Protein AF-A0A1V8S7Q9-F1 (afdb_monomer_lite)

Sequence (825 aa):
MSARWTTIQRQDARDVQLDDLATLDFEGDTLVALPELDEYIHATAYRQHESRHPCFLPSSQIMTCAPDGLPNLPGSNSEDPSYAAVNLMQFEQWVAKRVECWVATYTQADACKQLHELMLRYHALASAYYSGNSEAISVMVLVIFELWVACDKVAVRISPLIGKFDPGIPTAVLQNLLLPYLEQMERLSRVENYLETRRSDSTESTDRMFDTRSGMSYASLYFDKSLPHQQLLSTIEHNANTSREAKREELRDVKANYRLIDTLFNQTDHEYIIKVIDDWCNPPETETVHSRWCPKCDYQAQRESLSIAVHEWPLPCDTFEAKAVVFELRVPLWFGHWRDFRFDLLETVLKGERKQVRANSQYKPSTNDPHLRRYFNISSSQRIGLMSVVKPVSSTHYKSKNITTLTDTQICVRNGLRYQYYDVISDAYMGPITFKDVIPLACTYELPCQALQRFIFRPISAPDGPEPNVVIATQDSCPEDMTLEEYKELATVPLGHHIQWANILLQLAMPGVDFKKPETTLVFLQCIYQAGPPNSSVSRESHDMLLYDENAFSLIRNLTGALQRVKQNWESSQAVRIFTSVAARLLSLSPSADVQKACLTFLKSARDVAMSWILDLREKSYAAVDDCDKTIFTAKSAEVALLCTLTFDVDDHHLADVFAQPNNVSILVQSSIVVQEGEQAHPNHRERHSILLDLRFRRLLYRLYKILAQYPRGLDHAIRQSWSAFEPGCDGWSPDAVDYWMTTETAPVQGASMRVHYNLLSGELLADGLPLNKPPKNYRSHALYGRLFGSSVVEVMPSASPGFQFSTKRAFGGHTVELGMAIPL

Foldseek 3Di:
DVVVVVVVVVVPPDPPPCVVVVPDDVVVVVDDDDPVVVVVVVVLVVFFPPPDDPFDADDDPAWDDDLQDQTDFDQEADPPLLNLLLNLLVNLVCLLPPLVVNLVPDQDLCQLVVLLVSLVRSCVSQCVSCPQPLQSLLSNLLSLLSSLLSLVSNVCVVPVLCLQEQLPDDLQLNLLHQALFLSSLVSNVVSVVSNVVSRVSHNHYPVQCFDQQDCSHSLNVVLVVDPVLVVLLVVLVVVLVVVLVVQVVVLVVLVVVLVVLVVVLVVFDFDWDWDFPAVPDVVTDTDTHTDPVTVNVVSVVVNQPRKGFARERLAAPRPSNRSNQSCQLPPRSSVLSSVQSSVCSQCVSQVWDADAPPAPAKDFLCPHSPRRVVSRPDPDDGQKGKIFSWDWCCPDPLRMDRSPDDDSDSRYDYTRTDIGIAGPVNNHGDDDIDGDCPSSVSNANDAPQPLLSQLLSQGSVRLQTDDLVVLVVCLVSDDPPADSQQSSLLSCLSGGLQCNLVSVLCCLQPNSHDLLDPRSLSSLSSLLRSQTAADPDSNGNSRVLLQDPVSLVSLLVSLLVSCVVCLVPLSSLSNLLSSLSNLQSSLNPYPDPVSVVSSLVSLVVSLVSLLVLLVVLVVQLVVDPDQVSVLVSLLSSLSSLLSNLSSCLHDLVCNCVQVVDLQSLLSNLLSLLSNLLSCVLCVPDDDSVNVNSVSSNLSSLSSCQVVSQVRQVSVQNNVCVVQVPFAFDPVTWDAGPDSQKIWTWGDDDVRDIWIWIAGSNRSFIDTSNHGQFADDPVLVPDPVNCVQQNSDGFGWDQDPRRQFGIWTSDADVNHIDTHHDDDDD

Secondary structure (DSSP, 8-state):
-HHHHHHHHHHS------GGGGG--TTGGG----HHHHHHHHHHTT---------------SPP--TTS-----SS--SSHHHHHHHHHHHHHHHHHHHHHHHHH---TTHHHHHHHHHHHHHHHHHHHSTT-HHHHHHHHHHHHHHHHHHHHHHHHH-TTGGGB------GGGGG-B--SHHHHHHHHHHHHHHHHHHHT--B-HHHHT-SS-TTSHHHHHHHH-HHHHHHHHHHHHHHHHHHHHHHHHHHHHHHHHHHHHHHHHHPPPPEEEEEEESSSSSPEEEEEE-TT-HHHHHHHHHHH-EEE-EE-SS-SSHHHHHHHHHHHT--HHHHHHHHHHHIIIIIIS-EE--B---S--B-TTTT-TTTGGG----S--SEEEEB-SPPGGGSGGGEEEGGG--HHHHEEPP----EEEETTTTEESS--EEPTHHHHHTS---SSHHHHHHH---TT-TT-S-HHHHHHTGGG--TTS-HHHHHHHHHTTSSTTTHHHHHHHHHHS--S-TTSHHHHHHHHHHHHB--S--SSTT-GGGGGGGSHHHHHHHHHHHHHHHHHHTT-GGGHHHHHHHHHHHHHHHHH---HHHHHHHHHHHHHHHHHHHHHHHHHHHHHHH--SHHHHHHHHHHHHHHHHHHHHTT-S-GGGHHHHHTSHHHHHHHHHHHHHHHHHHHH-TT---HHHHHHHHHHHHHHHHHHHHHTT-HHHHHHHHHHH-TT--B-TT--EE-SSTTEEEEEBPPBTTB--EEEEETTT--EEETTEESSS--HHHHTSHHHHHHHTTPPPPEEE--STT-SEEESS-BTTB--EE-PPPP-

Structure (mmCIF, N/CA/C/O backbone):
data_AF-A0A1V8S7Q9-F1
#
_entry.id   AF-A0A1V8S7Q9-F1
#
loop_
_atom_site.group_PDB
_atom_site.id
_atom_site.type_symbol
_atom_site.label_atom_id
_atom_site.label_alt_id
_atom_site.label_comp_id
_atom_site.label_asym_id
_atom_site.label_entity_id
_atom_site.label_seq_id
_atom_site.pdbx_PDB_ins_code
_atom_site.Cartn_x
_atom_site.Cartn_y
_atom_site.Cartn_z
_atom_site.occupancy
_atom_site.B_iso_or_equiv
_atom_site.auth_seq_id
_atom_site.auth_comp_id
_atom_site.auth_asym_id
_atom_site.auth_atom_id
_atom_site.pdbx_PDB_model_num
ATOM 1 N N . MET A 1 1 ? -99.550 -18.197 35.689 1.00 52.84 1 MET A N 1
ATOM 2 C CA . MET A 1 1 ? -98.067 -18.205 35.682 1.00 52.84 1 MET A CA 1
ATOM 3 C C . MET A 1 1 ? -97.462 -19.554 36.073 1.00 52.84 1 MET A C 1
ATOM 5 O O . MET A 1 1 ? -96.532 -19.966 35.397 1.00 52.84 1 MET A O 1
ATOM 9 N N . SER A 1 2 ? -98.004 -20.279 37.062 1.00 64.56 2 SER A N 1
ATOM 10 C CA . SER A 1 2 ? -97.453 -21.571 37.525 1.00 64.56 2 SER A CA 1
ATOM 11 C C . SER A 1 2 ? -97.285 -22.642 36.422 1.00 64.56 2 SER A C 1
ATOM 13 O O . SER A 1 2 ? -96.183 -23.143 36.242 1.00 64.56 2 SER A O 1
ATOM 15 N N . ALA A 1 3 ? -98.304 -22.903 35.591 1.00 65.62 3 ALA A N 1
ATOM 16 C CA . ALA A 1 3 ? -98.237 -23.973 34.578 1.00 65.62 3 ALA A CA 1
ATOM 17 C C . ALA A 1 3 ? -97.185 -23.752 33.467 1.00 65.62 3 ALA A C 1
ATOM 19 O O . ALA A 1 3 ? -96.600 -24.701 32.940 1.00 65.62 3 ALA A O 1
ATOM 20 N N . ARG A 1 4 ? -96.914 -22.486 33.118 1.00 70.38 4 ARG A N 1
ATOM 21 C CA . ARG A 1 4 ? -95.919 -22.133 32.095 1.00 70.38 4 ARG A CA 1
ATOM 22 C C . ARG A 1 4 ? -94.494 -22.341 32.617 1.00 70.38 4 ARG A C 1
ATOM 24 O O . ARG A 1 4 ? -93.638 -22.786 31.864 1.00 70.38 4 ARG A O 1
ATOM 31 N N . TRP A 1 5 ? -94.269 -22.100 33.910 1.00 72.38 5 TRP A N 1
ATOM 32 C CA . TRP A 1 5 ? -92.979 -22.332 34.562 1.00 72.38 5 TRP A CA 1
ATOM 33 C C . TRP A 1 5 ? -92.636 -23.822 34.657 1.00 72.38 5 TRP A C 1
ATOM 35 O O . TRP A 1 5 ? -91.523 -24.220 34.332 1.00 72.38 5 TRP A O 1
ATOM 45 N N . THR A 1 6 ? -93.616 -24.670 34.980 1.00 75.31 6 THR A N 1
ATOM 46 C CA . THR A 1 6 ? -93.415 -26.129 35.049 1.00 75.31 6 THR A CA 1
ATOM 47 C C . THR A 1 6 ? -93.059 -26.736 33.689 1.00 75.31 6 THR A C 1
ATOM 49 O O . THR A 1 6 ? -92.314 -27.710 33.612 1.00 75.31 6 THR A O 1
ATOM 52 N N . THR A 1 7 ? -93.578 -26.155 32.604 1.00 75.19 7 THR A N 1
ATOM 53 C CA . THR A 1 7 ? -93.277 -26.605 31.237 1.00 75.19 7 THR A CA 1
ATOM 54 C C . THR A 1 7 ? -91.843 -26.248 30.842 1.00 75.19 7 THR A C 1
ATOM 56 O O . THR A 1 7 ? -91.144 -27.093 30.292 1.00 75.19 7 THR A O 1
ATOM 59 N N . ILE A 1 8 ? -91.382 -25.042 31.195 1.00 72.62 8 ILE A N 1
ATOM 60 C CA . ILE A 1 8 ? -89.992 -24.610 30.979 1.00 72.62 8 ILE A CA 1
ATOM 61 C C . ILE A 1 8 ? -89.028 -25.490 31.786 1.00 72.62 8 ILE A C 1
ATOM 63 O O . ILE A 1 8 ? -88.056 -25.982 31.229 1.00 72.62 8 ILE A O 1
ATOM 67 N N . GLN A 1 9 ? -89.339 -25.787 33.054 1.00 69.81 9 GLN A N 1
ATOM 68 C CA . GLN A 1 9 ? -88.510 -26.668 33.888 1.00 69.81 9 GLN A CA 1
ATOM 69 C C . GLN A 1 9 ? -88.384 -28.095 33.335 1.00 69.81 9 GLN A C 1
ATOM 71 O O . GLN A 1 9 ? -87.333 -28.704 33.480 1.00 69.81 9 GLN A O 1
ATOM 76 N N . ARG A 1 10 ? -89.426 -28.638 32.688 1.00 69.75 10 ARG A N 1
ATOM 77 C CA . ARG A 1 10 ? -89.335 -29.955 32.030 1.00 69.75 10 ARG A CA 1
ATOM 78 C C . ARG A 1 10 ? -88.583 -29.913 30.705 1.00 69.75 10 ARG A C 1
ATOM 80 O O . ARG A 1 10 ? -87.958 -30.903 30.357 1.00 69.75 10 ARG A O 1
ATOM 87 N N . GLN A 1 11 ? -88.664 -28.808 29.965 1.00 64.19 11 GLN A N 1
ATOM 88 C CA . GLN A 1 11 ? -87.916 -28.639 28.714 1.00 64.19 11 GLN A CA 1
ATOM 89 C C . GLN A 1 11 ? -86.421 -28.393 28.955 1.00 64.19 11 GLN A C 1
ATOM 91 O O . GLN A 1 11 ? -85.618 -28.760 28.104 1.00 64.19 11 GLN A O 1
ATOM 96 N N . ASP A 1 12 ? -86.056 -27.819 30.104 1.00 61.69 12 ASP A N 1
ATOM 97 C CA . ASP A 1 12 ? -84.665 -27.550 30.496 1.00 61.69 12 ASP A CA 1
ATOM 98 C C . ASP A 1 12 ? -84.064 -28.636 31.411 1.00 61.69 12 ASP A C 1
ATOM 100 O O . ASP A 1 12 ? -82.907 -28.550 31.818 1.00 61.69 12 ASP A O 1
ATOM 104 N N . ALA A 1 13 ? -84.831 -29.690 31.719 1.00 62.09 13 ALA A N 1
ATOM 105 C CA . ALA A 1 13 ? -84.346 -30.872 32.423 1.00 62.09 13 ALA A CA 1
ATOM 106 C C . ALA A 1 13 ? -83.439 -31.687 31.490 1.00 62.09 13 ALA A C 1
ATOM 108 O O . ALA A 1 13 ? -83.863 -32.655 30.859 1.00 62.09 13 ALA A O 1
ATOM 109 N N . ARG A 1 14 ? -82.184 -31.255 31.361 1.00 62.53 14 ARG A N 1
ATOM 110 C CA . ARG A 1 14 ? -81.135 -32.055 30.731 1.00 62.53 14 ARG A CA 1
ATOM 111 C C . ARG A 1 14 ? -80.802 -33.203 31.671 1.00 62.53 14 ARG A C 1
ATOM 113 O O . ARG A 1 14 ? -80.461 -32.968 32.828 1.00 62.53 14 ARG A O 1
ATOM 120 N N . ASP A 1 15 ? -80.912 -34.423 31.164 1.00 63.12 15 ASP A N 1
ATOM 121 C CA . ASP A 1 15 ? -80.364 -35.603 31.819 1.00 63.12 15 ASP A CA 1
ATOM 122 C C . ASP A 1 15 ? -78.839 -35.513 31.710 1.00 63.12 15 ASP A C 1
ATOM 124 O O . ASP A 1 15 ? -78.236 -35.860 30.693 1.00 63.12 15 ASP A O 1
ATOM 128 N N . VAL A 1 16 ? -78.228 -34.865 32.699 1.00 61.28 16 VAL A N 1
ATOM 129 C CA . VAL A 1 16 ? -76.777 -34.799 32.806 1.00 61.28 16 VAL A CA 1
ATOM 130 C C . VAL A 1 16 ? -76.374 -36.131 33.422 1.00 61.28 16 VAL A C 1
ATOM 132 O O . VAL A 1 16 ? -76.608 -36.344 34.609 1.00 61.28 16 VAL A O 1
ATOM 135 N N . GLN A 1 17 ? -75.828 -37.042 32.613 1.00 63.00 17 GLN A N 1
ATOM 136 C CA . GLN A 1 17 ? -75.238 -38.290 33.101 1.00 63.00 17 GLN A CA 1
ATOM 137 C C . GLN A 1 17 ? -74.017 -37.943 33.962 1.00 63.00 17 GLN A C 1
ATOM 139 O O . GLN A 1 17 ? -72.901 -37.813 33.472 1.00 63.00 17 GLN A O 1
ATOM 144 N N . LEU A 1 18 ? -74.261 -37.688 35.248 1.00 64.06 18 LEU A N 1
ATOM 145 C CA . LEU A 1 18 ? -73.243 -37.362 36.250 1.00 64.06 18 LEU A CA 1
ATOM 146 C C . LEU A 1 18 ? -72.688 -38.629 36.920 1.00 64.06 18 LEU A C 1
ATOM 148 O O . LEU A 1 18 ? -71.765 -38.525 37.721 1.00 64.06 18 LEU A O 1
ATOM 152 N N . ASP A 1 19 ? -73.232 -39.808 36.602 1.00 66.44 19 ASP A N 1
ATOM 153 C CA . ASP A 1 19 ? -72.811 -41.085 37.191 1.00 66.44 19 ASP A CA 1
ATOM 154 C C . ASP A 1 19 ? -71.332 -41.392 36.887 1.00 66.44 19 ASP A C 1
ATOM 156 O O . ASP A 1 19 ? -70.620 -41.884 37.760 1.00 66.44 19 ASP A O 1
ATOM 160 N N . ASP A 1 20 ? -70.830 -40.987 35.714 1.00 60.91 20 ASP A N 1
ATOM 161 C CA . ASP A 1 20 ? -69.414 -41.127 35.331 1.00 60.91 20 ASP A CA 1
ATOM 162 C C . ASP A 1 20 ? -68.476 -40.191 36.126 1.00 60.91 20 ASP A C 1
ATOM 164 O O . ASP A 1 20 ? -67.273 -40.435 36.218 1.00 60.91 20 ASP A O 1
ATOM 168 N N . LEU A 1 21 ? -69.006 -39.124 36.742 1.00 63.22 21 LEU A N 1
ATOM 169 C CA . LEU A 1 21 ? -68.227 -38.230 37.612 1.00 63.22 21 LEU A CA 1
ATOM 170 C C . LEU A 1 21 ? -68.049 -38.803 39.023 1.00 63.22 21 LEU A C 1
ATOM 172 O O . LEU A 1 21 ? -67.190 -38.325 39.761 1.00 63.22 21 LEU A O 1
ATOM 176 N N . ALA A 1 22 ? -68.840 -39.810 39.414 1.00 66.81 22 ALA A N 1
ATOM 177 C CA . ALA A 1 22 ? -68.716 -40.459 40.718 1.00 66.81 22 ALA A CA 1
ATOM 178 C C . ALA A 1 22 ? -67.473 -41.364 40.815 1.00 66.81 22 ALA A C 1
ATOM 180 O O . ALA A 1 22 ? -67.061 -41.714 41.920 1.00 66.81 22 ALA A O 1
ATOM 181 N N . THR A 1 23 ? -66.881 -41.736 39.674 1.00 68.31 23 THR A N 1
ATOM 182 C CA . THR A 1 23 ? -65.683 -42.586 39.573 1.00 68.31 23 THR A CA 1
ATOM 183 C C . THR A 1 23 ? -64.387 -41.818 39.304 1.00 68.31 23 THR A C 1
ATOM 185 O O . THR A 1 23 ? -63.346 -42.455 39.177 1.00 68.31 23 THR A O 1
ATOM 188 N N . LEU A 1 24 ? -64.430 -40.484 39.198 1.00 68.50 24 LEU A N 1
ATOM 189 C CA . LEU A 1 24 ? -63.228 -39.665 39.019 1.00 68.50 24 LEU A CA 1
ATOM 190 C C . LEU A 1 24 ? -62.450 -39.576 40.334 1.00 68.50 24 LEU A C 1
ATOM 192 O O . LEU A 1 24 ? -62.959 -39.070 41.338 1.00 68.50 24 LEU A O 1
ATOM 196 N N . ASP A 1 25 ? -61.210 -40.050 40.311 1.00 75.19 25 ASP A N 1
ATOM 197 C CA . ASP A 1 25 ? -60.273 -39.938 41.419 1.00 75.19 25 ASP A CA 1
ATOM 198 C C . ASP A 1 25 ? -59.341 -38.773 41.113 1.00 75.19 25 ASP A C 1
ATOM 200 O O . ASP A 1 25 ? -58.282 -38.942 40.527 1.00 75.19 25 ASP A O 1
ATOM 204 N N . PHE A 1 26 ? -59.737 -37.560 41.492 1.00 71.19 26 PHE A N 1
ATOM 205 C CA . PHE A 1 26 ? -58.948 -36.363 41.193 1.00 71.19 26 PHE A CA 1
ATOM 206 C C . PHE A 1 26 ? -57.518 -36.409 41.759 1.00 71.19 26 PHE A C 1
ATOM 208 O O . PHE A 1 26 ? -56.653 -35.717 41.229 1.00 71.19 26 PHE A O 1
ATOM 215 N N . GLU A 1 27 ? -57.252 -37.190 42.813 1.00 71.56 27 GLU A N 1
ATOM 216 C CA . GLU A 1 27 ? -55.889 -37.402 43.315 1.00 71.56 27 GLU A CA 1
ATOM 217 C C . GLU A 1 27 ? -55.142 -38.415 42.434 1.00 71.56 27 GLU A C 1
ATOM 219 O O . GLU A 1 27 ? -54.048 -38.116 41.951 1.00 71.56 27 GLU A O 1
ATOM 224 N N . GLY A 1 28 ? -55.748 -39.570 42.146 1.00 70.06 28 GLY A N 1
ATOM 225 C CA . GLY A 1 28 ? -55.172 -40.617 41.294 1.00 70.06 28 GLY A CA 1
ATOM 226 C C . GLY A 1 28 ? -54.987 -40.215 39.825 1.00 70.06 28 GLY A C 1
ATOM 227 O O . GLY A 1 28 ? -53.968 -40.538 39.219 1.00 70.06 28 GLY A O 1
ATOM 228 N N . ASP A 1 29 ? -55.908 -39.429 39.272 1.00 69.06 29 ASP A N 1
ATOM 229 C CA . ASP A 1 29 ? -55.917 -38.959 37.881 1.00 69.06 29 ASP A CA 1
ATOM 230 C C . ASP A 1 29 ? -54.876 -37.850 37.624 1.00 69.06 29 ASP A C 1
ATOM 232 O O . ASP A 1 29 ? -54.598 -37.503 36.473 1.00 69.06 29 ASP A O 1
ATOM 236 N N . THR A 1 30 ? -54.257 -37.303 38.682 1.00 70.31 30 THR A N 1
ATOM 237 C CA . THR A 1 30 ? -53.083 -36.412 38.571 1.00 70.31 30 THR A CA 1
ATOM 238 C C . THR A 1 30 ? -51.748 -37.162 38.578 1.00 70.31 30 THR A C 1
ATOM 240 O O . THR A 1 30 ? -50.714 -36.577 38.244 1.00 70.31 30 THR A O 1
ATOM 243 N N . LEU A 1 31 ? -51.750 -38.457 38.915 1.00 68.12 31 LEU A N 1
ATOM 244 C CA . LEU A 1 31 ? -50.558 -39.299 39.000 1.00 68.12 31 LEU A CA 1
ATOM 245 C C . LEU A 1 31 ? -50.375 -40.096 37.704 1.00 68.12 31 LEU A C 1
ATOM 247 O O . LEU A 1 31 ? -50.861 -41.213 37.546 1.00 68.12 31 LEU A O 1
ATOM 251 N N . VAL A 1 32 ? -49.624 -39.526 36.763 1.00 75.00 32 VAL A N 1
ATOM 252 C CA . VAL A 1 32 ? -49.237 -40.224 35.530 1.00 75.00 32 VAL A CA 1
ATOM 253 C C . VAL A 1 32 ? -47.943 -41.000 35.771 1.00 75.00 32 VAL A C 1
ATOM 255 O O . VAL A 1 32 ? -46.884 -40.404 35.959 1.00 75.00 32 VAL A O 1
ATOM 258 N N . ALA A 1 33 ? -48.015 -42.332 35.739 1.00 76.81 33 ALA A N 1
ATOM 259 C CA . ALA A 1 33 ? -46.828 -43.183 35.753 1.00 76.81 33 ALA A CA 1
ATOM 260 C C . ALA A 1 33 ? -46.145 -43.155 34.377 1.00 76.81 33 ALA A C 1
ATOM 262 O O . ALA A 1 33 ? -46.752 -43.520 33.367 1.00 76.81 33 ALA A O 1
ATOM 263 N N . LEU A 1 34 ? -44.875 -42.746 34.340 1.00 83.25 34 LEU A N 1
ATOM 264 C CA . LEU A 1 34 ? -44.050 -42.702 33.131 1.00 83.25 34 LEU A CA 1
ATOM 265 C C . LEU A 1 34 ? -42.848 -43.643 33.307 1.00 83.25 34 LEU A C 1
ATOM 267 O O . LEU A 1 34 ? -41.721 -43.172 33.428 1.00 83.25 34 LEU A O 1
ATOM 271 N N . PRO A 1 35 ? -43.058 -44.973 33.311 1.00 82.69 35 PRO A N 1
ATOM 272 C CA . PRO A 1 35 ? -42.019 -45.940 33.669 1.00 82.69 35 PRO A CA 1
ATOM 273 C C . PRO A 1 35 ? -40.772 -45.851 32.781 1.00 82.69 35 PRO A C 1
ATOM 275 O O . PRO A 1 35 ? -39.666 -46.024 33.276 1.00 82.69 35 PRO A O 1
ATOM 278 N N . GLU A 1 36 ? -40.920 -45.510 31.496 1.00 79.38 36 GLU A N 1
ATOM 279 C CA . GLU A 1 36 ? -39.776 -45.273 30.601 1.00 79.38 36 GLU A CA 1
ATOM 280 C C . GLU A 1 36 ? -38.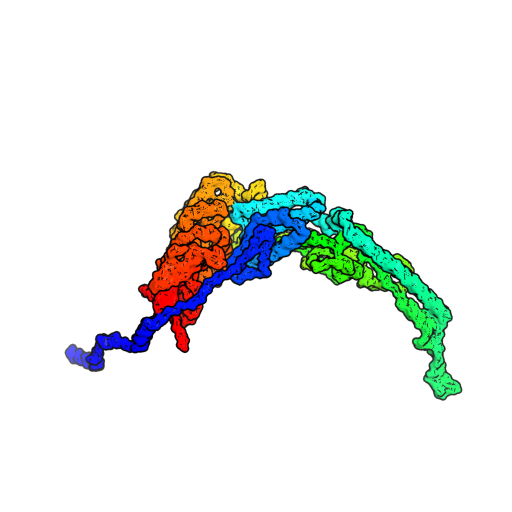969 -44.022 30.994 1.00 79.38 36 GLU A C 1
ATOM 282 O O . GLU A 1 36 ? -37.743 -44.007 30.882 1.00 79.38 36 GLU A O 1
ATOM 287 N N . LEU A 1 37 ? -39.639 -42.968 31.476 1.00 78.38 37 LEU A N 1
ATOM 288 C CA . LEU A 1 37 ? -38.977 -41.767 31.987 1.00 78.38 37 LEU A CA 1
ATOM 289 C C . LEU A 1 37 ? -38.287 -42.061 33.321 1.00 78.38 37 LEU A C 1
ATOM 291 O O . LEU A 1 37 ? -37.155 -41.628 33.520 1.00 78.38 37 LEU A O 1
ATOM 295 N N . ASP A 1 38 ? -38.935 -42.821 34.202 1.00 81.25 38 ASP A N 1
ATOM 296 C CA . ASP A 1 38 ? -38.368 -43.233 35.486 1.00 81.25 38 ASP A CA 1
ATOM 297 C C . ASP A 1 38 ? -37.130 -44.118 35.283 1.00 81.25 38 ASP A C 1
ATOM 299 O O . ASP A 1 38 ? -36.097 -43.903 35.919 1.00 81.25 38 ASP A O 1
ATOM 303 N N . GLU A 1 39 ? -37.186 -45.065 34.343 1.00 81.88 39 GLU A N 1
ATOM 304 C CA . GLU A 1 39 ? -36.050 -45.907 33.962 1.00 81.88 39 GLU A CA 1
ATOM 305 C C . GLU A 1 39 ? -34.917 -45.073 33.345 1.00 81.88 39 GLU A C 1
ATOM 307 O O . GLU A 1 39 ? -33.750 -45.245 33.705 1.00 81.88 39 GLU A O 1
ATOM 312 N N . TYR A 1 40 ? -35.245 -44.100 32.487 1.00 78.00 40 TYR A N 1
ATOM 313 C CA . TYR A 1 40 ? -34.272 -43.155 31.939 1.00 78.00 40 TYR A CA 1
ATOM 314 C C . TYR A 1 40 ? -33.597 -42.313 33.034 1.00 78.00 40 TYR A C 1
ATOM 316 O O . TYR A 1 40 ? -32.370 -42.184 33.036 1.00 78.00 40 TYR A O 1
ATOM 324 N N . ILE A 1 41 ? -34.367 -41.766 33.983 1.00 75.88 41 ILE A N 1
ATOM 325 C CA . ILE A 1 41 ? -33.846 -41.002 35.126 1.00 75.88 41 ILE A CA 1
ATOM 326 C C . ILE A 1 41 ? -32.959 -41.905 35.988 1.00 75.88 41 ILE A C 1
ATOM 328 O O . ILE A 1 41 ? -31.837 -41.518 36.311 1.00 75.88 41 ILE A O 1
ATOM 332 N N . HIS A 1 42 ? -33.374 -43.135 36.292 1.00 76.44 42 HIS A N 1
ATOM 333 C CA . HIS A 1 42 ? -32.531 -44.089 37.016 1.00 76.44 42 HIS A CA 1
ATOM 334 C C . HIS A 1 42 ? -31.229 -44.409 36.268 1.00 76.44 42 HIS A C 1
ATOM 336 O O . HIS A 1 42 ? -30.166 -44.474 36.890 1.00 76.44 42 HIS A O 1
ATOM 342 N N . ALA A 1 43 ? -31.273 -44.538 34.940 1.00 73.81 43 ALA A N 1
ATOM 343 C CA . ALA A 1 43 ? -30.095 -44.786 34.115 1.00 73.81 43 ALA A CA 1
ATOM 344 C C . ALA A 1 43 ? -29.106 -43.604 34.091 1.00 73.81 43 ALA A C 1
ATOM 346 O O . ALA A 1 43 ? -27.909 -43.824 33.894 1.00 73.81 43 ALA A O 1
ATOM 347 N N . THR A 1 44 ? -29.554 -42.359 34.320 1.00 69.56 44 THR A N 1
ATOM 348 C CA . THR A 1 44 ? -28.641 -41.195 34.381 1.00 69.56 44 THR A CA 1
ATOM 349 C C . THR A 1 44 ? -27.614 -41.307 35.510 1.00 69.56 44 THR A C 1
ATOM 351 O O . THR A 1 44 ? -26.464 -40.925 35.308 1.00 69.56 44 THR A O 1
ATOM 354 N N . ALA A 1 45 ? -27.971 -41.922 36.644 1.00 65.56 45 ALA A N 1
ATOM 355 C CA . ALA A 1 45 ? -27.074 -42.093 37.790 1.00 65.56 45 ALA A CA 1
ATOM 356 C C . ALA A 1 45 ? -25.885 -43.038 37.521 1.00 65.56 45 ALA A C 1
ATOM 358 O O . ALA A 1 45 ? -24.892 -42.997 38.245 1.00 65.56 45 ALA A O 1
ATOM 359 N N . TYR A 1 46 ? -25.974 -43.882 36.486 1.00 67.00 46 TYR A N 1
ATOM 360 C CA . TYR A 1 46 ? -24.945 -44.866 36.126 1.00 67.00 46 TYR A CA 1
ATOM 361 C C . TYR A 1 46 ? -24.103 -44.462 34.911 1.00 67.00 46 TYR A C 1
ATOM 363 O O . TYR A 1 46 ? -23.236 -45.228 34.482 1.00 67.00 46 TYR A O 1
ATOM 371 N N . ARG A 1 47 ? -24.343 -43.281 34.327 1.00 71.00 47 ARG A N 1
ATOM 372 C CA . ARG A 1 47 ? -23.546 -42.798 33.193 1.00 71.00 47 ARG A CA 1
ATOM 373 C C . ARG A 1 47 ? -22.108 -42.550 33.644 1.00 71.00 47 ARG A C 1
ATOM 375 O O . ARG A 1 47 ? -21.870 -42.013 34.720 1.00 71.00 47 ARG A O 1
ATOM 382 N N . GLN A 1 48 ? -21.140 -42.959 32.829 1.00 62.25 48 GLN A N 1
ATOM 383 C CA . GLN A 1 48 ? -19.730 -42.701 33.113 1.00 62.25 48 GLN A CA 1
ATOM 384 C C . GLN A 1 48 ? -19.339 -41.288 32.674 1.00 62.25 48 GLN A C 1
ATOM 386 O O . GLN A 1 48 ? -19.928 -40.718 31.754 1.00 62.25 48 GLN A O 1
ATOM 391 N N . HIS A 1 49 ? -18.318 -40.737 33.330 1.00 57.44 49 HIS A N 1
ATOM 392 C CA . HIS A 1 49 ? -17.630 -39.537 32.862 1.00 57.44 49 HIS A CA 1
ATOM 393 C C . HIS A 1 49 ? -16.871 -39.883 31.578 1.00 57.44 49 HIS A C 1
ATOM 395 O O . HIS A 1 49 ? -15.914 -40.662 31.619 1.00 57.44 49 HIS A O 1
ATOM 401 N N . GLU A 1 50 ? -17.280 -39.324 30.437 1.00 53.66 50 GLU A N 1
ATOM 402 C CA . GLU A 1 50 ? -16.477 -39.380 29.212 1.00 53.66 50 GLU A CA 1
ATOM 403 C C . GLU A 1 50 ? -15.244 -38.480 29.372 1.00 53.66 50 GLU A C 1
ATOM 405 O O . GLU A 1 50 ? -15.161 -37.366 28.866 1.00 53.66 50 GLU A O 1
ATOM 410 N N . SER A 1 51 ? -14.244 -38.978 30.090 1.00 49.47 51 SER A N 1
ATOM 411 C CA . SER A 1 51 ? -12.932 -38.345 30.182 1.00 49.47 51 SER A CA 1
ATOM 412 C C . SER A 1 51 ? -12.094 -38.737 28.969 1.00 49.47 51 SER A C 1
ATOM 414 O O . SER A 1 51 ? -11.286 -39.657 29.050 1.00 49.47 51 SER A O 1
ATOM 416 N N . ARG A 1 52 ? -12.312 -38.097 27.813 1.00 50.06 52 ARG A N 1
ATOM 417 C CA . ARG A 1 52 ? -11.349 -38.060 26.687 1.00 50.06 52 ARG A CA 1
ATOM 418 C C . ARG A 1 52 ? -11.862 -37.156 25.568 1.00 50.06 52 ARG A C 1
ATOM 420 O O . ARG A 1 52 ? -12.236 -37.616 24.491 1.00 50.06 52 ARG A O 1
ATOM 427 N N . HIS A 1 53 ? -11.807 -35.847 25.782 1.00 53.72 53 HIS A N 1
ATOM 428 C CA . HIS A 1 53 ? -11.626 -34.964 24.635 1.00 53.72 53 HIS A CA 1
ATOM 429 C C . HIS A 1 53 ? -10.168 -35.085 24.157 1.00 53.72 53 HIS A C 1
ATOM 431 O O . HIS A 1 53 ? -9.266 -35.246 24.987 1.00 53.72 53 HIS A O 1
ATOM 437 N N . PRO A 1 54 ? -9.907 -35.109 22.837 1.00 53.47 54 PRO A N 1
ATOM 438 C CA . PRO A 1 54 ? -8.540 -35.095 22.330 1.00 53.47 54 PRO A CA 1
ATOM 439 C C . PRO A 1 54 ? -7.818 -33.867 22.892 1.00 53.47 54 PRO A C 1
ATOM 441 O O . PRO A 1 54 ? -8.368 -32.769 22.874 1.00 53.47 54 PRO A O 1
ATOM 444 N N . CYS A 1 55 ? -6.599 -34.059 23.405 1.00 63.59 55 CYS A N 1
ATOM 445 C CA . CYS A 1 55 ? -5.784 -32.963 23.920 1.00 63.59 55 CYS A CA 1
ATOM 446 C C . CYS A 1 55 ? -5.570 -31.952 22.790 1.00 63.59 55 CYS A C 1
ATOM 448 O O . CYS A 1 55 ? -4.870 -32.249 21.820 1.00 63.59 55 CYS A O 1
ATOM 450 N N . PHE A 1 56 ? -6.201 -30.782 22.898 1.00 78.62 56 PHE A N 1
ATOM 451 C CA . PHE A 1 56 ? -5.896 -29.663 22.022 1.00 78.62 56 PHE A CA 1
ATOM 452 C C . PHE A 1 56 ? -4.409 -29.343 22.174 1.00 78.62 56 PHE A C 1
ATOM 454 O O . PHE A 1 56 ? -3.913 -29.192 23.288 1.00 78.62 56 PHE A O 1
ATOM 461 N N . LEU A 1 57 ? -3.700 -29.317 21.049 1.00 80.56 57 LEU A N 1
ATOM 462 C CA . LEU A 1 57 ? -2.299 -28.936 20.974 1.00 80.56 57 LEU A CA 1
ATOM 463 C C . LEU A 1 57 ? -2.206 -27.793 19.966 1.00 80.56 57 LEU A C 1
ATOM 465 O O . LEU A 1 57 ? -2.436 -28.027 18.774 1.00 80.56 57 LEU A O 1
ATOM 469 N N . PRO A 1 58 ? -1.916 -26.562 20.411 1.00 80.00 58 PRO A N 1
ATOM 470 C CA . PRO A 1 58 ? -1.856 -25.428 19.508 1.00 80.00 58 PRO A CA 1
ATOM 471 C C . PRO A 1 58 ? -0.668 -25.566 18.546 1.00 80.00 58 PRO A C 1
ATOM 473 O O . PRO A 1 58 ? 0.460 -25.846 18.949 1.00 80.00 58 PRO A O 1
ATOM 476 N N . SER A 1 59 ? -0.917 -25.347 17.254 1.00 81.12 59 SER A N 1
ATOM 477 C CA . SER A 1 59 ? 0.110 -25.342 16.206 1.00 81.12 59 SER A CA 1
ATOM 478 C C . SER A 1 59 ? 0.304 -23.937 15.649 1.00 81.12 59 SER A C 1
ATOM 480 O O . SER A 1 59 ? -0.682 -23.263 15.348 1.00 81.12 59 SER A O 1
ATOM 482 N N . SER A 1 60 ? 1.555 -23.511 15.445 1.00 82.00 60 SER A N 1
ATOM 483 C CA . SER A 1 60 ? 1.821 -22.187 14.880 1.00 82.00 60 SER A CA 1
ATOM 484 C C . SER A 1 60 ? 1.814 -22.151 13.362 1.00 82.00 60 SER A C 1
ATOM 486 O O . SER A 1 60 ? 2.490 -22.945 12.716 1.00 82.00 60 SER A O 1
ATOM 488 N N . GLN A 1 61 ? 1.116 -21.153 12.815 1.00 82.12 61 GLN A N 1
ATOM 489 C CA . GLN A 1 61 ? 1.205 -20.745 11.409 1.00 82.12 61 GLN A CA 1
ATOM 490 C C . GLN A 1 61 ? 1.894 -19.376 11.242 1.00 82.12 61 GLN A C 1
ATOM 492 O O . GLN A 1 61 ? 1.879 -18.793 10.155 1.00 82.12 61 GLN A O 1
ATOM 497 N N . ILE A 1 62 ? 2.488 -18.845 12.319 1.00 85.00 62 ILE A N 1
ATOM 498 C CA . ILE A 1 62 ? 3.260 -17.598 12.283 1.00 85.00 62 ILE A CA 1
ATOM 499 C C . ILE A 1 62 ? 4.612 -17.861 11.620 1.00 85.00 62 ILE A C 1
ATOM 501 O O . ILE A 1 62 ? 5.289 -18.840 11.944 1.00 85.00 62 ILE A O 1
ATOM 505 N N . MET A 1 63 ? 5.017 -16.978 10.710 1.00 84.25 63 MET A N 1
ATOM 506 C CA . MET A 1 63 ? 6.304 -17.075 10.035 1.00 84.25 63 MET A CA 1
ATOM 507 C C . MET A 1 63 ? 7.474 -16.910 11.012 1.00 84.25 63 MET A C 1
ATOM 509 O O . MET A 1 63 ? 7.438 -16.151 11.982 1.00 84.25 63 MET A O 1
ATOM 513 N N . THR A 1 64 ? 8.567 -17.610 10.732 1.00 76.62 64 THR A N 1
ATOM 514 C CA . THR A 1 64 ? 9.810 -17.452 11.481 1.00 76.62 64 THR A CA 1
ATOM 515 C C . THR A 1 64 ? 10.687 -16.399 10.808 1.00 76.62 64 THR A C 1
ATOM 517 O O . THR A 1 64 ? 11.130 -16.554 9.670 1.00 76.62 64 THR A O 1
ATOM 520 N N . CYS A 1 65 ? 10.960 -15.312 11.529 1.00 73.00 65 CYS A N 1
ATOM 521 C CA . CYS A 1 65 ? 11.911 -14.290 11.103 1.00 73.00 65 CYS A CA 1
ATOM 522 C C . CYS A 1 65 ? 13.253 -14.531 11.797 1.00 73.00 65 CYS A C 1
ATOM 524 O O . CYS A 1 65 ? 13.359 -14.385 13.016 1.00 73.00 65 CYS A O 1
ATOM 526 N N . ALA A 1 66 ? 14.284 -14.892 11.030 1.00 72.94 66 ALA A N 1
ATOM 527 C CA . ALA A 1 66 ? 15.642 -14.950 11.559 1.00 72.94 66 ALA A CA 1
ATOM 528 C C . ALA A 1 66 ? 16.117 -13.528 11.930 1.00 72.94 66 ALA A C 1
ATOM 530 O O . ALA A 1 66 ? 15.851 -12.597 11.166 1.00 72.94 66 ALA A O 1
ATOM 531 N N . PRO A 1 67 ? 16.841 -13.333 13.050 1.00 66.50 67 PRO A N 1
ATOM 532 C CA . PRO A 1 67 ? 17.298 -12.005 13.475 1.00 66.50 67 PRO A CA 1
ATOM 533 C C . PRO A 1 67 ? 18.160 -11.284 12.428 1.00 66.50 67 PRO A C 1
ATOM 535 O O . PRO A 1 67 ? 18.035 -10.071 12.268 1.00 66.50 67 PRO A O 1
ATOM 538 N N . ASP A 1 68 ? 18.973 -12.050 11.691 1.00 73.44 68 ASP A N 1
ATOM 539 C CA . ASP A 1 68 ? 19.972 -11.549 10.734 1.00 73.44 68 ASP A CA 1
ATOM 540 C C . ASP A 1 68 ? 19.649 -11.906 9.268 1.00 73.44 68 ASP A C 1
ATOM 542 O O . ASP A 1 68 ? 20.440 -11.639 8.363 1.00 73.44 68 ASP A O 1
ATOM 546 N N . GLY A 1 69 ? 18.497 -12.537 9.017 1.00 82.38 69 GLY A N 1
ATOM 547 C CA . GLY A 1 69 ? 18.086 -13.018 7.696 1.00 82.38 69 GLY A CA 1
ATOM 548 C C . GLY A 1 69 ? 16.862 -12.292 7.145 1.00 82.38 69 GLY A C 1
ATOM 549 O O . GLY A 1 69 ? 16.126 -11.635 7.883 1.00 82.38 69 GLY A O 1
ATOM 550 N N . LEU A 1 70 ? 16.623 -12.439 5.839 1.00 88.00 70 LEU A N 1
ATOM 551 C CA . LEU A 1 70 ? 15.361 -12.008 5.241 1.00 88.00 70 LEU A CA 1
ATOM 552 C C . LEU A 1 70 ? 14.209 -12.913 5.711 1.00 88.00 70 LEU A C 1
ATOM 554 O O . LEU A 1 70 ? 14.396 -14.132 5.797 1.00 88.00 70 LEU A O 1
ATOM 558 N N . PRO A 1 71 ? 13.012 -12.357 5.965 1.00 90.69 71 PRO A N 1
ATOM 559 C CA . PRO A 1 71 ? 11.828 -13.149 6.268 1.00 90.69 71 PRO A CA 1
ATOM 560 C C . PRO A 1 71 ? 11.454 -14.080 5.110 1.00 90.69 71 PRO A C 1
ATOM 562 O O . PRO A 1 71 ? 11.484 -13.683 3.943 1.00 90.69 71 PRO A O 1
ATOM 565 N N . ASN A 1 72 ? 11.046 -15.309 5.430 1.00 88.31 72 ASN A N 1
ATOM 566 C CA . ASN A 1 72 ? 10.552 -16.254 4.433 1.00 88.31 72 ASN A CA 1
ATOM 567 C C . ASN A 1 72 ? 9.022 -16.180 4.336 1.00 88.31 72 ASN A C 1
ATOM 569 O O . ASN A 1 72 ? 8.310 -16.856 5.076 1.00 88.31 72 ASN A O 1
ATOM 573 N N . LEU A 1 73 ? 8.527 -15.341 3.424 1.00 90.38 73 LEU A N 1
ATOM 574 C CA . LEU A 1 73 ? 7.092 -15.201 3.170 1.00 90.38 73 LEU A CA 1
ATOM 575 C C . LEU A 1 73 ? 6.509 -16.461 2.496 1.00 90.38 73 LEU A C 1
ATOM 577 O O . LEU A 1 73 ? 7.133 -16.982 1.562 1.00 90.38 73 LEU A O 1
ATOM 581 N N . PRO A 1 74 ? 5.317 -16.932 2.921 1.00 89.50 74 PRO A N 1
ATOM 582 C CA . PRO A 1 74 ? 4.649 -18.085 2.319 1.00 89.50 74 PRO A CA 1
ATOM 583 C C . PRO A 1 74 ? 4.168 -17.791 0.889 1.00 89.50 74 PRO A C 1
ATOM 585 O O . PRO A 1 74 ? 4.092 -16.643 0.459 1.00 89.50 74 PRO A O 1
ATOM 588 N N . GLY A 1 75 ? 3.826 -18.842 0.137 1.00 86.31 75 GLY A N 1
ATOM 589 C CA . GLY A 1 75 ? 3.303 -18.701 -1.231 1.00 86.31 75 GLY A CA 1
ATOM 590 C C . GLY A 1 75 ? 1.863 -18.176 -1.306 1.00 86.31 75 GLY A C 1
ATOM 591 O O . GLY A 1 75 ? 1.465 -17.636 -2.334 1.00 86.31 75 GLY A O 1
ATOM 592 N N . SER A 1 76 ? 1.089 -18.320 -0.231 1.00 90.94 76 SER A N 1
ATOM 593 C CA . SER A 1 76 ? -0.297 -17.860 -0.113 1.00 90.94 76 SER A CA 1
ATOM 594 C C . SER A 1 76 ? -0.602 -17.443 1.325 1.00 90.94 76 SER A C 1
ATOM 596 O O . SER A 1 76 ? 0.094 -17.852 2.257 1.00 90.94 76 SER A O 1
ATOM 598 N N . ASN A 1 77 ? -1.650 -16.637 1.508 1.00 90.19 77 ASN A N 1
ATOM 599 C CA . ASN A 1 77 ? -2.146 -16.295 2.839 1.00 90.19 77 ASN A CA 1
ATOM 600 C C . ASN A 1 77 ? -2.709 -17.538 3.548 1.00 90.19 77 ASN A C 1
ATOM 602 O O . ASN A 1 77 ? -3.185 -18.468 2.895 1.00 90.19 77 ASN A O 1
ATOM 606 N N . SER A 1 78 ? -2.645 -17.532 4.882 1.00 86.81 78 SER A N 1
ATOM 607 C CA . SER A 1 78 ? -3.306 -18.527 5.735 1.00 86.81 78 SER A CA 1
ATOM 608 C C . SER A 1 78 ? -4.824 -18.492 5.531 1.00 86.81 78 SER A C 1
ATOM 610 O O . SER A 1 78 ? -5.389 -17.419 5.314 1.00 86.81 78 SER A O 1
ATOM 612 N N . GLU A 1 79 ? -5.480 -19.650 5.640 1.00 84.31 79 GLU A N 1
ATOM 613 C CA . GLU A 1 79 ? -6.948 -19.742 5.633 1.00 84.31 79 GLU A CA 1
ATOM 614 C C . GLU A 1 79 ? -7.569 -19.071 6.865 1.00 84.31 79 GLU A C 1
ATOM 616 O O . GLU A 1 79 ? -8.650 -18.495 6.775 1.00 84.31 79 GLU A O 1
ATOM 621 N N . ASP A 1 80 ? -6.871 -19.104 8.003 1.00 82.00 80 ASP A N 1
ATOM 622 C CA . ASP A 1 80 ? -7.239 -18.334 9.189 1.00 82.00 80 ASP A CA 1
ATOM 623 C C . ASP A 1 80 ? -6.784 -16.870 9.012 1.00 82.00 80 ASP A C 1
ATOM 625 O O . ASP A 1 80 ? -5.568 -16.615 8.925 1.00 82.00 80 ASP A O 1
ATOM 629 N N . PRO A 1 81 ? -7.724 -15.901 8.991 1.00 78.88 81 PRO A N 1
ATOM 630 C CA . PRO A 1 81 ? -7.408 -14.486 8.808 1.00 78.88 81 PRO A CA 1
ATOM 631 C C . PRO A 1 81 ? -6.508 -13.917 9.917 1.00 78.88 81 PRO A C 1
ATOM 633 O O . PRO A 1 81 ? -5.786 -12.945 9.702 1.00 78.88 81 PRO A O 1
ATOM 636 N N . SER A 1 82 ? -6.500 -14.517 11.111 1.00 79.31 82 SER A N 1
ATOM 637 C CA . SER A 1 82 ? -5.699 -14.057 12.256 1.00 79.31 82 SER A CA 1
ATOM 638 C C . SER A 1 82 ? -4.221 -14.259 11.964 1.00 79.31 82 SER A C 1
ATOM 640 O O . SER A 1 82 ? -3.431 -13.323 12.070 1.00 79.31 82 SER A O 1
ATOM 642 N N . TYR A 1 83 ? -3.862 -15.448 11.478 1.00 86.56 83 TYR A N 1
ATOM 643 C CA . TYR A 1 83 ? -2.497 -15.745 11.060 1.00 86.56 83 TYR A CA 1
ATOM 644 C C . TYR A 1 83 ? -2.096 -14.987 9.794 1.00 86.56 83 TYR A C 1
ATOM 646 O O . TYR A 1 83 ? -0.956 -14.538 9.707 1.00 86.56 83 TYR A O 1
ATOM 654 N N . ALA A 1 84 ? -3.009 -14.788 8.834 1.00 88.50 84 ALA A N 1
ATOM 655 C CA . ALA A 1 84 ? -2.724 -13.989 7.638 1.00 88.50 84 ALA A CA 1
ATOM 656 C C . ALA A 1 84 ? -2.354 -12.536 7.996 1.00 88.50 84 ALA A C 1
ATOM 658 O O . ALA A 1 84 ? -1.309 -12.044 7.564 1.00 88.50 84 ALA A O 1
ATOM 659 N N . ALA A 1 85 ? -3.153 -11.884 8.850 1.00 89.81 85 ALA A N 1
ATOM 660 C CA . ALA A 1 85 ? -2.873 -10.536 9.340 1.00 89.81 85 ALA A CA 1
ATOM 661 C C . ALA A 1 85 ? -1.546 -10.468 10.111 1.00 89.81 85 ALA A C 1
ATOM 663 O O . ALA A 1 85 ? -0.694 -9.637 9.798 1.00 89.81 85 ALA A O 1
ATOM 664 N N . VAL A 1 86 ? -1.345 -11.368 11.079 1.00 90.25 86 VAL A N 1
ATOM 665 C CA . VAL A 1 86 ? -0.136 -11.419 11.920 1.00 90.25 86 VAL A CA 1
ATOM 666 C C . VAL A 1 86 ? 1.131 -11.603 11.083 1.00 90.25 86 VAL A C 1
ATOM 668 O O . VAL A 1 86 ? 2.130 -10.927 11.317 1.00 90.25 86 VAL A O 1
ATOM 671 N N . ASN A 1 87 ? 1.085 -12.471 10.074 1.00 92.50 87 ASN A N 1
ATOM 672 C CA . ASN A 1 87 ? 2.209 -12.726 9.181 1.00 92.50 87 ASN A CA 1
ATOM 673 C C . ASN A 1 87 ? 2.611 -11.479 8.382 1.00 92.50 87 ASN A C 1
ATOM 675 O O . ASN A 1 87 ? 3.790 -11.119 8.343 1.00 92.50 87 ASN A O 1
ATOM 679 N N . LEU A 1 88 ? 1.642 -10.782 7.783 1.00 94.69 88 LEU A N 1
ATOM 680 C CA . LEU A 1 88 ? 1.909 -9.534 7.064 1.00 94.69 88 LEU A CA 1
ATOM 681 C C . LEU A 1 88 ? 2.482 -8.470 8.002 1.00 94.69 88 LEU A C 1
ATOM 683 O O . LEU A 1 88 ? 3.505 -7.865 7.704 1.00 94.69 88 LEU A O 1
ATOM 687 N N . MET A 1 89 ? 1.894 -8.307 9.181 1.00 92.00 89 MET A N 1
ATOM 688 C CA . MET A 1 89 ? 2.379 -7.361 10.178 1.00 92.00 89 MET A CA 1
ATOM 689 C C . MET A 1 89 ? 3.793 -7.644 10.675 1.00 92.00 89 MET A C 1
ATOM 691 O O . MET A 1 89 ? 4.581 -6.721 10.870 1.00 92.00 89 MET A O 1
ATOM 695 N N . GLN A 1 90 ? 4.118 -8.911 10.927 1.00 91.88 90 GLN A N 1
ATOM 696 C CA . GLN A 1 90 ? 5.448 -9.306 11.369 1.00 91.88 90 GLN A CA 1
ATOM 697 C C . GLN A 1 90 ? 6.495 -8.943 10.313 1.00 91.88 90 GLN A C 1
ATOM 699 O O . GLN A 1 90 ? 7.570 -8.444 10.655 1.00 91.88 90 GLN A O 1
ATOM 704 N N . PHE A 1 91 ? 6.160 -9.131 9.036 1.00 95.00 91 PHE A N 1
ATOM 705 C CA . PHE A 1 91 ? 6.986 -8.685 7.925 1.00 95.00 91 PHE A CA 1
ATOM 706 C C . PHE A 1 91 ? 7.119 -7.155 7.878 1.00 95.00 91 PHE A C 1
ATOM 708 O O . PHE A 1 91 ? 8.234 -6.641 7.818 1.00 95.00 91 PHE A O 1
ATOM 715 N N . GLU A 1 92 ? 6.011 -6.418 7.969 1.00 95.69 92 GLU A N 1
ATOM 716 C CA . GLU A 1 92 ? 6.000 -4.948 7.972 1.00 95.69 92 GLU A CA 1
ATOM 717 C C . GLU A 1 92 ? 6.841 -4.364 9.120 1.00 95.69 92 GLU A C 1
ATOM 719 O O . GLU A 1 92 ? 7.595 -3.410 8.919 1.00 95.69 92 GLU A O 1
ATOM 724 N N . GLN A 1 93 ? 6.763 -4.960 10.315 1.00 92.38 93 GLN A N 1
ATOM 725 C CA . GLN A 1 93 ? 7.589 -4.589 11.467 1.00 92.38 93 GLN A CA 1
ATOM 726 C C . GLN A 1 93 ? 9.066 -4.934 11.262 1.00 92.38 93 GLN A C 1
ATOM 728 O O . GLN A 1 93 ? 9.938 -4.170 11.682 1.00 92.38 93 GLN A O 1
ATOM 733 N N . TRP A 1 94 ? 9.368 -6.070 10.627 1.00 94.12 94 TRP A N 1
ATOM 734 C CA . TRP A 1 94 ? 10.742 -6.407 10.264 1.00 94.12 94 TRP A CA 1
ATOM 735 C C . TRP A 1 94 ? 11.307 -5.370 9.290 1.00 94.12 94 TRP A C 1
ATOM 737 O O . TRP A 1 94 ? 12.417 -4.889 9.511 1.00 94.12 94 TRP A O 1
ATOM 747 N N . VAL A 1 95 ? 10.539 -4.948 8.277 1.00 95.81 95 VAL A N 1
ATOM 748 C CA . VAL A 1 95 ? 10.976 -3.891 7.353 1.00 95.81 95 VAL A CA 1
ATOM 749 C C . VAL A 1 95 ? 11.244 -2.598 8.120 1.00 95.81 95 VAL A C 1
ATOM 751 O O . VAL A 1 95 ? 12.353 -2.076 8.039 1.00 95.81 95 VAL A O 1
ATOM 754 N N . ALA A 1 96 ? 10.295 -2.155 8.949 1.00 94.06 96 ALA A N 1
ATOM 755 C CA . ALA A 1 96 ? 10.418 -0.930 9.740 1.00 94.06 96 ALA A CA 1
ATOM 756 C C . ALA A 1 96 ? 11.675 -0.893 10.632 1.00 94.06 96 ALA A C 1
ATOM 758 O O . ALA A 1 96 ? 12.316 0.150 10.753 1.00 94.06 96 ALA A O 1
ATOM 759 N N . LYS A 1 97 ? 12.031 -2.025 11.260 1.00 92.06 97 LYS A N 1
ATOM 760 C CA . LYS A 1 97 ? 13.066 -2.084 12.312 1.00 92.06 97 LYS A CA 1
ATOM 761 C C . LYS A 1 97 ? 14.409 -2.662 11.859 1.00 92.06 97 LYS A C 1
ATOM 763 O O . LYS A 1 97 ? 15.409 -2.454 12.543 1.00 92.06 97 LYS A O 1
ATOM 768 N N . ARG A 1 98 ? 14.455 -3.451 10.778 1.00 93.00 98 ARG A N 1
ATOM 769 C CA . ARG A 1 98 ? 15.622 -4.293 10.438 1.00 93.00 98 ARG A CA 1
ATOM 770 C C . ARG A 1 98 ? 16.126 -4.151 9.008 1.00 93.00 98 ARG A C 1
ATOM 772 O O . ARG A 1 98 ? 17.290 -4.485 8.787 1.00 93.00 98 ARG A O 1
ATOM 779 N N . VAL A 1 99 ? 15.331 -3.646 8.056 1.00 94.25 99 VAL A N 1
ATOM 780 C CA . VAL A 1 99 ? 15.756 -3.605 6.642 1.00 94.25 99 VAL A CA 1
ATOM 781 C C . VAL A 1 99 ? 17.041 -2.797 6.448 1.00 94.25 99 VAL A C 1
ATOM 783 O O . VAL A 1 99 ? 17.930 -3.220 5.715 1.00 94.25 99 VAL A O 1
ATOM 786 N N . GLU A 1 100 ? 17.192 -1.674 7.155 1.00 92.38 100 GLU A N 1
ATOM 787 C CA . GLU A 1 100 ? 18.389 -0.835 7.048 1.00 92.38 100 GLU A CA 1
ATOM 788 C C . GLU A 1 100 ? 19.632 -1.531 7.610 1.00 92.38 100 GLU A C 1
ATOM 790 O O . GLU A 1 100 ? 20.692 -1.501 6.982 1.00 92.38 100 GLU A O 1
ATOM 795 N N . CYS A 1 101 ? 19.497 -2.218 8.750 1.00 91.38 101 CYS A N 1
ATOM 796 C CA . CYS A 1 101 ? 20.572 -3.029 9.316 1.00 91.38 101 CYS A CA 1
ATOM 797 C C . CYS A 1 101 ? 20.969 -4.160 8.361 1.00 91.38 101 CYS A C 1
ATOM 799 O O . CYS A 1 101 ? 22.158 -4.362 8.127 1.00 91.38 101 CYS A O 1
ATOM 801 N N . TRP A 1 102 ? 19.991 -4.854 7.771 1.00 92.94 102 TRP A N 1
ATOM 802 C CA . TRP A 1 102 ? 20.243 -5.920 6.803 1.00 92.94 102 TRP A CA 1
ATOM 803 C C . TRP A 1 102 ? 20.966 -5.397 5.557 1.00 92.94 102 TRP A C 1
ATOM 805 O O . TRP A 1 102 ? 21.951 -5.986 5.119 1.00 92.94 102 TRP A O 1
ATOM 815 N N . VAL A 1 103 ? 20.552 -4.245 5.017 1.00 92.81 103 VAL A N 1
ATOM 816 C CA . VAL A 1 103 ? 21.241 -3.600 3.887 1.00 92.81 103 VAL A CA 1
ATOM 817 C C . VAL A 1 103 ? 22.687 -3.263 4.241 1.00 92.81 103 VAL A C 1
ATOM 819 O O . VAL A 1 103 ? 23.573 -3.424 3.398 1.00 92.81 103 VAL A O 1
ATOM 822 N N . ALA A 1 104 ? 22.950 -2.799 5.464 1.00 90.62 104 ALA A N 1
ATOM 823 C CA . ALA A 1 104 ? 24.295 -2.458 5.918 1.00 90.62 104 ALA A CA 1
ATOM 824 C C . ALA A 1 104 ? 25.209 -3.688 6.065 1.00 90.62 104 ALA A C 1
ATOM 826 O O . ALA A 1 104 ? 26.395 -3.591 5.751 1.00 90.62 104 ALA A O 1
ATOM 827 N N . THR A 1 105 ? 24.677 -4.834 6.500 1.00 89.88 105 THR A N 1
ATOM 828 C CA . THR A 1 105 ? 25.466 -6.048 6.777 1.00 89.88 105 THR A CA 1
ATOM 829 C C . THR A 1 105 ? 25.578 -6.998 5.584 1.00 89.88 105 THR A C 1
ATOM 831 O O . THR A 1 105 ? 26.615 -7.639 5.409 1.00 89.88 105 THR A O 1
ATOM 834 N N . TYR A 1 106 ? 24.550 -7.092 4.740 1.00 88.62 106 TYR A N 1
ATOM 835 C CA . TYR A 1 106 ? 24.505 -8.045 3.636 1.00 88.62 106 TYR A CA 1
ATOM 836 C C . TYR A 1 106 ? 25.239 -7.516 2.393 1.00 88.62 106 TYR A C 1
ATOM 838 O O . TYR A 1 106 ? 24.797 -6.579 1.724 1.00 88.62 106 TYR A O 1
ATOM 846 N N . THR A 1 107 ? 26.385 -8.122 2.070 1.00 86.31 107 THR A N 1
ATOM 847 C CA . THR A 1 107 ? 27.312 -7.655 1.019 1.00 86.31 107 THR A CA 1
ATOM 848 C C . THR A 1 107 ? 27.334 -8.521 -0.243 1.00 86.31 107 THR A C 1
ATOM 850 O O . THR A 1 107 ? 28.107 -8.240 -1.160 1.00 86.31 107 THR A O 1
ATOM 853 N N . GLN A 1 108 ? 26.501 -9.563 -0.319 1.00 89.00 108 GLN A N 1
ATOM 854 C CA . GLN A 1 108 ? 26.485 -10.464 -1.473 1.00 89.00 108 GLN A CA 1
ATOM 855 C C . GLN A 1 108 ? 25.891 -9.794 -2.721 1.00 89.00 108 GLN A C 1
ATOM 857 O O . GLN A 1 108 ? 25.064 -8.883 -2.647 1.00 89.00 108 GLN A O 1
ATOM 862 N N . ALA A 1 109 ? 26.319 -10.266 -3.895 1.00 85.50 109 ALA A N 1
ATOM 863 C CA . ALA A 1 109 ? 25.957 -9.677 -5.186 1.00 85.50 109 ALA A CA 1
ATOM 864 C C . ALA A 1 109 ? 24.483 -9.895 -5.590 1.00 85.50 109 ALA A C 1
ATOM 866 O O . ALA A 1 109 ? 23.989 -9.226 -6.499 1.00 85.50 109 ALA A O 1
ATOM 867 N N . ASP A 1 110 ? 23.779 -10.820 -4.939 1.00 92.44 110 ASP A N 1
ATOM 868 C CA . ASP A 1 110 ? 22.370 -11.150 -5.168 1.00 92.44 110 ASP A CA 1
ATOM 869 C C . ASP A 1 110 ? 21.409 -10.385 -4.239 1.00 92.44 110 ASP A C 1
ATOM 871 O O . ASP A 1 110 ? 20.201 -10.597 -4.293 1.00 92.44 110 ASP A O 1
ATOM 875 N N . ALA A 1 111 ? 21.904 -9.446 -3.432 1.00 94.38 111 ALA A N 1
ATOM 876 C CA . ALA A 1 111 ? 21.094 -8.649 -2.511 1.00 94.38 111 ALA A CA 1
ATOM 877 C C . ALA A 1 111 ? 19.887 -7.959 -3.187 1.00 94.38 111 ALA A C 1
ATOM 879 O O . ALA A 1 111 ? 18.762 -8.066 -2.700 1.00 94.38 111 ALA A O 1
ATOM 880 N N . CYS A 1 112 ? 20.085 -7.321 -4.353 1.00 96.00 112 CYS A N 1
ATOM 881 C CA . CYS A 1 112 ? 18.980 -6.723 -5.120 1.00 96.00 112 CYS A CA 1
ATOM 882 C C . CYS A 1 112 ? 17.963 -7.770 -5.594 1.00 96.00 112 CYS A C 1
ATOM 884 O O . CYS A 1 112 ? 16.770 -7.485 -5.649 1.00 96.00 112 CYS A O 1
ATOM 886 N N . LYS A 1 113 ? 18.421 -8.986 -5.929 1.00 95.06 113 LYS A N 1
ATOM 887 C CA . LYS A 1 113 ? 17.540 -10.093 -6.314 1.00 95.06 113 LYS A CA 1
ATOM 888 C C . LYS A 1 113 ? 16.652 -10.500 -5.147 1.00 95.06 113 LYS A C 1
ATOM 890 O O . LYS A 1 113 ? 15.442 -10.585 -5.325 1.00 95.06 113 LYS A O 1
ATOM 895 N N . GLN A 1 114 ? 17.236 -10.709 -3.969 1.00 95.06 114 GLN A N 1
ATOM 896 C CA . GLN A 1 114 ? 16.474 -11.136 -2.801 1.00 95.06 114 GLN A CA 1
ATOM 897 C C . GLN A 1 114 ? 15.449 -10.081 -2.367 1.00 95.06 114 GLN A C 1
ATOM 899 O O . GLN A 1 114 ? 14.305 -10.430 -2.099 1.00 95.06 114 GLN A O 1
ATOM 904 N N . LEU A 1 115 ? 15.815 -8.793 -2.377 1.00 96.88 115 LEU A N 1
ATOM 905 C CA . LEU A 1 115 ? 14.878 -7.701 -2.081 1.00 96.88 115 LEU A CA 1
ATOM 906 C C . LEU A 1 115 ? 13.751 -7.598 -3.114 1.00 96.88 115 LEU A C 1
ATOM 908 O O . LEU A 1 115 ? 12.599 -7.390 -2.740 1.00 96.88 115 LEU A O 1
ATOM 912 N N . HIS A 1 116 ? 14.064 -7.768 -4.401 1.00 96.75 116 HIS A N 1
ATOM 913 C CA . HIS A 1 116 ? 13.061 -7.758 -5.462 1.00 96.75 116 HIS A CA 1
ATOM 914 C C . HIS A 1 116 ? 12.075 -8.932 -5.318 1.00 96.75 116 HIS A C 1
ATOM 916 O O . HIS A 1 116 ? 10.864 -8.722 -5.302 1.00 96.75 116 HIS A O 1
ATOM 922 N N . GLU A 1 117 ? 12.567 -10.161 -5.145 1.00 95.25 117 GLU A N 1
ATOM 923 C CA . GLU A 1 117 ? 11.708 -11.338 -4.948 1.00 95.25 117 GLU A CA 1
ATOM 924 C C . GLU A 1 117 ? 10.862 -11.225 -3.673 1.00 95.25 117 GLU A C 1
ATOM 926 O O . GLU A 1 117 ? 9.688 -11.602 -3.672 1.00 95.25 117 GLU A O 1
ATOM 931 N N . LEU A 1 118 ? 11.434 -10.669 -2.602 1.00 96.12 118 LEU A N 1
ATOM 932 C CA . LEU A 1 118 ? 10.729 -10.417 -1.350 1.00 96.12 118 LEU A CA 1
ATOM 933 C C . LEU A 1 118 ? 9.607 -9.389 -1.527 1.00 96.12 118 LEU A C 1
ATOM 935 O O . LEU A 1 118 ? 8.498 -9.617 -1.046 1.00 96.12 118 LEU A O 1
ATOM 939 N N . MET A 1 119 ? 9.865 -8.301 -2.261 1.00 97.25 119 MET A N 1
ATOM 940 C CA . MET A 1 119 ? 8.846 -7.306 -2.597 1.00 97.25 119 MET A CA 1
ATOM 941 C C . MET A 1 119 ? 7.699 -7.926 -3.400 1.00 97.25 119 MET A C 1
ATOM 943 O O . MET A 1 119 ? 6.542 -7.713 -3.042 1.00 97.25 119 MET A O 1
ATOM 947 N N . LEU A 1 120 ? 7.991 -8.731 -4.429 1.00 96.44 120 LEU A N 1
ATOM 948 C CA . LEU A 1 120 ? 6.952 -9.375 -5.243 1.00 96.44 120 LEU A CA 1
ATOM 949 C C . LEU A 1 120 ? 6.064 -10.302 -4.404 1.00 96.44 120 LEU A C 1
ATOM 951 O O . LEU A 1 120 ? 4.838 -10.264 -4.533 1.00 96.44 120 LEU A O 1
ATOM 955 N N . ARG A 1 121 ? 6.669 -11.104 -3.515 1.00 96.31 121 ARG A N 1
ATOM 956 C CA . ARG A 1 121 ? 5.930 -11.983 -2.593 1.00 96.31 121 ARG A CA 1
ATOM 957 C C . ARG A 1 121 ? 5.066 -11.182 -1.626 1.00 96.31 121 ARG A C 1
ATOM 959 O O . ARG A 1 121 ? 3.888 -11.490 -1.473 1.00 96.31 121 ARG A O 1
ATOM 966 N N . TYR A 1 122 ? 5.628 -10.144 -1.010 1.00 97.81 122 TYR A N 1
ATOM 967 C CA . TYR A 1 122 ? 4.883 -9.288 -0.093 1.00 97.81 122 TYR A CA 1
ATOM 968 C C . TYR A 1 122 ? 3.707 -8.604 -0.789 1.00 97.81 122 TYR A C 1
ATOM 970 O O . TYR A 1 122 ? 2.585 -8.693 -0.303 1.00 97.81 122 TYR A O 1
ATOM 978 N N . HIS A 1 123 ? 3.934 -7.987 -1.951 1.00 97.81 123 HIS A N 1
ATOM 979 C CA . HIS A 1 123 ? 2.874 -7.333 -2.711 1.00 97.81 123 HIS A CA 1
ATOM 980 C C . HIS A 1 123 ? 1.753 -8.315 -3.078 1.00 97.81 123 HIS A C 1
ATOM 982 O O . HIS A 1 123 ? 0.583 -7.968 -2.937 1.00 97.81 123 HIS A O 1
ATOM 988 N N . ALA A 1 124 ? 2.073 -9.544 -3.498 1.00 96.50 124 ALA A N 1
ATOM 989 C CA . ALA A 1 124 ? 1.064 -10.555 -3.816 1.00 96.50 124 ALA A CA 1
ATOM 990 C C . ALA A 1 124 ? 0.192 -10.923 -2.599 1.00 96.50 124 ALA A C 1
ATOM 992 O O . ALA A 1 124 ? -1.033 -10.940 -2.706 1.00 96.50 124 ALA A O 1
ATOM 993 N N . LEU A 1 125 ? 0.806 -11.166 -1.436 1.00 96.81 125 LEU A N 1
ATOM 994 C CA . LEU A 1 125 ? 0.084 -11.509 -0.205 1.00 96.81 125 LEU A CA 1
ATOM 995 C C . LEU A 1 125 ? -0.731 -10.324 0.336 1.00 96.81 125 LEU A C 1
ATOM 997 O O . LEU A 1 125 ? -1.914 -10.477 0.650 1.00 96.81 125 LEU A O 1
ATOM 1001 N N . ALA A 1 126 ? -0.105 -9.146 0.415 1.00 96.81 126 ALA A N 1
ATOM 1002 C CA . ALA A 1 126 ? -0.687 -7.940 0.989 1.00 96.81 126 ALA A CA 1
ATOM 1003 C C . ALA A 1 126 ? -1.811 -7.375 0.115 1.00 96.81 126 ALA A C 1
ATOM 1005 O O . ALA A 1 126 ? -2.880 -7.084 0.634 1.00 96.81 126 ALA A O 1
ATOM 1006 N N . SER A 1 127 ? -1.636 -7.284 -1.208 1.00 95.38 127 SER A N 1
ATOM 1007 C CA . SER A 1 127 ? -2.692 -6.771 -2.097 1.00 95.38 127 SER A CA 1
ATOM 1008 C C . SER A 1 127 ? -3.942 -7.657 -2.101 1.00 95.38 127 SER A C 1
ATOM 1010 O O . SER A 1 127 ? -5.055 -7.140 -2.187 1.00 95.38 127 SER A O 1
ATOM 1012 N N . ALA A 1 128 ? -3.773 -8.976 -1.957 1.00 93.69 128 ALA A N 1
ATOM 1013 C CA . ALA A 1 128 ? -4.884 -9.912 -1.843 1.00 93.69 128 ALA A CA 1
ATOM 1014 C C . ALA A 1 128 ? -5.627 -9.769 -0.504 1.00 93.69 128 ALA A C 1
ATOM 1016 O O . ALA A 1 128 ? -6.855 -9.770 -0.489 1.00 93.69 128 ALA A O 1
ATOM 1017 N N . TYR A 1 129 ? -4.899 -9.633 0.609 1.00 93.00 129 TYR A N 1
ATOM 1018 C CA . TYR A 1 129 ? -5.497 -9.576 1.948 1.00 93.00 129 TYR A CA 1
ATOM 1019 C C . TYR A 1 129 ? -6.035 -8.186 2.324 1.00 93.00 129 TYR A C 1
ATOM 1021 O O . TYR A 1 129 ? -7.062 -8.074 2.983 1.00 93.00 129 TYR A O 1
ATOM 1029 N N . TYR A 1 130 ? -5.365 -7.115 1.895 1.00 93.50 130 TYR A N 1
ATOM 1030 C CA . TYR A 1 130 ? -5.698 -5.727 2.243 1.00 93.50 130 TYR A CA 1
ATOM 1031 C C . TYR A 1 130 ? -6.698 -5.062 1.298 1.00 93.50 130 TYR A C 1
ATOM 1033 O O . TYR A 1 130 ? -6.986 -3.874 1.445 1.00 93.50 130 TYR A O 1
ATOM 1041 N N . SER A 1 131 ? -7.240 -5.801 0.330 1.00 89.81 131 SER A N 1
ATOM 1042 C CA . SER A 1 131 ? -8.228 -5.268 -0.605 1.00 89.81 131 SER A CA 1
ATOM 1043 C C . SER A 1 131 ? -9.425 -4.658 0.138 1.00 89.81 131 SER A C 1
ATOM 1045 O O . SER A 1 131 ? -10.011 -5.285 1.017 1.00 89.81 131 SER A O 1
ATOM 1047 N N . GLY A 1 132 ? -9.766 -3.410 -0.193 1.00 87.12 132 GLY A N 1
ATOM 1048 C CA . GLY A 1 132 ? -10.841 -2.655 0.463 1.00 87.12 132 GLY A CA 1
ATOM 1049 C C . GLY A 1 132 ? -10.482 -2.021 1.815 1.00 87.12 132 GLY A C 1
ATOM 1050 O O . GLY A 1 132 ? -11.343 -1.385 2.417 1.00 87.12 132 GLY A O 1
ATOM 1051 N N . ASN A 1 133 ? -9.240 -2.151 2.298 1.00 92.88 133 ASN A N 1
ATOM 1052 C CA . ASN A 1 133 ? -8.772 -1.498 3.522 1.00 92.88 133 ASN A CA 1
ATOM 1053 C C . ASN A 1 133 ? -7.731 -0.411 3.204 1.00 92.88 133 ASN A C 1
ATOM 1055 O O . ASN A 1 133 ? -6.545 -0.698 3.021 1.00 92.88 133 ASN A O 1
ATOM 1059 N N . SER A 1 134 ? -8.172 0.848 3.175 1.00 95.00 134 SER A N 1
ATOM 1060 C CA . SER A 1 134 ? -7.344 1.987 2.761 1.00 95.00 134 SER A CA 1
ATOM 1061 C C . SER A 1 134 ? -6.122 2.225 3.661 1.00 95.00 134 SER A C 1
ATOM 1063 O O . SER A 1 134 ? -5.062 2.632 3.182 1.00 95.00 134 SER A O 1
ATOM 1065 N N . GLU A 1 135 ? -6.222 1.923 4.959 1.00 95.31 135 GLU A N 1
ATOM 1066 C CA . GLU A 1 135 ? -5.101 2.028 5.906 1.00 95.31 135 GLU A CA 1
ATOM 1067 C C . GLU A 1 135 ? -4.040 0.958 5.645 1.00 95.31 135 GLU A C 1
ATOM 1069 O O . GLU A 1 135 ? -2.840 1.232 5.627 1.00 95.31 135 GLU A O 1
ATOM 1074 N N . ALA A 1 136 ? -4.471 -0.280 5.417 1.00 95.38 136 ALA A N 1
ATOM 1075 C CA . ALA A 1 136 ? -3.562 -1.388 5.179 1.00 95.38 136 ALA A CA 1
ATOM 1076 C C . ALA A 1 136 ? -2.873 -1.282 3.812 1.00 95.38 136 ALA A C 1
ATOM 1078 O O . ALA A 1 136 ? -1.669 -1.521 3.715 1.00 95.38 136 ALA A O 1
ATOM 1079 N N . ILE A 1 137 ? -3.597 -0.821 2.785 1.00 97.00 137 ILE A N 1
ATOM 1080 C CA . ILE A 1 137 ? -3.018 -0.466 1.482 1.00 97.00 137 ILE A CA 1
ATOM 1081 C C . ILE A 1 137 ? -1.973 0.644 1.648 1.00 97.00 137 ILE A C 1
ATOM 1083 O O . ILE A 1 137 ? -0.885 0.542 1.081 1.00 97.00 137 ILE A O 1
ATOM 1087 N N . SER A 1 138 ? -2.252 1.658 2.472 1.00 98.31 138 SER A N 1
ATOM 1088 C CA . SER A 1 138 ? -1.298 2.740 2.743 1.00 98.31 138 SER A CA 1
ATOM 1089 C C . SER A 1 138 ? 0.008 2.224 3.361 1.00 98.31 138 SER A C 1
ATOM 1091 O O . SER A 1 138 ? 1.099 2.575 2.906 1.00 98.31 138 SER A O 1
ATOM 1093 N N . VAL A 1 139 ? -0.084 1.325 4.347 1.00 97.62 139 VAL A N 1
ATOM 1094 C CA . VAL A 1 139 ? 1.091 0.671 4.950 1.00 97.62 139 VAL A CA 1
ATOM 1095 C C . VAL A 1 139 ? 1.822 -0.216 3.939 1.00 97.62 139 VAL A C 1
ATOM 1097 O O . VAL A 1 139 ? 3.051 -0.192 3.886 1.00 97.62 139 VAL A O 1
ATOM 1100 N N . MET A 1 140 ? 1.096 -0.960 3.100 1.00 98.19 140 MET A N 1
ATOM 1101 C CA . MET A 1 140 ? 1.691 -1.777 2.041 1.00 98.19 140 MET A CA 1
ATOM 1102 C C . MET A 1 140 ? 2.519 -0.936 1.071 1.00 98.19 140 MET A C 1
ATOM 1104 O O . MET A 1 140 ? 3.661 -1.297 0.785 1.00 98.19 140 MET A O 1
ATOM 1108 N N . VAL A 1 141 ? 1.977 0.188 0.597 1.00 98.50 141 VAL A N 1
ATOM 1109 C CA . VAL A 1 141 ? 2.696 1.102 -0.298 1.00 98.50 141 VAL A CA 1
ATOM 1110 C C . VAL A 1 141 ? 3.953 1.638 0.389 1.00 98.50 141 VAL A C 1
ATOM 1112 O O . VAL A 1 141 ? 5.032 1.537 -0.191 1.00 98.50 141 VAL A O 1
ATOM 1115 N N . LEU A 1 142 ? 3.857 2.112 1.638 1.00 98.69 142 LEU A N 1
ATOM 1116 C CA . LEU A 1 142 ? 5.018 2.594 2.399 1.00 98.69 142 LEU A CA 1
ATOM 1117 C C . LEU A 1 142 ? 6.130 1.534 2.503 1.00 98.69 142 LEU A C 1
ATOM 1119 O O . LEU A 1 142 ? 7.290 1.819 2.211 1.00 98.69 142 LEU A O 1
ATOM 1123 N N . VAL A 1 143 ? 5.769 0.296 2.844 1.00 98.62 143 VAL A N 1
ATOM 1124 C CA . VAL A 1 143 ? 6.711 -0.826 2.997 1.00 98.62 143 VAL A CA 1
ATOM 1125 C C . VAL A 1 143 ? 7.401 -1.171 1.678 1.00 98.62 143 VAL A C 1
ATOM 1127 O O . VAL A 1 143 ? 8.604 -1.427 1.652 1.00 98.62 143 VAL A O 1
ATOM 1130 N N . ILE A 1 144 ? 6.673 -1.144 0.559 1.00 98.75 144 ILE A N 1
ATOM 1131 C CA . ILE A 1 144 ? 7.261 -1.385 -0.765 1.00 98.75 144 ILE A CA 1
ATOM 1132 C C . ILE A 1 144 ? 8.248 -0.267 -1.131 1.00 98.75 144 ILE A C 1
ATOM 1134 O O . ILE A 1 144 ? 9.310 -0.558 -1.687 1.00 98.75 144 ILE A O 1
ATOM 1138 N N . PHE A 1 145 ? 7.946 0.991 -0.796 1.00 98.75 145 PHE A N 1
ATOM 1139 C CA . PHE A 1 145 ? 8.888 2.096 -0.983 1.00 98.75 145 PHE A CA 1
ATOM 1140 C C . PHE A 1 145 ? 10.154 1.920 -0.133 1.00 98.75 145 PHE A C 1
ATOM 1142 O O . PHE A 1 145 ? 11.253 2.114 -0.647 1.00 98.75 145 PHE A O 1
ATOM 1149 N N . GLU A 1 146 ? 10.039 1.495 1.127 1.00 98.62 146 GLU A N 1
ATOM 1150 C CA . GLU A 1 146 ? 11.203 1.201 1.977 1.00 98.62 146 GLU A CA 1
ATOM 1151 C C . GLU A 1 146 ? 12.063 0.061 1.407 1.00 98.62 146 GLU A C 1
ATOM 1153 O O . GLU A 1 146 ? 13.291 0.171 1.369 1.00 98.62 146 GLU A O 1
ATOM 1158 N N . LEU A 1 147 ? 11.440 -1.008 0.896 1.00 98.56 147 LEU A N 1
ATOM 1159 C CA . LEU A 1 147 ? 12.146 -2.098 0.211 1.00 98.56 147 LEU A CA 1
ATOM 1160 C C . LEU A 1 147 ? 12.832 -1.622 -1.078 1.00 98.56 147 LEU A C 1
ATOM 1162 O O . LEU A 1 147 ? 13.940 -2.068 -1.388 1.00 98.56 147 LEU A O 1
ATOM 1166 N N . TRP A 1 148 ? 12.206 -0.707 -1.823 1.00 98.62 148 TRP A N 1
ATOM 1167 C CA . TRP A 1 148 ? 12.814 -0.108 -3.009 1.00 98.62 148 TRP A CA 1
ATOM 1168 C C . TRP A 1 148 ? 14.030 0.746 -2.630 1.00 98.62 148 TRP A C 1
ATOM 1170 O O . TRP A 1 148 ? 15.094 0.583 -3.227 1.00 98.62 148 TRP A O 1
ATOM 1180 N N . VAL A 1 149 ? 13.920 1.583 -1.590 1.00 98.56 149 VAL A N 1
ATOM 1181 C CA . VAL A 1 149 ? 15.038 2.384 -1.059 1.00 98.56 149 VAL A CA 1
ATOM 1182 C C . VAL A 1 149 ? 16.183 1.475 -0.613 1.00 98.56 149 VAL A C 1
ATOM 1184 O O . VAL A 1 149 ? 17.343 1.733 -0.933 1.00 98.56 149 VAL A O 1
ATOM 1187 N N . ALA A 1 150 ? 15.874 0.376 0.079 1.00 98.06 150 ALA A N 1
ATOM 1188 C CA . ALA A 1 150 ? 16.853 -0.638 0.452 1.00 98.06 150 ALA A CA 1
ATOM 1189 C C . ALA A 1 150 ? 17.567 -1.225 -0.780 1.00 98.06 150 ALA A C 1
ATOM 1191 O O . ALA A 1 150 ? 18.798 -1.313 -0.799 1.00 98.06 150 ALA A O 1
ATOM 1192 N N . CYS A 1 151 ? 16.819 -1.569 -1.832 1.00 98.19 151 CYS A N 1
ATOM 1193 C CA . CYS A 1 151 ? 17.374 -2.095 -3.078 1.00 98.19 151 CYS A CA 1
ATOM 1194 C C . CYS A 1 151 ? 18.241 -1.060 -3.812 1.00 98.19 151 CYS A C 1
ATOM 1196 O O . CYS A 1 151 ? 19.289 -1.415 -4.355 1.00 98.19 151 CYS A O 1
ATOM 1198 N N . ASP A 1 152 ? 17.840 0.213 -3.822 1.00 98.12 152 ASP A N 1
ATOM 1199 C CA . ASP A 1 152 ? 18.592 1.297 -4.457 1.00 98.12 152 ASP A CA 1
ATOM 1200 C C . ASP A 1 152 ? 19.899 1.595 -3.708 1.00 98.12 152 ASP A C 1
ATOM 1202 O O . ASP A 1 152 ? 20.954 1.667 -4.337 1.00 98.12 152 ASP A O 1
ATOM 1206 N N . LYS A 1 153 ? 19.878 1.636 -2.367 1.00 97.56 153 LYS A N 1
ATOM 1207 C CA . LYS A 1 153 ? 21.092 1.769 -1.536 1.00 97.56 153 LYS A CA 1
ATOM 1208 C C . LYS A 1 153 ? 22.110 0.664 -1.852 1.00 97.56 153 LYS A C 1
ATOM 1210 O O . LYS A 1 153 ? 23.302 0.935 -2.018 1.00 97.56 153 LYS A O 1
ATOM 1215 N N . VAL A 1 154 ? 21.647 -0.583 -1.980 1.00 97.12 154 VAL A N 1
ATOM 1216 C CA . VAL A 1 154 ? 22.490 -1.722 -2.383 1.00 97.12 154 VAL A CA 1
ATOM 1217 C C . VAL A 1 154 ? 23.037 -1.532 -3.801 1.00 97.12 154 VAL A C 1
ATOM 1219 O O . VAL A 1 154 ? 24.238 -1.702 -4.018 1.00 97.12 154 VAL A O 1
ATOM 1222 N N . ALA A 1 155 ? 22.193 -1.156 -4.763 1.00 97.06 155 ALA A N 1
ATOM 1223 C CA . ALA A 1 155 ? 22.593 -0.951 -6.154 1.00 97.06 155 ALA A CA 1
ATOM 1224 C C . ALA A 1 155 ? 23.650 0.156 -6.305 1.00 97.06 155 ALA A C 1
ATOM 1226 O O . ALA A 1 155 ? 24.655 -0.041 -6.991 1.00 97.06 155 ALA A O 1
ATOM 1227 N N . VAL A 1 156 ? 23.474 1.285 -5.611 1.00 96.50 156 VAL A N 1
ATOM 1228 C CA . VAL A 1 156 ? 24.435 2.399 -5.578 1.00 96.50 156 VAL A CA 1
ATOM 1229 C C . VAL A 1 156 ? 25.765 1.966 -4.963 1.00 96.50 156 VAL A C 1
ATOM 1231 O O . VAL A 1 156 ? 26.822 2.330 -5.478 1.00 96.50 156 VAL A O 1
ATOM 1234 N N . ARG A 1 157 ? 25.742 1.130 -3.918 1.00 95.38 157 ARG A N 1
ATOM 1235 C CA . ARG A 1 157 ? 26.964 0.564 -3.329 1.00 95.38 157 ARG A CA 1
ATOM 1236 C C . ARG A 1 157 ? 27.696 -0.375 -4.291 1.00 95.38 157 ARG A C 1
ATOM 1238 O O . ARG A 1 157 ? 28.919 -0.311 -4.378 1.00 95.38 157 ARG A O 1
ATOM 1245 N N . ILE A 1 158 ? 26.971 -1.238 -5.008 1.00 94.56 158 ILE A N 1
ATOM 1246 C CA . ILE A 1 158 ? 27.563 -2.174 -5.980 1.00 94.56 158 ILE A CA 1
ATOM 1247 C C . ILE A 1 158 ? 28.144 -1.418 -7.182 1.00 94.56 158 ILE A C 1
ATOM 1249 O O . ILE A 1 158 ? 29.226 -1.748 -7.669 1.00 94.56 158 ILE A O 1
ATOM 1253 N N . SER A 1 159 ? 27.434 -0.405 -7.679 1.00 95.12 159 SER A N 1
ATOM 1254 C CA . SER A 1 159 ? 27.880 0.414 -8.801 1.00 95.12 159 SER A CA 1
ATOM 1255 C C . SER A 1 159 ? 27.522 1.883 -8.578 1.00 95.12 159 SER A C 1
ATOM 1257 O O . SER A 1 159 ? 26.437 2.307 -8.976 1.00 95.12 159 SER A O 1
ATOM 1259 N N . PRO A 1 160 ? 28.457 2.713 -8.075 1.00 95.69 160 PRO A N 1
ATOM 1260 C CA . PRO A 1 160 ? 28.218 4.147 -7.870 1.00 95.69 160 PRO A CA 1
ATOM 1261 C C . PRO A 1 160 ? 27.797 4.903 -9.139 1.00 95.69 160 PRO A C 1
ATOM 1263 O O . PRO A 1 160 ? 27.260 6.002 -9.068 1.00 95.69 160 PRO A O 1
ATOM 1266 N N . LEU A 1 161 ? 28.017 4.310 -10.321 1.00 96.50 161 LEU A N 1
ATOM 1267 C CA . LEU A 1 161 ? 27.549 4.841 -11.597 1.00 96.50 161 LEU A CA 1
ATOM 1268 C C . LEU A 1 161 ? 26.024 5.009 -11.641 1.00 96.50 161 LEU A C 1
ATOM 1270 O O . LEU A 1 161 ? 25.564 5.985 -12.227 1.00 96.50 161 LEU A O 1
ATOM 1274 N N . ILE A 1 162 ? 25.246 4.102 -11.033 1.00 96.88 162 ILE A N 1
ATOM 1275 C CA . ILE A 1 162 ? 23.777 4.208 -11.059 1.00 96.88 162 ILE A CA 1
ATOM 1276 C C . ILE A 1 162 ? 23.299 5.450 -10.303 1.00 96.88 162 ILE A C 1
ATOM 1278 O O . ILE A 1 162 ? 22.337 6.082 -10.729 1.00 96.88 162 ILE A O 1
ATOM 1282 N N . GLY A 1 163 ? 24.053 5.863 -9.275 1.00 96.81 163 GLY A N 1
ATOM 1283 C CA . GLY A 1 163 ? 23.849 7.084 -8.492 1.00 96.81 163 GLY A CA 1
ATOM 1284 C C . GLY A 1 163 ? 23.811 8.371 -9.321 1.00 96.81 163 GLY A C 1
ATOM 1285 O O . GLY A 1 163 ? 23.223 9.354 -8.897 1.00 96.81 163 GLY A O 1
ATOM 1286 N N . LYS A 1 164 ? 24.379 8.370 -10.535 1.00 96.56 164 LYS A N 1
ATOM 1287 C CA . LYS A 1 164 ? 24.342 9.535 -11.432 1.00 96.56 164 LYS A CA 1
ATOM 1288 C C . LYS A 1 164 ? 22.996 9.751 -12.116 1.00 96.56 164 LYS A C 1
ATOM 1290 O O . LYS A 1 164 ? 22.766 10.832 -12.645 1.00 96.56 164 LYS A O 1
ATOM 1295 N N . PHE A 1 165 ? 22.138 8.738 -12.147 1.00 97.06 165 PHE A N 1
ATOM 1296 C CA . PHE A 1 165 ? 20.871 8.779 -12.867 1.00 97.06 165 PHE A CA 1
ATOM 1297 C C . PHE A 1 165 ? 19.706 8.912 -11.893 1.00 97.06 165 PHE A C 1
ATOM 1299 O O . PHE A 1 165 ? 19.695 8.219 -10.874 1.00 97.06 165 PHE A O 1
ATOM 1306 N N . ASP A 1 166 ? 18.722 9.751 -12.214 1.00 95.81 166 ASP A N 1
ATOM 1307 C CA . ASP A 1 166 ? 17.464 9.823 -11.467 1.00 95.81 166 ASP A CA 1
ATOM 1308 C C . ASP A 1 166 ? 16.708 8.486 -11.608 1.00 95.81 166 ASP A C 1
ATOM 1310 O O . ASP A 1 166 ? 16.416 8.060 -12.737 1.00 95.81 166 ASP A O 1
ATOM 1314 N N . PRO A 1 167 ? 16.367 7.796 -10.503 1.00 95.31 167 PRO A N 1
ATOM 1315 C CA . PRO A 1 167 ? 15.535 6.603 -10.568 1.00 95.31 167 PRO A CA 1
ATOM 1316 C C . PRO A 1 167 ? 14.099 6.895 -11.033 1.00 95.31 167 PRO A C 1
ATOM 1318 O O . PRO A 1 167 ? 13.403 5.968 -11.442 1.00 95.31 167 PRO A O 1
ATOM 1321 N N . GLY A 1 168 ? 13.622 8.140 -11.007 1.00 95.00 168 GLY A N 1
ATOM 1322 C CA . GLY A 1 168 ? 12.305 8.518 -11.521 1.00 95.00 168 GLY A CA 1
ATOM 1323 C C . GLY A 1 168 ? 11.151 7.866 -10.756 1.00 95.00 168 GLY A C 1
ATOM 1324 O O . GLY A 1 168 ? 10.172 7.444 -11.371 1.00 95.00 168 GLY A O 1
ATOM 1325 N N . ILE A 1 169 ? 11.291 7.720 -9.433 1.00 96.44 169 ILE A N 1
ATOM 1326 C CA . ILE A 1 169 ? 10.224 7.238 -8.547 1.00 96.44 169 ILE A CA 1
ATOM 1327 C C . ILE A 1 169 ? 9.365 8.432 -8.099 1.00 96.44 169 ILE A C 1
ATOM 1329 O O . ILE A 1 169 ? 9.912 9.402 -7.560 1.00 96.44 169 ILE A O 1
ATOM 1333 N N . PRO A 1 170 ? 8.037 8.402 -8.313 1.00 94.31 170 PRO A N 1
ATOM 1334 C CA . PRO A 1 170 ? 7.154 9.479 -7.888 1.00 94.31 170 PRO A CA 1
ATOM 1335 C C . PRO A 1 170 ? 6.885 9.408 -6.379 1.00 94.31 170 PRO A C 1
ATOM 1337 O O . PRO A 1 170 ? 6.489 8.372 -5.854 1.00 94.31 170 PRO A O 1
ATOM 1340 N N . THR A 1 171 ? 7.037 10.538 -5.689 1.00 93.12 171 THR A N 1
ATOM 1341 C CA . THR A 1 171 ? 6.685 10.701 -4.266 1.00 93.12 171 THR A CA 1
ATOM 1342 C C . THR A 1 171 ? 5.255 11.202 -4.064 1.00 93.12 171 THR A C 1
ATOM 1344 O O . THR A 1 171 ? 4.725 11.116 -2.966 1.00 93.12 171 THR A O 1
ATOM 1347 N N . ALA A 1 172 ? 4.598 11.673 -5.129 1.00 90.50 172 ALA A N 1
ATOM 1348 C CA . ALA A 1 172 ? 3.285 12.321 -5.078 1.00 90.50 172 ALA A CA 1
ATOM 1349 C C . ALA A 1 172 ? 2.195 11.486 -4.381 1.00 90.50 172 ALA A C 1
ATOM 1351 O O . ALA A 1 172 ? 1.374 12.017 -3.642 1.00 90.50 172 ALA A O 1
ATOM 1352 N N . VAL A 1 173 ? 2.215 10.167 -4.585 1.00 92.00 173 VAL A N 1
ATOM 1353 C CA . VAL A 1 173 ? 1.259 9.226 -3.982 1.00 92.00 173 VAL A CA 1
ATOM 1354 C C . VAL A 1 173 ? 1.384 9.133 -2.457 1.00 92.00 173 VAL A C 1
ATOM 1356 O O . VAL A 1 173 ? 0.430 8.758 -1.778 1.00 92.00 173 VAL A O 1
ATOM 1359 N N . LEU A 1 174 ? 2.550 9.478 -1.905 1.00 95.69 174 LEU A N 1
ATOM 1360 C CA . LEU A 1 174 ? 2.858 9.268 -0.495 1.00 95.69 174 LEU A CA 1
ATOM 1361 C C . LEU A 1 174 ? 2.099 10.229 0.437 1.00 95.69 174 LEU A C 1
ATOM 1363 O O . LEU A 1 174 ? 1.820 9.892 1.585 1.00 95.69 174 LEU A O 1
ATOM 1367 N N . GLN A 1 175 ? 1.677 11.385 -0.076 1.00 95.12 175 GLN A N 1
ATOM 1368 C CA . GLN A 1 175 ? 0.820 12.335 0.639 1.00 95.12 175 GLN A CA 1
ATOM 1369 C C . GLN A 1 175 ? -0.584 11.770 0.938 1.00 95.12 175 GLN A C 1
ATOM 1371 O O . GLN A 1 175 ? -1.246 12.203 1.887 1.00 95.12 175 GLN A O 1
ATOM 1376 N N . ASN A 1 176 ? -1.059 10.818 0.133 1.00 96.44 176 ASN A N 1
ATOM 1377 C CA . ASN A 1 176 ? -2.382 10.217 0.293 1.00 96.44 176 ASN A CA 1
ATOM 1378 C C . ASN A 1 176 ? -2.400 9.037 1.270 1.00 96.44 176 ASN A C 1
ATOM 1380 O O . ASN A 1 176 ? -3.478 8.524 1.549 1.00 96.44 176 ASN A O 1
ATOM 1384 N N . LEU A 1 177 ? -1.248 8.606 1.792 1.00 98.25 177 LEU A N 1
ATOM 1385 C CA . LEU A 1 177 ? -1.188 7.484 2.724 1.00 98.25 177 LEU A CA 1
ATOM 1386 C C . LEU A 1 177 ? -1.900 7.820 4.040 1.00 98.25 177 LEU A C 1
ATOM 1388 O O . LEU A 1 177 ? -1.708 8.895 4.607 1.00 98.25 177 LEU A O 1
ATOM 1392 N N . LEU A 1 178 ? -2.684 6.868 4.540 1.00 97.62 178 LEU A N 1
ATOM 1393 C CA . LEU A 1 178 ? -3.307 6.900 5.859 1.00 97.62 178 LEU A CA 1
ATOM 1394 C C . LEU A 1 178 ? -2.361 6.262 6.879 1.00 97.62 178 LEU A C 1
ATOM 1396 O O . LEU A 1 178 ? -2.217 5.038 6.906 1.00 97.62 178 LEU A O 1
ATOM 1400 N N . LEU A 1 179 ? -1.705 7.085 7.699 1.00 96.06 179 LEU A N 1
ATOM 1401 C CA . LEU A 1 179 ? -0.651 6.670 8.630 1.00 96.06 179 LEU A CA 1
ATOM 1402 C C . LEU A 1 179 ? -1.013 7.054 10.077 1.00 96.06 179 LEU A C 1
ATOM 1404 O O . LEU A 1 179 ? -0.717 8.175 10.501 1.00 96.06 179 LEU A O 1
ATOM 1408 N N . PRO A 1 180 ? -1.660 6.156 10.849 1.00 92.25 180 PRO A N 1
ATOM 1409 C CA . PRO A 1 180 ? -2.118 6.451 12.207 1.00 92.25 180 PRO A CA 1
ATOM 1410 C C . PRO A 1 180 ? -1.034 6.810 13.226 1.00 92.25 180 PRO A C 1
ATOM 1412 O O . PRO A 1 180 ? -1.297 7.647 14.092 1.00 92.25 180 PRO A O 1
ATOM 1415 N N . TYR A 1 181 ? 0.165 6.238 13.112 1.00 91.44 181 TYR A N 1
ATOM 1416 C CA . TYR A 1 181 ? 1.223 6.377 14.123 1.00 91.44 181 TYR A CA 1
ATOM 1417 C C . TYR A 1 181 ? 2.341 7.324 13.679 1.00 91.44 181 TYR A C 1
ATOM 1419 O O . TYR A 1 181 ? 2.688 7.369 12.493 1.00 91.44 181 TYR A O 1
ATOM 1427 N N . LEU A 1 182 ? 2.967 8.015 14.636 1.00 92.88 182 LEU A N 1
ATOM 1428 C CA . LEU A 1 182 ? 4.114 8.888 14.376 1.00 92.88 182 LEU A CA 1
ATOM 1429 C C . LEU A 1 182 ? 5.283 8.116 13.740 1.00 92.88 182 LEU A C 1
ATOM 1431 O O . LEU A 1 182 ? 5.854 8.584 12.758 1.00 92.88 182 LEU A O 1
ATOM 1435 N N . GLU A 1 183 ? 5.571 6.893 14.203 1.00 93.38 183 GLU A N 1
ATOM 1436 C CA . GLU A 1 183 ? 6.638 6.037 13.644 1.00 93.38 183 GLU A CA 1
ATOM 1437 C C . GLU A 1 183 ? 6.466 5.808 12.128 1.00 93.38 183 GLU A C 1
ATOM 1439 O O . GLU A 1 183 ? 7.435 5.764 11.366 1.00 93.38 183 GLU A O 1
ATOM 1444 N N . GLN A 1 184 ? 5.224 5.682 11.651 1.00 95.31 184 GLN A N 1
ATOM 1445 C CA . GLN A 1 184 ? 4.949 5.524 10.221 1.00 95.31 184 GLN A CA 1
ATOM 1446 C C . GLN A 1 184 ? 5.232 6.808 9.438 1.00 95.31 184 GLN A C 1
ATOM 1448 O O . GLN A 1 184 ? 5.718 6.743 8.309 1.00 95.31 184 GLN A O 1
ATOM 1453 N N . MET A 1 185 ? 4.969 7.971 10.030 1.00 95.81 185 MET A N 1
ATOM 1454 C CA . MET A 1 185 ? 5.288 9.262 9.423 1.00 95.81 185 MET A CA 1
ATOM 1455 C C . MET A 1 185 ? 6.795 9.525 9.398 1.00 95.81 185 MET A C 1
ATOM 1457 O O . MET A 1 185 ? 7.306 10.040 8.406 1.00 95.81 185 MET A O 1
ATOM 1461 N N . GLU A 1 186 ? 7.533 9.090 10.421 1.00 96.25 186 GLU A N 1
ATOM 1462 C CA . GLU A 1 186 ? 9.000 9.116 10.412 1.00 96.25 186 GLU A CA 1
ATOM 1463 C C . GLU A 1 186 ? 9.564 8.240 9.288 1.00 96.25 186 GLU A C 1
ATOM 1465 O O . GLU A 1 186 ? 10.476 8.651 8.569 1.00 96.25 186 GLU A O 1
ATOM 1470 N N . ARG A 1 187 ? 9.009 7.033 9.112 1.00 97.12 187 ARG A N 1
ATOM 1471 C CA . ARG A 1 187 ? 9.360 6.124 8.008 1.00 97.12 187 ARG A CA 1
ATOM 1472 C C . ARG A 1 187 ? 9.097 6.765 6.651 1.00 97.12 187 ARG A C 1
ATOM 1474 O O . ARG A 1 187 ? 9.976 6.744 5.790 1.00 97.12 187 ARG A O 1
ATOM 1481 N N . LEU A 1 188 ? 7.927 7.379 6.484 1.00 97.69 188 LEU A N 1
ATOM 1482 C CA . LEU A 1 188 ? 7.578 8.116 5.275 1.00 97.69 188 LEU A CA 1
ATOM 1483 C C . LEU A 1 188 ? 8.574 9.255 4.999 1.00 97.69 188 LEU A C 1
ATOM 1485 O O . LEU A 1 188 ? 9.119 9.335 3.899 1.00 97.69 188 LEU A O 1
ATOM 1489 N N . SER A 1 189 ? 8.880 10.076 6.007 1.00 96.81 189 SER A N 1
ATOM 1490 C CA . SER A 1 189 ? 9.846 11.173 5.883 1.00 96.81 189 SER A CA 1
ATOM 1491 C C . SER A 1 189 ? 11.234 10.669 5.464 1.00 96.81 189 SER A C 1
ATOM 1493 O O . SER A 1 189 ? 11.866 11.253 4.585 1.00 96.81 189 SER A O 1
ATOM 1495 N N . ARG A 1 190 ? 11.708 9.534 6.004 1.00 96.75 190 ARG A N 1
ATOM 1496 C CA . ARG A 1 190 ? 12.980 8.916 5.575 1.00 96.75 190 ARG A CA 1
ATOM 1497 C C . ARG A 1 190 ? 12.974 8.510 4.100 1.00 96.75 190 ARG A C 1
ATOM 1499 O O . ARG A 1 190 ? 13.982 8.703 3.420 1.00 96.75 190 ARG A O 1
ATOM 1506 N N . VAL A 1 191 ? 11.866 7.954 3.609 1.00 97.75 191 VAL A N 1
ATOM 1507 C CA . VAL A 1 191 ? 11.702 7.578 2.195 1.00 97.75 191 VAL A CA 1
ATOM 1508 C C . VAL A 1 191 ? 11.731 8.812 1.294 1.00 97.75 191 VAL A C 1
ATOM 1510 O O . VAL A 1 191 ? 12.483 8.828 0.319 1.00 97.75 191 VAL A O 1
ATOM 1513 N N . GLU A 1 192 ? 10.944 9.840 1.615 1.00 96.50 192 GLU A N 1
ATOM 1514 C CA . GLU A 1 192 ? 10.888 11.086 0.840 1.00 96.50 192 GLU A CA 1
ATOM 1515 C C . GLU A 1 192 ? 12.254 11.781 0.811 1.00 96.50 192 GLU A C 1
ATOM 1517 O O . GLU A 1 192 ? 12.759 12.069 -0.273 1.00 96.50 192 GLU A O 1
ATOM 1522 N N . ASN A 1 193 ? 12.909 11.929 1.968 1.00 96.06 193 ASN A N 1
ATOM 1523 C CA . ASN A 1 193 ? 14.242 12.525 2.073 1.00 96.06 193 ASN A CA 1
ATOM 1524 C C . ASN A 1 193 ? 15.283 11.757 1.249 1.00 96.06 193 ASN A C 1
ATOM 1526 O O . ASN A 1 193 ? 16.116 12.370 0.577 1.00 96.06 193 ASN A O 1
ATOM 1530 N N . TYR A 1 194 ? 15.242 10.418 1.267 1.00 97.50 194 TYR A N 1
ATOM 1531 C CA . TYR A 1 194 ? 16.136 9.611 0.437 1.00 97.50 194 TYR A CA 1
ATOM 1532 C C . TYR A 1 194 ? 15.895 9.872 -1.051 1.00 97.50 194 TYR A C 1
ATOM 1534 O O . TYR A 1 194 ? 16.848 10.102 -1.789 1.00 97.50 194 TYR A O 1
ATOM 1542 N N . LEU A 1 195 ? 14.636 9.842 -1.495 1.00 96.94 195 LEU A N 1
ATOM 1543 C CA . LEU A 1 195 ? 14.266 10.035 -2.897 1.00 96.94 195 LEU A CA 1
ATOM 1544 C C . LEU A 1 195 ? 14.600 11.439 -3.405 1.00 96.94 195 LEU A C 1
ATOM 1546 O O . LEU A 1 195 ? 15.090 11.579 -4.525 1.00 96.94 195 LEU A O 1
ATOM 1550 N N . GLU A 1 196 ? 14.369 12.462 -2.587 1.00 95.38 196 GLU A N 1
ATOM 1551 C CA . GLU A 1 196 ? 14.706 13.844 -2.911 1.00 95.38 196 GLU A CA 1
ATOM 1552 C C . GLU A 1 196 ? 16.219 14.044 -3.009 1.00 95.38 196 GLU A C 1
ATOM 1554 O O . GLU A 1 196 ? 16.693 14.513 -4.043 1.00 95.38 196 GLU A O 1
ATOM 1559 N N . THR A 1 197 ? 16.985 13.566 -2.020 1.00 96.06 197 THR A N 1
ATOM 1560 C CA . THR A 1 197 ? 18.462 13.574 -2.064 1.00 96.06 197 THR A CA 1
ATOM 1561 C C . THR A 1 197 ? 18.978 12.834 -3.299 1.00 96.06 197 THR A C 1
ATOM 1563 O O . THR A 1 197 ? 19.829 13.307 -4.049 1.00 96.06 197 THR A O 1
ATOM 1566 N N . ARG A 1 198 ? 18.415 11.654 -3.569 1.00 96.06 198 ARG A N 1
ATOM 1567 C CA . ARG A 1 198 ? 18.808 10.809 -4.695 1.00 96.06 198 ARG A CA 1
ATOM 1568 C C . ARG A 1 198 ? 18.550 11.475 -6.048 1.00 96.06 198 ARG A C 1
ATOM 1570 O O . ARG A 1 198 ? 19.308 11.222 -6.989 1.00 96.06 198 ARG A O 1
ATOM 1577 N N . ARG A 1 199 ? 17.494 12.291 -6.145 1.00 95.25 199 ARG A N 1
ATOM 1578 C CA . ARG A 1 199 ? 17.159 13.102 -7.320 1.00 95.25 199 ARG A CA 1
ATOM 1579 C C . ARG A 1 199 ? 18.064 14.329 -7.424 1.00 95.25 199 ARG A C 1
ATOM 1581 O O . ARG A 1 199 ? 18.574 14.581 -8.512 1.00 95.25 199 ARG A O 1
ATOM 1588 N N . SER A 1 200 ? 18.305 15.058 -6.331 1.00 95.38 200 SER A N 1
ATOM 1589 C CA . SER A 1 200 ? 19.170 16.248 -6.334 1.00 95.38 200 SER A CA 1
ATOM 1590 C C . SER A 1 200 ? 20.620 15.924 -6.685 1.00 95.38 200 SER A C 1
ATOM 1592 O O . SER A 1 200 ? 21.273 16.707 -7.368 1.00 95.38 200 SER A O 1
ATOM 1594 N N . ASP A 1 201 ? 21.103 14.753 -6.267 1.00 95.81 201 ASP A N 1
ATOM 1595 C CA . ASP A 1 201 ? 22.468 14.289 -6.536 1.00 95.81 201 ASP A CA 1
ATOM 1596 C C . ASP A 1 201 ? 22.638 13.713 -7.953 1.00 95.81 201 ASP A C 1
ATOM 1598 O O . ASP A 1 201 ? 23.761 13.470 -8.409 1.00 95.81 201 ASP A O 1
ATOM 1602 N N . SER A 1 202 ? 21.534 13.466 -8.665 1.00 95.75 202 SER A N 1
ATOM 1603 C CA . SER A 1 202 ? 21.576 12.913 -10.016 1.00 95.75 202 SER A CA 1
ATOM 1604 C C . SER A 1 202 ? 21.971 13.973 -11.049 1.00 95.75 202 SER A C 1
ATOM 1606 O O . SER A 1 202 ? 21.518 15.114 -11.017 1.00 95.75 202 SER A O 1
ATOM 1608 N N . THR A 1 203 ? 22.825 13.589 -11.997 1.00 95.81 203 THR A N 1
ATOM 1609 C CA . THR A 1 203 ? 23.266 14.455 -13.103 1.00 95.81 203 THR A CA 1
ATOM 1610 C C . THR A 1 203 ? 22.563 14.130 -14.417 1.00 95.81 203 THR A C 1
ATOM 1612 O O . THR A 1 203 ? 22.571 14.940 -15.337 1.00 95.81 203 THR A O 1
ATOM 1615 N N . GLU A 1 204 ? 21.988 12.933 -14.525 1.00 95.44 204 GLU A N 1
ATOM 1616 C CA . GLU A 1 204 ? 21.342 12.415 -15.727 1.00 95.44 204 GLU A CA 1
ATOM 1617 C C . GLU A 1 204 ? 19.886 12.037 -15.440 1.00 95.44 204 GLU A C 1
ATOM 1619 O O . GLU A 1 204 ? 19.558 11.514 -14.373 1.00 95.44 204 GLU A O 1
ATOM 1624 N N . SER A 1 205 ? 19.005 12.250 -16.419 1.00 93.25 205 SER A N 1
ATOM 1625 C CA . SER A 1 205 ? 17.590 11.890 -16.296 1.00 93.25 205 SER A CA 1
ATOM 1626 C C . SER A 1 205 ? 17.360 10.379 -16.384 1.00 93.25 205 SER A C 1
ATOM 1628 O O . SER A 1 205 ? 18.170 9.625 -16.933 1.00 93.25 205 SER A O 1
ATOM 1630 N N . THR A 1 206 ? 16.191 9.934 -15.920 1.00 92.38 206 THR A N 1
ATOM 1631 C CA . THR A 1 206 ? 15.738 8.546 -16.081 1.00 92.38 206 THR A CA 1
ATOM 1632 C C . THR A 1 206 ? 15.702 8.109 -17.549 1.00 92.38 206 THR A C 1
ATOM 1634 O O . THR A 1 206 ? 16.130 7.001 -17.860 1.00 92.38 206 THR A O 1
ATOM 1637 N N . ASP A 1 207 ? 15.260 8.970 -18.472 1.00 92.56 207 ASP A N 1
ATOM 1638 C CA . ASP A 1 207 ? 15.216 8.639 -19.905 1.00 92.56 207 ASP A CA 1
ATOM 1639 C C . ASP A 1 207 ? 16.612 8.345 -20.466 1.00 92.56 207 ASP A C 1
ATOM 1641 O O . ASP A 1 207 ? 16.785 7.434 -21.276 1.00 92.56 207 ASP A O 1
ATOM 1645 N N . ARG A 1 208 ? 17.637 9.069 -19.990 1.00 94.50 208 ARG A N 1
ATOM 1646 C CA . ARG A 1 208 ? 19.029 8.845 -20.397 1.00 94.50 208 ARG A CA 1
ATOM 1647 C C . ARG A 1 208 ? 19.535 7.466 -19.978 1.00 94.50 208 ARG A C 1
ATOM 1649 O O . ARG A 1 208 ? 20.343 6.875 -20.690 1.00 94.50 208 ARG A O 1
ATOM 1656 N N . MET A 1 209 ? 19.061 6.943 -18.846 1.00 94.62 209 MET A N 1
ATOM 1657 C CA . MET A 1 209 ? 19.445 5.622 -18.336 1.00 94.62 209 MET A CA 1
ATOM 1658 C C . MET A 1 209 ? 19.115 4.507 -19.337 1.00 94.62 209 MET A C 1
ATOM 1660 O O . MET A 1 209 ? 19.920 3.592 -19.507 1.00 94.62 209 MET A O 1
ATOM 1664 N N . PHE A 1 210 ? 17.973 4.624 -20.022 1.00 94.00 210 PHE A N 1
ATOM 1665 C CA . PHE A 1 210 ? 17.447 3.651 -20.984 1.00 94.00 210 PHE A CA 1
ATOM 1666 C C . PHE A 1 210 ? 17.568 4.123 -22.446 1.00 94.00 210 PHE A C 1
ATOM 1668 O O . PHE A 1 210 ? 16.766 3.741 -23.300 1.00 94.00 210 PHE A O 1
ATOM 1675 N N . ASP A 1 211 ? 18.565 4.951 -22.754 1.00 94.00 211 ASP A N 1
ATOM 1676 C CA . ASP A 1 211 ? 18.871 5.371 -24.124 1.00 94.00 211 ASP A CA 1
ATOM 1677 C C . ASP A 1 211 ? 19.869 4.393 -24.770 1.00 94.00 211 ASP A C 1
ATOM 1679 O O . ASP A 1 211 ? 20.924 4.110 -24.206 1.00 94.00 211 ASP A O 1
ATOM 1683 N N . THR A 1 212 ? 19.567 3.870 -25.961 1.00 94.44 212 THR A N 1
ATOM 1684 C CA . THR A 1 212 ? 20.491 2.968 -26.672 1.00 94.44 212 THR A CA 1
ATOM 1685 C C . THR A 1 212 ? 21.513 3.705 -27.533 1.00 94.44 212 THR A C 1
ATOM 1687 O O . THR A 1 212 ? 22.478 3.087 -27.959 1.00 94.44 212 THR A O 1
ATOM 1690 N N . ARG A 1 213 ? 21.345 5.005 -27.803 1.00 93.25 213 ARG A N 1
ATOM 1691 C CA . ARG A 1 213 ? 22.151 5.753 -28.789 1.00 93.25 213 ARG A CA 1
ATOM 1692 C C . ARG A 1 213 ? 22.974 6.888 -28.197 1.00 93.25 213 ARG A C 1
ATOM 1694 O O . ARG A 1 213 ? 23.612 7.640 -28.930 1.00 93.25 213 ARG A O 1
ATOM 1701 N N . SER A 1 214 ? 22.969 7.024 -26.878 1.00 93.38 214 SER A N 1
ATOM 1702 C CA . SER A 1 214 ? 23.765 8.028 -26.181 1.00 93.38 214 SER A CA 1
ATOM 1703 C C . SER A 1 214 ? 24.978 7.404 -25.507 1.00 93.38 214 SER A C 1
ATOM 1705 O O . SER A 1 214 ? 24.857 6.428 -24.765 1.00 93.38 214 SER A O 1
ATOM 1707 N N . GLY A 1 215 ? 26.142 8.036 -25.672 1.00 93.06 215 GLY A N 1
ATOM 1708 C CA . GLY A 1 215 ? 27.345 7.705 -24.902 1.00 93.06 215 GLY A CA 1
ATOM 1709 C C . GLY A 1 215 ? 27.219 7.991 -23.403 1.00 93.06 215 GLY A C 1
ATOM 1710 O O . GLY A 1 215 ? 27.988 7.444 -22.621 1.00 93.06 215 GLY A O 1
ATOM 1711 N N . MET A 1 216 ? 26.225 8.790 -23.000 1.00 94.12 216 MET A N 1
ATOM 1712 C CA . MET A 1 216 ? 25.905 9.081 -21.597 1.00 94.12 216 MET A CA 1
ATOM 1713 C C . MET A 1 216 ? 24.870 8.110 -21.007 1.00 94.12 216 MET A C 1
ATOM 1715 O O . MET A 1 216 ? 24.477 8.260 -19.854 1.00 94.12 216 MET A O 1
ATOM 1719 N N . SER A 1 217 ? 24.413 7.116 -21.776 1.00 95.88 217 SER A N 1
ATOM 1720 C CA . SER A 1 217 ? 23.521 6.070 -21.265 1.00 95.88 217 SER A CA 1
ATOM 1721 C C . SER A 1 217 ? 24.203 5.193 -20.220 1.00 95.88 217 SER A C 1
ATOM 1723 O O . SER A 1 217 ? 25.423 4.999 -20.249 1.00 95.88 217 SER A O 1
ATOM 1725 N N . TYR A 1 218 ? 23.414 4.603 -19.316 1.00 96.38 218 TYR A N 1
ATOM 1726 C CA . TYR A 1 218 ? 23.960 3.717 -18.286 1.00 96.38 218 TYR A CA 1
ATOM 1727 C C . TYR A 1 218 ? 24.722 2.541 -18.912 1.00 96.38 218 TYR A C 1
ATOM 1729 O O . TYR A 1 218 ? 25.859 2.267 -18.530 1.00 96.38 218 TYR A O 1
ATOM 1737 N N . ALA A 1 219 ? 24.127 1.897 -19.921 1.00 96.19 219 ALA A N 1
ATOM 1738 C CA . ALA A 1 219 ? 24.722 0.758 -20.611 1.00 96.19 219 ALA A CA 1
ATOM 1739 C C . ALA A 1 219 ? 26.066 1.107 -21.274 1.00 96.19 219 ALA A C 1
ATOM 1741 O O . ALA A 1 219 ? 27.034 0.363 -21.115 1.00 96.19 219 ALA A O 1
ATOM 1742 N N . SER A 1 220 ? 26.162 2.260 -21.951 1.00 96.50 220 SER A N 1
ATOM 1743 C CA . SER A 1 220 ? 27.418 2.711 -22.572 1.00 96.50 220 SER A CA 1
ATOM 1744 C C . SER A 1 220 ? 28.496 3.022 -21.532 1.00 96.50 220 SER A C 1
ATOM 1746 O O . SER A 1 220 ? 29.621 2.534 -21.646 1.00 96.50 220 SER A O 1
ATOM 1748 N N . LEU A 1 221 ? 28.152 3.774 -20.481 1.00 97.00 221 LEU A N 1
ATOM 1749 C CA . LEU A 1 221 ? 29.096 4.139 -19.420 1.00 97.00 221 LEU A CA 1
ATOM 1750 C C . LEU A 1 221 ? 29.565 2.924 -18.605 1.00 97.00 221 LEU A C 1
ATOM 1752 O O . LEU A 1 221 ? 30.712 2.885 -18.152 1.00 97.00 221 LEU A O 1
ATOM 1756 N N . TYR A 1 222 ? 28.692 1.935 -18.402 1.00 97.31 222 TYR A N 1
ATOM 1757 C CA . TYR A 1 222 ? 29.047 0.691 -17.724 1.00 97.31 222 TYR A CA 1
ATOM 1758 C C . TYR A 1 222 ? 29.943 -0.184 -18.605 1.00 97.31 222 TYR A C 1
ATOM 1760 O O . TYR A 1 222 ? 30.952 -0.705 -18.124 1.00 97.31 222 TYR A O 1
ATOM 1768 N N . PHE A 1 223 ? 29.614 -0.314 -19.895 1.00 97.69 223 PHE A N 1
ATOM 1769 C CA . PHE A 1 223 ? 30.413 -1.054 -20.873 1.00 97.69 223 PHE A CA 1
ATOM 1770 C C . PHE A 1 223 ? 31.872 -0.575 -20.891 1.00 97.69 223 PHE A C 1
ATOM 1772 O O . PHE A 1 223 ? 32.799 -1.387 -20.830 1.00 97.69 223 PHE A O 1
ATOM 1779 N N . ASP A 1 224 ? 32.087 0.742 -20.893 1.00 96.75 224 ASP A N 1
ATOM 1780 C CA . ASP A 1 224 ? 33.430 1.335 -20.956 1.00 96.75 224 ASP A CA 1
ATOM 1781 C C . ASP A 1 224 ? 34.299 0.996 -19.737 1.00 96.75 224 ASP A C 1
ATOM 1783 O O . ASP A 1 224 ? 35.526 0.993 -19.822 1.00 96.75 224 ASP A O 1
ATOM 1787 N N . LYS A 1 225 ? 33.675 0.626 -18.615 1.00 95.88 225 LYS A N 1
ATOM 1788 C CA . LYS A 1 225 ? 34.359 0.185 -17.391 1.00 95.88 225 LYS A CA 1
ATOM 1789 C C . LYS A 1 225 ? 34.424 -1.334 -17.239 1.00 95.88 225 LYS A C 1
ATOM 1791 O O . LYS A 1 225 ? 35.046 -1.821 -16.297 1.00 95.88 225 LYS A O 1
ATOM 1796 N N . SER A 1 226 ? 33.770 -2.096 -18.115 1.00 96.81 226 SER A N 1
ATOM 1797 C CA . SER A 1 226 ? 33.552 -3.527 -17.924 1.00 96.81 226 SER A CA 1
ATOM 1798 C C . SER A 1 226 ? 34.313 -4.375 -18.942 1.00 96.81 226 SER A C 1
ATOM 1800 O O . SER A 1 226 ? 33.859 -4.609 -20.063 1.00 96.81 226 SER A O 1
ATOM 1802 N N . LEU A 1 227 ? 35.450 -4.926 -18.506 1.00 97.00 227 LEU A N 1
ATOM 1803 C CA . LEU A 1 227 ? 36.275 -5.824 -19.319 1.00 97.00 227 LEU A CA 1
ATOM 1804 C C . LEU A 1 227 ? 35.501 -7.040 -19.880 1.00 97.00 227 LEU A C 1
ATOM 1806 O O . LEU A 1 227 ? 35.661 -7.328 -21.066 1.00 97.00 227 LEU A O 1
ATOM 1810 N N . PRO A 1 228 ? 34.617 -7.727 -19.120 1.00 95.62 228 PRO A N 1
ATOM 1811 C CA . PRO A 1 228 ? 33.840 -8.846 -19.661 1.00 95.62 228 PRO A CA 1
ATOM 1812 C C . PRO A 1 228 ? 32.922 -8.472 -20.834 1.00 95.62 228 PRO A C 1
ATOM 1814 O O . PRO A 1 228 ? 32.674 -9.309 -21.704 1.00 95.62 228 PRO A O 1
ATOM 1817 N N . HIS A 1 229 ? 32.412 -7.237 -20.866 1.00 96.50 229 HIS A N 1
ATOM 1818 C CA . HIS A 1 229 ? 31.585 -6.747 -21.970 1.00 96.50 229 HIS A CA 1
ATOM 1819 C C . HIS A 1 229 ? 32.438 -6.396 -23.190 1.00 96.50 229 HIS A C 1
ATOM 1821 O O . HIS A 1 229 ? 32.093 -6.772 -24.307 1.00 96.50 229 HIS A O 1
ATOM 1827 N N . GLN A 1 230 ? 33.592 -5.763 -22.978 1.00 97.75 230 GLN A N 1
ATOM 1828 C CA . GLN A 1 230 ? 34.550 -5.465 -24.047 1.00 97.75 230 GLN A CA 1
ATOM 1829 C C . GLN A 1 230 ? 35.067 -6.748 -24.712 1.00 97.75 230 GLN A C 1
ATOM 1831 O O . GLN A 1 230 ? 35.100 -6.843 -25.934 1.00 97.75 230 GLN A O 1
ATOM 1836 N N . GLN A 1 231 ? 35.378 -7.779 -23.922 1.00 97.06 231 GLN A N 1
ATOM 1837 C CA . GLN A 1 231 ? 35.763 -9.098 -24.433 1.00 97.06 231 GLN A CA 1
ATOM 1838 C C . GLN A 1 231 ? 34.641 -9.772 -25.230 1.00 97.06 231 GLN A C 1
ATOM 1840 O O . GLN A 1 231 ? 34.909 -10.405 -26.255 1.00 97.06 231 GLN A O 1
ATOM 1845 N N . LEU A 1 232 ? 33.386 -9.641 -24.781 1.00 96.19 232 LEU A N 1
ATOM 1846 C CA . LEU A 1 232 ? 32.243 -10.171 -25.519 1.00 96.19 232 LEU A CA 1
ATOM 1847 C C . LEU A 1 232 ? 32.082 -9.462 -26.869 1.00 96.19 232 LEU A C 1
ATOM 1849 O O . LEU A 1 232 ? 31.910 -10.146 -27.876 1.00 96.19 232 LEU A O 1
ATOM 1853 N N . LEU A 1 233 ? 32.195 -8.129 -26.908 1.00 96.88 233 LEU A N 1
ATOM 1854 C CA . LEU A 1 233 ? 32.176 -7.368 -28.160 1.00 96.88 233 LEU A CA 1
ATOM 1855 C C . LEU A 1 233 ? 33.255 -7.884 -29.122 1.00 96.88 233 LEU A C 1
ATOM 1857 O O . LEU A 1 233 ? 32.926 -8.297 -30.232 1.00 96.88 233 LEU A O 1
ATOM 1861 N N . SER A 1 234 ? 34.508 -7.971 -28.663 1.00 97.12 234 SER A N 1
ATOM 1862 C CA . SER A 1 234 ? 35.621 -8.472 -29.479 1.00 97.12 234 SER A CA 1
ATOM 1863 C C . SER A 1 234 ? 35.389 -9.898 -29.983 1.00 97.12 234 SER A C 1
ATOM 1865 O O . SER A 1 234 ? 35.724 -10.215 -31.121 1.00 97.12 234 SER A O 1
ATOM 1867 N N . THR A 1 235 ? 34.786 -10.766 -29.164 1.00 96.56 235 THR A N 1
ATOM 1868 C CA . THR A 1 235 ? 34.453 -12.147 -29.553 1.00 96.56 235 THR A CA 1
ATOM 1869 C C . THR A 1 235 ? 33.396 -12.174 -30.657 1.00 96.56 235 THR A C 1
ATOM 1871 O O . THR A 1 235 ? 33.541 -12.904 -31.639 1.00 96.56 235 THR A O 1
ATOM 1874 N N . ILE A 1 236 ? 32.341 -11.363 -30.523 1.00 96.31 236 ILE A N 1
ATOM 1875 C CA . ILE A 1 236 ? 31.278 -11.257 -31.528 1.00 96.31 236 ILE A CA 1
ATOM 1876 C C . ILE A 1 236 ? 31.853 -10.723 -32.843 1.00 96.31 236 ILE A C 1
ATOM 1878 O O . ILE A 1 236 ? 31.590 -11.298 -33.898 1.00 96.31 236 ILE A O 1
ATOM 1882 N N . GLU A 1 237 ? 32.664 -9.666 -32.790 1.00 96.81 237 GLU A N 1
ATOM 1883 C CA . GLU A 1 237 ? 33.281 -9.060 -33.973 1.00 96.81 237 GLU A CA 1
ATOM 1884 C C . GLU A 1 237 ? 34.288 -9.991 -34.652 1.00 96.81 237 GLU A C 1
ATOM 1886 O O . GLU A 1 237 ? 34.306 -10.078 -35.881 1.00 96.81 237 GLU A O 1
ATOM 1891 N N . HIS A 1 238 ? 35.088 -10.733 -33.882 1.00 96.19 238 HIS A N 1
ATOM 1892 C CA . HIS A 1 238 ? 36.005 -11.732 -34.423 1.00 96.19 238 HIS A CA 1
ATOM 1893 C C . HIS A 1 238 ? 35.244 -12.826 -35.184 1.00 96.19 238 HIS A C 1
ATOM 1895 O O . HIS A 1 238 ? 35.507 -13.056 -36.364 1.00 96.19 238 HIS A O 1
ATOM 1901 N N . ASN A 1 239 ? 34.227 -13.425 -34.557 1.00 95.62 239 ASN A N 1
ATOM 1902 C CA . ASN A 1 239 ? 33.397 -14.452 -35.191 1.00 95.62 239 ASN A CA 1
ATOM 1903 C C . ASN A 1 239 ? 32.664 -13.922 -36.438 1.00 95.62 239 ASN A C 1
ATOM 1905 O O . ASN A 1 239 ? 32.513 -14.639 -37.433 1.00 95.62 239 ASN A O 1
ATOM 1909 N N . ALA A 1 240 ? 32.216 -12.664 -36.398 1.00 94.69 240 ALA A N 1
ATOM 1910 C CA . ALA A 1 240 ? 31.557 -11.999 -37.517 1.00 94.69 240 ALA A CA 1
ATOM 1911 C C . ALA A 1 240 ? 32.510 -11.736 -38.688 1.00 94.69 240 ALA A C 1
ATOM 1913 O O . ALA A 1 240 ? 32.113 -11.898 -39.841 1.00 94.69 240 ALA A O 1
ATOM 1914 N N . ASN A 1 241 ? 33.761 -11.357 -38.413 1.00 95.62 241 ASN A N 1
ATOM 1915 C CA . ASN A 1 241 ? 34.783 -11.184 -39.443 1.00 95.62 241 ASN A CA 1
ATOM 1916 C C . ASN A 1 241 ? 35.130 -12.515 -40.110 1.00 95.62 241 ASN A C 1
ATOM 1918 O O . ASN A 1 241 ? 35.064 -12.591 -41.334 1.00 95.62 241 ASN A O 1
ATOM 1922 N N . THR A 1 242 ? 35.364 -13.577 -39.333 1.00 95.50 242 THR A N 1
ATOM 1923 C CA . THR A 1 242 ? 35.608 -14.926 -39.872 1.00 95.50 242 THR A CA 1
ATOM 1924 C C . THR A 1 242 ? 34.451 -15.392 -40.761 1.00 95.50 242 THR A C 1
ATOM 1926 O O . THR A 1 242 ? 34.661 -15.870 -41.875 1.00 95.50 242 THR A O 1
ATOM 1929 N N . SER A 1 243 ? 33.206 -15.185 -40.319 1.00 93.62 243 SER A N 1
ATOM 1930 C CA . SER A 1 243 ? 32.009 -15.538 -41.099 1.00 93.62 243 SER A CA 1
ATOM 1931 C C . SER A 1 243 ? 31.879 -14.704 -42.379 1.00 93.62 243 SER A C 1
ATOM 1933 O O . SER A 1 243 ? 31.490 -15.215 -43.429 1.00 93.62 243 SER A O 1
ATOM 1935 N N . ARG A 1 244 ? 32.237 -13.417 -42.319 1.00 94.25 244 ARG A N 1
ATOM 1936 C CA . ARG A 1 244 ? 32.228 -12.508 -43.469 1.00 94.25 244 ARG A CA 1
ATOM 1937 C C . ARG A 1 244 ? 33.312 -12.861 -44.489 1.00 94.25 244 ARG A C 1
ATOM 1939 O O . ARG A 1 244 ? 33.059 -12.762 -45.687 1.00 94.25 244 ARG A O 1
ATOM 1946 N N . GLU A 1 245 ? 34.495 -13.269 -44.042 1.00 93.94 245 GLU A N 1
ATOM 1947 C CA . GLU A 1 245 ? 35.577 -13.747 -44.909 1.00 93.94 245 GLU A CA 1
ATOM 1948 C C . GLU A 1 245 ? 35.196 -15.050 -45.607 1.00 93.94 245 GLU A C 1
ATOM 1950 O O . GLU A 1 245 ? 35.267 -15.114 -46.834 1.00 93.94 245 GLU A O 1
ATOM 1955 N N . ALA A 1 246 ? 34.668 -16.025 -44.861 1.00 94.12 246 ALA A N 1
ATOM 1956 C CA . ALA A 1 246 ? 34.122 -17.251 -45.438 1.00 94.12 246 ALA A CA 1
ATOM 1957 C C . ALA A 1 246 ? 33.033 -16.947 -46.481 1.00 94.12 246 ALA A C 1
ATOM 1959 O O . ALA A 1 246 ? 33.004 -17.550 -47.552 1.00 94.12 246 ALA A O 1
ATOM 1960 N N . LYS A 1 247 ? 32.179 -15.944 -46.223 1.00 94.00 247 LYS A N 1
ATOM 1961 C CA . LYS A 1 247 ? 31.136 -15.548 -47.174 1.00 94.00 247 LYS A CA 1
ATOM 1962 C C . LYS A 1 247 ? 31.673 -14.890 -48.444 1.00 94.00 247 LYS A C 1
ATOM 1964 O O . LYS A 1 247 ? 31.082 -15.037 -49.513 1.00 94.00 247 LYS A O 1
ATOM 1969 N N . ARG A 1 248 ? 32.774 -14.142 -48.343 1.00 92.75 248 ARG A N 1
ATOM 1970 C CA . ARG A 1 248 ? 33.459 -13.576 -49.514 1.00 92.75 248 ARG A CA 1
ATOM 1971 C C . ARG A 1 248 ? 34.071 -14.673 -50.374 1.00 92.75 248 ARG A C 1
ATOM 1973 O O . ARG A 1 248 ? 34.012 -14.549 -51.592 1.00 92.75 248 ARG A O 1
ATOM 1980 N N . GLU A 1 249 ? 34.606 -15.726 -49.761 1.00 92.62 249 GLU A N 1
ATOM 1981 C CA . GLU A 1 249 ? 35.111 -16.884 -50.501 1.00 92.62 249 GLU A CA 1
ATOM 1982 C C . GLU A 1 249 ? 33.974 -17.637 -51.199 1.00 92.62 249 GLU A C 1
ATOM 1984 O O . GLU A 1 249 ? 34.024 -17.816 -52.411 1.00 92.62 249 GLU A O 1
ATOM 1989 N N . GLU A 1 250 ? 32.866 -17.902 -50.498 1.00 93.25 250 GLU A N 1
ATOM 1990 C CA . GLU A 1 250 ? 31.661 -18.488 -51.107 1.00 93.25 250 GLU A CA 1
ATOM 1991 C C . GLU A 1 250 ? 31.164 -17.657 -52.307 1.00 93.25 250 GLU A C 1
ATOM 1993 O O . GLU A 1 250 ? 30.793 -18.203 -53.344 1.00 93.25 250 GLU A O 1
ATOM 1998 N N . LEU A 1 251 ? 31.196 -16.319 -52.220 1.00 91.50 251 LEU A N 1
ATOM 1999 C CA . LEU A 1 251 ? 30.835 -15.450 -53.345 1.00 91.50 251 LEU A CA 1
ATOM 2000 C C . LEU A 1 251 ? 31.791 -15.603 -54.538 1.00 91.50 251 LEU A C 1
ATOM 2002 O O . LEU A 1 251 ? 31.339 -15.509 -55.682 1.00 91.50 251 LEU A O 1
ATOM 2006 N N . ARG A 1 252 ? 33.092 -15.809 -54.302 1.00 90.81 252 ARG A N 1
ATOM 2007 C CA . ARG A 1 252 ? 34.069 -16.059 -55.374 1.00 90.81 252 ARG A CA 1
ATOM 2008 C C . ARG A 1 252 ? 33.787 -17.394 -56.051 1.00 90.81 252 ARG A C 1
ATOM 2010 O O . ARG A 1 252 ? 33.704 -17.413 -57.278 1.00 90.81 252 ARG A O 1
ATOM 2017 N N . ASP A 1 253 ? 33.549 -18.443 -55.272 1.00 91.31 253 ASP A N 1
ATOM 2018 C CA . ASP A 1 253 ? 33.244 -19.785 -55.775 1.00 91.31 253 ASP A CA 1
ATOM 2019 C C . ASP A 1 253 ? 31.957 -19.795 -56.602 1.00 91.31 253 ASP A C 1
ATOM 2021 O O . ASP A 1 253 ? 31.931 -20.263 -57.742 1.00 91.31 253 ASP A O 1
ATOM 2025 N N . VAL A 1 254 ? 30.889 -19.185 -56.080 1.00 90.94 254 VAL A N 1
ATOM 2026 C CA . VAL A 1 254 ? 29.602 -19.106 -56.780 1.00 90.94 254 VAL A CA 1
ATOM 2027 C C . VAL A 1 254 ? 29.709 -18.251 -58.050 1.00 90.94 254 VAL A C 1
ATOM 2029 O O . VAL A 1 254 ? 29.114 -18.596 -59.071 1.00 90.94 254 VAL A O 1
ATOM 2032 N N . LYS A 1 255 ? 30.504 -17.170 -58.048 1.00 89.69 255 LYS A N 1
ATOM 2033 C CA . LYS A 1 255 ? 30.787 -16.389 -59.268 1.00 89.69 255 LYS A CA 1
ATOM 2034 C C . LYS A 1 255 ? 31.616 -17.167 -60.287 1.00 89.69 255 LYS A C 1
ATOM 2036 O O . LYS A 1 255 ? 31.378 -17.011 -61.485 1.00 89.69 255 LYS A O 1
ATOM 2041 N N . ALA A 1 256 ? 32.584 -17.967 -59.847 1.00 89.75 256 ALA A N 1
ATOM 2042 C CA . ALA A 1 256 ? 33.364 -18.827 -60.731 1.00 89.75 256 ALA A CA 1
ATOM 2043 C C . ALA A 1 256 ? 32.463 -19.881 -61.388 1.00 89.75 256 ALA A C 1
ATOM 2045 O O . ALA A 1 256 ? 32.499 -20.029 -62.610 1.00 89.75 256 ALA A O 1
ATOM 2046 N N . ASN A 1 257 ? 31.578 -20.512 -60.608 1.00 90.38 257 ASN A N 1
ATOM 2047 C CA . ASN A 1 257 ? 30.577 -21.443 -61.121 1.00 90.38 257 ASN A CA 1
ATOM 2048 C C . ASN A 1 257 ? 29.611 -20.763 -62.106 1.00 90.38 257 ASN A C 1
ATOM 2050 O O . ASN A 1 257 ? 29.372 -21.275 -63.195 1.00 90.38 257 ASN A O 1
ATOM 2054 N N . TYR A 1 258 ? 29.131 -19.556 -61.783 1.00 90.69 258 TYR A N 1
ATOM 2055 C CA . TYR A 1 258 ? 28.299 -18.773 -62.699 1.00 90.69 258 TYR A CA 1
ATOM 2056 C C . TYR A 1 258 ? 29.006 -18.538 -64.039 1.00 90.69 258 TYR A C 1
ATOM 2058 O O . TYR A 1 258 ? 28.414 -18.778 -65.083 1.00 90.69 258 TYR A O 1
ATOM 2066 N N . ARG A 1 259 ? 30.277 -18.106 -64.034 1.00 89.69 259 ARG A N 1
ATOM 2067 C CA . ARG A 1 259 ? 31.050 -17.875 -65.269 1.00 89.69 259 ARG A CA 1
ATOM 2068 C C . ARG A 1 259 ? 31.264 -19.156 -66.069 1.00 89.69 259 ARG A C 1
ATOM 2070 O O . ARG A 1 259 ? 31.226 -19.107 -67.296 1.00 89.69 259 ARG A O 1
ATOM 2077 N N . LEU A 1 260 ? 31.488 -20.280 -65.390 1.00 91.06 260 LEU A N 1
ATOM 2078 C CA . LEU A 1 260 ? 31.621 -21.586 -66.030 1.00 91.06 260 LEU A CA 1
ATOM 2079 C C . LEU A 1 260 ? 30.323 -21.972 -66.749 1.00 91.06 260 LEU A C 1
ATOM 2081 O O . LEU A 1 260 ? 30.354 -22.239 -67.948 1.00 91.06 260 LEU A O 1
ATOM 2085 N N . ILE A 1 261 ? 29.188 -21.929 -66.047 1.00 91.06 261 ILE A N 1
ATOM 2086 C CA . ILE A 1 261 ? 27.873 -22.254 -66.618 1.00 91.06 261 ILE A CA 1
ATOM 2087 C C . ILE A 1 261 ? 27.500 -21.262 -67.724 1.00 91.06 261 ILE A C 1
ATOM 2089 O O . ILE A 1 261 ? 26.990 -21.673 -68.759 1.00 91.06 261 ILE A O 1
ATOM 2093 N N . ASP A 1 262 ? 27.793 -19.971 -67.558 1.00 90.06 262 ASP A N 1
ATOM 2094 C CA . ASP A 1 262 ? 27.553 -18.948 -68.582 1.00 90.06 262 ASP A CA 1
ATOM 2095 C C . ASP A 1 262 ? 28.390 -19.202 -69.847 1.00 90.06 262 ASP A C 1
ATOM 2097 O O . ASP A 1 262 ? 27.896 -19.066 -70.965 1.00 90.06 262 ASP A O 1
ATOM 2101 N N . THR A 1 263 ? 29.635 -19.660 -69.687 1.00 91.19 263 THR A N 1
ATOM 2102 C CA . THR A 1 263 ? 30.489 -20.074 -70.809 1.00 91.19 263 THR A CA 1
ATOM 2103 C C . THR A 1 263 ? 29.913 -21.301 -71.516 1.00 91.19 263 THR A C 1
ATOM 2105 O O . THR A 1 263 ? 29.773 -21.278 -72.737 1.00 91.19 263 THR A O 1
ATOM 2108 N N . LEU A 1 264 ? 29.515 -22.338 -70.766 1.00 91.50 264 LEU A N 1
ATOM 2109 C CA . LEU A 1 264 ? 28.884 -23.544 -71.319 1.00 91.50 264 LEU A CA 1
ATOM 2110 C C . LEU A 1 264 ? 27.571 -23.212 -72.038 1.00 91.50 264 LEU A C 1
ATOM 2112 O O . LEU A 1 264 ? 27.348 -23.674 -73.153 1.00 91.50 264 LEU A O 1
ATOM 2116 N N . PHE A 1 265 ? 26.737 -22.352 -71.455 1.00 91.06 265 PHE A N 1
ATOM 2117 C CA . PHE A 1 265 ? 25.499 -21.862 -72.058 1.00 91.06 265 PHE A CA 1
ATOM 2118 C C . PHE A 1 265 ? 25.748 -21.148 -73.396 1.00 91.06 265 PHE A C 1
ATOM 2120 O O . PHE A 1 265 ? 25.035 -21.396 -74.368 1.00 91.06 265 PHE A O 1
ATOM 2127 N N . ASN A 1 266 ? 26.770 -20.287 -73.463 1.00 88.75 266 ASN A N 1
ATOM 2128 C CA . ASN A 1 266 ? 27.119 -19.547 -74.678 1.00 88.75 266 ASN A CA 1
ATOM 2129 C C . ASN A 1 266 ? 27.779 -20.429 -75.758 1.00 88.75 266 ASN A C 1
ATOM 2131 O O . ASN A 1 266 ? 27.689 -20.097 -76.936 1.00 88.75 266 ASN A O 1
ATOM 2135 N N . GLN A 1 267 ? 28.422 -21.538 -75.374 1.00 91.12 267 GLN A N 1
ATOM 2136 C CA . GLN A 1 267 ? 29.085 -22.487 -76.285 1.00 91.12 267 GLN A CA 1
ATOM 2137 C C . GLN A 1 267 ? 28.197 -23.660 -76.726 1.00 91.12 267 GLN A C 1
ATOM 2139 O O . GLN A 1 267 ? 28.575 -24.403 -77.628 1.00 91.12 267 GLN A O 1
ATOM 2144 N N . THR A 1 268 ? 27.039 -23.847 -76.092 1.00 89.88 268 THR A N 1
ATOM 2145 C CA . THR A 1 268 ? 26.118 -24.949 -76.385 1.00 89.88 268 THR A CA 1
ATOM 2146 C C . THR A 1 268 ? 24.956 -24.434 -77.223 1.00 89.88 268 THR A C 1
ATOM 2148 O O . THR A 1 268 ? 24.338 -23.426 -76.877 1.00 89.88 268 THR A O 1
ATOM 2151 N N . ASP A 1 269 ? 24.621 -25.120 -78.312 1.00 88.38 269 ASP A N 1
ATOM 2152 C CA . ASP A 1 269 ? 23.426 -24.828 -79.105 1.00 88.38 269 ASP A CA 1
ATOM 2153 C C . ASP A 1 269 ? 22.196 -25.561 -78.569 1.00 88.38 269 ASP A C 1
ATOM 2155 O O . ASP A 1 269 ? 22.289 -26.493 -77.769 1.00 88.38 269 ASP A O 1
ATOM 2159 N N . HIS A 1 270 ? 21.009 -25.103 -78.969 1.00 89.12 270 HIS A N 1
ATOM 2160 C CA . HIS A 1 270 ? 19.796 -25.842 -78.644 1.00 89.12 270 HIS A CA 1
ATOM 2161 C C . HIS A 1 270 ? 19.800 -27.186 -79.368 1.00 89.12 270 HIS A C 1
ATOM 2163 O O . HIS A 1 270 ? 20.044 -27.254 -80.571 1.00 89.12 270 HIS A O 1
ATOM 2169 N N . GLU A 1 271 ? 19.501 -28.245 -78.627 1.00 88.19 271 GLU A N 1
ATOM 2170 C CA . GLU A 1 271 ? 19.378 -29.581 -79.184 1.00 88.19 271 GLU A CA 1
ATOM 2171 C C . GLU A 1 271 ? 17.950 -29.798 -79.679 1.00 88.19 271 GLU A C 1
ATOM 2173 O O . GLU A 1 271 ? 16.978 -29.597 -78.943 1.00 88.19 271 GLU A O 1
ATOM 2178 N N . TYR A 1 272 ? 17.830 -30.232 -80.929 1.00 86.12 272 TYR A N 1
ATOM 2179 C CA . TYR A 1 272 ? 16.563 -30.592 -81.544 1.00 86.12 272 TYR A CA 1
ATOM 2180 C C . TYR A 1 272 ? 16.594 -32.071 -81.913 1.00 86.12 272 TYR A C 1
ATOM 2182 O O . TYR A 1 272 ? 17.580 -32.560 -82.461 1.00 86.12 272 TYR A O 1
ATOM 2190 N N . ILE A 1 273 ? 15.509 -32.777 -81.613 1.00 86.06 273 ILE A N 1
ATOM 2191 C CA . ILE A 1 273 ? 15.328 -34.185 -81.955 1.00 86.06 273 ILE A CA 1
ATOM 2192 C C . ILE A 1 273 ? 14.306 -34.313 -83.078 1.00 86.06 273 ILE A C 1
ATOM 2194 O O . ILE A 1 273 ? 13.333 -33.562 -83.152 1.00 86.06 273 ILE A O 1
ATOM 2198 N N . ILE A 1 274 ? 14.527 -35.290 -83.949 1.00 82.38 274 ILE A N 1
ATOM 2199 C CA . ILE A 1 274 ? 13.581 -35.633 -85.004 1.00 82.38 274 ILE A CA 1
ATOM 2200 C C . ILE A 1 274 ? 12.521 -36.539 -84.382 1.00 82.38 274 ILE A C 1
ATOM 2202 O O . ILE A 1 274 ? 12.818 -37.650 -83.941 1.00 82.38 274 ILE A O 1
ATOM 2206 N N . LYS A 1 275 ? 11.285 -36.051 -84.318 1.00 82.00 275 LYS A N 1
ATOM 2207 C CA . LYS A 1 275 ? 10.136 -36.808 -83.835 1.00 82.00 275 LYS A CA 1
ATOM 2208 C C . LYS A 1 275 ? 9.319 -37.259 -85.037 1.00 82.00 275 LYS A C 1
ATOM 2210 O O . LYS A 1 275 ? 8.887 -36.434 -85.836 1.00 82.00 275 LYS A O 1
ATOM 2215 N N . VAL A 1 276 ? 9.108 -38.564 -85.162 1.00 79.69 276 VAL A N 1
ATOM 2216 C CA . VAL A 1 276 ? 8.209 -39.115 -86.182 1.00 79.69 276 VAL A CA 1
ATOM 2217 C C . VAL A 1 276 ? 6.780 -38.717 -85.816 1.00 79.69 276 VAL A C 1
ATOM 2219 O O . VAL A 1 276 ? 6.340 -38.974 -84.692 1.00 79.69 276 VAL A O 1
ATOM 2222 N N . ILE A 1 277 ? 6.107 -38.020 -86.730 1.00 80.25 277 ILE A N 1
ATOM 2223 C CA . ILE A 1 277 ? 4.709 -37.602 -86.578 1.00 80.25 277 ILE A CA 1
ATOM 2224 C C . ILE A 1 277 ? 3.794 -38.695 -87.134 1.00 80.25 277 ILE A C 1
ATOM 2226 O O . ILE A 1 277 ? 2.798 -39.028 -86.496 1.00 80.25 277 ILE A O 1
ATOM 2230 N N . ASP A 1 278 ? 4.172 -39.262 -88.284 1.00 71.19 278 ASP A N 1
ATOM 2231 C CA . ASP A 1 278 ? 3.440 -40.310 -88.995 1.00 71.19 278 ASP A CA 1
ATOM 2232 C C . ASP A 1 278 ? 4.434 -41.278 -89.669 1.00 71.19 278 ASP A C 1
ATOM 2234 O O . ASP A 1 278 ? 5.342 -40.861 -90.394 1.00 71.19 278 ASP A O 1
ATOM 2238 N N . ASP A 1 279 ? 4.298 -42.576 -89.393 1.00 75.31 279 ASP A N 1
ATOM 2239 C CA . ASP A 1 279 ? 5.153 -43.650 -89.908 1.00 75.31 279 ASP A CA 1
ATOM 2240 C C . ASP A 1 279 ? 4.520 -44.436 -91.073 1.00 75.31 279 ASP A C 1
ATOM 2242 O O . ASP A 1 279 ? 5.114 -45.402 -91.562 1.00 75.31 279 ASP A O 1
ATOM 2246 N N . TRP A 1 280 ? 3.346 -44.013 -91.563 1.00 73.44 280 TRP A N 1
ATOM 2247 C CA . TRP A 1 280 ? 2.635 -44.657 -92.677 1.00 73.44 280 TRP A CA 1
ATOM 2248 C C . TRP A 1 280 ? 3.069 -44.186 -94.073 1.00 73.44 280 TRP A C 1
ATOM 2250 O O . TRP A 1 280 ? 2.728 -44.826 -95.072 1.00 73.44 280 TRP A O 1
ATOM 2260 N N . CYS A 1 281 ? 3.841 -43.103 -94.174 1.00 67.12 281 CYS A N 1
ATOM 2261 C CA . CYS A 1 281 ? 4.454 -42.617 -95.414 1.00 67.12 281 CYS A CA 1
ATOM 2262 C C . CYS A 1 281 ? 5.920 -43.087 -95.544 1.00 67.12 281 CYS A C 1
ATOM 2264 O O . CYS A 1 281 ? 6.593 -43.341 -94.548 1.00 67.12 281 CYS A O 1
ATOM 2266 N N . ASN A 1 282 ? 6.423 -43.260 -96.778 1.00 70.62 282 ASN A N 1
ATOM 2267 C CA . ASN A 1 282 ? 7.807 -43.690 -97.025 1.00 70.62 282 ASN A CA 1
ATOM 2268 C C . ASN A 1 282 ? 8.549 -42.682 -97.927 1.00 70.62 282 ASN A C 1
ATOM 2270 O O . ASN A 1 282 ? 8.247 -42.624 -99.126 1.00 70.62 282 ASN A O 1
ATOM 2274 N N . PRO A 1 283 ? 9.520 -41.915 -97.389 1.00 65.19 283 PRO A N 1
ATOM 2275 C CA . PRO A 1 283 ? 10.011 -41.953 -96.001 1.00 65.19 283 PRO A CA 1
ATOM 2276 C C . PRO A 1 283 ? 9.005 -41.372 -94.972 1.00 65.19 283 PRO A C 1
ATOM 2278 O O . PRO A 1 283 ? 8.128 -40.612 -95.382 1.00 65.19 283 PRO A O 1
ATOM 2281 N N . PRO A 1 284 ? 9.122 -41.722 -93.670 1.00 76.75 284 PRO A N 1
ATOM 2282 C CA . PRO A 1 284 ? 8.230 -41.247 -92.600 1.00 76.75 284 PRO A CA 1
ATOM 2283 C C . PRO A 1 284 ? 8.182 -39.720 -92.496 1.00 76.75 284 PRO A C 1
ATOM 2285 O O . PRO A 1 284 ? 9.211 -39.061 -92.675 1.00 76.75 284 PRO A O 1
ATOM 2288 N N . GLU A 1 285 ? 7.024 -39.156 -92.146 1.00 80.81 285 GLU A N 1
ATOM 2289 C CA . GLU A 1 285 ? 6.885 -37.723 -91.887 1.00 80.81 285 GLU A CA 1
ATOM 2290 C C . GLU A 1 285 ? 7.428 -37.397 -90.492 1.00 80.81 285 GLU A C 1
ATOM 2292 O O . GLU A 1 285 ? 7.003 -37.945 -89.468 1.00 80.81 285 GLU A O 1
ATOM 2297 N N . THR A 1 286 ? 8.405 -36.494 -90.445 1.00 82.31 286 THR A N 1
ATOM 2298 C CA . THR A 1 286 ? 9.115 -36.149 -89.215 1.00 82.31 286 THR A CA 1
ATOM 2299 C C . THR A 1 286 ? 9.126 -34.649 -88.960 1.00 82.31 286 THR A C 1
ATOM 2301 O O . THR A 1 286 ? 9.371 -33.875 -89.884 1.00 82.31 286 THR A O 1
ATOM 2304 N N . GLU A 1 287 ? 8.969 -34.243 -87.700 1.00 85.88 287 GLU A N 1
ATOM 2305 C CA . GLU A 1 287 ? 9.147 -32.862 -87.240 1.00 85.88 287 GLU A CA 1
ATOM 2306 C C . GLU A 1 287 ? 10.438 -32.724 -86.435 1.00 85.88 287 GLU A C 1
ATOM 2308 O O . GLU A 1 287 ? 10.750 -33.552 -85.573 1.00 85.88 287 GLU A O 1
ATOM 2313 N N . THR A 1 288 ? 11.163 -31.633 -86.659 1.00 84.00 288 THR A N 1
ATOM 2314 C CA . THR A 1 288 ? 12.275 -31.230 -85.797 1.00 84.00 288 THR A CA 1
ATOM 2315 C C . THR A 1 288 ? 11.712 -30.498 -84.582 1.00 84.00 288 THR A C 1
ATOM 2317 O O . THR A 1 288 ? 11.319 -29.337 -84.683 1.00 84.00 288 THR A O 1
ATOM 2320 N N . VAL A 1 289 ? 11.678 -31.159 -83.425 1.00 85.31 289 VAL A N 1
ATOM 2321 C CA . VAL A 1 289 ? 11.167 -30.580 -82.173 1.00 85.31 289 VAL A CA 1
ATOM 2322 C C . VAL A 1 289 ? 12.300 -30.336 -81.182 1.00 85.31 289 VAL A C 1
ATOM 2324 O O . VAL A 1 289 ? 13.286 -31.070 -81.136 1.00 85.31 289 VAL A O 1
ATOM 2327 N N . HIS A 1 290 ? 12.170 -29.290 -80.369 1.00 86.81 290 HIS A N 1
ATOM 2328 C CA . HIS A 1 290 ? 13.144 -28.976 -79.322 1.00 86.81 290 HIS A CA 1
ATOM 2329 C C . HIS A 1 290 ? 13.223 -30.113 -78.288 1.00 86.81 290 HIS A C 1
ATOM 2331 O O . HIS A 1 290 ? 12.196 -30.625 -77.829 1.00 86.81 290 HIS A O 1
ATOM 2337 N N . SER A 1 291 ? 14.441 -30.541 -77.946 1.00 85.19 291 SER A N 1
ATOM 2338 C CA . SER A 1 291 ? 14.664 -31.624 -76.986 1.00 85.19 291 SER A CA 1
ATOM 2339 C C . SER A 1 291 ? 14.195 -31.216 -75.590 1.00 85.19 291 SER A C 1
ATOM 2341 O O . SER A 1 291 ? 14.633 -30.205 -75.042 1.00 85.19 291 SER A O 1
ATOM 2343 N N . ARG A 1 292 ? 13.381 -32.062 -74.941 1.00 82.00 292 ARG A N 1
ATOM 2344 C CA . ARG A 1 292 ? 12.994 -31.870 -73.527 1.00 82.00 292 ARG A CA 1
ATOM 2345 C C . ARG A 1 292 ? 14.192 -31.861 -72.572 1.00 82.00 292 ARG A C 1
ATOM 2347 O O . ARG A 1 292 ? 14.073 -31.333 -71.474 1.00 82.00 292 ARG A O 1
ATOM 2354 N N . TRP A 1 293 ? 15.320 -32.428 -72.997 1.00 85.81 293 TRP A N 1
ATOM 2355 C CA . TRP A 1 293 ? 16.566 -32.511 -72.237 1.00 85.81 293 TRP A CA 1
ATOM 2356 C C . TRP A 1 293 ? 17.660 -31.630 -72.848 1.00 85.81 293 TRP A C 1
ATOM 2358 O O . TRP A 1 293 ? 18.835 -31.960 -72.756 1.00 85.81 293 TRP A O 1
ATOM 2368 N N . CYS A 1 294 ? 17.274 -30.524 -73.496 1.00 89.38 294 CYS A N 1
ATOM 2369 C CA . CYS A 1 294 ? 18.203 -29.609 -74.150 1.00 89.38 294 CYS A CA 1
ATOM 2370 C C . CYS A 1 294 ? 19.264 -29.085 -73.157 1.00 89.38 294 CYS A C 1
ATOM 2372 O O . CYS A 1 294 ? 18.921 -28.284 -72.277 1.00 89.38 294 CYS A O 1
ATOM 2374 N N . PRO A 1 295 ? 20.558 -29.396 -73.361 1.00 88.31 295 PRO A N 1
ATOM 2375 C CA . PRO A 1 295 ? 21.622 -28.984 -72.447 1.00 88.31 295 PRO A CA 1
ATOM 2376 C C . PRO A 1 295 ? 21.731 -27.460 -72.295 1.00 88.31 295 PRO A C 1
ATOM 2378 O O . PRO A 1 295 ? 21.939 -26.958 -71.196 1.00 88.31 295 PRO A O 1
ATOM 2381 N N . LYS A 1 296 ? 21.489 -26.687 -73.368 1.00 89.62 296 LYS A N 1
ATOM 2382 C CA . LYS A 1 296 ? 21.457 -25.212 -73.298 1.00 89.62 296 LYS A CA 1
ATOM 2383 C C . LYS A 1 296 ? 20.364 -24.675 -72.359 1.00 89.62 296 LYS A C 1
ATOM 2385 O O . LYS A 1 296 ? 20.610 -23.725 -71.621 1.00 89.62 296 LYS A O 1
ATOM 2390 N N . CYS A 1 297 ? 19.170 -25.273 -72.368 1.00 90.31 297 CYS A N 1
ATOM 2391 C CA . CYS A 1 297 ? 18.073 -24.881 -71.476 1.00 90.31 297 CYS A CA 1
ATOM 2392 C C . CYS A 1 297 ? 18.353 -25.296 -70.029 1.00 90.31 297 CYS A C 1
ATOM 2394 O O . CYS A 1 297 ? 18.027 -24.547 -69.112 1.00 90.31 297 CYS A O 1
ATOM 2396 N N . ASP A 1 298 ? 18.999 -26.446 -69.829 1.00 90.69 298 ASP A N 1
ATOM 2397 C CA . ASP A 1 298 ? 19.444 -26.884 -68.508 1.00 90.69 298 ASP A CA 1
ATOM 2398 C C . ASP A 1 298 ? 20.505 -25.931 -67.929 1.00 90.69 298 ASP A C 1
ATOM 2400 O O . ASP A 1 298 ? 20.328 -25.417 -66.827 1.00 90.69 298 ASP A O 1
ATOM 2404 N N . TYR A 1 299 ? 21.535 -25.557 -68.699 1.00 91.50 299 TYR A N 1
ATOM 2405 C CA . TYR A 1 299 ? 22.512 -24.548 -68.266 1.00 91.50 299 TYR A CA 1
ATOM 2406 C C . TYR A 1 299 ? 21.873 -23.186 -67.975 1.00 91.50 299 TYR A C 1
ATOM 2408 O O . TYR A 1 299 ? 22.278 -22.515 -67.026 1.00 91.50 299 TYR A O 1
ATOM 2416 N N . GLN A 1 300 ? 20.857 -22.775 -68.741 1.00 89.50 300 GLN A N 1
ATOM 2417 C CA . GLN A 1 300 ? 20.099 -21.559 -68.445 1.00 89.50 300 GLN A CA 1
ATOM 2418 C C . GLN A 1 300 ? 19.383 -21.656 -67.092 1.00 89.50 300 GLN A C 1
ATOM 2420 O O . GLN A 1 300 ? 19.525 -20.749 -66.271 1.00 89.50 300 GLN A O 1
ATOM 2425 N N . ALA A 1 301 ? 18.663 -22.753 -66.844 1.00 88.50 301 ALA A N 1
ATOM 2426 C CA . ALA A 1 301 ? 17.956 -22.982 -65.588 1.00 88.50 301 ALA A CA 1
ATOM 2427 C C . ALA A 1 301 ? 18.927 -23.052 -64.399 1.00 88.50 301 ALA A C 1
ATOM 2429 O O . ALA A 1 301 ? 18.704 -22.395 -63.381 1.00 88.50 301 ALA A O 1
ATOM 2430 N N . GLN A 1 302 ? 20.048 -23.766 -64.545 1.00 89.75 302 GLN A N 1
ATOM 2431 C CA . GLN A 1 302 ? 21.104 -23.817 -63.536 1.00 89.75 302 GLN A CA 1
ATOM 2432 C C . GLN A 1 302 ? 21.659 -22.415 -63.250 1.00 89.75 302 GLN A C 1
ATOM 2434 O O . GLN A 1 302 ? 21.702 -22.006 -62.089 1.00 89.75 302 GLN A O 1
ATOM 2439 N N . ARG A 1 303 ? 21.998 -21.637 -64.289 1.00 87.62 303 ARG A N 1
ATOM 2440 C CA . ARG A 1 303 ? 22.512 -20.262 -64.165 1.00 87.62 303 ARG A CA 1
ATOM 2441 C C . ARG A 1 303 ? 21.528 -19.332 -63.453 1.00 87.62 303 ARG A C 1
ATOM 2443 O O . ARG A 1 303 ? 21.944 -18.565 -62.590 1.00 87.62 303 ARG A O 1
ATOM 2450 N N . GLU A 1 304 ? 20.247 -19.390 -63.811 1.00 87.75 304 GLU A N 1
ATOM 2451 C CA . GLU A 1 304 ? 19.185 -18.562 -63.220 1.00 87.75 304 GLU A CA 1
ATOM 2452 C C . GLU A 1 304 ? 18.824 -18.995 -61.790 1.00 87.75 304 GLU A C 1
ATOM 2454 O O . GLU A 1 304 ? 18.376 -18.168 -60.998 1.00 87.75 304 GLU A O 1
ATOM 2459 N N . SER A 1 305 ? 19.064 -20.262 -61.435 1.00 88.44 305 SER A N 1
ATOM 2460 C CA . SER A 1 305 ? 18.855 -20.785 -60.079 1.00 88.44 305 SER A CA 1
ATOM 2461 C C . SER A 1 305 ? 19.990 -20.457 -59.099 1.00 88.44 305 SER A C 1
ATOM 2463 O O . SER A 1 305 ? 19.798 -20.551 -57.881 1.00 88.44 305 SER A O 1
ATOM 2465 N N . LEU A 1 306 ? 21.170 -20.064 -59.602 1.00 90.25 306 LEU A N 1
ATOM 2466 C CA . LEU A 1 306 ? 22.293 -19.685 -58.751 1.00 90.25 306 LEU A CA 1
ATOM 2467 C C . LEU A 1 306 ? 21.941 -18.446 -57.931 1.00 90.25 306 LEU A C 1
ATOM 2469 O O . LEU A 1 306 ? 21.724 -17.348 -58.447 1.00 90.25 306 LEU A O 1
ATOM 2473 N N . SER A 1 307 ? 21.975 -18.614 -56.617 1.00 89.69 307 SER A N 1
ATOM 2474 C CA . SER A 1 307 ? 21.776 -17.534 -55.668 1.00 89.69 307 SER A CA 1
ATOM 2475 C C . SER A 1 307 ? 22.683 -17.722 -54.464 1.00 89.69 307 SER A C 1
ATOM 2477 O O . SER A 1 307 ? 23.154 -18.823 -54.181 1.00 89.69 307 SER A O 1
ATOM 2479 N N . ILE A 1 308 ? 22.951 -16.628 -53.764 1.00 92.25 308 ILE A N 1
ATOM 2480 C CA . ILE A 1 308 ? 23.773 -16.634 -52.560 1.00 92.25 308 ILE A CA 1
ATOM 2481 C C . ILE A 1 308 ? 23.035 -15.917 -51.434 1.00 92.25 308 ILE A C 1
ATOM 2483 O O . ILE A 1 308 ? 22.492 -14.822 -51.614 1.00 92.25 308 ILE A O 1
ATOM 2487 N N . ALA A 1 309 ? 23.018 -16.542 -50.256 1.00 91.62 309 ALA A N 1
ATOM 2488 C CA . ALA A 1 309 ? 22.432 -15.939 -49.067 1.00 91.62 309 ALA A CA 1
ATOM 2489 C C . ALA A 1 309 ? 23.223 -14.697 -48.622 1.00 91.62 309 ALA A C 1
ATOM 2491 O O . ALA A 1 309 ? 24.436 -14.623 -48.792 1.00 91.62 309 ALA A O 1
ATOM 2492 N N . VAL A 1 310 ? 22.559 -13.720 -48.019 1.00 92.25 310 VAL A N 1
ATOM 2493 C CA . VAL A 1 310 ? 23.203 -12.517 -47.478 1.00 92.25 310 VAL A CA 1
ATOM 2494 C C . VAL A 1 310 ? 23.818 -12.812 -46.103 1.00 92.25 310 VAL A C 1
ATOM 2496 O O . VAL A 1 310 ? 23.188 -13.449 -45.263 1.00 92.25 310 VAL A O 1
ATOM 2499 N N . HIS A 1 311 ? 25.029 -12.306 -45.852 1.00 92.62 311 HIS A N 1
ATOM 2500 C CA . HIS A 1 311 ? 25.631 -12.248 -44.519 1.00 92.62 311 HIS A CA 1
ATOM 2501 C C . HIS A 1 311 ? 25.398 -10.865 -43.905 1.00 92.62 311 HIS A C 1
ATOM 2503 O O . HIS A 1 311 ? 25.996 -9.864 -44.311 1.00 92.62 311 HIS A O 1
ATOM 2509 N N . GLU A 1 312 ? 24.562 -10.814 -42.879 1.00 94.00 312 GLU A N 1
ATOM 2510 C CA . GLU A 1 312 ? 24.256 -9.609 -42.112 1.00 94.00 312 GLU A CA 1
ATOM 2511 C C . GLU A 1 312 ? 25.186 -9.488 -40.897 1.00 94.00 312 GLU A C 1
ATOM 2513 O O . GLU A 1 312 ? 25.459 -10.471 -40.217 1.00 94.00 312 GLU A O 1
ATOM 2518 N N . TRP A 1 313 ? 25.723 -8.289 -40.643 1.00 95.00 313 TRP A N 1
ATOM 2519 C CA . TRP A 1 313 ? 26.558 -8.047 -39.459 1.00 95.00 313 TRP A CA 1
ATOM 2520 C C . TRP A 1 313 ? 25.735 -8.228 -38.167 1.00 95.00 313 TRP A C 1
ATOM 2522 O O . TRP A 1 313 ? 24.595 -7.757 -38.123 1.00 95.00 313 TRP A O 1
ATOM 2532 N N . PRO A 1 314 ? 26.272 -8.866 -37.109 1.00 94.25 314 PRO A N 1
ATOM 2533 C CA . PRO A 1 314 ? 25.480 -9.213 -35.927 1.00 94.25 314 PRO A CA 1
ATOM 2534 C C . PRO A 1 314 ? 25.101 -8.020 -35.041 1.00 94.25 314 PRO A C 1
ATOM 2536 O O . PRO A 1 314 ? 24.072 -8.075 -34.377 1.00 94.25 314 PRO A O 1
ATOM 2539 N N . LEU A 1 315 ? 25.903 -6.951 -35.021 1.00 95.38 315 LEU A N 1
ATOM 2540 C CA . LEU A 1 315 ? 25.702 -5.792 -34.141 1.00 95.38 315 LEU A CA 1
ATOM 2541 C C . LEU A 1 315 ? 25.299 -4.529 -34.922 1.00 95.38 315 LEU A C 1
ATOM 2543 O O . LEU A 1 315 ? 25.665 -4.397 -36.091 1.00 95.38 315 LEU A O 1
ATOM 2547 N N . PRO A 1 316 ? 24.587 -3.572 -34.307 1.00 94.50 316 PRO A N 1
ATOM 2548 C CA . PRO A 1 316 ? 24.329 -2.263 -34.908 1.00 94.50 316 PRO A CA 1
ATOM 2549 C C . PRO A 1 316 ? 25.616 -1.542 -35.343 1.00 94.50 316 PRO A C 1
ATOM 2551 O O . PRO A 1 316 ? 26.683 -1.746 -34.771 1.00 94.50 316 PRO A O 1
ATOM 2554 N N . CYS A 1 317 ? 25.527 -0.685 -36.367 1.00 91.44 317 CYS A N 1
ATOM 2555 C CA . CYS A 1 317 ? 26.679 0.111 -36.817 1.00 91.44 317 CYS A CA 1
ATOM 2556 C C . CYS A 1 317 ? 26.994 1.299 -35.905 1.00 91.44 317 CYS A C 1
ATOM 2558 O O . CYS A 1 317 ? 28.116 1.797 -35.934 1.00 91.44 317 CYS A O 1
ATOM 2560 N N . ASP A 1 318 ? 26.000 1.783 -35.162 1.00 94.50 318 ASP A N 1
ATOM 2561 C CA . ASP A 1 318 ? 26.211 2.812 -34.154 1.00 94.50 318 ASP A CA 1
ATOM 2562 C C . ASP A 1 318 ? 26.965 2.212 -32.964 1.00 94.50 318 ASP A C 1
ATOM 2564 O O . ASP A 1 318 ? 26.605 1.145 -32.462 1.00 94.50 318 ASP A O 1
ATOM 2568 N N . THR A 1 319 ? 28.035 2.879 -32.535 1.00 94.81 319 THR A N 1
ATOM 2569 C CA . THR A 1 319 ? 28.923 2.349 -31.497 1.00 94.81 319 THR A CA 1
ATOM 2570 C C . THR A 1 319 ? 28.240 2.301 -30.135 1.00 94.81 319 THR A C 1
ATOM 2572 O O . THR A 1 319 ? 28.482 1.362 -29.381 1.00 94.81 319 THR A O 1
ATOM 2575 N N . PHE A 1 320 ? 27.368 3.260 -29.814 1.00 95.94 320 PHE A N 1
ATOM 2576 C CA . PHE A 1 320 ? 26.633 3.280 -28.550 1.00 95.94 320 PHE A CA 1
ATOM 2577 C C . PHE A 1 320 ? 25.527 2.222 -28.544 1.00 95.94 320 PHE A C 1
ATOM 2579 O O . PHE A 1 320 ? 25.407 1.477 -27.572 1.00 95.94 320 PHE A O 1
ATOM 2586 N N . GLU A 1 321 ? 24.813 2.058 -29.661 1.00 95.62 321 GLU A N 1
ATOM 2587 C CA . GLU A 1 321 ? 23.796 1.011 -29.814 1.00 95.62 321 GLU A CA 1
ATOM 2588 C C . GLU A 1 321 ? 24.431 -0.384 -29.725 1.00 95.62 321 GLU A C 1
ATOM 2590 O O . GLU A 1 321 ? 23.898 -1.263 -29.048 1.00 95.62 321 GLU A O 1
ATOM 2595 N N . ALA A 1 322 ? 25.619 -0.583 -30.308 1.00 95.81 322 ALA A N 1
ATOM 2596 C CA . ALA A 1 322 ? 26.383 -1.820 -30.153 1.00 95.81 322 ALA A CA 1
ATOM 2597 C C . ALA A 1 322 ? 26.811 -2.073 -28.695 1.00 95.81 322 ALA A C 1
ATOM 2599 O O . ALA A 1 322 ? 26.639 -3.190 -28.201 1.00 95.81 322 ALA A O 1
ATOM 2600 N N . LYS A 1 323 ? 27.314 -1.054 -27.979 1.00 96.88 323 LYS A N 1
ATOM 2601 C CA . LYS A 1 323 ? 27.652 -1.165 -26.546 1.00 96.88 323 LYS A CA 1
ATOM 2602 C C . LYS A 1 323 ? 26.433 -1.540 -25.706 1.00 96.88 323 LYS A C 1
ATOM 2604 O O . LYS A 1 323 ? 26.530 -2.445 -24.880 1.00 96.88 323 LYS A O 1
ATOM 2609 N N . ALA A 1 324 ? 25.293 -0.888 -25.939 1.00 95.81 324 ALA A N 1
ATOM 2610 C CA . ALA A 1 324 ? 24.046 -1.168 -25.234 1.00 95.81 324 ALA A CA 1
ATOM 2611 C C . ALA A 1 324 ? 23.561 -2.602 -25.483 1.00 95.81 324 ALA A C 1
ATOM 2613 O O . ALA A 1 324 ? 23.214 -3.310 -24.541 1.00 95.81 324 ALA A O 1
ATOM 2614 N N . VAL A 1 325 ? 23.619 -3.072 -26.733 1.00 95.12 325 VAL A N 1
ATOM 2615 C CA . VAL A 1 325 ? 23.297 -4.464 -27.072 1.00 95.12 325 VAL A CA 1
ATOM 2616 C C . VAL A 1 325 ? 24.206 -5.437 -26.327 1.00 95.12 325 VAL A C 1
ATOM 2618 O O . VAL A 1 325 ? 23.707 -6.359 -25.690 1.00 95.12 325 VAL A O 1
ATOM 2621 N N . VAL A 1 326 ? 25.526 -5.229 -26.351 1.00 95.38 326 VAL A N 1
ATOM 2622 C CA . VAL A 1 326 ? 26.472 -6.125 -25.667 1.00 95.38 326 VAL A CA 1
ATOM 2623 C C . VAL A 1 326 ? 26.288 -6.102 -24.149 1.00 95.38 326 VAL A C 1
ATOM 2625 O O . VAL A 1 326 ? 26.377 -7.157 -23.521 1.00 95.38 326 VAL A O 1
ATOM 2628 N N . PHE A 1 327 ? 25.994 -4.938 -23.564 1.00 95.12 327 PHE A N 1
ATOM 2629 C CA . PHE A 1 327 ? 25.613 -4.816 -22.156 1.00 95.12 327 PHE A CA 1
ATOM 2630 C C . PHE A 1 327 ? 24.394 -5.685 -21.824 1.00 95.12 327 PHE A C 1
ATOM 2632 O O . PHE A 1 327 ? 24.437 -6.473 -20.886 1.00 95.12 327 PHE A O 1
ATOM 2639 N N . GLU A 1 328 ? 23.338 -5.625 -22.634 1.00 93.50 328 GLU A N 1
ATOM 2640 C CA . GLU A 1 328 ? 22.109 -6.391 -22.395 1.00 93.50 328 GLU A CA 1
ATOM 2641 C C . GLU A 1 328 ? 22.263 -7.900 -22.636 1.00 93.50 328 GLU A C 1
ATOM 2643 O O . GLU A 1 328 ? 21.567 -8.694 -22.006 1.00 93.50 328 GLU A O 1
ATOM 2648 N N . LEU A 1 329 ? 23.216 -8.334 -23.470 1.00 92.12 329 LEU A N 1
ATOM 2649 C CA . LEU A 1 329 ? 23.558 -9.760 -23.604 1.00 92.12 329 LEU A CA 1
ATOM 2650 C C . LEU A 1 329 ? 24.152 -10.357 -22.315 1.00 92.12 329 LEU A C 1
ATOM 2652 O O . LEU A 1 329 ? 24.111 -11.576 -22.128 1.00 92.12 329 LEU A O 1
ATOM 2656 N N . ARG A 1 330 ? 24.735 -9.523 -21.441 1.00 91.69 330 ARG A N 1
ATOM 2657 C CA . ARG A 1 330 ? 25.413 -9.931 -20.197 1.00 91.69 330 ARG A CA 1
ATOM 2658 C C . ARG A 1 330 ? 25.117 -8.995 -19.025 1.00 91.69 330 ARG A C 1
ATOM 2660 O O . ARG A 1 330 ? 25.994 -8.710 -18.208 1.00 91.69 330 ARG A O 1
ATOM 2667 N N . VAL A 1 331 ? 23.871 -8.554 -18.918 1.00 91.94 331 VAL A N 1
ATOM 2668 C CA . VAL A 1 331 ? 23.485 -7.579 -17.901 1.00 91.94 331 VAL A CA 1
ATOM 2669 C C . VAL A 1 331 ? 23.805 -8.083 -16.480 1.00 91.94 331 VAL A C 1
ATOM 2671 O O . VAL A 1 331 ? 23.523 -9.242 -16.148 1.00 91.94 331 VAL A O 1
ATOM 2674 N N . PRO A 1 332 ? 24.402 -7.241 -15.615 1.00 92.56 332 PRO A N 1
ATOM 2675 C CA . PRO A 1 332 ? 24.677 -7.619 -14.235 1.00 92.56 332 PRO A CA 1
ATOM 2676 C C . PRO A 1 332 ? 23.401 -8.016 -13.484 1.00 92.56 332 PRO A C 1
ATOM 2678 O O . PRO A 1 332 ? 22.399 -7.302 -13.542 1.00 92.56 332 PRO A O 1
ATOM 2681 N N . LEU A 1 333 ? 23.458 -9.116 -12.722 1.00 91.88 333 LEU A N 1
ATOM 2682 C CA . LEU A 1 333 ? 22.305 -9.659 -11.987 1.00 91.88 333 LEU A CA 1
ATOM 2683 C C . LEU A 1 333 ? 21.612 -8.594 -11.122 1.00 91.88 333 LEU A C 1
ATOM 2685 O O . LEU A 1 333 ? 20.395 -8.434 -11.188 1.00 91.88 333 LEU A O 1
ATOM 2689 N N . TRP A 1 334 ? 22.393 -7.834 -10.352 1.00 94.12 334 TRP A N 1
ATOM 2690 C CA . TRP A 1 334 ? 21.875 -6.786 -9.474 1.00 94.12 334 TRP A CA 1
ATOM 2691 C C . TRP A 1 334 ? 21.133 -5.683 -10.247 1.00 94.12 334 TRP A C 1
ATOM 2693 O O . TRP A 1 334 ? 20.107 -5.209 -9.770 1.00 94.12 334 TRP A O 1
ATOM 2703 N N . PHE A 1 335 ? 21.615 -5.301 -11.439 1.00 95.06 335 PHE A N 1
ATOM 2704 C CA . PHE A 1 335 ? 21.016 -4.237 -12.252 1.00 95.06 335 PHE A CA 1
ATOM 2705 C C . PHE A 1 335 ? 19.711 -4.713 -12.881 1.00 95.06 335 PHE A C 1
ATOM 2707 O O . PHE A 1 335 ? 18.729 -3.976 -12.875 1.00 95.06 335 PHE A O 1
ATOM 2714 N N . GLY A 1 336 ? 19.685 -5.965 -13.355 1.00 94.31 336 GLY A N 1
ATOM 2715 C CA . GLY A 1 336 ? 18.471 -6.613 -13.848 1.00 94.31 336 GLY A CA 1
ATOM 2716 C C . GLY A 1 336 ? 17.359 -6.625 -12.796 1.00 94.31 336 GLY A C 1
ATOM 2717 O O . GLY A 1 336 ? 16.257 -6.167 -13.067 1.00 94.31 336 GLY A O 1
ATOM 2718 N N . HIS A 1 337 ? 17.652 -7.053 -11.564 1.00 95.75 337 HIS A N 1
ATOM 2719 C CA . HIS A 1 337 ? 16.640 -7.037 -10.502 1.00 95.75 337 HIS A CA 1
ATOM 2720 C C . HIS A 1 337 ? 16.292 -5.627 -10.013 1.00 95.75 337 HIS A C 1
ATOM 2722 O O . HIS A 1 337 ? 15.129 -5.382 -9.720 1.00 95.75 337 HIS A O 1
ATOM 2728 N N . TRP A 1 338 ? 17.250 -4.697 -9.959 1.00 96.75 338 TRP A N 1
ATOM 2729 C CA . TRP A 1 338 ? 16.982 -3.307 -9.573 1.00 96.75 338 TRP A CA 1
ATOM 2730 C C . TRP A 1 338 ? 16.036 -2.607 -10.564 1.00 96.75 338 TRP A C 1
ATOM 2732 O O . TRP A 1 338 ? 15.069 -1.968 -10.145 1.00 96.75 338 TRP A O 1
ATOM 2742 N N . ARG A 1 339 ? 16.261 -2.761 -11.880 1.00 95.06 339 ARG A N 1
ATOM 2743 C CA . ARG A 1 339 ? 15.383 -2.161 -12.899 1.00 95.06 339 ARG A CA 1
ATOM 2744 C C . ARG A 1 339 ? 14.023 -2.851 -12.952 1.00 95.06 339 ARG A C 1
ATOM 2746 O O . ARG A 1 339 ? 13.020 -2.164 -13.102 1.00 95.06 339 ARG A O 1
ATOM 2753 N N . ASP A 1 340 ? 13.978 -4.174 -12.803 1.00 95.50 340 ASP A N 1
ATOM 2754 C CA . ASP A 1 340 ? 12.714 -4.909 -12.811 1.00 95.50 340 ASP A CA 1
ATOM 2755 C C . ASP A 1 340 ? 11.874 -4.515 -11.579 1.00 95.50 340 ASP A C 1
ATOM 2757 O O . ASP A 1 340 ? 10.733 -4.099 -11.760 1.00 95.50 340 ASP A O 1
ATOM 2761 N N . PHE A 1 341 ? 12.474 -4.454 -10.375 1.00 97.31 341 PHE A N 1
ATOM 2762 C CA . PHE A 1 341 ? 11.829 -3.916 -9.165 1.00 97.31 341 PHE A CA 1
ATOM 2763 C C . PHE A 1 341 ? 11.263 -2.525 -9.452 1.00 97.31 341 PHE A C 1
ATOM 2765 O O . PHE A 1 341 ? 10.075 -2.287 -9.245 1.00 97.31 341 PHE A O 1
ATOM 2772 N N . ARG A 1 342 ? 12.081 -1.603 -9.973 1.00 96.44 342 ARG A N 1
ATOM 2773 C CA . ARG A 1 342 ? 11.632 -0.249 -10.323 1.00 96.44 342 ARG A CA 1
ATOM 2774 C C . ARG A 1 342 ? 10.352 -0.273 -11.172 1.00 96.44 342 ARG A C 1
ATOM 2776 O O . ARG A 1 342 ? 9.424 0.470 -10.868 1.00 96.44 342 ARG A O 1
ATOM 2783 N N . PHE A 1 343 ? 10.273 -1.097 -12.215 1.00 95.31 343 PHE A N 1
ATOM 2784 C CA . PHE A 1 343 ? 9.072 -1.169 -13.056 1.00 95.31 343 PHE A CA 1
ATOM 2785 C C . PHE A 1 343 ? 7.896 -1.893 -12.391 1.00 95.31 343 PHE A C 1
ATOM 2787 O O . PHE A 1 343 ? 6.750 -1.511 -12.629 1.00 95.31 343 PHE A O 1
ATOM 2794 N N . ASP A 1 344 ? 8.145 -2.870 -11.521 1.00 96.88 344 ASP A N 1
ATOM 2795 C CA . ASP A 1 344 ? 7.099 -3.471 -10.692 1.00 96.88 344 ASP A CA 1
ATOM 2796 C C . ASP A 1 344 ? 6.508 -2.465 -9.703 1.00 96.88 344 ASP A C 1
ATOM 2798 O O . ASP A 1 344 ? 5.288 -2.367 -9.579 1.00 96.88 344 ASP A O 1
ATOM 2802 N N . LEU A 1 345 ? 7.331 -1.617 -9.087 1.00 98.00 345 LEU A N 1
ATOM 2803 C CA . LEU A 1 345 ? 6.843 -0.500 -8.284 1.00 98.00 345 LEU A CA 1
ATOM 2804 C C . LEU A 1 345 ? 5.982 0.453 -9.131 1.00 98.00 345 LEU A C 1
ATOM 2806 O O . LEU A 1 345 ? 4.866 0.784 -8.743 1.00 98.00 345 LEU A O 1
ATOM 2810 N N . LEU A 1 346 ? 6.457 0.875 -10.304 1.00 97.19 346 LEU A N 1
ATOM 2811 C CA . LEU A 1 346 ? 5.763 1.894 -11.101 1.00 97.19 346 LEU A CA 1
ATOM 2812 C C . LEU A 1 346 ? 4.464 1.385 -11.744 1.00 97.19 346 LEU A C 1
ATOM 2814 O O . LEU A 1 346 ? 3.463 2.094 -11.718 1.00 97.19 346 LEU A O 1
ATOM 2818 N N . GLU A 1 347 ? 4.444 0.180 -12.311 1.00 95.62 347 GLU A N 1
ATOM 2819 C CA . GLU A 1 347 ? 3.273 -0.326 -13.047 1.00 95.62 347 GLU A CA 1
ATOM 2820 C C . GLU A 1 347 ? 2.421 -1.289 -12.222 1.00 95.62 347 GLU A C 1
ATOM 2822 O O . GLU A 1 347 ? 1.193 -1.203 -12.242 1.00 95.62 347 GLU A O 1
ATOM 2827 N N . THR A 1 348 ? 3.047 -2.195 -11.467 1.00 94.81 348 THR A N 1
ATOM 2828 C CA . THR A 1 348 ? 2.319 -3.228 -10.718 1.00 94.81 348 THR A CA 1
ATOM 2829 C C . THR A 1 348 ? 1.722 -2.648 -9.435 1.00 94.81 348 THR A C 1
ATOM 2831 O O . THR A 1 348 ? 0.535 -2.863 -9.169 1.00 94.81 348 THR A O 1
ATOM 2834 N N . VAL A 1 349 ? 2.506 -1.879 -8.673 1.00 96.50 349 VAL A N 1
ATOM 2835 C CA . VAL A 1 349 ? 2.093 -1.298 -7.383 1.00 96.50 349 VAL A CA 1
ATOM 2836 C C . VAL A 1 349 ? 1.401 0.046 -7.587 1.00 96.50 349 VAL A C 1
ATOM 2838 O O . VAL A 1 349 ? 0.269 0.215 -7.151 1.00 96.50 349 VAL A O 1
ATOM 2841 N N . LEU A 1 350 ? 2.036 0.981 -8.301 1.00 96.69 350 LEU A N 1
ATOM 2842 C CA . LEU A 1 350 ? 1.519 2.341 -8.496 1.00 96.69 350 LEU A CA 1
ATOM 2843 C C . LEU A 1 350 ? 0.517 2.489 -9.645 1.00 96.69 350 LEU A C 1
ATOM 2845 O O . LEU A 1 350 ? -0.024 3.576 -9.842 1.00 96.69 350 LEU A O 1
ATOM 2849 N N . LYS A 1 351 ? 0.240 1.405 -10.380 1.00 96.25 351 LYS A N 1
ATOM 2850 C CA . LYS A 1 351 ? -0.720 1.377 -11.499 1.00 96.25 351 LYS A CA 1
ATOM 2851 C C . LYS A 1 351 ? -0.407 2.411 -12.583 1.00 96.25 351 LYS A C 1
ATOM 2853 O O . LYS A 1 351 ? -1.309 2.953 -13.219 1.00 96.25 351 LYS A O 1
ATOM 2858 N N . GLY A 1 352 ? 0.879 2.690 -12.782 1.00 95.81 352 GLY A N 1
ATOM 2859 C CA . GLY A 1 352 ? 1.363 3.504 -13.881 1.00 95.81 352 GLY A CA 1
ATOM 2860 C C . GLY A 1 352 ? 1.087 2.833 -15.223 1.00 95.81 352 GLY A C 1
ATOM 2861 O O . GLY A 1 352 ? 1.273 1.627 -15.383 1.00 95.81 352 GLY A O 1
ATOM 2862 N N . GLU A 1 353 ? 0.648 3.627 -16.192 1.00 93.94 353 GLU A N 1
ATOM 2863 C CA . GLU A 1 353 ? 0.320 3.160 -17.535 1.00 93.94 353 GLU A CA 1
ATOM 2864 C C . GLU A 1 353 ? 1.324 3.697 -18.559 1.00 93.94 353 GLU A C 1
ATOM 2866 O O . GLU A 1 353 ? 1.741 4.860 -18.512 1.00 93.94 353 GLU A O 1
ATOM 2871 N N . ARG A 1 354 ? 1.677 2.841 -19.523 1.00 93.06 354 ARG A N 1
ATOM 2872 C CA . ARG A 1 354 ? 2.443 3.193 -20.722 1.00 93.06 354 ARG A CA 1
ATOM 2873 C C . ARG A 1 354 ? 1.716 2.749 -21.981 1.00 93.06 354 ARG A C 1
ATOM 2875 O O . ARG A 1 354 ? 0.915 1.815 -21.986 1.00 93.06 354 ARG A O 1
ATOM 2882 N N . LYS A 1 355 ? 2.027 3.423 -23.087 1.00 91.19 355 LYS A N 1
ATOM 2883 C CA . LYS A 1 355 ? 1.472 3.088 -24.397 1.00 91.19 355 LYS A CA 1
ATOM 2884 C C . LYS A 1 355 ? 2.072 1.778 -24.915 1.00 91.19 355 LYS A C 1
ATOM 2886 O O . LYS A 1 355 ? 3.280 1.688 -25.123 1.00 91.19 355 LYS A O 1
ATOM 2891 N N . GLN A 1 356 ? 1.201 0.813 -25.199 1.00 90.88 356 GLN A N 1
ATOM 2892 C CA . GLN A 1 356 ? 1.586 -0.455 -25.816 1.00 90.88 356 GLN A CA 1
ATOM 2893 C C . GLN A 1 356 ? 2.108 -0.264 -27.246 1.00 90.88 356 GLN A C 1
ATOM 2895 O O . GLN A 1 356 ? 1.588 0.559 -28.007 1.00 90.88 356 GLN A O 1
ATOM 2900 N N . VAL A 1 357 ? 3.104 -1.064 -27.624 1.00 87.19 357 VAL A N 1
ATOM 2901 C CA . VAL A 1 357 ? 3.750 -1.028 -28.939 1.00 87.19 357 VAL A CA 1
ATOM 2902 C C . VAL A 1 357 ? 2.901 -1.730 -29.999 1.00 87.19 357 VAL A C 1
ATOM 2904 O O . VAL A 1 357 ? 2.781 -1.202 -31.105 1.00 87.19 357 VAL A O 1
ATOM 2907 N N . ARG A 1 358 ? 2.304 -2.895 -29.688 1.00 84.81 358 ARG A N 1
ATOM 2908 C CA . ARG A 1 358 ? 1.478 -3.695 -30.621 1.00 84.81 358 ARG A CA 1
ATOM 2909 C C . ARG A 1 358 ? 2.137 -3.914 -31.994 1.00 84.81 358 ARG A C 1
ATOM 2911 O O . ARG A 1 358 ? 1.536 -3.673 -33.041 1.00 84.81 358 ARG A O 1
ATOM 2918 N N . ALA A 1 359 ? 3.396 -4.350 -32.003 1.00 84.25 359 ALA A N 1
ATOM 2919 C CA . ALA A 1 359 ? 4.141 -4.565 -33.243 1.00 84.25 359 ALA A CA 1
ATOM 2920 C C . ALA A 1 359 ? 3.880 -5.941 -33.880 1.00 84.25 359 ALA A C 1
ATOM 2922 O O . ALA A 1 359 ? 3.944 -6.968 -33.208 1.00 84.25 359 ALA A O 1
ATOM 2923 N N . ASN A 1 360 ? 3.711 -5.957 -35.209 1.00 82.44 360 ASN A N 1
ATOM 2924 C CA . ASN A 1 360 ? 3.538 -7.177 -36.018 1.00 82.44 360 ASN A CA 1
ATOM 2925 C C . ASN A 1 360 ? 4.810 -8.035 -36.131 1.00 82.44 360 ASN A C 1
ATOM 2927 O O . ASN A 1 360 ? 4.746 -9.213 -36.476 1.00 82.44 360 ASN A O 1
ATOM 2931 N N . SER A 1 361 ? 5.980 -7.439 -35.907 1.00 86.56 361 SER A N 1
ATOM 2932 C CA . SER A 1 361 ? 7.258 -8.142 -35.869 1.00 86.56 361 SER A CA 1
ATOM 2933 C C . SER A 1 361 ? 8.060 -7.684 -34.671 1.00 86.56 361 SER A C 1
ATOM 2935 O O . SER A 1 361 ? 8.157 -6.488 -34.411 1.00 86.56 361 SER A O 1
ATOM 2937 N N . GLN A 1 362 ? 8.639 -8.646 -33.962 1.00 90.88 362 GLN A N 1
ATOM 2938 C CA . GLN A 1 362 ? 9.421 -8.409 -32.758 1.00 90.88 362 GLN A CA 1
ATOM 2939 C C . GLN A 1 362 ? 10.661 -9.287 -32.817 1.00 90.88 362 GLN A C 1
ATOM 2941 O O . GLN A 1 362 ? 10.536 -10.502 -32.950 1.00 90.88 362 GLN A O 1
ATOM 2946 N N . TYR A 1 363 ? 11.836 -8.679 -32.718 1.00 91.81 363 TYR A N 1
ATOM 2947 C CA . TYR A 1 363 ? 13.122 -9.361 -32.660 1.00 91.81 363 TYR A CA 1
ATOM 2948 C C . TYR A 1 363 ? 13.820 -8.989 -31.359 1.00 91.81 363 TYR A C 1
ATOM 2950 O O . TYR A 1 363 ? 14.075 -7.812 -31.104 1.00 91.81 363 TYR A O 1
ATOM 2958 N N . LYS A 1 364 ? 14.090 -9.987 -30.519 1.00 90.81 364 LYS A N 1
ATOM 2959 C CA . LYS A 1 364 ? 14.737 -9.838 -29.214 1.00 90.81 364 LYS A CA 1
ATOM 2960 C C . LYS A 1 364 ? 16.076 -10.583 -29.242 1.00 90.81 364 LYS A C 1
ATOM 2962 O O . LYS A 1 364 ? 16.101 -11.722 -29.728 1.00 90.81 364 LYS A O 1
ATOM 2967 N N . PRO A 1 365 ? 17.160 -10.012 -28.677 1.00 88.94 365 PRO A N 1
ATOM 2968 C CA . PRO A 1 365 ? 18.471 -10.663 -28.671 1.00 88.94 365 PRO A CA 1
ATOM 2969 C C . PRO A 1 365 ? 18.456 -12.060 -28.038 1.00 88.94 365 PRO A C 1
ATOM 2971 O O . PRO A 1 365 ? 19.199 -12.938 -28.463 1.00 88.94 365 PRO A O 1
ATOM 2974 N N . SER A 1 366 ? 17.588 -12.280 -27.045 1.00 83.00 366 SER A N 1
ATOM 2975 C CA . SER A 1 366 ? 17.504 -13.520 -26.268 1.00 83.00 366 SER A CA 1
ATOM 2976 C C . SER A 1 366 ? 16.734 -14.660 -26.941 1.00 83.00 366 SER A C 1
ATOM 2978 O O . SER A 1 366 ? 16.953 -15.819 -26.594 1.00 83.00 366 SER A O 1
ATOM 2980 N N . THR A 1 367 ? 15.830 -14.380 -27.889 1.00 84.94 367 THR A N 1
ATOM 2981 C CA . THR A 1 367 ? 14.886 -15.398 -28.394 1.00 84.94 367 THR A CA 1
ATOM 2982 C C . THR A 1 367 ? 15.000 -15.661 -29.888 1.00 84.94 367 THR A C 1
ATOM 2984 O O . THR A 1 367 ? 15.122 -16.818 -30.293 1.00 84.94 367 THR A O 1
ATOM 2987 N N . ASN A 1 368 ? 14.937 -14.623 -30.720 1.00 88.56 368 ASN A N 1
ATOM 2988 C CA . ASN A 1 368 ? 14.742 -14.767 -32.163 1.00 88.56 368 ASN A CA 1
ATOM 2989 C C . ASN A 1 368 ? 15.603 -13.828 -33.019 1.00 88.56 368 ASN A C 1
ATOM 2991 O O . ASN A 1 368 ? 15.420 -13.795 -34.236 1.00 88.56 368 ASN A O 1
ATOM 2995 N N . ASP A 1 369 ? 16.567 -13.118 -32.426 1.00 91.06 369 ASP A N 1
ATOM 2996 C CA . ASP A 1 369 ? 17.684 -12.566 -33.194 1.00 91.06 369 ASP A CA 1
ATOM 2997 C C . ASP A 1 369 ? 18.542 -13.729 -33.751 1.00 91.06 369 ASP A C 1
ATOM 2999 O O . ASP A 1 369 ? 19.120 -14.495 -32.969 1.00 91.06 369 ASP A O 1
ATOM 3003 N N . PRO A 1 370 ? 18.645 -13.887 -35.088 1.00 89.88 370 PRO A N 1
ATOM 3004 C CA . PRO A 1 370 ? 19.410 -14.974 -35.705 1.00 89.88 370 PRO A CA 1
ATOM 3005 C C . PRO A 1 370 ? 20.924 -14.882 -35.448 1.00 89.88 370 PRO A C 1
ATOM 3007 O O . PRO A 1 370 ? 21.643 -15.878 -35.573 1.00 89.88 370 PRO A O 1
ATOM 3010 N N . HIS A 1 371 ? 21.411 -13.702 -35.076 1.00 91.75 371 HIS A N 1
ATOM 3011 C CA . HIS A 1 371 ? 22.821 -13.381 -34.916 1.00 91.75 371 HIS A CA 1
ATOM 3012 C C . HIS A 1 371 ? 23.271 -13.512 -33.464 1.00 91.75 371 HIS A C 1
ATOM 3014 O O . HIS A 1 371 ? 24.304 -14.127 -33.183 1.00 91.75 371 HIS A O 1
ATOM 3020 N N . LEU A 1 372 ? 22.489 -12.947 -32.539 1.00 91.81 372 LEU A N 1
ATOM 3021 C CA . LEU A 1 372 ? 22.923 -12.727 -31.157 1.00 91.81 372 LEU A CA 1
ATOM 3022 C C . LEU A 1 372 ? 22.470 -13.792 -30.157 1.00 91.81 372 LEU A C 1
ATOM 3024 O O . LEU A 1 372 ? 23.123 -13.950 -29.125 1.00 91.81 372 LEU A O 1
ATOM 3028 N N . ARG A 1 373 ? 21.432 -14.581 -30.471 1.00 88.12 373 ARG A N 1
ATOM 3029 C CA . ARG A 1 373 ? 20.848 -15.576 -29.549 1.00 88.12 373 ARG A CA 1
ATOM 3030 C C . ARG A 1 373 ? 21.879 -16.505 -28.904 1.00 88.12 373 ARG A C 1
ATOM 3032 O O . ARG A 1 373 ? 21.768 -16.829 -27.729 1.00 88.12 373 ARG A O 1
ATOM 3039 N N . ARG A 1 374 ? 22.900 -16.919 -29.660 1.00 88.44 374 ARG A N 1
ATOM 3040 C CA . ARG A 1 374 ? 23.957 -17.835 -29.188 1.00 88.44 374 ARG A CA 1
ATOM 3041 C C . ARG A 1 374 ? 24.860 -17.248 -28.096 1.00 88.44 374 ARG A C 1
ATOM 3043 O O . ARG A 1 374 ? 25.562 -18.000 -27.435 1.00 88.44 374 ARG A O 1
ATOM 3050 N N . TYR A 1 375 ? 24.887 -15.924 -27.956 1.00 88.12 375 TYR A N 1
ATOM 3051 C CA . TYR A 1 375 ? 25.711 -15.212 -26.977 1.00 88.12 375 TYR A CA 1
ATOM 3052 C C . TYR A 1 375 ? 24.928 -14.843 -25.712 1.00 88.12 375 TYR A C 1
ATOM 3054 O O . TYR A 1 375 ? 25.508 -14.310 -24.766 1.00 88.12 375 TYR A O 1
ATOM 3062 N N . PHE A 1 376 ? 23.621 -15.113 -25.686 1.00 82.25 376 PHE A N 1
ATOM 3063 C CA . PHE A 1 376 ? 22.772 -14.844 -24.539 1.00 82.25 376 PHE A CA 1
ATOM 3064 C C . PHE A 1 376 ? 22.945 -15.959 -23.499 1.00 82.25 376 PHE A C 1
ATOM 3066 O O . PHE A 1 376 ? 22.448 -17.067 -23.674 1.00 82.25 376 PHE A O 1
ATOM 3073 N N . ASN A 1 377 ? 23.680 -15.669 -22.423 1.00 63.84 377 ASN A N 1
ATOM 3074 C CA . ASN A 1 377 ? 24.074 -16.649 -21.398 1.00 63.84 377 ASN A CA 1
ATOM 3075 C C . ASN A 1 377 ? 23.251 -16.553 -20.095 1.00 63.84 377 ASN A C 1
ATOM 3077 O O . ASN A 1 377 ? 23.661 -17.090 -19.067 1.00 63.84 377 ASN A O 1
ATOM 3081 N N . ILE A 1 378 ? 22.114 -15.850 -20.101 1.00 62.38 378 ILE A N 1
ATOM 3082 C CA . ILE A 1 378 ? 21.321 -15.596 -18.889 1.00 62.38 378 ILE A CA 1
ATOM 3083 C C . ILE A 1 378 ? 20.208 -16.644 -18.744 1.00 62.38 378 ILE A C 1
ATOM 3085 O O . ILE A 1 378 ? 19.426 -16.862 -19.666 1.00 62.38 378 ILE A O 1
ATOM 3089 N N . SER A 1 379 ? 20.136 -17.273 -17.566 1.00 51.25 379 SER A N 1
ATOM 3090 C CA . SER A 1 379 ? 19.134 -18.283 -17.193 1.00 51.25 379 SER A CA 1
ATOM 3091 C C . SER A 1 379 ? 17.841 -17.707 -16.596 1.00 51.25 379 SER A C 1
ATOM 3093 O O . SER A 1 379 ? 16.892 -18.459 -16.388 1.00 51.25 379 SER A O 1
ATOM 3095 N N . SER A 1 380 ? 17.773 -16.400 -16.318 1.00 54.62 380 SER A N 1
ATOM 3096 C CA . SER A 1 380 ? 16.589 -15.739 -15.759 1.00 54.62 380 SER A CA 1
ATOM 3097 C C . SER A 1 380 ? 15.821 -14.929 -16.807 1.00 54.62 380 SER A C 1
ATOM 3099 O O . SER A 1 380 ? 16.390 -14.157 -17.580 1.00 54.62 380 SER A O 1
ATOM 3101 N N . SER A 1 381 ? 14.498 -15.094 -16.827 1.00 64.38 381 SER A N 1
ATOM 3102 C CA . SER A 1 381 ? 13.581 -14.256 -17.599 1.00 64.38 381 SER A CA 1
ATOM 3103 C C . SER A 1 381 ? 13.553 -12.849 -17.002 1.00 64.38 381 SER A C 1
ATOM 3105 O O . SER A 1 381 ? 12.899 -12.621 -15.988 1.00 64.38 381 SER A O 1
ATOM 3107 N N . GLN A 1 382 ? 14.282 -11.917 -17.605 1.00 81.12 382 GLN A N 1
ATOM 3108 C CA . GLN A 1 382 ? 14.227 -10.510 -17.217 1.00 81.12 382 GLN A CA 1
ATOM 3109 C C . GLN A 1 382 ? 13.030 -9.818 -17.861 1.00 81.12 382 GLN A C 1
ATOM 3111 O O . GLN A 1 382 ? 12.724 -10.065 -19.032 1.00 81.12 382 GLN A O 1
ATOM 3116 N N . ARG A 1 383 ? 12.373 -8.939 -17.101 1.00 90.56 383 ARG A N 1
ATOM 3117 C CA . ARG A 1 383 ? 11.232 -8.149 -17.581 1.00 90.56 383 ARG A CA 1
ATOM 3118 C C . ARG A 1 383 ? 11.675 -7.130 -18.626 1.00 90.56 383 ARG A C 1
ATOM 3120 O O . ARG A 1 383 ? 11.042 -6.989 -19.674 1.00 90.56 383 ARG A O 1
ATOM 3127 N N . ILE A 1 384 ? 12.765 -6.430 -18.330 1.00 91.88 384 ILE A N 1
ATOM 3128 C CA . ILE A 1 384 ? 13.306 -5.365 -19.167 1.00 91.88 384 ILE A CA 1
ATOM 3129 C C . ILE A 1 384 ? 14.426 -5.903 -20.057 1.00 91.88 384 ILE A C 1
ATOM 3131 O O . ILE A 1 384 ? 15.344 -6.565 -19.578 1.00 91.88 384 ILE A O 1
ATOM 3135 N N . GLY A 1 385 ? 14.381 -5.583 -21.351 1.00 91.81 385 GLY A N 1
ATOM 3136 C CA . GLY A 1 385 ? 15.420 -5.951 -22.313 1.00 91.81 385 GLY A CA 1
ATOM 3137 C C . GLY A 1 385 ? 15.376 -5.094 -23.575 1.00 91.81 385 GLY A C 1
ATOM 3138 O O . GLY A 1 385 ? 14.816 -4.001 -23.570 1.00 91.81 385 GLY A O 1
ATOM 3139 N N . LEU A 1 386 ? 15.954 -5.589 -24.673 1.00 93.75 386 LEU A N 1
ATOM 3140 C CA . LEU A 1 386 ? 15.930 -4.910 -25.973 1.00 93.75 386 LEU A CA 1
ATOM 3141 C C . LEU A 1 386 ? 14.979 -5.596 -26.950 1.00 93.75 386 LEU A C 1
ATOM 3143 O O . LEU A 1 386 ? 14.913 -6.824 -27.029 1.00 93.75 386 LEU A O 1
ATOM 3147 N N . MET A 1 387 ? 14.299 -4.786 -27.756 1.00 93.69 387 MET A N 1
ATOM 3148 C CA . MET A 1 387 ? 13.470 -5.253 -28.859 1.00 93.69 387 MET A CA 1
ATOM 3149 C C . MET A 1 387 ? 13.681 -4.386 -30.099 1.00 93.69 387 MET A C 1
ATOM 3151 O O . MET A 1 387 ? 13.770 -3.160 -30.013 1.00 93.69 387 MET A O 1
ATOM 3155 N N . SER A 1 388 ? 13.701 -5.028 -31.264 1.00 94.12 388 SER A N 1
ATOM 3156 C CA . SER A 1 388 ? 13.559 -4.369 -32.554 1.00 94.12 388 SER A CA 1
ATOM 3157 C C . SER A 1 388 ? 12.257 -4.760 -33.241 1.00 94.12 388 SER A C 1
ATOM 3159 O O . SER A 1 388 ? 11.900 -5.935 -33.299 1.00 94.12 388 SER A O 1
ATOM 3161 N N . VAL A 1 389 ? 11.566 -3.773 -33.808 1.00 93.12 389 VAL A N 1
ATOM 3162 C CA . VAL A 1 389 ? 10.416 -4.006 -34.699 1.00 93.12 389 VAL A CA 1
ATOM 3163 C C . VAL A 1 389 ? 10.829 -4.155 -36.159 1.00 93.12 389 VAL A C 1
ATOM 3165 O O . VAL A 1 389 ? 10.061 -4.667 -36.975 1.00 93.12 389 VAL A O 1
ATOM 3168 N N . VAL A 1 390 ? 12.049 -3.725 -36.493 1.00 91.88 390 VAL A N 1
ATOM 3169 C CA . VAL A 1 390 ? 12.623 -3.858 -37.832 1.00 91.88 390 VAL A CA 1
ATOM 3170 C C . VAL A 1 390 ? 13.104 -5.292 -38.003 1.00 91.88 390 VAL A C 1
ATOM 3172 O O . VAL A 1 390 ? 13.725 -5.849 -37.105 1.00 91.88 390 VAL A O 1
ATOM 3175 N N . LYS A 1 391 ? 12.798 -5.912 -39.144 1.00 91.31 391 LYS A N 1
ATOM 3176 C CA . LYS A 1 391 ? 13.219 -7.290 -39.421 1.00 91.31 391 LYS A CA 1
ATOM 3177 C C . LYS A 1 391 ? 14.711 -7.329 -39.783 1.00 91.31 391 LYS A C 1
ATOM 3179 O O . LYS A 1 391 ? 15.152 -6.455 -40.534 1.00 91.31 391 LYS A O 1
ATOM 3184 N N . PRO A 1 392 ? 15.468 -8.350 -39.343 1.00 91.31 392 PRO A N 1
ATOM 3185 C CA . PRO A 1 392 ? 16.817 -8.571 -39.837 1.00 91.31 392 PRO A CA 1
ATOM 3186 C C . PRO A 1 392 ? 16.743 -8.926 -41.324 1.00 91.31 392 PRO A C 1
ATOM 3188 O O . PRO A 1 392 ? 15.810 -9.608 -41.764 1.00 91.31 392 PRO A O 1
ATOM 3191 N N . VAL A 1 393 ? 17.721 -8.478 -42.111 1.00 88.81 393 VAL A N 1
ATOM 3192 C CA . VAL A 1 393 ? 17.751 -8.678 -43.572 1.00 88.81 393 VAL A CA 1
ATOM 3193 C C . VAL A 1 393 ? 17.651 -10.165 -43.922 1.00 88.81 393 VAL A C 1
ATOM 3195 O O . VAL A 1 393 ? 16.921 -10.538 -44.844 1.00 88.81 393 VAL A O 1
ATOM 3198 N N . SER A 1 394 ? 18.297 -11.013 -43.122 1.00 84.38 394 SER A N 1
ATOM 3199 C CA . SER A 1 394 ? 18.246 -12.481 -43.208 1.00 84.38 394 SER A CA 1
ATOM 3200 C C . SER A 1 394 ? 16.834 -13.091 -43.121 1.00 84.38 394 SER A C 1
ATOM 3202 O O . SER A 1 394 ? 16.616 -14.200 -43.604 1.00 84.38 394 SER A O 1
ATOM 3204 N N . SER A 1 395 ? 15.857 -12.370 -42.561 1.00 84.19 395 SER A N 1
ATOM 3205 C CA . SER A 1 395 ? 14.448 -12.789 -42.441 1.00 84.19 395 SER A CA 1
ATOM 3206 C C . SER A 1 395 ? 13.503 -12.075 -43.420 1.00 84.19 395 SER A C 1
ATOM 3208 O O . SER A 1 395 ? 12.283 -12.179 -43.294 1.00 84.19 395 SER A O 1
ATOM 3210 N N . THR A 1 396 ? 14.039 -11.332 -44.390 1.00 86.50 396 THR A N 1
ATOM 3211 C CA . THR A 1 396 ? 13.259 -10.642 -45.434 1.00 86.50 396 THR A CA 1
ATOM 3212 C C . THR A 1 396 ? 13.376 -11.352 -46.785 1.00 86.50 396 THR A C 1
ATOM 3214 O O . THR A 1 396 ? 14.177 -12.275 -46.947 1.00 86.50 396 THR A O 1
ATOM 3217 N N . HIS A 1 397 ? 12.620 -10.912 -47.798 1.00 81.75 397 HIS A N 1
ATOM 3218 C CA . HIS A 1 397 ? 12.780 -11.414 -49.171 1.00 81.75 397 HIS A CA 1
ATOM 3219 C C . HIS A 1 397 ? 14.152 -11.078 -49.780 1.00 81.75 397 HIS A C 1
ATOM 3221 O O . HIS A 1 397 ? 14.530 -11.679 -50.778 1.00 81.75 397 HIS A O 1
ATOM 3227 N N . TYR A 1 398 ? 14.935 -10.197 -49.146 1.00 81.25 398 TYR A N 1
ATOM 3228 C CA . TYR A 1 398 ? 16.318 -9.890 -49.523 1.00 81.25 398 TYR A CA 1
ATOM 3229 C C . TYR A 1 398 ? 17.355 -10.892 -48.986 1.00 81.25 398 TYR A C 1
ATOM 3231 O O . TYR A 1 398 ? 18.553 -10.663 -49.154 1.00 81.25 398 TYR A O 1
ATOM 3239 N N . LYS A 1 399 ? 16.930 -11.990 -48.339 1.00 84.88 399 LYS A N 1
ATOM 3240 C CA . LYS A 1 399 ? 17.830 -12.991 -47.737 1.00 84.88 399 LYS A CA 1
ATOM 3241 C C . LYS A 1 399 ? 18.740 -13.708 -48.736 1.00 84.88 399 LYS A C 1
ATOM 3243 O O . LYS A 1 399 ? 19.779 -14.211 -48.325 1.00 84.88 399 LYS A O 1
ATOM 3248 N N . SER A 1 400 ? 18.355 -13.773 -50.011 1.00 85.88 400 SER A N 1
ATOM 3249 C CA . SER A 1 400 ? 19.146 -14.363 -51.095 1.00 85.88 400 SER A CA 1
ATOM 3250 C C . SER A 1 400 ? 19.161 -13.425 -52.297 1.00 85.88 400 SER A C 1
ATOM 3252 O O . SER A 1 400 ? 18.178 -12.721 -52.538 1.00 85.88 400 SER A O 1
ATOM 3254 N N . LYS A 1 401 ? 20.272 -13.390 -53.038 1.00 85.25 401 LYS A N 1
ATOM 3255 C CA . LYS A 1 401 ? 20.412 -12.563 -54.242 1.00 85.25 401 LYS A CA 1
ATOM 3256 C C . LYS A 1 401 ? 20.971 -13.357 -55.423 1.00 85.25 401 LYS A C 1
ATOM 3258 O O . LYS A 1 401 ? 21.823 -14.224 -55.238 1.00 85.25 401 LYS A O 1
ATOM 3263 N N . ASN A 1 402 ? 20.516 -13.004 -56.626 1.00 83.88 402 ASN A N 1
ATOM 3264 C CA . ASN A 1 402 ? 21.013 -13.545 -57.897 1.00 83.88 402 ASN A CA 1
ATOM 3265 C C . ASN A 1 402 ? 22.386 -12.970 -58.254 1.00 83.88 402 ASN A C 1
ATOM 3267 O O . ASN A 1 402 ? 22.668 -11.810 -57.959 1.00 83.88 402 ASN A O 1
ATOM 3271 N N . ILE A 1 403 ? 23.225 -13.778 -58.907 1.00 84.00 403 ILE A N 1
ATOM 3272 C CA . ILE A 1 403 ? 24.680 -13.560 -59.014 1.00 84.00 403 ILE A CA 1
ATOM 3273 C C . ILE A 1 403 ? 25.102 -12.494 -60.036 1.00 84.00 403 ILE A C 1
ATOM 3275 O O . ILE A 1 403 ? 26.188 -11.924 -59.912 1.00 84.00 403 ILE A O 1
ATOM 3279 N N . THR A 1 404 ? 24.243 -12.173 -61.003 1.00 72.44 404 THR A N 1
ATOM 3280 C CA . THR A 1 404 ? 24.561 -11.418 -62.228 1.00 72.44 404 THR A CA 1
ATOM 3281 C C . THR A 1 404 ? 25.278 -10.079 -62.017 1.00 72.44 404 THR A C 1
ATOM 3283 O O . THR A 1 404 ? 26.115 -9.714 -62.837 1.00 72.44 404 THR A O 1
ATOM 3286 N N . THR A 1 405 ? 24.997 -9.345 -60.933 1.00 69.00 405 THR A N 1
ATOM 3287 C CA . THR A 1 405 ? 25.562 -7.998 -60.681 1.00 69.00 405 THR A CA 1
ATOM 3288 C C . THR A 1 405 ? 26.089 -7.790 -59.256 1.00 69.00 405 THR A C 1
ATOM 3290 O O . THR A 1 405 ? 26.274 -6.653 -58.822 1.00 69.00 405 THR A O 1
ATOM 3293 N N . LEU A 1 406 ? 26.354 -8.869 -58.510 1.00 82.94 406 LEU A N 1
ATOM 3294 C CA . LEU A 1 406 ? 26.661 -8.751 -57.082 1.00 82.94 406 LEU A CA 1
ATOM 3295 C C . LEU A 1 406 ? 28.051 -8.198 -56.784 1.00 82.94 406 LEU A C 1
ATOM 3297 O O . LEU A 1 406 ? 29.062 -8.706 -57.272 1.00 82.94 406 LEU A O 1
ATOM 3301 N N . THR A 1 407 ? 28.112 -7.243 -55.864 1.00 81.69 407 THR A N 1
ATOM 3302 C CA . THR A 1 407 ? 29.345 -6.813 -55.193 1.00 81.69 407 THR A CA 1
ATOM 3303 C C . THR A 1 407 ? 29.433 -7.378 -53.776 1.00 81.69 407 THR A C 1
ATOM 3305 O O . THR A 1 407 ? 28.426 -7.728 -53.158 1.00 81.69 407 THR A O 1
ATOM 3308 N N . ASP A 1 408 ? 30.641 -7.400 -53.211 1.00 79.62 408 ASP A N 1
ATOM 3309 C CA . ASP A 1 408 ? 30.879 -7.840 -51.830 1.00 79.62 408 ASP A CA 1
ATOM 3310 C C . ASP A 1 408 ? 30.016 -7.066 -50.821 1.00 79.62 408 ASP A C 1
ATOM 3312 O O . ASP A 1 408 ? 29.495 -7.641 -49.867 1.00 79.62 408 ASP A O 1
ATOM 3316 N N . THR A 1 409 ? 29.801 -5.767 -51.058 1.00 81.00 409 THR A N 1
ATOM 3317 C CA . THR A 1 409 ? 28.981 -4.888 -50.207 1.00 81.00 409 THR A CA 1
ATOM 3318 C C . THR A 1 409 ? 27.490 -5.222 -50.240 1.00 81.00 409 THR A C 1
ATOM 3320 O O . THR A 1 409 ? 26.768 -4.896 -49.300 1.00 81.00 409 THR A O 1
ATOM 3323 N N . GLN A 1 410 ? 27.012 -5.886 -51.296 1.00 84.06 410 GLN A N 1
ATOM 3324 C CA . GLN A 1 410 ? 25.618 -6.308 -51.419 1.00 84.06 410 GLN A CA 1
ATOM 3325 C C . GLN A 1 410 ? 25.339 -7.654 -50.742 1.00 84.06 410 GLN A C 1
ATOM 3327 O O . GLN A 1 410 ? 24.170 -7.926 -50.456 1.00 84.06 410 GLN A O 1
ATOM 3332 N N . ILE A 1 411 ? 26.372 -8.466 -50.489 1.00 88.69 411 ILE A N 1
ATOM 3333 C CA . ILE A 1 411 ? 26.278 -9.749 -49.774 1.00 88.69 411 ILE A CA 1
ATOM 3334 C C . ILE A 1 411 ? 26.662 -9.613 -48.308 1.00 88.69 411 ILE A C 1
ATOM 3336 O O . ILE A 1 411 ? 26.011 -10.203 -47.453 1.00 88.69 411 ILE A O 1
ATOM 3340 N N . CYS A 1 412 ? 27.669 -8.804 -48.000 1.00 91.31 412 CYS A N 1
ATOM 3341 C CA . CYS A 1 412 ? 28.088 -8.511 -46.637 1.00 91.31 412 CYS A CA 1
ATOM 3342 C C . CYS A 1 412 ? 27.401 -7.230 -46.152 1.00 91.31 412 CYS A C 1
ATOM 3344 O O . CYS A 1 412 ? 27.997 -6.151 -46.169 1.00 91.31 412 CYS A O 1
ATOM 3346 N N . VAL A 1 413 ? 26.140 -7.339 -45.739 1.00 92.31 413 VAL A N 1
ATOM 3347 C CA . VAL A 1 413 ? 25.324 -6.179 -45.358 1.00 92.31 413 VAL A CA 1
ATOM 3348 C C . VAL A 1 413 ? 25.536 -5.770 -43.899 1.00 92.31 413 VAL A C 1
ATOM 3350 O O . VAL A 1 413 ? 26.079 -6.511 -43.072 1.00 92.31 413 VAL A O 1
ATOM 3353 N N . ARG A 1 414 ? 25.110 -4.544 -43.592 1.00 92.94 414 ARG A N 1
ATOM 3354 C CA . ARG A 1 414 ? 25.025 -4.009 -42.229 1.00 92.94 414 ARG A CA 1
ATOM 3355 C C . ARG A 1 414 ? 23.847 -4.636 -41.486 1.00 92.94 414 ARG A C 1
ATOM 3357 O O . ARG A 1 414 ? 22.917 -5.122 -42.122 1.00 92.94 414 ARG A O 1
ATOM 3364 N N . ASN A 1 415 ? 23.890 -4.584 -40.160 1.00 92.81 415 ASN A N 1
ATOM 3365 C CA . ASN A 1 415 ? 22.780 -5.001 -39.314 1.00 92.81 415 ASN A CA 1
ATOM 3366 C C . ASN A 1 415 ? 21.527 -4.162 -39.612 1.00 92.81 415 ASN A C 1
ATOM 3368 O O . ASN A 1 415 ? 21.601 -2.931 -39.650 1.00 92.81 415 ASN A O 1
ATOM 3372 N N . GLY A 1 416 ? 20.402 -4.826 -39.871 1.00 90.06 416 GLY A N 1
ATOM 3373 C CA . GLY A 1 416 ? 19.117 -4.180 -40.130 1.00 90.06 416 GLY A CA 1
ATOM 3374 C C . GLY A 1 416 ? 18.287 -3.921 -38.873 1.00 90.06 416 GLY A C 1
ATOM 3375 O O . GLY A 1 416 ? 17.337 -3.139 -38.929 1.00 90.06 416 GLY A O 1
ATOM 3376 N N . LEU A 1 417 ? 18.631 -4.555 -37.749 1.00 93.00 417 LEU A N 1
ATOM 3377 C CA . LEU A 1 417 ? 17.911 -4.414 -36.487 1.00 93.00 417 LEU A CA 1
ATOM 3378 C C . LEU A 1 417 ? 18.167 -3.022 -35.890 1.00 93.00 417 LEU A C 1
ATOM 3380 O O . LEU A 1 417 ? 19.227 -2.421 -36.047 1.00 93.00 417 LEU A O 1
ATOM 3384 N N . ARG A 1 418 ? 17.149 -2.491 -35.217 1.00 93.00 418 ARG A N 1
ATOM 3385 C CA . ARG A 1 418 ? 17.196 -1.230 -34.463 1.00 93.00 418 ARG A CA 1
ATOM 3386 C C . ARG A 1 418 ? 16.651 -1.469 -33.071 1.00 93.00 418 ARG A C 1
ATOM 3388 O O . ARG A 1 418 ? 15.438 -1.650 -32.930 1.00 93.00 418 ARG A O 1
ATOM 3395 N N . TYR A 1 419 ? 17.532 -1.513 -32.087 1.00 93.69 419 TYR A N 1
ATOM 3396 C CA . TYR A 1 419 ? 17.201 -1.910 -30.730 1.00 93.69 419 TYR A CA 1
ATOM 3397 C C . TYR A 1 419 ? 16.787 -0.722 -29.873 1.00 93.69 419 TYR A C 1
ATOM 3399 O O . TYR A 1 419 ? 17.428 0.330 -29.866 1.00 93.69 419 TYR A O 1
ATOM 3407 N N . GLN A 1 420 ? 15.703 -0.918 -29.130 1.00 94.31 420 GLN A N 1
ATOM 3408 C CA . GLN A 1 420 ? 15.227 -0.004 -28.100 1.00 94.31 420 GLN A CA 1
ATOM 3409 C C . GLN A 1 420 ? 14.878 -0.796 -26.845 1.00 94.31 420 GLN A C 1
ATOM 3411 O O . GLN A 1 420 ? 14.471 -1.960 -26.938 1.00 94.31 420 GLN A O 1
ATOM 3416 N N . TYR A 1 421 ? 15.030 -0.160 -25.686 1.00 94.62 421 TYR A N 1
ATOM 3417 C CA . TYR A 1 421 ? 14.615 -0.743 -24.419 1.00 94.62 421 TYR A CA 1
ATOM 3418 C C . TYR A 1 421 ? 13.108 -0.967 -24.385 1.00 94.62 421 TYR A C 1
ATOM 3420 O O . TYR A 1 421 ? 12.320 -0.078 -24.709 1.00 94.62 421 TYR A O 1
ATOM 3428 N N . TYR A 1 422 ? 12.726 -2.164 -23.969 1.00 92.94 422 TYR A N 1
ATOM 3429 C CA . TYR A 1 422 ? 11.367 -2.665 -24.019 1.00 92.94 422 TYR A CA 1
ATOM 3430 C C . TYR A 1 422 ? 11.044 -3.491 -22.773 1.00 92.94 422 TYR A C 1
ATOM 3432 O O . TYR A 1 422 ? 11.886 -4.239 -22.269 1.00 92.94 422 TYR A O 1
ATOM 3440 N N . ASP A 1 423 ? 9.813 -3.344 -22.295 1.00 93.25 423 ASP A N 1
ATOM 3441 C CA . ASP A 1 423 ? 9.228 -4.118 -21.209 1.00 93.25 423 ASP A CA 1
ATOM 3442 C C . ASP A 1 423 ? 8.354 -5.239 -21.781 1.00 93.25 423 ASP A C 1
ATOM 3444 O O . ASP A 1 423 ? 7.369 -4.991 -22.481 1.00 93.25 423 ASP A O 1
ATOM 3448 N N . VAL A 1 424 ? 8.726 -6.485 -21.481 1.00 90.25 424 VAL A N 1
ATOM 3449 C CA . VAL A 1 424 ? 8.037 -7.679 -21.983 1.00 90.25 424 VAL A CA 1
ATOM 3450 C C . VAL A 1 424 ? 6.663 -7.878 -21.347 1.00 90.25 424 VAL A C 1
ATOM 3452 O O . VAL A 1 424 ? 5.800 -8.475 -21.987 1.00 90.25 424 VAL A O 1
ATOM 3455 N N . ILE A 1 425 ? 6.443 -7.389 -20.124 1.00 90.56 425 ILE A N 1
ATOM 3456 C CA . ILE A 1 425 ? 5.179 -7.586 -19.403 1.00 90.56 425 ILE A CA 1
ATOM 3457 C C . ILE A 1 425 ? 4.120 -6.601 -19.899 1.00 90.56 425 ILE A C 1
ATOM 3459 O O . ILE A 1 425 ? 2.999 -7.009 -20.198 1.00 90.56 425 ILE A O 1
ATOM 3463 N N . SER A 1 426 ? 4.465 -5.317 -20.023 1.00 89.50 426 SER A N 1
ATOM 3464 C CA . SER A 1 426 ? 3.515 -4.281 -20.456 1.00 89.50 426 SER A CA 1
ATOM 3465 C C . SER A 1 426 ? 3.431 -4.086 -21.971 1.00 89.50 426 SER A C 1
ATOM 3467 O O . SER A 1 426 ? 2.599 -3.305 -22.433 1.00 89.50 426 SER A O 1
ATOM 3469 N N . ASP A 1 427 ? 4.245 -4.800 -22.756 1.00 91.62 427 ASP A N 1
ATOM 3470 C CA . ASP A 1 427 ? 4.390 -4.608 -24.205 1.00 91.62 427 ASP A CA 1
ATOM 3471 C C . ASP A 1 427 ? 4.653 -3.138 -24.572 1.00 91.62 427 ASP A C 1
ATOM 3473 O O . ASP A 1 427 ? 4.035 -2.584 -25.481 1.00 91.62 427 ASP A O 1
ATOM 3477 N N . ALA A 1 428 ? 5.555 -2.477 -23.845 1.00 93.25 428 ALA A N 1
ATOM 3478 C CA . ALA A 1 428 ? 5.790 -1.038 -23.952 1.00 93.25 428 ALA A CA 1
ATOM 3479 C C . ALA A 1 428 ? 7.281 -0.696 -24.091 1.00 93.25 428 ALA A C 1
ATOM 3481 O O . ALA A 1 428 ? 8.152 -1.354 -23.519 1.00 93.25 428 ALA A O 1
ATOM 3482 N N . TYR A 1 429 ? 7.588 0.372 -24.830 1.00 93.25 429 TYR A N 1
ATOM 3483 C CA . TYR A 1 429 ? 8.922 0.979 -24.804 1.00 93.25 429 TYR A CA 1
ATOM 3484 C C . TYR A 1 429 ? 9.151 1.761 -23.503 1.00 93.25 429 TYR A C 1
ATOM 3486 O O . TYR A 1 429 ? 8.209 2.087 -22.772 1.00 93.25 429 TYR A O 1
ATOM 3494 N N . MET A 1 430 ? 10.413 2.075 -23.205 1.00 91.12 430 MET A N 1
ATOM 3495 C CA . MET A 1 430 ? 10.722 3.029 -22.133 1.00 91.12 430 MET A CA 1
ATOM 3496 C C . MET A 1 430 ? 10.2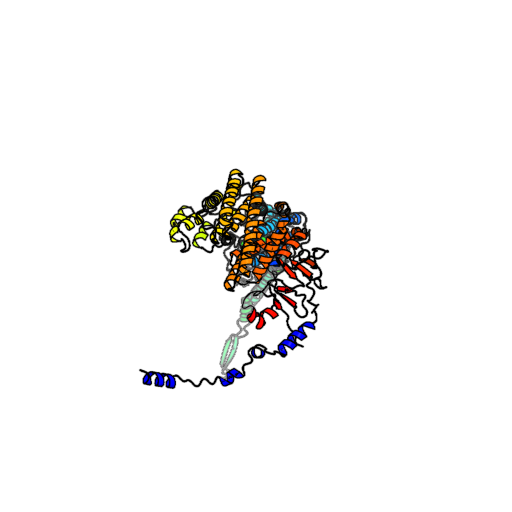55 4.428 -22.513 1.00 91.12 430 MET A C 1
ATOM 3498 O O . MET A 1 430 ? 10.278 4.808 -23.683 1.00 91.12 430 MET A O 1
ATOM 3502 N N . GLY A 1 431 ? 9.810 5.181 -21.514 1.00 87.62 431 GLY A N 1
ATOM 3503 C CA . GLY A 1 431 ? 9.281 6.520 -21.702 1.00 87.62 431 GLY A CA 1
ATOM 3504 C C . GLY A 1 431 ? 8.408 6.957 -20.528 1.00 87.62 431 GLY A C 1
ATOM 3505 O O . GLY A 1 431 ? 8.391 6.283 -19.491 1.00 87.62 431 GLY A O 1
ATOM 3506 N N . PRO A 1 432 ? 7.673 8.071 -20.691 1.00 89.00 432 PRO A N 1
ATOM 3507 C CA . PRO A 1 432 ? 6.871 8.643 -19.624 1.00 89.00 432 PRO A CA 1
ATOM 3508 C C . PRO A 1 432 ? 5.765 7.679 -19.193 1.00 89.00 432 PRO A C 1
ATOM 3510 O O . PRO A 1 432 ? 5.103 7.053 -20.024 1.00 89.00 432 PRO A O 1
ATOM 3513 N N . ILE A 1 433 ? 5.569 7.594 -17.881 1.00 93.69 433 ILE A N 1
ATOM 3514 C CA . ILE A 1 433 ? 4.517 6.802 -17.246 1.00 93.69 433 ILE A CA 1
ATOM 3515 C C . ILE A 1 433 ? 3.449 7.767 -16.749 1.00 93.69 433 ILE A C 1
ATOM 3517 O O . ILE A 1 433 ? 3.762 8.744 -16.067 1.00 93.69 433 ILE A O 1
ATOM 3521 N N . THR A 1 434 ? 2.193 7.497 -17.087 1.00 93.19 434 THR A N 1
ATOM 3522 C CA . THR A 1 434 ? 1.055 8.272 -16.589 1.00 93.19 434 THR A CA 1
ATOM 3523 C C . THR A 1 434 ? 0.432 7.565 -15.399 1.00 93.19 434 THR A C 1
ATOM 3525 O O . THR A 1 434 ? 0.071 6.393 -15.503 1.00 93.19 434 THR A O 1
ATOM 3528 N N . PHE A 1 435 ? 0.274 8.282 -14.290 1.00 94.06 435 PHE A N 1
ATOM 3529 C CA . PHE A 1 435 ? -0.388 7.779 -13.091 1.00 94.06 435 PHE A CA 1
ATOM 3530 C C . PHE A 1 435 ? -1.797 8.354 -13.022 1.00 94.06 435 PHE A C 1
ATOM 3532 O O . PHE A 1 435 ? -1.980 9.569 -13.056 1.00 94.06 435 PHE A O 1
ATOM 3539 N N . LYS A 1 436 ? -2.787 7.468 -12.952 1.00 92.69 436 LYS A N 1
ATOM 3540 C CA . LYS A 1 436 ? -4.160 7.829 -12.591 1.00 92.69 436 LYS A CA 1
ATOM 3541 C C . LYS A 1 436 ? -4.293 7.832 -11.070 1.00 92.69 436 LYS A C 1
ATOM 3543 O O . LYS A 1 436 ? -3.460 7.259 -10.369 1.00 92.69 436 LYS A O 1
ATOM 3548 N N . ASP A 1 437 ? -5.408 8.346 -10.572 1.00 93.56 437 ASP A N 1
ATOM 3549 C CA . ASP A 1 437 ? -5.707 8.409 -9.137 1.00 93.56 437 ASP A CA 1
ATOM 3550 C C . ASP A 1 437 ? -6.033 7.049 -8.486 1.00 93.56 437 ASP A C 1
ATOM 3552 O O . ASP A 1 437 ? -6.599 7.005 -7.402 1.00 93.56 437 ASP A O 1
ATOM 3556 N N . VAL A 1 438 ? -5.660 5.917 -9.097 1.00 95.62 438 VAL A N 1
ATOM 3557 C CA . VAL A 1 438 ? -6.013 4.572 -8.607 1.00 95.62 438 VAL A CA 1
ATOM 3558 C C . VAL A 1 438 ? -5.480 4.323 -7.195 1.00 95.62 438 VAL A C 1
ATOM 3560 O O . VAL A 1 438 ? -6.237 3.889 -6.333 1.00 95.62 438 VAL A O 1
ATOM 3563 N N . ILE A 1 439 ? -4.199 4.611 -6.938 1.00 95.81 439 ILE A N 1
ATOM 3564 C CA . ILE A 1 439 ? -3.616 4.430 -5.599 1.00 95.81 439 ILE A CA 1
ATOM 3565 C C . ILE A 1 439 ? -4.042 5.528 -4.620 1.00 95.81 439 ILE A C 1
ATOM 3567 O O . ILE A 1 439 ? -4.451 5.170 -3.520 1.00 95.81 439 ILE A O 1
ATOM 3571 N N . PRO A 1 440 ? -4.045 6.828 -4.979 1.00 96.00 440 PRO A N 1
ATOM 3572 C CA . PRO A 1 440 ? -4.648 7.855 -4.130 1.00 96.00 440 PRO A CA 1
ATOM 3573 C C . PRO A 1 440 ? -6.082 7.524 -3.676 1.00 96.00 440 PRO A C 1
ATOM 3575 O O . PRO A 1 440 ? -6.401 7.691 -2.500 1.00 96.00 440 PRO A O 1
ATOM 3578 N N . LEU A 1 441 ? -6.929 6.995 -4.569 1.00 96.12 441 LEU A N 1
ATOM 3579 C CA . LEU A 1 441 ? -8.283 6.536 -4.237 1.00 96.12 441 LEU A CA 1
ATOM 3580 C C . LEU A 1 441 ? -8.268 5.293 -3.343 1.00 96.12 441 LEU A C 1
ATOM 3582 O O . LEU A 1 441 ? -9.026 5.239 -2.382 1.00 96.12 441 LEU A O 1
ATOM 3586 N N . ALA A 1 442 ? -7.389 4.322 -3.608 1.00 95.56 442 ALA A N 1
ATOM 3587 C CA . ALA A 1 442 ? -7.235 3.141 -2.757 1.00 95.56 442 ALA A CA 1
ATOM 3588 C C . ALA A 1 442 ? -6.745 3.485 -1.336 1.00 95.56 442 ALA A C 1
ATOM 3590 O O . ALA A 1 442 ? -7.041 2.755 -0.397 1.00 95.56 442 ALA A O 1
ATOM 3591 N N . CYS A 1 443 ? -6.034 4.604 -1.170 1.00 96.62 443 CYS A N 1
ATOM 3592 C CA . CYS A 1 443 ? -5.626 5.169 0.119 1.00 96.62 443 CYS A CA 1
ATOM 3593 C C . CYS A 1 443 ? -6.629 6.204 0.672 1.00 96.62 443 CYS A C 1
ATOM 3595 O O . CYS A 1 443 ? -6.325 6.921 1.618 1.00 96.62 443 CYS A O 1
ATOM 3597 N N . THR A 1 444 ? -7.832 6.303 0.105 1.00 96.56 444 THR A N 1
ATOM 3598 C CA . THR A 1 444 ? -8.928 7.136 0.623 1.00 96.56 444 THR A CA 1
ATOM 3599 C C . THR A 1 444 ? -10.043 6.216 1.115 1.00 96.56 444 THR A C 1
ATOM 3601 O O . THR A 1 444 ? -10.298 5.179 0.502 1.00 96.56 444 THR A O 1
ATOM 3604 N N . TYR A 1 445 ? -10.699 6.535 2.232 1.00 95.25 445 TYR A N 1
ATOM 3605 C CA . TYR A 1 445 ? -11.856 5.744 2.668 1.00 95.25 445 TYR A CA 1
ATOM 3606 C C . TYR A 1 445 ? -13.002 5.834 1.647 1.00 95.25 445 TYR A C 1
ATOM 3608 O O . TYR A 1 445 ? -13.272 6.898 1.092 1.00 95.25 445 TYR A O 1
ATOM 3616 N N . GLU A 1 446 ? -13.697 4.721 1.410 1.00 93.25 446 GLU A N 1
ATOM 3617 C CA . GLU A 1 446 ? -14.899 4.685 0.571 1.00 93.25 446 GLU A CA 1
ATOM 3618 C C . GLU A 1 446 ? -16.133 4.987 1.431 1.00 93.25 446 GLU A C 1
ATOM 3620 O O . GLU A 1 446 ? -16.493 4.200 2.313 1.00 93.25 446 GLU A O 1
ATOM 3625 N N . LEU A 1 447 ? -16.775 6.133 1.195 1.00 91.88 447 LEU A N 1
ATOM 3626 C CA . LEU A 1 447 ? -17.955 6.553 1.949 1.00 91.88 447 LEU A CA 1
ATOM 3627 C C . LEU A 1 447 ? -19.220 5.823 1.466 1.00 91.88 447 LEU A C 1
ATOM 3629 O O . LEU A 1 447 ? -19.396 5.653 0.259 1.00 91.88 447 LEU A O 1
ATOM 3633 N N . PRO A 1 448 ? -20.158 5.474 2.372 1.00 88.81 448 PRO A N 1
ATOM 3634 C CA . PRO A 1 448 ? -21.505 5.044 1.986 1.00 88.81 448 PRO A CA 1
ATOM 3635 C C . PRO A 1 448 ? -22.231 6.096 1.133 1.00 88.81 448 PRO A C 1
ATOM 3637 O O . PRO A 1 448 ? -22.904 5.764 0.160 1.00 88.81 448 PRO A O 1
ATOM 3640 N N . CYS A 1 449 ? -22.047 7.376 1.471 1.00 89.50 449 CYS A N 1
ATOM 3641 C CA . CYS A 1 449 ? -22.589 8.505 0.727 1.00 89.50 449 CYS A CA 1
ATOM 3642 C C . CYS A 1 449 ? -21.593 8.989 -0.340 1.00 89.50 449 CYS A C 1
ATOM 3644 O O . CYS A 1 449 ? -20.634 9.710 -0.048 1.00 89.50 449 CYS A O 1
ATOM 3646 N N . GLN A 1 450 ? -21.849 8.639 -1.603 1.00 90.62 450 GLN A N 1
ATOM 3647 C CA . GLN A 1 450 ? -20.984 9.015 -2.727 1.00 90.62 450 GLN A CA 1
ATOM 3648 C C . GLN A 1 450 ? -20.903 10.539 -2.942 1.00 90.62 450 GLN A C 1
ATOM 3650 O O . GLN A 1 450 ? -19.875 11.038 -3.405 1.00 90.62 450 GLN A O 1
ATOM 3655 N N . ALA A 1 451 ? -21.948 11.297 -2.585 1.00 92.69 451 ALA A N 1
ATOM 3656 C CA . ALA A 1 451 ? -21.967 12.754 -2.743 1.00 92.69 451 ALA A CA 1
ATOM 3657 C C . ALA A 1 451 ? -20.825 13.438 -1.969 1.00 92.69 451 ALA A C 1
ATOM 3659 O O . ALA A 1 451 ? -20.224 14.391 -2.474 1.00 92.69 451 ALA A O 1
ATOM 3660 N N . LEU A 1 452 ? -20.468 12.887 -0.802 1.00 95.00 452 LEU A N 1
ATOM 3661 C CA . LEU A 1 452 ? -19.412 13.396 0.074 1.00 95.00 452 LEU A CA 1
ATOM 3662 C C . LEU A 1 452 ? -17.994 12.965 -0.342 1.00 95.00 452 LEU A C 1
ATOM 3664 O O . LEU A 1 452 ? -17.017 13.594 0.069 1.00 95.00 452 LEU A O 1
ATOM 3668 N N . GLN A 1 453 ? -17.855 11.931 -1.183 1.00 95.75 453 GLN A N 1
ATOM 3669 C CA . GLN A 1 453 ? -16.557 11.330 -1.533 1.00 95.75 453 GLN A CA 1
ATOM 3670 C C . GLN A 1 453 ? -15.567 12.353 -2.111 1.00 95.75 453 GLN A C 1
ATOM 3672 O O . GLN A 1 453 ? -14.367 12.295 -1.843 1.00 95.75 453 GLN A O 1
ATOM 3677 N N . ARG A 1 454 ? -16.076 13.323 -2.881 1.00 95.12 454 ARG A N 1
ATOM 3678 C CA . ARG A 1 454 ? -15.269 14.368 -3.529 1.00 95.12 454 ARG A CA 1
ATOM 3679 C C . ARG A 1 454 ? -14.538 15.284 -2.544 1.00 95.12 454 ARG A C 1
ATOM 3681 O O . ARG A 1 454 ? -13.536 15.874 -2.923 1.00 95.12 454 ARG A O 1
ATOM 3688 N N . PHE A 1 455 ? -15.053 15.441 -1.324 1.00 96.88 455 PHE A N 1
ATOM 3689 C CA . PHE A 1 455 ? -14.492 16.368 -0.338 1.00 96.88 455 PHE A CA 1
ATOM 3690 C C . PHE A 1 455 ? -13.372 15.717 0.473 1.00 96.88 455 PHE A C 1
ATOM 3692 O O . PHE A 1 455 ? -12.413 16.385 0.844 1.00 96.88 455 PHE A O 1
ATOM 3699 N N . ILE A 1 456 ? -13.452 14.402 0.700 1.00 96.88 456 ILE A N 1
ATOM 3700 C CA . ILE A 1 456 ? -12.403 13.658 1.408 1.00 96.88 456 ILE A CA 1
ATOM 3701 C C . ILE A 1 456 ? -11.239 13.251 0.492 1.00 96.88 456 ILE A C 1
ATOM 3703 O O . ILE A 1 456 ? -10.125 13.034 0.970 1.00 96.88 456 ILE A O 1
ATOM 3707 N N . PHE A 1 457 ? -11.471 13.165 -0.824 1.00 96.88 457 PHE A N 1
ATOM 3708 C CA . PHE A 1 457 ? -10.430 12.872 -1.805 1.00 96.88 457 PHE A CA 1
ATOM 3709 C C . PHE A 1 457 ? -9.563 14.111 -2.070 1.00 96.88 457 PHE A C 1
ATOM 3711 O O . PHE A 1 457 ? -9.926 14.993 -2.846 1.00 96.88 457 PHE A O 1
ATOM 3718 N N . ARG A 1 458 ? -8.400 14.163 -1.412 1.00 95.19 458 ARG A N 1
ATOM 3719 C CA . ARG A 1 458 ? -7.459 15.297 -1.452 1.00 95.19 458 ARG A CA 1
ATOM 3720 C C . ARG A 1 458 ? -6.096 14.845 -1.989 1.00 95.19 458 ARG A C 1
ATOM 3722 O O . ARG A 1 458 ? -5.206 14.525 -1.194 1.00 95.19 458 ARG A O 1
ATOM 3729 N N . PRO A 1 459 ? -5.942 14.683 -3.316 1.00 93.88 459 PRO A N 1
ATOM 3730 C CA . PRO A 1 459 ? -4.674 14.302 -3.937 1.00 93.88 459 PRO A CA 1
ATOM 3731 C C . PRO A 1 459 ? -3.667 15.457 -3.900 1.00 93.88 459 PRO A C 1
ATOM 3733 O O . PRO A 1 459 ? -4.019 16.597 -3.610 1.00 93.88 459 PRO A O 1
ATOM 3736 N N . ILE A 1 460 ? -2.417 15.189 -4.281 1.00 91.31 460 ILE A N 1
ATOM 3737 C CA . ILE A 1 460 ? -1.367 16.219 -4.369 1.00 91.31 460 ILE A CA 1
ATOM 3738 C C . ILE A 1 460 ? -1.733 17.411 -5.278 1.00 91.31 460 ILE A C 1
ATOM 3740 O O . ILE A 1 460 ? -1.264 18.521 -5.059 1.00 91.31 460 ILE A O 1
ATOM 3744 N N . SER A 1 461 ? -2.588 17.211 -6.287 1.00 92.31 461 SER A N 1
ATOM 3745 C CA . SER A 1 461 ? -3.045 18.282 -7.181 1.00 92.31 461 SER A CA 1
ATOM 3746 C C . SER A 1 461 ? -4.087 19.206 -6.546 1.00 92.31 461 SER A C 1
ATOM 3748 O O . SER A 1 461 ? -4.354 20.271 -7.092 1.00 92.31 461 SER A O 1
ATOM 3750 N N . ALA A 1 462 ? -4.702 18.786 -5.438 1.00 94.75 462 ALA A N 1
ATOM 3751 C CA . ALA A 1 462 ? -5.719 19.525 -4.695 1.00 94.75 462 ALA A CA 1
ATOM 3752 C C . ALA A 1 462 ? -5.640 19.154 -3.195 1.00 94.75 462 ALA A C 1
ATOM 3754 O O . ALA A 1 462 ? -6.544 18.492 -2.675 1.00 94.75 462 ALA A O 1
ATOM 3755 N N . PRO A 1 463 ? -4.548 19.531 -2.496 1.00 94.31 463 PRO A N 1
ATOM 3756 C CA . PRO A 1 463 ? -4.307 19.137 -1.104 1.00 94.31 463 PRO A CA 1
ATOM 3757 C C . PRO A 1 463 ? -5.372 19.675 -0.139 1.00 94.31 463 PRO A C 1
ATOM 3759 O O . PRO A 1 463 ? -5.691 19.023 0.852 1.00 94.31 463 PRO A O 1
ATOM 3762 N N . ASP A 1 464 ? -5.960 20.829 -0.459 1.00 96.19 464 ASP A N 1
ATOM 3763 C CA . ASP A 1 464 ? -7.052 21.460 0.289 1.00 96.19 464 ASP A CA 1
ATOM 3764 C C . ASP A 1 464 ? -8.436 20.870 -0.000 1.00 96.19 464 ASP A C 1
ATOM 3766 O O . ASP A 1 464 ? -9.409 21.240 0.656 1.00 96.19 464 ASP A O 1
ATOM 3770 N N . GLY A 1 465 ? -8.533 19.953 -0.965 1.00 94.94 465 GLY A N 1
ATOM 3771 C CA . GLY A 1 465 ? -9.804 19.502 -1.518 1.00 94.94 465 GLY A CA 1
ATOM 3772 C C . GLY A 1 465 ? -10.454 20.543 -2.435 1.00 94.94 465 GLY A C 1
ATOM 3773 O O . GLY A 1 465 ? -9.803 21.492 -2.877 1.00 94.94 465 GLY A O 1
ATOM 3774 N N . PRO A 1 466 ? -11.735 20.347 -2.786 1.00 95.56 466 PRO A N 1
ATOM 3775 C CA . PRO A 1 466 ? -12.501 21.324 -3.550 1.00 95.56 466 PRO A CA 1
ATOM 3776 C C . PRO A 1 466 ? -12.657 22.658 -2.806 1.00 95.56 466 PRO A C 1
ATOM 3778 O O . PRO A 1 466 ? -12.706 22.697 -1.580 1.00 95.56 466 PRO A O 1
ATOM 3781 N N . GLU A 1 467 ? -12.836 23.748 -3.554 1.00 93.44 467 GLU A N 1
ATOM 3782 C CA . GLU A 1 467 ? -13.166 25.061 -2.984 1.00 93.44 467 GLU A CA 1
ATOM 3783 C C . GLU A 1 467 ? -14.435 24.994 -2.109 1.00 93.44 467 GLU A C 1
ATOM 3785 O O . GLU A 1 467 ? -15.416 24.365 -2.524 1.00 93.44 467 GLU A O 1
ATOM 3790 N N . PRO A 1 468 ? -14.511 25.701 -0.964 1.00 92.88 468 PRO A N 1
ATOM 3791 C CA . PRO A 1 468 ? -15.694 25.686 -0.092 1.00 92.88 468 PRO A CA 1
ATOM 3792 C C . PRO A 1 468 ? -17.005 26.068 -0.800 1.00 92.88 468 PRO A C 1
ATOM 3794 O O . PRO A 1 468 ? -18.077 25.566 -0.464 1.00 92.88 468 PRO A O 1
ATOM 3797 N N . ASN A 1 469 ? -16.936 26.899 -1.845 1.00 95.56 469 ASN A N 1
ATOM 3798 C CA . ASN A 1 469 ? -18.096 27.249 -2.673 1.00 95.56 469 ASN A CA 1
ATOM 3799 C C . ASN A 1 469 ? -18.717 26.038 -3.391 1.00 95.56 469 ASN A C 1
ATOM 3801 O O . ASN A 1 469 ? -19.904 26.065 -3.711 1.00 95.56 469 ASN A O 1
ATOM 3805 N N . VAL A 1 470 ? -17.954 24.965 -3.620 1.00 96.75 470 VAL A N 1
ATOM 3806 C CA . VAL A 1 470 ? -18.464 23.712 -4.195 1.00 96.75 470 VAL A CA 1
ATOM 3807 C C . VAL A 1 470 ? -19.468 23.052 -3.251 1.00 96.75 470 VAL A C 1
ATOM 3809 O O . VAL A 1 470 ? -20.461 22.506 -3.726 1.00 96.75 470 VAL A O 1
ATOM 3812 N N . VAL A 1 471 ? -19.277 23.151 -1.932 1.00 95.94 471 VAL A N 1
ATOM 3813 C CA . VAL A 1 471 ? -20.247 22.648 -0.942 1.00 95.94 471 VAL A CA 1
ATOM 3814 C C . VAL A 1 471 ? -21.594 23.350 -1.121 1.00 95.94 471 VAL A C 1
ATOM 3816 O O . VAL A 1 471 ? -22.637 22.706 -1.187 1.00 95.94 471 VAL A O 1
ATOM 3819 N N . ILE A 1 472 ? -21.569 24.674 -1.294 1.00 95.00 472 ILE A N 1
ATOM 3820 C CA . ILE A 1 472 ? -22.769 25.493 -1.511 1.00 95.00 472 ILE A CA 1
ATOM 3821 C C . ILE A 1 472 ? -23.410 25.173 -2.869 1.00 95.00 472 ILE A C 1
ATOM 3823 O O . ILE A 1 472 ? -24.632 25.083 -2.967 1.00 95.00 472 ILE A O 1
ATOM 3827 N N . ALA A 1 473 ? -22.601 24.993 -3.912 1.00 95.94 473 ALA A N 1
ATOM 3828 C CA . ALA A 1 473 ? -23.079 24.747 -5.269 1.00 95.94 473 ALA A CA 1
ATOM 3829 C C . ALA A 1 473 ? -23.644 23.333 -5.491 1.00 95.94 473 ALA A C 1
ATOM 3831 O O . ALA A 1 473 ? -24.308 23.120 -6.498 1.00 95.94 473 ALA A O 1
ATOM 3832 N N . THR A 1 474 ? -23.377 22.384 -4.585 1.00 94.75 474 THR A N 1
ATOM 3833 C CA . THR A 1 474 ? -23.768 20.964 -4.713 1.00 94.75 474 THR A CA 1
ATOM 3834 C C . THR A 1 474 ? -24.784 20.525 -3.659 1.00 94.75 474 THR A C 1
ATOM 3836 O O . THR A 1 474 ? -24.895 19.346 -3.335 1.00 94.75 474 THR A O 1
ATOM 3839 N N . GLN A 1 475 ? -25.529 21.478 -3.097 1.00 94.06 475 GLN A N 1
ATOM 3840 C CA . GLN A 1 475 ? -26.585 21.225 -2.112 1.00 94.06 475 GLN A CA 1
ATOM 3841 C C . GLN A 1 475 ? -27.714 20.331 -2.653 1.00 94.06 475 GLN A C 1
ATOM 3843 O O . GLN A 1 475 ? -28.351 19.611 -1.894 1.00 94.06 475 GLN A O 1
ATOM 3848 N N . ASP A 1 476 ? -27.926 20.334 -3.968 1.00 93.94 476 ASP A N 1
ATOM 3849 C CA . ASP A 1 476 ? -28.840 19.443 -4.687 1.00 93.94 476 ASP A CA 1
ATOM 3850 C C . ASP A 1 476 ? -28.391 17.971 -4.676 1.00 93.94 476 ASP A C 1
ATOM 3852 O O . ASP A 1 476 ? -29.197 17.083 -4.931 1.00 93.94 476 ASP A O 1
ATOM 3856 N N . SER A 1 477 ? -27.116 17.708 -4.366 1.00 93.25 477 SER A N 1
ATOM 3857 C CA . SER A 1 477 ? -26.555 16.360 -4.210 1.00 93.25 477 SER A CA 1
ATOM 3858 C C . SER A 1 477 ? -26.669 15.814 -2.777 1.00 93.25 477 SER A C 1
ATOM 3860 O O . SER A 1 477 ? -26.161 14.724 -2.510 1.00 93.25 477 SER A O 1
ATOM 3862 N N . CYS A 1 478 ? -27.283 16.559 -1.848 1.00 93.62 478 CYS A N 1
ATOM 3863 C CA . CYS A 1 478 ? -27.518 16.105 -0.477 1.00 93.62 478 CYS A CA 1
ATOM 3864 C C . CYS A 1 478 ? -28.429 14.862 -0.476 1.00 93.62 478 CYS A C 1
ATOM 3866 O O . CYS A 1 478 ? -29.482 14.895 -1.119 1.00 93.62 478 CYS A O 1
ATOM 3868 N N . PRO A 1 479 ? -28.062 13.770 0.218 1.00 91.44 479 PRO A N 1
ATOM 3869 C CA . PRO A 1 479 ? -28.901 12.578 0.273 1.00 91.44 479 PRO A CA 1
ATOM 3870 C C . PRO A 1 479 ? -30.149 12.809 1.142 1.00 91.44 479 PRO A C 1
ATOM 3872 O O . PRO A 1 479 ? -30.170 13.695 1.995 1.00 91.44 479 PRO A O 1
ATOM 3875 N N . GLU A 1 480 ? -31.197 12.008 0.922 1.00 89.25 480 GLU A N 1
ATOM 3876 C CA . GLU A 1 480 ? -32.507 12.177 1.579 1.00 89.25 480 GLU A CA 1
ATOM 3877 C C . GLU A 1 480 ? -32.478 11.924 3.098 1.00 89.25 480 GLU A C 1
ATOM 3879 O O . GLU A 1 480 ? -33.308 12.457 3.833 1.00 89.25 480 GLU A O 1
ATOM 3884 N N . ASP A 1 481 ? -31.526 11.123 3.579 1.00 88.81 481 ASP A N 1
ATOM 3885 C CA . ASP A 1 481 ? -31.336 10.745 4.984 1.00 88.81 481 ASP A CA 1
ATOM 3886 C C . ASP A 1 481 ? -30.388 11.688 5.759 1.00 88.81 481 ASP A C 1
ATOM 3888 O O . ASP A 1 481 ? -30.024 11.427 6.913 1.00 88.81 481 ASP A O 1
ATOM 3892 N N . MET A 1 482 ? -30.002 12.811 5.148 1.00 94.12 482 MET A N 1
ATOM 3893 C CA . MET A 1 482 ? -29.122 13.830 5.717 1.00 94.12 482 MET A CA 1
ATOM 3894 C C . MET A 1 482 ? -29.775 15.206 5.614 1.00 94.12 482 MET A C 1
ATOM 3896 O O . MET A 1 482 ? -30.348 15.562 4.585 1.00 94.12 482 MET A O 1
ATOM 3900 N N . THR A 1 483 ? -29.689 16.007 6.677 1.00 95.31 483 THR A N 1
ATOM 3901 C CA . THR A 1 483 ? -30.160 17.395 6.589 1.00 95.31 483 THR A CA 1
ATOM 3902 C C . THR A 1 483 ? -29.194 18.226 5.753 1.00 95.31 483 THR A C 1
ATOM 3904 O O . THR A 1 483 ? -28.000 17.935 5.661 1.00 95.31 483 THR A O 1
ATOM 3907 N N . LEU A 1 484 ? -29.700 19.300 5.154 1.00 95.69 484 LEU A N 1
ATOM 3908 C CA . LEU A 1 484 ? -28.879 20.184 4.337 1.00 95.69 484 LEU A CA 1
ATOM 3909 C C . LEU A 1 484 ? -27.750 20.835 5.152 1.00 95.69 484 LEU A C 1
ATOM 3911 O O . LEU A 1 484 ? -26.628 20.981 4.668 1.00 95.69 484 LEU A O 1
ATOM 3915 N N . GLU A 1 485 ? -28.039 21.215 6.396 1.00 95.38 485 GLU A N 1
ATOM 3916 C CA . GLU A 1 485 ? -27.052 21.723 7.343 1.00 95.38 485 GLU A CA 1
ATOM 3917 C C . GLU A 1 485 ? -25.984 20.670 7.655 1.00 95.38 485 GLU A C 1
ATOM 3919 O O . GLU A 1 485 ? -24.797 20.973 7.548 1.00 95.38 485 GLU A O 1
ATOM 3924 N N . GLU A 1 486 ? -26.384 19.432 7.957 1.00 96.31 486 GLU A N 1
ATOM 3925 C CA . GLU A 1 486 ? -25.454 18.330 8.228 1.00 96.31 486 GLU A CA 1
ATOM 3926 C C . GLU A 1 486 ? -24.529 18.069 7.031 1.00 96.31 486 GLU A C 1
ATOM 3928 O O . GLU A 1 486 ? -23.314 17.970 7.206 1.00 96.31 486 GLU A O 1
ATOM 3933 N N . TYR A 1 487 ? -25.077 18.032 5.810 1.00 96.75 487 TYR A N 1
ATOM 3934 C CA . TYR A 1 487 ? -24.297 17.856 4.583 1.00 96.75 487 TYR A CA 1
ATOM 3935 C C . TYR A 1 487 ? -23.247 18.955 4.412 1.00 96.75 487 TYR A C 1
ATOM 3937 O O . TYR A 1 487 ? -22.085 18.664 4.125 1.00 96.75 487 TYR A O 1
ATOM 3945 N N . LYS A 1 488 ? -23.632 20.220 4.624 1.00 96.69 488 LYS A N 1
ATOM 3946 C CA . LYS A 1 488 ? -22.713 21.359 4.502 1.00 96.69 488 LYS A CA 1
ATOM 3947 C C . LYS A 1 488 ? -21.587 21.296 5.526 1.00 96.69 488 LYS A C 1
ATOM 3949 O O . LYS A 1 488 ? -20.428 21.496 5.164 1.00 96.69 488 LYS A O 1
ATOM 3954 N N . GLU A 1 489 ? -21.920 21.028 6.783 1.00 97.06 489 GLU A N 1
ATOM 3955 C CA . GLU A 1 489 ? -20.940 20.942 7.865 1.00 97.06 489 GLU A CA 1
ATOM 3956 C C . GLU A 1 489 ? -19.980 19.772 7.625 1.00 97.06 489 GLU A C 1
ATOM 3958 O O . GLU A 1 489 ? -18.762 19.957 7.652 1.00 97.06 489 GLU A O 1
ATOM 3963 N N . LEU A 1 490 ? -20.503 18.592 7.277 1.00 97.19 490 LEU A N 1
ATOM 3964 C CA . LEU A 1 490 ? -19.693 17.396 7.054 1.00 97.19 490 LEU A CA 1
ATOM 3965 C C . LEU A 1 490 ? -18.788 17.515 5.820 1.00 97.19 490 LEU A C 1
ATOM 3967 O O . LEU A 1 490 ? -17.617 17.141 5.882 1.00 97.19 490 LEU A O 1
ATOM 3971 N N . ALA A 1 491 ? -19.294 18.081 4.721 1.00 97.25 491 ALA A N 1
ATOM 3972 C CA . ALA A 1 491 ? -18.512 18.346 3.514 1.00 97.25 491 ALA A CA 1
ATOM 3973 C C . ALA A 1 491 ? -17.404 19.390 3.732 1.00 97.25 491 ALA A C 1
ATOM 3975 O O . ALA A 1 491 ? -16.407 19.375 3.013 1.00 97.25 491 ALA A O 1
ATOM 3976 N N . THR A 1 492 ? -17.559 20.277 4.720 1.00 97.19 492 THR A N 1
ATOM 3977 C CA . THR A 1 492 ? -16.583 21.330 5.039 1.00 97.19 492 THR A CA 1
ATOM 3978 C C . THR A 1 492 ? -15.433 20.817 5.906 1.00 97.19 492 THR A C 1
ATOM 3980 O O . THR A 1 492 ? -14.321 21.327 5.787 1.00 97.19 492 THR A O 1
ATOM 3983 N N . VAL A 1 493 ? -15.652 19.790 6.741 1.00 97.75 493 VAL A N 1
ATOM 3984 C CA . VAL A 1 493 ? -14.627 19.261 7.668 1.00 97.75 493 VAL A CA 1
ATOM 3985 C C . VAL A 1 493 ? -13.266 19.003 6.991 1.00 97.75 493 VAL A C 1
ATOM 3987 O O . VAL A 1 493 ? -12.259 19.458 7.541 1.00 97.75 493 VAL A O 1
ATOM 3990 N N . PRO A 1 494 ? -13.188 18.346 5.815 1.00 97.25 494 PRO A N 1
ATOM 3991 C CA . PRO A 1 494 ? -11.916 18.059 5.150 1.00 97.25 494 PRO A CA 1
ATOM 3992 C C . PRO A 1 494 ? -11.277 19.244 4.421 1.00 97.25 494 PRO A C 1
ATOM 3994 O O . PRO A 1 494 ? -10.133 19.123 3.982 1.00 97.25 494 PRO A O 1
ATOM 3997 N N . LEU A 1 495 ? -11.994 20.348 4.216 1.00 97.00 495 LEU A N 1
ATOM 3998 C CA . LEU A 1 495 ? -11.528 21.408 3.326 1.00 97.00 495 LEU A CA 1
ATOM 3999 C C . LEU A 1 495 ? -10.497 22.294 4.020 1.00 97.00 495 LEU A C 1
ATOM 4001 O O . LEU A 1 495 ? -10.705 22.749 5.146 1.00 97.00 495 LEU A O 1
ATOM 4005 N N . GLY A 1 496 ? -9.397 22.555 3.318 1.00 96.44 496 GLY A N 1
ATOM 4006 C CA . GLY A 1 496 ? -8.264 23.315 3.837 1.00 96.44 496 GLY A CA 1
ATOM 4007 C C . GLY A 1 496 ? -7.372 22.472 4.749 1.00 96.44 496 GLY A C 1
ATOM 4008 O O . GLY A 1 496 ? -7.659 22.283 5.934 1.00 96.44 496 GLY A O 1
ATOM 4009 N N . HIS A 1 497 ? -6.242 21.998 4.228 1.00 95.12 497 HIS A N 1
ATOM 4010 C CA . HIS A 1 497 ? -5.395 21.047 4.956 1.00 95.12 497 HIS A CA 1
ATOM 4011 C C . HIS A 1 497 ? -4.756 21.650 6.220 1.00 95.12 497 HIS A C 1
ATOM 4013 O O . HIS A 1 497 ? -4.540 20.927 7.188 1.00 95.12 497 HIS A O 1
ATOM 4019 N N . HIS A 1 498 ? -4.534 22.968 6.267 1.00 95.31 498 HIS A N 1
ATOM 4020 C CA . HIS A 1 498 ? -4.058 23.666 7.471 1.00 95.31 498 HIS A CA 1
ATOM 4021 C C . HIS A 1 498 ? -5.150 23.933 8.522 1.00 95.31 498 HIS A C 1
ATOM 4023 O O . HIS A 1 498 ? -4.832 24.151 9.690 1.00 95.31 498 HIS A O 1
ATOM 4029 N N . ILE A 1 499 ? -6.433 23.937 8.136 1.00 95.69 499 ILE A N 1
ATOM 4030 C CA . ILE A 1 499 ? -7.555 24.289 9.028 1.00 95.69 499 ILE A CA 1
ATOM 4031 C C . ILE A 1 499 ? -8.458 23.101 9.372 1.00 95.69 499 ILE A C 1
ATOM 4033 O O . ILE A 1 499 ? -9.331 23.233 10.226 1.00 95.69 499 ILE A O 1
ATOM 4037 N N . GLN A 1 500 ? -8.229 21.920 8.792 1.00 95.50 500 GLN A N 1
ATOM 4038 C CA . GLN A 1 500 ? -9.046 20.728 9.044 1.00 95.50 500 GLN A CA 1
ATOM 4039 C C . GLN A 1 500 ? -9.177 20.379 10.540 1.00 95.50 500 GLN A C 1
ATOM 4041 O O . GLN A 1 500 ? -10.240 19.961 10.993 1.00 95.50 500 GLN A O 1
ATOM 4046 N N . TRP A 1 501 ? -8.134 20.604 11.348 1.00 97.62 501 TRP A N 1
ATOM 4047 C CA . TRP A 1 501 ? -8.185 20.380 12.799 1.00 97.62 501 TRP A CA 1
ATOM 4048 C C . TRP A 1 501 ? -9.031 21.424 13.530 1.00 97.62 501 TRP A C 1
ATOM 4050 O O . TRP A 1 501 ? -9.695 21.093 14.513 1.00 97.62 501 TRP A O 1
ATOM 4060 N N . ALA A 1 502 ? -9.065 22.661 13.032 1.00 97.62 502 ALA A N 1
ATOM 4061 C CA . ALA A 1 502 ? -9.968 23.690 13.531 1.00 97.62 502 ALA A CA 1
ATOM 4062 C C . ALA A 1 502 ? -11.423 23.352 13.170 1.00 97.62 502 ALA A C 1
ATOM 4064 O O . ALA A 1 502 ? -12.306 23.502 14.014 1.00 97.62 502 ALA A O 1
ATOM 4065 N N . ASN A 1 503 ? -11.666 22.801 11.976 1.00 97.50 503 ASN A N 1
ATOM 4066 C CA . ASN A 1 503 ? -12.986 22.306 11.581 1.00 97.50 503 ASN A CA 1
ATOM 4067 C C . ASN A 1 503 ? -13.434 21.131 12.472 1.00 97.50 503 ASN A C 1
ATOM 4069 O O . ASN A 1 503 ? -14.568 21.114 12.946 1.00 97.50 503 ASN A O 1
ATOM 4073 N N . ILE A 1 504 ? -12.539 20.182 12.776 1.00 98.31 504 ILE A N 1
ATOM 4074 C CA . ILE A 1 504 ? -12.798 19.096 13.740 1.00 98.31 504 ILE A CA 1
ATOM 4075 C C . ILE A 1 504 ? -13.141 19.673 15.120 1.00 98.31 504 ILE A C 1
ATOM 4077 O O . ILE A 1 504 ? -14.133 19.272 15.730 1.00 98.31 504 ILE A O 1
ATOM 4081 N N . LEU A 1 505 ? -12.349 20.631 15.613 1.00 98.12 505 LEU A N 1
ATOM 4082 C CA . LEU A 1 505 ? -12.586 21.291 16.898 1.00 98.12 505 LEU A CA 1
ATOM 4083 C C . LEU A 1 505 ? -13.958 21.978 16.944 1.00 98.12 505 LEU A C 1
ATOM 4085 O O . LEU A 1 505 ? -14.656 21.859 17.953 1.00 98.12 505 LEU A O 1
ATOM 4089 N N . LEU A 1 506 ? -14.355 22.652 15.860 1.00 97.50 506 LEU A N 1
ATOM 4090 C CA . LEU A 1 506 ? -15.664 23.290 15.730 1.00 97.50 506 LEU A CA 1
ATOM 4091 C C . LEU A 1 506 ? -16.791 22.270 15.912 1.00 97.50 506 LEU A C 1
ATOM 4093 O O . LEU A 1 506 ? -17.658 22.485 16.756 1.00 97.50 506 LEU A O 1
ATOM 4097 N N . GLN A 1 507 ? -16.733 21.133 15.212 1.00 97.81 507 GLN A N 1
ATOM 4098 C CA . GLN A 1 507 ? -17.761 20.092 15.321 1.00 97.81 507 GLN A CA 1
ATOM 4099 C C . GLN A 1 507 ? -17.796 19.431 16.707 1.00 97.81 507 GLN A C 1
ATOM 4101 O O . GLN A 1 507 ? -18.856 19.034 17.186 1.00 97.81 507 GLN A O 1
ATOM 4106 N N . LEU A 1 508 ? -16.659 19.327 17.401 1.00 97.00 508 LEU A N 1
ATOM 4107 C CA . LEU A 1 508 ? -16.627 18.822 18.779 1.00 97.00 508 LEU A CA 1
ATOM 4108 C C . LEU A 1 508 ? -17.262 19.808 19.776 1.00 97.00 508 LEU A C 1
ATOM 4110 O O . LEU A 1 508 ? -17.923 19.383 20.733 1.00 97.00 508 LEU A O 1
ATOM 4114 N N . ALA A 1 509 ? -17.060 21.110 19.564 1.00 96.31 509 ALA A N 1
ATOM 4115 C CA . ALA A 1 509 ? -17.582 22.172 20.419 1.00 96.31 509 ALA A CA 1
ATOM 4116 C C . ALA A 1 509 ? -19.078 22.432 20.178 1.00 96.31 509 ALA A C 1
ATOM 4118 O O . ALA A 1 509 ? -19.853 22.510 21.132 1.00 96.31 509 ALA A O 1
ATOM 4119 N N . MET A 1 510 ? -19.477 22.531 18.910 1.00 95.12 510 MET A N 1
ATOM 4120 C CA . MET A 1 510 ? -20.834 22.819 18.446 1.00 95.12 510 MET A CA 1
ATOM 4121 C C . MET A 1 510 ? -21.181 21.860 17.296 1.00 95.12 510 MET A C 1
ATOM 4123 O O . MET A 1 510 ? -20.970 22.205 16.136 1.00 95.12 510 MET A O 1
ATOM 4127 N N . PRO A 1 511 ? -21.676 20.648 17.603 1.00 95.12 511 PRO A N 1
ATOM 4128 C CA . PRO A 1 511 ? -21.980 19.643 16.587 1.00 95.12 511 PRO A CA 1
ATOM 4129 C C . PRO A 1 511 ? -23.025 20.135 15.580 1.00 95.12 511 PRO A C 1
ATOM 4131 O O . PRO A 1 511 ? -24.184 20.327 15.944 1.00 95.12 511 PRO A O 1
ATOM 4134 N N . GLY A 1 512 ? -22.613 20.312 14.324 1.00 95.19 512 GLY A N 1
ATOM 4135 C CA . GLY A 1 512 ? -23.508 20.417 13.168 1.00 95.19 512 GLY A CA 1
ATOM 4136 C C . GLY A 1 512 ? -23.645 19.093 12.406 1.00 95.19 512 GLY A C 1
ATOM 4137 O O . GLY A 1 512 ? -24.599 18.904 11.658 1.00 95.19 512 GLY A O 1
ATOM 4138 N N . VAL A 1 513 ? -22.713 18.163 12.635 1.00 96.62 513 VAL A N 1
ATOM 4139 C CA . VAL A 1 513 ? -22.705 16.805 12.073 1.00 96.62 513 VAL A CA 1
ATOM 4140 C C . VAL A 1 513 ? -23.324 15.778 13.024 1.00 96.62 513 VAL A C 1
ATOM 4142 O O . VAL A 1 513 ? -23.212 15.904 14.249 1.00 96.62 513 VAL A O 1
ATOM 4145 N N . ASP A 1 514 ? -23.905 14.706 12.476 1.00 95.44 514 ASP A N 1
ATOM 4146 C CA . ASP A 1 514 ? -24.316 13.551 13.273 1.00 95.44 514 ASP A CA 1
ATOM 4147 C C . ASP A 1 514 ? -23.146 12.575 13.474 1.00 95.44 514 ASP A C 1
ATOM 4149 O O . ASP A 1 514 ? -22.775 11.789 12.599 1.00 95.44 514 ASP A O 1
ATOM 4153 N N . PHE A 1 515 ? -22.566 12.598 14.675 1.00 96.12 515 PHE A N 1
ATOM 4154 C CA . PHE A 1 515 ? -21.484 11.694 15.073 1.00 96.12 515 PHE A CA 1
ATOM 4155 C C . PHE A 1 515 ? -21.902 10.217 15.169 1.00 96.12 515 PHE A C 1
ATOM 4157 O O . PHE A 1 515 ? -21.032 9.357 15.308 1.00 96.12 515 PHE A O 1
ATOM 4164 N N . LYS A 1 516 ? -23.201 9.893 15.124 1.00 93.19 516 LYS A N 1
ATOM 4165 C CA . LYS A 1 516 ? -23.680 8.504 15.145 1.00 93.19 516 LYS A CA 1
ATOM 4166 C C . LYS A 1 516 ? -23.553 7.811 13.790 1.00 93.19 516 LYS A C 1
ATOM 4168 O O . LYS A 1 516 ? -23.649 6.586 13.747 1.00 93.19 516 LYS A O 1
ATOM 4173 N N . LYS A 1 517 ? -23.336 8.558 12.703 1.00 92.25 517 LYS A N 1
ATOM 4174 C CA . LYS A 1 517 ? -23.321 7.996 11.352 1.00 92.25 517 LYS A CA 1
ATOM 4175 C C . LYS A 1 517 ? -21.944 7.439 10.948 1.00 92.25 517 LYS A C 1
ATOM 4177 O O . LYS A 1 517 ? -20.907 8.031 11.283 1.00 92.25 517 LYS A O 1
ATOM 4182 N N . PRO A 1 518 ? -21.892 6.312 10.214 1.00 90.75 518 PRO A N 1
ATOM 4183 C CA . PRO A 1 518 ? -20.630 5.735 9.755 1.00 90.75 518 PRO A CA 1
ATOM 4184 C C . PRO A 1 518 ? -19.832 6.650 8.811 1.00 90.75 518 PRO A C 1
ATOM 4186 O O . PRO A 1 518 ? -18.612 6.755 8.959 1.00 90.75 518 PRO A O 1
ATOM 4189 N N . GLU A 1 519 ? -20.493 7.366 7.896 1.00 92.31 519 GLU A N 1
ATOM 4190 C CA . GLU A 1 519 ? -19.855 8.322 6.981 1.00 92.31 519 GLU A CA 1
ATOM 4191 C C . GLU A 1 519 ? -19.165 9.466 7.729 1.00 92.31 519 GLU A C 1
ATOM 4193 O O . GLU A 1 519 ? -18.034 9.810 7.383 1.00 92.31 519 GLU A O 1
ATOM 4198 N N . THR A 1 520 ? -19.764 9.972 8.814 1.00 95.81 520 THR A N 1
ATOM 4199 C CA . THR A 1 520 ? -19.129 10.966 9.690 1.00 95.81 520 THR A CA 1
ATOM 4200 C C . THR A 1 520 ? -17.835 10.417 10.266 1.00 95.81 520 THR A C 1
ATOM 4202 O O . THR A 1 520 ? -16.822 11.113 10.296 1.00 95.81 520 THR A O 1
ATOM 4205 N N . THR A 1 521 ? -17.818 9.141 10.664 1.00 95.19 521 THR A N 1
ATOM 4206 C CA . THR A 1 521 ? -16.579 8.541 11.159 1.00 95.19 521 THR A CA 1
ATOM 4207 C C . THR A 1 521 ? -15.505 8.518 10.085 1.00 95.19 521 THR A C 1
ATOM 4209 O O . THR A 1 521 ? -14.406 9.005 10.330 1.00 95.19 521 THR A O 1
ATOM 4212 N N . LEU A 1 522 ? -15.804 7.996 8.895 1.00 95.50 522 LEU A N 1
ATOM 4213 C CA . LEU A 1 522 ? -14.815 7.882 7.822 1.00 95.50 522 LEU A CA 1
ATOM 4214 C C . LEU A 1 522 ? -14.262 9.240 7.373 1.00 95.50 522 LEU A C 1
ATOM 4216 O O . LEU A 1 522 ? -13.063 9.344 7.123 1.00 95.50 522 LEU A O 1
ATOM 4220 N N . VAL A 1 523 ? -15.098 10.282 7.330 1.00 97.56 523 VAL A N 1
ATOM 4221 C CA . VAL A 1 523 ? -14.660 11.658 7.043 1.00 97.56 523 VAL A CA 1
ATOM 4222 C C . VAL A 1 523 ? -13.630 12.120 8.077 1.00 97.56 523 VAL A C 1
ATOM 4224 O O . VAL A 1 523 ? -12.544 12.566 7.710 1.00 97.56 523 VAL A O 1
ATOM 4227 N N . PHE A 1 524 ? -13.921 11.953 9.370 1.00 98.00 524 PHE A N 1
ATOM 4228 C CA . PHE A 1 524 ? -12.986 12.329 10.433 1.00 98.00 524 PHE A CA 1
ATOM 4229 C C . PHE A 1 524 ? -11.708 11.486 10.392 1.00 98.00 524 PHE A C 1
ATOM 4231 O O . PHE A 1 524 ? -10.616 12.041 10.513 1.00 98.00 524 PHE A O 1
ATOM 4238 N N . LEU A 1 525 ? -11.820 10.169 10.178 1.00 96.88 525 LEU A N 1
ATOM 4239 C CA . LEU A 1 525 ? -10.660 9.284 10.058 1.00 96.88 525 LEU A CA 1
ATOM 4240 C C . LEU A 1 525 ? -9.769 9.680 8.871 1.00 96.88 525 LEU A C 1
ATOM 4242 O O . LEU A 1 525 ? -8.546 9.664 9.012 1.00 96.88 525 LEU A O 1
ATOM 4246 N N . GLN A 1 526 ? -10.347 10.069 7.726 1.00 97.38 526 GLN A N 1
ATOM 4247 C CA . GLN A 1 526 ? -9.574 10.568 6.584 1.00 97.38 526 GLN A CA 1
ATOM 4248 C C . GLN A 1 526 ? -8.776 11.815 6.980 1.00 97.38 526 GLN A C 1
ATOM 4250 O O . GLN A 1 526 ? -7.580 11.891 6.705 1.00 97.38 526 GLN A O 1
ATOM 4255 N N . CYS A 1 527 ? -9.419 12.779 7.645 1.00 97.69 527 CYS A N 1
ATOM 4256 C CA . CYS A 1 527 ? -8.776 14.027 8.050 1.00 97.69 527 CYS A CA 1
ATOM 4257 C C . CYS A 1 527 ? -7.598 13.807 8.999 1.00 97.69 527 CYS A C 1
ATOM 4259 O O . CYS A 1 527 ? -6.544 14.416 8.822 1.00 97.69 527 CYS A O 1
ATOM 4261 N N . ILE A 1 528 ? -7.757 12.935 9.996 1.00 97.38 528 ILE A N 1
ATOM 4262 C CA . ILE A 1 528 ? -6.736 12.770 11.035 1.00 97.38 528 ILE A CA 1
ATOM 4263 C C . ILE A 1 528 ? -5.578 11.857 10.619 1.00 97.38 528 ILE A C 1
ATOM 4265 O O . ILE A 1 528 ? -4.494 12.004 11.183 1.00 97.38 528 ILE A O 1
ATOM 4269 N N . TYR A 1 529 ? -5.783 10.931 9.673 1.00 97.12 529 TYR A N 1
ATOM 4270 C CA . TYR A 1 529 ? -4.771 9.931 9.303 1.00 97.12 529 TYR A CA 1
ATOM 4271 C C . TYR A 1 529 ? -4.091 10.162 7.960 1.00 97.12 529 TYR A C 1
ATOM 4273 O O . TYR A 1 529 ? -2.995 9.639 7.769 1.00 97.12 529 TYR A O 1
ATOM 4281 N N . GLN A 1 530 ? -4.692 10.914 7.037 1.00 97.50 530 GLN A N 1
ATOM 4282 C CA . GLN A 1 530 ? -4.018 11.250 5.786 1.00 97.50 530 GLN A CA 1
ATOM 4283 C C . GLN A 1 530 ? -2.755 12.073 6.067 1.00 97.50 530 GLN A C 1
ATOM 4285 O O . GLN A 1 530 ? -2.839 13.114 6.709 1.00 97.50 530 GLN A O 1
ATOM 4290 N N . ALA A 1 531 ? -1.608 11.620 5.554 1.00 96.50 531 ALA A N 1
ATOM 4291 C CA . ALA A 1 531 ? -0.304 12.224 5.825 1.00 96.50 531 ALA A CA 1
ATOM 4292 C C . ALA A 1 531 ? -0.213 13.699 5.391 1.00 96.50 531 ALA A C 1
ATOM 4294 O O . ALA A 1 531 ? 0.364 14.518 6.101 1.00 96.50 531 ALA A O 1
ATOM 4295 N N . GLY A 1 532 ? -0.772 14.056 4.232 1.00 95.25 532 GLY A N 1
ATOM 4296 C CA . GLY A 1 532 ? -0.768 15.443 3.755 1.00 95.25 532 GLY A CA 1
ATOM 4297 C C . GLY A 1 532 ? 0.571 15.891 3.142 1.00 95.25 532 GLY A C 1
ATOM 4298 O O . GLY A 1 532 ? 1.480 15.068 2.977 1.00 95.25 532 GLY A O 1
ATOM 4299 N N . PRO A 1 533 ? 0.693 17.162 2.723 1.00 95.00 533 PRO A N 1
ATOM 4300 C CA . PRO A 1 533 ? 1.923 17.708 2.141 1.00 95.00 533 PRO A CA 1
ATOM 4301 C C . PRO A 1 533 ? 3.113 17.659 3.119 1.00 95.00 533 PRO A C 1
ATOM 4303 O O . PRO A 1 533 ? 2.920 17.883 4.317 1.00 95.00 533 PRO A O 1
ATOM 4306 N N . PRO A 1 534 ? 4.338 17.350 2.652 1.00 92.38 534 PRO A N 1
ATOM 4307 C CA . PRO A 1 534 ? 5.521 17.325 3.510 1.00 92.38 534 PRO A CA 1
ATOM 4308 C C . PRO A 1 534 ? 5.936 18.743 3.935 1.00 92.38 534 PRO A C 1
ATOM 4310 O O . PRO A 1 534 ? 5.898 19.660 3.125 1.00 92.38 534 PRO A O 1
ATOM 4313 N N . ASN A 1 535 ? 6.417 18.897 5.171 1.00 86.50 535 ASN A N 1
ATOM 4314 C CA . ASN A 1 535 ? 7.160 20.078 5.626 1.00 86.50 535 ASN A CA 1
ATOM 4315 C C . ASN A 1 535 ? 8.492 19.653 6.269 1.00 86.50 535 ASN A C 1
ATOM 4317 O O . ASN A 1 535 ? 8.912 18.502 6.164 1.00 86.50 535 ASN A O 1
ATOM 4321 N N . SER A 1 536 ? 9.179 20.580 6.939 1.00 83.00 536 SER A N 1
ATOM 4322 C CA . SER A 1 536 ? 10.416 20.284 7.675 1.00 83.00 536 SER A CA 1
ATOM 4323 C C . SER A 1 536 ? 10.210 19.408 8.919 1.00 83.00 536 SER A C 1
ATOM 4325 O O . SER A 1 536 ? 11.189 18.923 9.486 1.00 83.00 536 SER A O 1
ATOM 4327 N N . SER A 1 537 ? 8.966 19.215 9.361 1.00 87.75 537 SER A N 1
ATOM 4328 C CA . SER A 1 537 ? 8.599 18.393 10.509 1.00 87.75 537 SER A CA 1
ATOM 4329 C C . SER A 1 537 ? 8.128 17.010 10.063 1.00 87.75 537 SER A C 1
ATOM 4331 O O . SER A 1 537 ? 7.517 16.832 9.012 1.00 87.75 537 SER A O 1
ATOM 4333 N N . VAL A 1 538 ? 8.338 16.010 10.920 1.00 90.75 538 VAL A N 1
ATOM 4334 C CA . VAL A 1 538 ? 7.732 14.683 10.739 1.00 90.75 538 VAL A CA 1
ATOM 4335 C C . VAL A 1 538 ? 6.207 14.785 10.726 1.00 90.75 538 VAL A C 1
ATOM 4337 O O . VAL A 1 538 ? 5.567 14.006 10.026 1.00 90.75 538 VAL A O 1
ATOM 4340 N N . SER A 1 539 ? 5.635 15.752 11.456 1.00 87.25 539 SER A N 1
ATOM 4341 C CA . SER A 1 539 ? 4.189 15.923 11.617 1.00 87.25 539 SER A CA 1
ATOM 4342 C C . SER A 1 539 ? 3.463 16.393 10.358 1.00 87.25 539 SER A C 1
ATOM 4344 O O . SER A 1 539 ? 2.273 16.120 10.264 1.00 87.25 539 SER A O 1
ATOM 4346 N N . ARG A 1 540 ? 4.154 16.993 9.375 1.00 93.38 540 ARG A N 1
ATOM 4347 C CA . ARG A 1 540 ? 3.585 17.462 8.093 1.00 93.38 540 ARG A CA 1
ATOM 4348 C C . ARG A 1 540 ? 2.584 18.616 8.231 1.00 93.38 540 ARG A C 1
ATOM 4350 O O . ARG A 1 540 ? 1.972 18.831 9.276 1.00 93.38 540 ARG A O 1
ATOM 4357 N N . GLU A 1 541 ? 2.382 19.344 7.133 1.00 94.62 541 GLU A N 1
ATOM 4358 C CA . GLU A 1 541 ? 1.629 20.613 7.114 1.00 94.62 541 GLU A CA 1
ATOM 4359 C C . GLU A 1 541 ? 0.193 20.475 7.633 1.00 94.62 541 GLU A C 1
ATOM 4361 O O . GLU A 1 541 ? -0.350 21.368 8.286 1.00 94.62 541 GLU A O 1
ATOM 4366 N N . SER A 1 542 ? -0.427 19.323 7.368 1.00 94.88 542 SER A N 1
ATOM 4367 C CA . SER A 1 542 ? -1.818 19.042 7.729 1.00 94.88 542 SER A CA 1
ATOM 4368 C C . SER A 1 542 ? -2.052 18.805 9.224 1.00 94.88 542 SER A C 1
ATOM 4370 O O . SER A 1 542 ? -3.207 18.713 9.654 1.00 94.88 542 SER A O 1
ATOM 4372 N N . HIS A 1 543 ? -0.989 18.680 10.023 1.00 95.69 543 HIS A N 1
ATOM 4373 C CA . HIS A 1 543 ? -1.077 18.407 11.459 1.00 95.69 543 HIS A CA 1
ATOM 4374 C C . HIS A 1 543 ? -0.362 19.448 12.333 1.00 95.69 543 HIS A C 1
ATOM 4376 O O . HIS A 1 543 ? -0.364 19.306 13.556 1.00 95.69 543 HIS A O 1
ATOM 4382 N N . ASP A 1 544 ? 0.172 20.524 11.745 1.00 93.69 544 ASP A N 1
ATOM 4383 C CA . ASP A 1 544 ? 0.920 21.565 12.464 1.00 93.69 544 ASP A CA 1
ATOM 4384 C C . ASP A 1 544 ? 0.116 22.203 13.612 1.00 93.69 544 ASP A C 1
ATOM 4386 O O . ASP A 1 544 ? 0.681 22.530 14.655 1.00 93.69 544 ASP A O 1
ATOM 4390 N N . MET A 1 545 ? -1.217 22.308 13.488 1.00 94.62 545 MET A N 1
ATOM 4391 C CA . MET A 1 545 ? -2.089 22.830 14.554 1.00 94.62 545 MET A CA 1
ATOM 4392 C C . MET A 1 545 ? -1.909 22.090 15.892 1.00 94.62 545 MET A C 1
ATOM 4394 O O . MET A 1 545 ? -2.062 22.707 16.948 1.00 94.62 545 MET A O 1
ATOM 4398 N N . LEU A 1 546 ? -1.584 20.793 15.857 1.00 94.12 546 LEU A N 1
ATOM 4399 C CA . LEU A 1 546 ? -1.437 19.958 17.052 1.00 94.12 546 LEU A CA 1
ATOM 4400 C C . LEU A 1 546 ? -0.139 20.212 17.819 1.00 94.12 546 LEU A C 1
ATOM 4402 O O . LEU A 1 546 ? -0.040 19.826 18.979 1.00 94.12 546 LEU A O 1
ATOM 4406 N N . LEU A 1 547 ? 0.840 20.864 17.188 1.00 92.12 547 LEU A N 1
ATOM 4407 C CA . LEU A 1 547 ? 2.128 21.183 17.806 1.00 92.12 547 LEU A CA 1
ATOM 4408 C C . LEU A 1 547 ? 2.029 22.338 18.813 1.00 92.12 547 LEU A C 1
ATOM 4410 O O . LEU A 1 547 ? 2.981 22.600 19.543 1.00 92.12 547 LEU A O 1
ATOM 4414 N N . TYR A 1 548 ? 0.887 23.029 18.852 1.00 94.25 548 TYR A N 1
ATOM 4415 C CA . TYR A 1 548 ? 0.624 24.133 19.766 1.00 94.25 548 TYR A CA 1
ATOM 4416 C C . TYR A 1 548 ? -0.233 23.663 20.947 1.00 94.25 548 TYR A C 1
ATOM 4418 O O . TYR A 1 548 ? -1.413 23.342 20.780 1.00 94.25 548 TYR A O 1
ATOM 4426 N N . ASP A 1 549 ? 0.336 23.694 22.153 1.00 94.62 549 ASP A N 1
ATOM 4427 C CA . ASP A 1 549 ? -0.304 23.208 23.383 1.00 94.62 549 ASP A CA 1
ATOM 4428 C C . ASP A 1 549 ? -1.701 23.806 23.625 1.00 94.62 549 ASP A C 1
ATOM 4430 O O . ASP A 1 549 ? -2.624 23.083 23.996 1.00 94.62 549 ASP A O 1
ATOM 4434 N N . GLU A 1 550 ? -1.912 25.101 23.359 1.00 95.94 550 GLU A N 1
ATOM 4435 C CA . GLU A 1 550 ? -3.222 25.757 23.528 1.00 95.94 550 GLU A CA 1
ATOM 4436 C C . GLU A 1 550 ? -4.321 25.125 22.653 1.00 95.94 550 GLU A C 1
ATOM 4438 O O . GLU A 1 550 ? -5.455 24.910 23.106 1.00 95.94 550 GLU A O 1
ATOM 4443 N N . ASN A 1 551 ? -3.975 24.779 21.410 1.00 96.19 551 ASN A N 1
ATOM 4444 C CA . ASN A 1 551 ? -4.874 24.112 20.471 1.00 96.19 551 ASN A CA 1
ATOM 4445 C C . ASN A 1 551 ? -5.122 22.664 20.900 1.00 96.19 551 ASN A C 1
ATOM 4447 O O . ASN A 1 551 ? -6.269 22.209 20.926 1.00 96.19 551 ASN A O 1
ATOM 4451 N N . ALA A 1 552 ? -4.061 21.957 21.293 1.00 96.75 552 ALA A N 1
ATOM 4452 C CA . ALA A 1 552 ? -4.133 20.579 21.759 1.00 96.75 552 ALA A CA 1
ATOM 4453 C C . ALA A 1 552 ? -5.008 20.437 23.020 1.00 96.75 552 ALA A C 1
ATOM 4455 O O . ALA A 1 552 ? -5.927 19.615 23.057 1.00 96.75 552 ALA A O 1
ATOM 4456 N N . PHE A 1 553 ? -4.816 21.292 24.030 1.00 97.56 553 PHE A N 1
ATOM 4457 C CA . PHE A 1 553 ? -5.668 21.310 25.222 1.00 97.56 553 PHE A CA 1
ATOM 4458 C C . PHE A 1 553 ? -7.116 21.685 24.896 1.00 97.56 553 PHE A C 1
ATOM 4460 O O . PHE A 1 553 ? -8.048 21.109 25.468 1.00 97.56 553 PHE A O 1
ATOM 4467 N N . SER A 1 554 ? -7.330 22.609 23.955 1.00 97.62 554 SER A N 1
ATOM 4468 C CA . SER A 1 554 ? -8.675 22.959 23.491 1.00 97.62 554 SER A CA 1
ATOM 4469 C C . SER A 1 554 ? -9.388 21.773 22.836 1.00 97.62 554 SER A C 1
ATOM 4471 O O . SER A 1 554 ? -10.574 21.564 23.108 1.00 97.62 554 SER A O 1
ATOM 4473 N N . LEU A 1 555 ? -8.678 20.961 22.046 1.00 97.62 555 LEU A N 1
ATOM 4474 C CA . LEU A 1 555 ? -9.193 19.712 21.478 1.00 97.62 555 LEU A CA 1
ATOM 4475 C C . LEU A 1 555 ? -9.564 18.706 22.572 1.00 97.62 555 LEU A C 1
ATOM 4477 O O . LEU A 1 555 ? -10.710 18.261 22.611 1.00 97.62 555 LEU A O 1
ATOM 4481 N N . ILE A 1 556 ? -8.659 18.402 23.509 1.00 97.75 556 ILE A N 1
ATOM 4482 C CA . ILE A 1 556 ? -8.921 17.424 24.586 1.00 97.75 556 ILE A CA 1
ATOM 4483 C C . ILE A 1 556 ? -10.100 17.849 25.462 1.00 97.75 556 ILE A C 1
ATOM 4485 O O . ILE A 1 556 ? -10.940 17.023 25.832 1.00 97.75 556 ILE A O 1
ATOM 4489 N N . ARG A 1 557 ? -10.209 19.143 25.779 1.00 98.19 557 ARG A N 1
ATOM 4490 C CA . ARG A 1 557 ? -11.334 19.677 26.554 1.00 98.19 557 ARG A CA 1
ATOM 4491 C C . ARG A 1 557 ? -12.665 19.445 25.839 1.00 98.19 557 ARG A C 1
ATOM 4493 O O . ARG A 1 557 ? -13.618 18.984 26.467 1.00 98.19 557 ARG A O 1
ATOM 4500 N N . ASN A 1 558 ? -12.733 19.733 24.538 1.00 98.38 558 ASN A N 1
ATOM 4501 C CA . ASN A 1 558 ? -13.954 19.538 23.756 1.00 98.38 558 ASN A CA 1
ATOM 4502 C C . ASN A 1 558 ? -14.266 18.055 23.515 1.00 98.38 558 ASN A C 1
ATOM 4504 O O . ASN A 1 558 ? -15.430 17.677 23.610 1.00 98.38 558 ASN A O 1
ATOM 4508 N N . LEU A 1 559 ? -13.254 17.201 23.323 1.00 98.12 559 LEU A N 1
ATOM 4509 C CA . LEU A 1 559 ? -13.416 15.741 23.301 1.00 98.12 559 LEU A CA 1
ATOM 4510 C C . LEU A 1 559 ? -14.022 15.228 24.608 1.00 98.12 559 LEU A C 1
ATOM 4512 O O . LEU A 1 559 ? -14.987 14.467 24.595 1.00 98.12 559 LEU A O 1
ATOM 4516 N N . THR A 1 560 ? -13.500 15.691 25.746 1.00 98.06 560 THR A N 1
ATOM 4517 C CA . THR A 1 560 ? -14.006 15.315 27.071 1.00 98.06 560 THR A CA 1
ATOM 4518 C C . THR A 1 560 ? -15.465 15.735 27.231 1.00 98.06 560 THR A C 1
ATOM 4520 O O . THR A 1 560 ? -16.296 14.921 27.633 1.00 98.06 560 THR A O 1
ATOM 4523 N N . GLY A 1 561 ? -15.804 16.974 26.861 1.00 97.56 561 GLY A N 1
ATOM 4524 C CA . GLY A 1 561 ? -17.185 17.457 26.856 1.00 97.56 561 GLY A CA 1
ATOM 4525 C C . GLY A 1 561 ? -18.099 16.636 25.941 1.00 97.56 561 GLY A C 1
ATOM 4526 O O . GLY A 1 561 ? -19.201 16.271 26.348 1.00 97.56 561 GLY A O 1
ATOM 4527 N N . ALA A 1 562 ? -17.632 16.287 24.740 1.00 97.06 562 ALA A N 1
ATOM 4528 C CA . ALA A 1 562 ? -18.371 15.468 23.785 1.00 97.06 562 ALA A CA 1
ATOM 4529 C C . ALA A 1 562 ? -18.640 14.052 24.310 1.00 97.06 562 ALA A C 1
ATOM 4531 O O . ALA A 1 562 ? -19.778 13.586 24.241 1.00 97.06 562 ALA A O 1
ATOM 4532 N N . LEU A 1 563 ? -17.646 13.411 24.931 1.00 97.75 563 LEU A N 1
ATOM 4533 C CA . LEU A 1 563 ? -17.811 12.110 25.577 1.00 97.75 563 LEU A CA 1
ATOM 4534 C C . LEU A 1 563 ? -18.865 12.163 26.694 1.00 97.75 563 LEU A C 1
ATOM 4536 O O . LEU A 1 563 ? -19.718 11.282 26.772 1.00 97.75 563 LEU A O 1
ATOM 4540 N N . GLN A 1 564 ? -18.866 13.214 27.526 1.00 97.19 564 GLN A N 1
ATOM 4541 C CA . GLN A 1 564 ? -19.868 13.358 28.592 1.00 97.19 564 GLN A CA 1
ATOM 4542 C C . GLN A 1 564 ? -21.304 13.457 28.059 1.00 97.19 564 GLN A C 1
ATOM 4544 O O . GLN A 1 564 ? -22.216 12.972 28.728 1.00 97.19 564 GLN A O 1
ATOM 4549 N N . ARG A 1 565 ? -21.512 14.036 26.867 1.00 95.56 565 ARG A N 1
ATOM 4550 C CA . ARG A 1 565 ? -22.840 14.119 26.233 1.00 95.56 565 ARG A CA 1
ATOM 4551 C C . ARG A 1 565 ? -23.358 12.757 25.773 1.00 95.56 565 ARG A C 1
ATOM 4553 O O . ARG A 1 565 ? -24.563 12.534 25.814 1.00 95.56 565 ARG A O 1
ATOM 4560 N N . VAL A 1 566 ? -22.468 11.857 25.349 1.00 95.94 566 VAL A N 1
ATOM 4561 C CA . VAL A 1 566 ? -22.857 10.569 24.749 1.00 95.94 566 VAL A CA 1
ATOM 4562 C C . VAL A 1 566 ? -22.741 9.375 25.692 1.00 95.94 566 VAL A C 1
ATOM 4564 O O . VAL A 1 566 ? -23.356 8.356 25.414 1.00 95.94 566 VAL A O 1
ATOM 4567 N N . LYS A 1 567 ? -22.016 9.479 26.818 1.00 95.81 567 LYS A N 1
ATOM 4568 C CA . LYS A 1 567 ? -21.647 8.336 27.686 1.00 95.81 567 LYS A CA 1
ATOM 4569 C C . LYS A 1 567 ? -22.803 7.465 28.206 1.00 95.81 567 LYS A C 1
ATOM 4571 O O . LYS A 1 567 ? -22.553 6.359 28.662 1.00 95.81 567 LYS A O 1
ATOM 4576 N N . GLN A 1 568 ? -24.043 7.955 28.191 1.00 93.62 568 GLN A N 1
ATOM 4577 C CA . GLN A 1 568 ? -25.234 7.208 28.633 1.00 93.62 568 GLN A CA 1
ATOM 4578 C C . GLN A 1 568 ? -26.006 6.552 27.473 1.00 93.62 568 GLN A C 1
ATOM 4580 O O . GLN A 1 568 ? -27.032 5.921 27.702 1.00 93.62 568 GLN A O 1
ATOM 4585 N N . ASN A 1 569 ? -25.548 6.709 26.226 1.00 94.56 569 ASN A N 1
ATOM 4586 C CA . ASN A 1 569 ? -26.205 6.162 25.046 1.00 94.56 569 ASN A CA 1
ATOM 4587 C C . ASN A 1 569 ? -25.240 5.297 24.218 1.00 94.56 569 ASN A C 1
ATOM 4589 O O . ASN A 1 569 ? -24.507 5.810 23.370 1.00 94.56 569 ASN A O 1
ATOM 4593 N N . TRP A 1 570 ? -25.315 3.979 24.419 1.00 93.25 570 TRP A N 1
ATOM 4594 C CA . TRP A 1 570 ? -24.531 2.965 23.703 1.00 93.25 570 TRP A CA 1
ATOM 4595 C C . TRP A 1 570 ? -24.758 2.951 22.179 1.00 93.25 570 TRP A C 1
ATOM 4597 O O . TRP A 1 570 ? -23.899 2.469 21.440 1.00 93.25 570 TRP A O 1
ATOM 4607 N N . GLU A 1 571 ? -25.856 3.524 21.668 1.00 91.56 571 GLU A N 1
ATOM 4608 C CA . GLU A 1 571 ? -26.064 3.697 20.219 1.00 91.56 571 GLU A CA 1
ATOM 4609 C C . GLU A 1 571 ? -25.055 4.680 19.609 1.00 91.56 571 GLU A C 1
ATOM 4611 O O . GLU A 1 571 ? -24.839 4.689 18.402 1.00 91.56 571 GLU A O 1
ATOM 4616 N N . SER A 1 572 ? -24.396 5.490 20.441 1.00 94.38 572 SER A N 1
ATOM 4617 C CA . SER A 1 572 ? -23.415 6.498 20.025 1.00 94.38 572 SER A CA 1
ATOM 4618 C C . SER A 1 572 ? -21.986 5.938 19.950 1.00 94.38 572 SER A C 1
ATOM 4620 O O . SER A 1 572 ? -21.017 6.682 20.106 1.00 94.38 572 SER A O 1
ATOM 4622 N N . SER A 1 573 ? -21.834 4.631 19.714 1.00 92.94 573 SER A N 1
ATOM 4623 C CA . SER A 1 573 ? -20.537 3.953 19.548 1.00 92.94 573 SER A CA 1
ATOM 4624 C C . SER A 1 573 ? -19.664 4.611 18.475 1.00 92.94 573 SER A C 1
ATOM 4626 O O . SER A 1 573 ? -18.467 4.800 18.686 1.00 92.94 573 SER A O 1
ATOM 4628 N N . GLN A 1 574 ? -20.270 5.041 17.366 1.00 93.00 574 GLN A N 1
ATOM 4629 C CA . GLN A 1 574 ? -19.597 5.748 16.273 1.00 93.00 574 GLN A CA 1
ATOM 4630 C C . GLN A 1 574 ? -18.987 7.079 16.738 1.00 93.00 574 GLN A C 1
ATOM 4632 O O . GLN A 1 574 ? -17.834 7.378 16.431 1.00 93.00 574 GLN A O 1
ATOM 4637 N N . ALA A 1 575 ? -19.697 7.823 17.589 1.00 96.56 575 ALA A N 1
ATOM 4638 C CA . ALA A 1 575 ? -19.201 9.076 18.147 1.00 96.56 575 ALA A CA 1
ATOM 4639 C C . ALA A 1 575 ? -17.971 8.844 19.033 1.00 96.56 575 ALA A C 1
ATOM 4641 O O . ALA A 1 575 ? -16.941 9.495 18.868 1.00 96.56 575 ALA A O 1
ATOM 4642 N N . VAL A 1 576 ? -18.042 7.865 19.942 1.00 97.06 576 VAL A N 1
ATOM 4643 C CA . VAL A 1 576 ? -16.909 7.529 20.819 1.00 97.06 576 VAL A CA 1
ATOM 4644 C C . VAL A 1 576 ? -15.735 6.973 20.014 1.00 97.06 576 VAL A C 1
ATOM 4646 O O . VAL A 1 576 ? -14.590 7.256 20.357 1.00 97.06 576 VAL A O 1
ATOM 4649 N N . ARG A 1 577 ? -15.986 6.270 18.902 1.00 95.19 577 ARG A N 1
ATOM 4650 C CA . ARG A 1 577 ? -14.941 5.848 17.958 1.00 95.19 577 ARG A CA 1
ATOM 4651 C C . ARG A 1 577 ? -14.178 7.039 17.397 1.00 95.19 577 ARG A C 1
ATOM 4653 O O . ARG A 1 577 ? -12.953 7.051 17.474 1.00 95.19 577 ARG A O 1
ATOM 4660 N N . ILE A 1 578 ? -14.891 8.054 16.910 1.00 97.19 578 ILE A N 1
ATOM 4661 C CA . ILE A 1 578 ? -14.283 9.299 16.425 1.00 97.19 578 ILE A CA 1
ATOM 4662 C C . ILE A 1 578 ? -13.460 9.944 17.539 1.00 97.19 578 ILE A C 1
ATOM 4664 O O . ILE A 1 578 ? -12.286 10.245 17.339 1.00 97.19 578 ILE A O 1
ATOM 4668 N N . PHE A 1 579 ? -14.035 10.105 18.733 1.00 98.31 579 PHE A N 1
ATOM 4669 C CA . PHE A 1 579 ? -13.352 10.790 19.830 1.00 98.31 579 PHE A CA 1
ATOM 4670 C C . PHE A 1 579 ? -12.085 10.052 20.283 1.00 98.31 579 PHE A C 1
ATOM 4672 O O . PHE A 1 579 ? -11.053 10.687 20.497 1.00 98.31 579 PHE A O 1
ATOM 4679 N N . THR A 1 580 ? -12.136 8.721 20.376 1.00 97.75 580 THR A N 1
ATOM 4680 C CA . THR A 1 580 ? -10.978 7.872 20.685 1.00 97.75 580 THR A CA 1
ATOM 4681 C C . THR A 1 580 ? -9.896 7.999 19.618 1.00 97.75 580 THR A C 1
ATOM 4683 O O . THR A 1 580 ? -8.737 8.209 19.965 1.00 97.75 580 THR A O 1
ATOM 4686 N N . SER A 1 581 ? -10.249 7.939 18.331 1.00 97.38 581 SER A N 1
ATOM 4687 C CA . SER A 1 581 ? -9.274 8.067 17.241 1.00 97.38 581 SER A CA 1
ATOM 4688 C C . SER A 1 581 ? -8.625 9.454 17.190 1.00 97.38 581 SER A C 1
ATOM 4690 O O . SER A 1 581 ? -7.412 9.547 17.014 1.00 97.38 581 SER A O 1
ATOM 4692 N N . VAL A 1 582 ? -9.394 10.526 17.412 1.00 98.12 582 VAL A N 1
ATOM 4693 C CA . VAL A 1 582 ? -8.868 11.899 17.502 1.00 98.12 582 VAL A CA 1
ATOM 4694 C C . VAL A 1 582 ? -7.919 12.036 18.700 1.00 98.12 582 VAL A C 1
ATOM 4696 O O . VAL A 1 582 ? -6.829 12.584 18.551 1.00 98.12 582 VAL A O 1
ATOM 4699 N N . ALA A 1 583 ? -8.287 11.506 19.872 1.00 98.06 583 ALA A N 1
ATOM 4700 C CA . ALA A 1 583 ? -7.441 11.548 21.066 1.00 98.06 583 ALA A CA 1
ATOM 4701 C C . ALA A 1 583 ? -6.152 10.727 20.913 1.00 98.06 583 ALA A C 1
ATOM 4703 O O . ALA A 1 583 ? -5.084 11.193 21.303 1.00 98.06 583 ALA A O 1
ATOM 4704 N N . ALA A 1 584 ? -6.234 9.531 20.324 1.00 96.88 584 ALA A N 1
ATOM 4705 C CA . ALA A 1 584 ? -5.070 8.694 20.039 1.00 96.88 584 ALA A CA 1
ATOM 4706 C C . ALA A 1 584 ? -4.132 9.369 19.029 1.00 96.88 584 ALA A C 1
ATOM 4708 O O . ALA A 1 584 ? -2.918 9.375 19.218 1.00 96.88 584 ALA A O 1
ATOM 4709 N N . ARG A 1 585 ? -4.683 10.023 17.998 1.00 96.75 585 ARG A N 1
ATOM 4710 C CA . ARG A 1 585 ? -3.878 10.789 17.041 1.00 96.75 585 ARG A CA 1
ATOM 4711 C C . ARG A 1 585 ? -3.197 11.992 17.693 1.00 96.75 585 ARG A C 1
ATOM 4713 O O . ARG A 1 585 ? -2.022 12.235 17.435 1.00 96.75 585 ARG A O 1
ATOM 4720 N N . LEU A 1 586 ? -3.911 12.720 18.550 1.00 96.81 586 LEU A N 1
ATOM 4721 C CA . LEU A 1 586 ? -3.345 13.838 19.299 1.00 96.81 586 LEU A CA 1
ATOM 4722 C C . LEU A 1 586 ? -2.242 13.385 20.263 1.00 96.81 586 LEU A C 1
ATOM 4724 O O . LEU A 1 586 ? -1.218 14.049 20.363 1.00 96.81 586 LEU A O 1
ATOM 4728 N N . LEU A 1 587 ? -2.431 12.246 20.938 1.00 96.25 587 LEU A N 1
ATOM 4729 C CA . LEU A 1 587 ? -1.400 11.616 21.765 1.00 96.25 587 LEU A CA 1
ATOM 4730 C C . LEU A 1 587 ? -0.133 11.327 20.948 1.00 96.25 587 LEU A C 1
ATOM 4732 O O . LEU A 1 587 ? 0.950 11.702 21.380 1.00 96.25 587 LEU A O 1
ATOM 4736 N N . SER A 1 588 ? -0.293 10.724 19.765 1.00 94.81 588 SER A N 1
ATOM 4737 C CA . SER A 1 588 ? 0.814 10.320 18.887 1.00 94.81 588 SER A CA 1
ATOM 4738 C C . SER A 1 588 ? 1.638 11.504 18.368 1.00 94.81 588 SER A C 1
ATOM 4740 O O . SER A 1 588 ? 2.861 11.427 18.296 1.00 94.81 588 SER A O 1
ATOM 4742 N N . LEU A 1 589 ? 0.982 12.614 18.007 1.00 94.31 589 LEU A N 1
ATOM 4743 C CA . LEU A 1 589 ? 1.639 13.759 17.363 1.00 94.31 589 LEU A CA 1
ATOM 4744 C C . LEU A 1 589 ? 2.064 14.878 18.324 1.00 94.31 589 LEU A C 1
ATOM 4746 O O . LEU A 1 589 ? 2.843 15.748 17.932 1.00 94.31 589 LEU A O 1
ATOM 4750 N N . SER A 1 590 ? 1.545 14.902 19.553 1.00 93.56 590 SER A N 1
ATOM 4751 C CA . SER A 1 590 ? 1.846 15.970 20.507 1.00 93.56 590 SER A CA 1
ATOM 4752 C C . 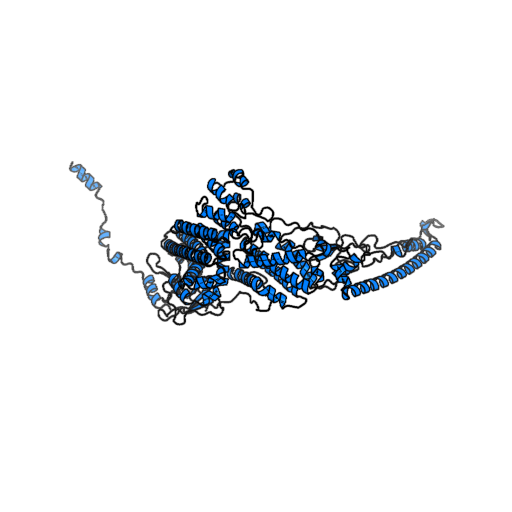SER A 1 590 ? 3.244 15.803 21.117 1.00 93.56 590 SER A C 1
ATOM 4754 O O . SER A 1 590 ? 3.509 14.771 21.737 1.00 93.56 590 SER A O 1
ATOM 4756 N N . PRO A 1 591 ? 4.109 16.834 21.067 1.00 91.94 591 PRO A N 1
ATOM 4757 C CA . PRO A 1 591 ? 5.400 16.814 21.755 1.00 91.94 591 PRO A CA 1
ATOM 4758 C C . PRO A 1 591 ? 5.281 17.081 23.269 1.00 91.94 591 PRO A C 1
ATOM 4760 O O . PRO A 1 591 ? 6.223 16.826 24.018 1.00 91.94 591 PRO A O 1
ATOM 4763 N N . SER A 1 592 ? 4.147 17.618 23.733 1.00 95.62 592 SER A N 1
ATOM 4764 C CA . SER A 1 592 ? 3.943 18.043 25.122 1.00 95.62 592 SER A CA 1
ATOM 4765 C C . SER A 1 592 ? 3.495 16.890 26.021 1.00 95.62 592 SER A C 1
ATOM 4767 O O . SER A 1 592 ? 2.439 16.289 25.802 1.00 95.62 592 SER A O 1
ATOM 4769 N N . ALA A 1 593 ? 4.272 16.604 27.070 1.00 95.31 593 ALA A N 1
ATOM 4770 C CA . ALA A 1 593 ? 3.994 15.524 28.021 1.00 95.31 593 ALA A CA 1
ATOM 4771 C C . ALA A 1 593 ? 2.677 15.729 28.797 1.00 95.31 593 ALA A C 1
ATOM 4773 O O . ALA A 1 593 ? 1.976 14.762 29.104 1.00 95.31 593 ALA A O 1
ATOM 4774 N N . ASP A 1 594 ? 2.302 16.980 29.083 1.00 96.81 594 ASP A N 1
ATOM 4775 C CA . ASP A 1 594 ? 1.046 17.288 29.775 1.00 96.81 594 ASP A CA 1
ATOM 4776 C C . ASP A 1 594 ? -0.170 17.003 28.883 1.00 96.81 594 ASP A C 1
ATOM 4778 O O . ASP A 1 594 ? -1.162 16.426 29.342 1.00 96.81 594 ASP A O 1
ATOM 4782 N N . VAL A 1 595 ? -0.072 17.329 27.589 1.00 96.94 595 VAL A N 1
ATOM 4783 C CA . VAL A 1 595 ? -1.084 16.976 26.583 1.00 96.94 595 VAL A CA 1
ATOM 4784 C C . VAL A 1 595 ? -1.180 15.456 26.444 1.00 96.94 595 VAL A C 1
ATOM 4786 O O . VAL A 1 595 ? -2.283 14.910 26.494 1.00 96.94 595 VAL A O 1
ATOM 4789 N N . GLN A 1 596 ? -0.048 14.751 26.349 1.00 96.19 596 GLN A N 1
ATOM 4790 C CA . GLN A 1 596 ? -0.022 13.285 26.272 1.00 96.19 596 GLN A CA 1
ATOM 4791 C C . GLN A 1 596 ? -0.714 12.645 27.489 1.00 96.19 596 GLN A C 1
ATOM 4793 O O . GLN A 1 596 ? -1.585 11.783 27.344 1.00 96.19 596 GLN A O 1
ATOM 4798 N N . LYS A 1 597 ? -0.423 13.122 28.705 1.00 96.12 597 LYS A N 1
ATOM 4799 C CA . LYS A 1 597 ? -1.084 12.662 29.937 1.00 96.12 597 LYS A CA 1
ATOM 4800 C C . LYS A 1 597 ? -2.593 12.931 29.931 1.00 96.12 597 LYS A C 1
ATOM 4802 O O . LYS A 1 597 ? -3.379 12.087 30.382 1.00 96.12 597 LYS A O 1
ATOM 4807 N N . ALA A 1 598 ? -3.015 14.089 29.426 1.00 97.50 598 ALA A N 1
ATOM 4808 C CA . ALA A 1 598 ? -4.427 14.427 29.288 1.00 97.50 598 ALA A CA 1
ATOM 4809 C C . ALA A 1 598 ? -5.134 13.507 28.271 1.00 97.50 598 ALA A C 1
ATOM 4811 O O . ALA A 1 598 ? -6.223 13.008 28.565 1.00 97.50 598 ALA A O 1
ATOM 4812 N N . CYS A 1 599 ? -4.493 13.184 27.141 1.00 97.81 599 CYS A N 1
ATOM 4813 C CA . CYS A 1 599 ? -4.992 12.199 26.178 1.00 97.81 599 CYS A CA 1
ATOM 4814 C C . CYS A 1 599 ? -5.136 10.804 26.801 1.00 97.81 599 CYS A C 1
ATOM 4816 O O . CYS A 1 599 ? -6.188 10.185 26.668 1.00 97.81 599 CYS A O 1
ATOM 4818 N N . LEU A 1 600 ? -4.128 10.318 27.535 1.00 96.69 600 LEU A N 1
ATOM 4819 C CA . LEU A 1 600 ? -4.194 9.019 28.221 1.00 96.69 600 LEU A CA 1
ATOM 4820 C C . LEU A 1 600 ? -5.343 8.965 29.242 1.00 96.69 600 LEU A C 1
ATOM 4822 O O . LEU A 1 600 ? -6.034 7.950 29.363 1.00 96.69 600 LEU A O 1
ATOM 4826 N N . THR A 1 601 ? -5.593 10.073 29.944 1.00 96.88 601 THR A N 1
ATOM 4827 C CA . THR A 1 601 ? -6.722 10.205 30.880 1.00 96.88 601 THR A CA 1
ATOM 4828 C C . THR A 1 601 ? -8.069 10.156 30.153 1.00 96.88 601 THR A C 1
ATOM 4830 O O . THR A 1 601 ? -9.003 9.485 30.606 1.00 96.88 601 THR A O 1
ATOM 4833 N N . PHE A 1 602 ? -8.173 10.828 29.004 1.00 98.12 602 PHE A N 1
ATOM 4834 C CA . PHE A 1 602 ? -9.357 10.770 28.152 1.00 98.12 602 PHE A CA 1
ATOM 4835 C C . PHE A 1 602 ? -9.598 9.351 27.614 1.00 98.12 602 PHE A C 1
ATOM 4837 O O . PHE A 1 602 ? -10.705 8.835 27.750 1.00 98.12 602 PHE A O 1
ATOM 4844 N N . LEU A 1 603 ? -8.569 8.690 27.072 1.00 97.69 603 LEU A N 1
ATOM 4845 C CA . LEU A 1 603 ? -8.660 7.329 26.530 1.00 97.69 603 LEU A CA 1
ATOM 4846 C C . LEU A 1 603 ? -9.090 6.318 27.595 1.00 97.69 603 LEU A C 1
ATOM 4848 O O . LEU A 1 603 ? -9.918 5.452 27.320 1.00 97.69 603 LEU A O 1
ATOM 4852 N N . LYS A 1 604 ? -8.600 6.464 28.832 1.00 96.44 604 LYS A N 1
ATOM 4853 C CA . LYS A 1 604 ? -9.100 5.691 29.974 1.00 96.44 604 LYS A CA 1
ATOM 4854 C C . LYS A 1 604 ? -10.596 5.926 30.205 1.00 96.44 604 LYS A C 1
ATOM 4856 O O . LYS A 1 604 ? -11.345 4.970 30.350 1.00 96.44 604 LYS A O 1
ATOM 4861 N N . SER A 1 605 ? -11.043 7.180 30.202 1.00 97.25 605 SER A N 1
ATOM 4862 C CA . SER A 1 605 ? -12.463 7.502 30.402 1.00 97.25 605 SER A CA 1
ATOM 4863 C C . SER A 1 605 ? -13.344 6.925 29.287 1.00 97.25 605 SER A C 1
ATOM 4865 O O . SER A 1 605 ? -14.419 6.398 29.559 1.00 97.25 605 SER A O 1
ATOM 4867 N N . ALA A 1 606 ? -12.886 6.991 28.033 1.00 97.94 606 ALA A N 1
ATOM 4868 C CA . ALA A 1 606 ? -13.575 6.391 26.891 1.00 97.94 606 ALA A CA 1
ATOM 4869 C C . ALA A 1 606 ? -13.658 4.861 27.013 1.00 97.94 606 ALA A C 1
ATOM 4871 O O . ALA A 1 606 ? -14.701 4.278 26.722 1.00 97.94 606 ALA A O 1
ATOM 4872 N N . ARG A 1 607 ? -12.588 4.221 27.500 1.00 96.94 607 ARG A N 1
ATOM 4873 C CA . ARG A 1 607 ? -12.539 2.781 27.777 1.00 96.94 607 ARG A CA 1
ATOM 4874 C C . ARG A 1 607 ? -13.533 2.363 28.851 1.00 96.94 607 ARG A C 1
ATOM 4876 O O . ARG A 1 607 ? -14.250 1.393 28.649 1.00 96.94 607 ARG A O 1
ATOM 4883 N N . ASP A 1 608 ? -13.599 3.097 29.957 1.00 96.31 608 ASP A N 1
ATOM 4884 C CA . ASP A 1 608 ? -14.528 2.799 31.051 1.00 96.31 608 ASP A CA 1
ATOM 4885 C C . ASP A 1 608 ? -15.990 2.913 30.573 1.00 96.31 608 ASP A C 1
ATOM 4887 O O . ASP A 1 608 ? -16.819 2.055 30.881 1.00 96.31 608 ASP A O 1
ATOM 4891 N N . VAL A 1 609 ? -16.294 3.922 29.744 1.00 97.81 609 VAL A N 1
ATOM 4892 C CA . VAL A 1 609 ? -17.605 4.066 29.086 1.00 97.81 609 VAL A CA 1
ATOM 4893 C C . VAL A 1 609 ? -17.887 2.885 28.156 1.00 97.81 609 VAL A C 1
ATOM 4895 O O . VAL A 1 609 ? -18.926 2.245 28.301 1.00 97.81 609 VAL A O 1
ATOM 4898 N N . ALA A 1 610 ? -16.969 2.548 27.248 1.00 97.31 610 ALA A N 1
ATOM 4899 C CA . ALA A 1 610 ? -17.153 1.422 26.335 1.00 97.31 610 ALA A CA 1
ATOM 4900 C C . ALA A 1 610 ? -17.342 0.095 27.092 1.00 97.31 610 ALA A C 1
ATOM 4902 O O . ALA A 1 610 ? -18.226 -0.683 26.747 1.00 97.31 610 ALA A O 1
ATOM 4903 N N . MET A 1 611 ? -16.583 -0.135 28.167 1.00 96.06 611 MET A N 1
ATOM 4904 C CA . MET A 1 611 ? -16.717 -1.334 28.993 1.00 96.06 611 MET A CA 1
ATOM 4905 C C . MET A 1 611 ? -18.083 -1.409 29.686 1.00 96.06 611 MET A C 1
ATOM 4907 O O . MET A 1 611 ? -18.702 -2.471 29.678 1.00 96.06 611 MET A O 1
ATOM 4911 N N . SER A 1 612 ? -18.594 -0.295 30.226 1.00 96.69 612 SER A N 1
ATOM 4912 C CA . SER A 1 612 ? -19.953 -0.262 30.792 1.00 96.69 612 SER A CA 1
ATOM 4913 C C . SER A 1 612 ? -21.017 -0.627 29.753 1.00 96.69 612 SER A C 1
ATOM 4915 O O . SER A 1 612 ? -21.872 -1.466 30.017 1.00 96.69 612 SER A O 1
ATOM 4917 N N . TRP A 1 613 ? -20.899 -0.106 28.529 1.00 97.25 613 TRP A N 1
ATOM 4918 C CA . TRP A 1 613 ? -21.816 -0.436 27.439 1.00 97.25 613 TRP A CA 1
ATOM 4919 C C . TRP A 1 613 ? -21.746 -1.904 27.015 1.00 97.25 613 TRP A C 1
ATOM 4921 O O . TRP A 1 613 ? -22.785 -2.484 26.712 1.00 97.25 613 TRP A O 1
ATOM 4931 N N . ILE A 1 614 ? -20.558 -2.520 26.999 1.00 95.25 614 ILE A N 1
ATOM 4932 C CA . ILE A 1 614 ? -20.413 -3.960 26.722 1.00 95.25 614 ILE A CA 1
ATOM 4933 C C . ILE A 1 614 ? -21.197 -4.771 27.754 1.00 95.25 614 ILE A C 1
ATOM 4935 O O . ILE A 1 614 ? -21.951 -5.666 27.373 1.00 95.25 614 ILE A O 1
ATOM 4939 N N . LEU A 1 615 ? -21.042 -4.455 29.043 1.00 92.62 615 LEU A N 1
ATOM 4940 C CA . LEU A 1 615 ? -21.742 -5.153 30.123 1.00 92.62 615 LEU A CA 1
ATOM 4941 C C . LEU A 1 615 ? -23.263 -4.985 29.997 1.00 92.62 615 LEU A C 1
ATOM 4943 O O . LEU A 1 615 ? -23.974 -5.989 29.957 1.00 92.62 615 LEU A O 1
ATOM 4947 N N . ASP A 1 616 ? -23.741 -3.752 29.811 1.00 93.50 616 ASP A N 1
ATOM 4948 C CA . ASP A 1 616 ? -25.166 -3.449 29.637 1.00 93.50 616 ASP A CA 1
ATOM 4949 C C . ASP A 1 616 ? -25.770 -4.181 28.425 1.00 93.50 616 ASP A C 1
ATOM 4951 O O . ASP A 1 616 ? -26.872 -4.731 28.493 1.00 93.50 616 ASP A O 1
ATOM 4955 N N . LEU A 1 617 ? -25.062 -4.202 27.289 1.00 92.25 617 LEU A N 1
ATOM 4956 C CA . LEU A 1 617 ? -25.521 -4.871 26.068 1.00 92.25 617 LEU A CA 1
ATOM 4957 C C . LEU A 1 617 ? -25.549 -6.391 26.224 1.00 92.25 617 LEU A C 1
ATOM 4959 O O . LEU A 1 617 ? -26.478 -7.033 25.734 1.00 92.25 617 LEU A O 1
ATOM 4963 N N . ARG A 1 618 ? -24.572 -6.976 26.926 1.00 87.44 618 ARG A N 1
ATOM 4964 C CA . ARG A 1 618 ? -24.596 -8.411 27.237 1.00 87.44 618 ARG A CA 1
ATOM 4965 C C . ARG A 1 618 ? -25.769 -8.751 28.145 1.00 87.44 618 ARG A C 1
ATOM 4967 O O . ARG A 1 618 ? -26.487 -9.701 27.855 1.00 87.44 618 ARG A O 1
ATOM 4974 N N . GLU A 1 619 ? -26.018 -7.966 29.191 1.00 87.00 619 GLU A N 1
ATOM 4975 C CA . GLU A 1 619 ? -27.183 -8.159 30.062 1.00 87.00 619 GLU A CA 1
ATOM 4976 C C . GLU A 1 619 ? -28.504 -8.073 29.294 1.00 87.00 619 GLU A C 1
ATOM 4978 O O . GLU A 1 619 ? -29.359 -8.944 29.459 1.00 87.00 619 GLU A O 1
ATOM 4983 N N . LYS A 1 620 ? -28.646 -7.095 28.391 1.00 88.44 620 LYS A N 1
ATOM 4984 C CA . LYS A 1 620 ? -29.816 -6.982 27.507 1.00 88.44 620 LYS A CA 1
ATOM 4985 C C . LYS A 1 620 ? -29.956 -8.160 26.552 1.00 88.44 620 LYS A C 1
ATOM 4987 O O . LYS A 1 620 ? -31.066 -8.651 26.384 1.00 88.44 620 LYS A O 1
ATOM 4992 N N . SER A 1 621 ? -28.856 -8.638 25.969 1.00 83.19 621 SER A N 1
ATOM 4993 C CA . SER A 1 621 ? -28.859 -9.843 25.131 1.00 83.19 621 SER A CA 1
ATOM 4994 C C . SER A 1 621 ? -29.363 -11.058 25.918 1.00 83.19 621 SER A C 1
ATOM 4996 O O . SER A 1 621 ? -30.218 -11.796 25.444 1.00 83.19 621 SER A O 1
ATOM 4998 N N . TYR A 1 622 ? -28.938 -11.227 27.172 1.00 76.75 622 TYR A N 1
ATOM 4999 C CA . TYR A 1 622 ? -29.436 -12.326 28.005 1.00 76.75 622 TYR A CA 1
ATOM 5000 C C . TYR A 1 622 ? -30.899 -12.165 28.433 1.00 76.75 622 TYR A C 1
ATOM 5002 O O . TYR A 1 622 ? -31.606 -13.163 28.551 1.00 76.75 622 TYR A O 1
ATOM 5010 N N . ALA A 1 623 ? -31.347 -10.935 28.696 1.00 80.12 623 ALA A N 1
ATOM 5011 C CA . ALA A 1 623 ? -32.720 -10.645 29.106 1.00 80.12 623 ALA A CA 1
ATOM 5012 C C . ALA A 1 623 ? -33.718 -10.642 27.935 1.00 80.12 623 ALA A C 1
ATOM 5014 O O . ALA A 1 623 ? -34.927 -10.728 28.162 1.00 80.12 623 ALA A O 1
ATOM 5015 N N . ALA A 1 624 ? -33.236 -10.523 26.695 1.00 79.81 624 ALA A N 1
ATOM 5016 C CA . ALA A 1 624 ? -34.078 -10.509 25.512 1.00 79.81 624 ALA A CA 1
ATOM 5017 C C . ALA A 1 624 ? -34.810 -11.848 25.351 1.00 79.81 624 ALA A C 1
ATOM 5019 O O . ALA A 1 624 ? -34.229 -12.928 25.460 1.00 79.81 624 ALA A O 1
ATOM 5020 N N . VAL A 1 625 ? -36.114 -11.769 25.092 1.00 73.44 625 VAL A N 1
ATOM 5021 C CA . VAL A 1 625 ? -36.955 -12.944 24.823 1.00 73.44 625 VAL A CA 1
ATOM 5022 C C . VAL A 1 625 ? -36.931 -13.277 23.333 1.00 73.44 625 VAL A C 1
ATOM 5024 O O . VAL A 1 625 ? -36.896 -14.450 22.971 1.00 73.44 625 VAL A O 1
ATOM 5027 N N . ASP A 1 626 ? -36.909 -12.245 22.487 1.00 75.62 626 ASP A N 1
ATOM 5028 C CA . ASP A 1 626 ? -36.894 -12.364 21.035 1.00 75.62 626 ASP A CA 1
ATOM 5029 C C . ASP A 1 626 ? -35.481 -12.625 20.480 1.00 75.62 626 ASP A C 1
ATOM 5031 O O . ASP A 1 626 ? -34.498 -12.006 20.894 1.00 75.62 626 ASP A O 1
ATOM 5035 N N . ASP A 1 627 ? -35.383 -13.546 19.520 1.00 71.12 627 ASP A N 1
ATOM 5036 C CA . ASP A 1 627 ? -34.111 -13.958 18.914 1.00 71.12 627 ASP A CA 1
ATOM 5037 C C . ASP A 1 627 ? -33.489 -12.851 18.031 1.00 71.12 627 ASP A C 1
ATOM 5039 O O . ASP A 1 627 ? -32.259 -12.795 17.891 1.00 71.12 627 ASP A O 1
ATOM 5043 N N . CYS A 1 628 ? -34.300 -11.950 17.458 1.00 75.38 628 CYS A N 1
ATOM 5044 C CA . CYS A 1 628 ? -33.802 -10.812 16.680 1.00 75.38 628 CYS A CA 1
ATOM 5045 C C . CYS A 1 628 ? -33.109 -9.803 17.602 1.00 75.38 628 CYS A C 1
ATOM 5047 O O . CYS A 1 628 ? -31.961 -9.426 17.355 1.00 75.38 628 CYS A O 1
ATOM 5049 N N . ASP A 1 629 ? -33.750 -9.449 18.718 1.00 79.88 629 ASP A N 1
ATOM 5050 C CA . ASP A 1 629 ? -33.184 -8.534 19.716 1.00 79.88 629 ASP A CA 1
ATOM 5051 C C . ASP A 1 629 ? -31.859 -9.061 20.295 1.00 79.88 629 ASP A C 1
ATOM 5053 O O . ASP A 1 629 ? -30.873 -8.322 20.379 1.00 79.88 629 ASP A O 1
ATOM 5057 N N . LYS A 1 630 ? -31.778 -10.363 20.615 1.00 77.81 630 LYS A N 1
ATOM 5058 C CA . LYS A 1 630 ? -30.524 -11.017 21.051 1.00 77.81 630 LYS A CA 1
ATOM 5059 C C . LYS A 1 630 ? -29.396 -10.860 20.040 1.00 77.81 630 LYS A C 1
ATOM 5061 O O . LYS A 1 630 ? -28.250 -10.588 20.406 1.00 77.81 630 LYS A O 1
ATOM 5066 N N . THR A 1 631 ? -29.719 -11.056 18.765 1.00 78.88 631 THR A N 1
ATOM 5067 C CA . THR A 1 631 ? -28.764 -10.939 17.660 1.00 78.88 631 THR A CA 1
ATOM 5068 C C . THR A 1 631 ? -28.247 -9.505 17.547 1.00 78.88 631 THR A C 1
ATOM 5070 O O . THR A 1 631 ? -27.037 -9.289 17.476 1.00 78.88 631 THR A O 1
ATOM 5073 N N . ILE A 1 632 ? -29.143 -8.517 17.620 1.00 83.31 632 ILE A N 1
ATOM 5074 C CA . ILE A 1 632 ? -28.793 -7.093 17.564 1.00 83.31 632 ILE A CA 1
ATOM 5075 C C . ILE A 1 632 ? -27.890 -6.705 18.740 1.00 83.31 632 ILE A C 1
ATOM 5077 O O . ILE A 1 632 ? -26.841 -6.093 18.531 1.00 83.31 632 ILE A O 1
ATOM 5081 N N . PHE A 1 633 ? -28.243 -7.085 19.973 1.00 87.00 633 PHE A N 1
ATOM 5082 C CA . PHE A 1 633 ? -27.441 -6.742 21.152 1.00 87.00 633 PHE A CA 1
ATOM 5083 C C . PHE A 1 633 ? -26.074 -7.433 21.163 1.00 87.00 633 PHE A C 1
ATOM 5085 O O . PHE A 1 633 ? -25.086 -6.812 21.554 1.00 87.00 633 PHE A O 1
ATOM 5092 N N . THR A 1 634 ? -25.987 -8.680 20.694 1.00 83.69 634 THR A N 1
ATOM 5093 C CA . THR A 1 634 ? -24.712 -9.405 20.557 1.00 83.69 634 THR A CA 1
ATOM 5094 C C . THR A 1 634 ? -23.820 -8.783 19.480 1.00 83.69 634 THR A C 1
ATOM 5096 O O . THR A 1 634 ? -22.635 -8.555 19.715 1.00 83.69 634 THR A O 1
ATOM 5099 N N . ALA A 1 635 ? -24.374 -8.430 18.318 1.00 84.19 635 ALA A N 1
ATOM 5100 C CA . ALA A 1 635 ? -23.618 -7.734 17.279 1.00 84.19 635 ALA A CA 1
ATOM 5101 C C . ALA A 1 635 ? -23.131 -6.359 17.768 1.00 84.19 635 ALA A C 1
ATOM 5103 O O . ALA A 1 635 ? -21.971 -5.988 17.566 1.00 84.19 635 ALA A O 1
ATOM 5104 N N . LYS A 1 636 ? -23.991 -5.622 18.482 1.00 88.94 636 LYS A N 1
ATOM 5105 C CA . LYS A 1 636 ? -23.639 -4.313 19.033 1.00 88.94 636 LYS A CA 1
ATOM 5106 C C . LYS A 1 636 ? -22.584 -4.406 20.133 1.00 88.94 636 LYS A C 1
ATOM 5108 O O . LYS A 1 636 ? -21.700 -3.554 20.187 1.00 88.94 636 LYS A O 1
ATOM 5113 N N . SER A 1 637 ? -22.638 -5.422 20.995 1.00 91.44 637 SER A N 1
ATOM 5114 C CA . SER A 1 637 ? -21.626 -5.613 22.040 1.00 91.44 637 SER A CA 1
ATOM 5115 C C . SER A 1 637 ? -20.251 -5.912 21.438 1.00 91.44 637 SER A C 1
ATOM 5117 O O . SER A 1 637 ? -19.264 -5.357 21.914 1.00 91.44 637 SER A O 1
ATOM 5119 N N . ALA A 1 638 ? -20.185 -6.673 20.340 1.00 90.12 638 ALA A N 1
ATOM 5120 C CA . ALA A 1 638 ? -18.951 -6.898 19.588 1.00 90.12 638 ALA A CA 1
ATOM 5121 C C . ALA A 1 638 ? -18.409 -5.607 18.941 1.00 90.12 638 ALA A C 1
ATOM 5123 O O . ALA A 1 638 ? -17.213 -5.331 19.031 1.00 90.12 638 ALA A O 1
ATOM 5124 N N . GLU A 1 639 ? -19.274 -4.766 18.359 1.00 90.19 639 GLU A N 1
ATOM 5125 C CA . GLU A 1 639 ? -18.880 -3.447 17.831 1.00 90.19 639 GLU A CA 1
ATOM 5126 C C . GLU A 1 639 ? -18.289 -2.549 18.933 1.00 90.19 639 GLU A C 1
ATOM 5128 O O . GLU A 1 639 ? -17.231 -1.939 18.758 1.00 90.19 639 GLU A O 1
ATOM 5133 N N . VAL A 1 640 ? -18.951 -2.479 20.092 1.00 94.12 640 VAL A N 1
ATOM 5134 C CA . VAL A 1 640 ? -18.476 -1.682 21.232 1.00 94.12 640 VAL A CA 1
ATOM 5135 C C . VAL A 1 640 ? -17.208 -2.287 21.845 1.00 94.12 640 VAL A C 1
ATOM 5137 O O . VAL A 1 640 ? -16.335 -1.545 22.295 1.00 94.12 640 VAL A O 1
ATOM 5140 N N . ALA A 1 641 ? -17.043 -3.610 21.816 1.00 94.56 641 ALA A N 1
ATOM 5141 C CA . ALA A 1 641 ? -15.812 -4.269 22.236 1.00 94.56 641 ALA A CA 1
ATOM 5142 C C . ALA A 1 641 ? -14.628 -3.912 21.324 1.00 94.56 641 ALA A C 1
ATOM 5144 O O . ALA A 1 641 ? -13.569 -3.550 21.838 1.00 94.56 641 ALA A O 1
ATOM 5145 N N . LEU A 1 642 ? -14.818 -3.879 19.998 1.00 93.19 642 LEU A N 1
ATOM 5146 C CA . LEU A 1 642 ? -13.808 -3.369 19.059 1.00 93.19 642 LEU A CA 1
ATOM 5147 C C . LEU A 1 642 ? -13.432 -1.915 19.383 1.00 93.19 642 LEU A C 1
ATOM 5149 O O . LEU A 1 642 ? -12.248 -1.589 19.480 1.00 93.19 642 LEU A O 1
ATOM 5153 N N . LEU A 1 643 ? -14.422 -1.052 19.635 1.00 93.38 643 LEU A N 1
ATOM 5154 C CA . LEU A 1 643 ? -14.194 0.322 20.095 1.00 93.38 643 LEU A CA 1
ATOM 5155 C C . LEU A 1 643 ? -13.388 0.373 21.405 1.00 93.38 643 LEU A C 1
ATOM 5157 O O . LEU A 1 643 ? -12.475 1.189 21.536 1.00 93.38 643 LEU A O 1
ATOM 5161 N N . CYS A 1 644 ? -13.716 -0.481 22.374 1.00 96.06 644 CYS A N 1
ATOM 5162 C CA . CYS A 1 644 ? -13.006 -0.558 23.646 1.00 96.06 644 CYS A CA 1
ATOM 5163 C C . CYS A 1 644 ? -11.531 -0.913 23.420 1.00 96.06 644 CYS A C 1
ATOM 5165 O O . CYS A 1 644 ? -10.649 -0.244 23.964 1.00 96.06 644 CYS A O 1
ATOM 5167 N N . THR A 1 645 ? -11.244 -1.887 22.546 1.00 95.19 645 THR A N 1
ATOM 5168 C CA . THR A 1 645 ? -9.862 -2.256 22.194 1.00 95.19 645 THR A CA 1
ATOM 5169 C C . THR A 1 645 ? -9.098 -1.106 21.533 1.00 95.19 645 THR A C 1
ATOM 5171 O O . THR A 1 645 ? -7.940 -0.868 21.860 1.00 95.19 645 THR A O 1
ATOM 5174 N N . LEU A 1 646 ? -9.771 -0.298 20.713 1.00 93.25 646 LEU A N 1
ATOM 5175 C CA . LEU A 1 646 ? -9.217 0.896 20.064 1.00 93.25 646 LEU A CA 1
ATOM 5176 C C . LEU A 1 646 ? -8.639 1.922 21.053 1.00 93.25 646 LEU A C 1
ATOM 5178 O O . LEU A 1 646 ? -7.722 2.659 20.710 1.00 93.25 646 LEU A O 1
ATOM 5182 N N . THR A 1 647 ? -9.119 1.955 22.300 1.00 96.25 647 THR A N 1
ATOM 5183 C CA . THR A 1 647 ? -8.573 2.841 23.350 1.00 96.25 647 THR A CA 1
ATOM 5184 C C . THR A 1 647 ? -7.174 2.444 23.830 1.00 96.25 647 THR A C 1
ATOM 5186 O O . THR A 1 647 ? -6.542 3.193 24.579 1.00 96.25 647 THR A O 1
ATOM 5189 N N . PHE A 1 648 ? -6.709 1.248 23.469 1.00 95.50 648 PHE A N 1
ATOM 5190 C CA . PHE A 1 648 ? -5.362 0.751 23.743 1.00 95.50 648 PHE A CA 1
ATOM 5191 C C . PHE A 1 648 ? -4.439 0.891 22.527 1.00 95.50 648 PHE A C 1
ATOM 5193 O O . PHE A 1 648 ? -3.241 0.644 22.650 1.00 95.50 648 PHE A O 1
ATOM 5200 N N . ASP A 1 649 ? -4.977 1.287 21.370 1.00 93.88 649 ASP A N 1
ATOM 5201 C CA . ASP A 1 649 ? -4.230 1.432 20.125 1.00 93.88 649 ASP A CA 1
ATOM 5202 C C . ASP A 1 649 ? -3.472 2.767 20.065 1.00 93.88 649 ASP A C 1
ATOM 5204 O O . ASP A 1 649 ? -3.833 3.704 19.357 1.00 93.88 649 ASP A O 1
ATOM 5208 N N . VAL A 1 650 ? -2.424 2.849 20.882 1.00 93.12 650 VAL A N 1
ATOM 5209 C CA . VAL A 1 650 ? -1.508 3.993 21.023 1.00 93.12 650 VAL A CA 1
ATOM 5210 C C . VAL A 1 650 ? -0.083 3.571 20.663 1.00 93.12 650 VAL A C 1
ATOM 5212 O O . VAL A 1 650 ? 0.180 2.375 20.576 1.00 93.12 650 VAL A O 1
ATOM 5215 N N . ASP A 1 651 ? 0.848 4.506 20.459 1.00 90.44 651 ASP A N 1
ATOM 5216 C CA . ASP A 1 651 ? 2.258 4.190 20.173 1.00 90.44 651 ASP A CA 1
ATOM 5217 C C . ASP A 1 651 ? 2.908 3.295 21.250 1.00 90.44 651 ASP A C 1
ATOM 5219 O O . ASP A 1 651 ? 2.596 3.394 22.439 1.00 90.44 651 ASP A O 1
ATOM 5223 N N . ASP A 1 652 ? 3.850 2.432 20.835 1.00 88.00 652 ASP A N 1
ATOM 5224 C CA . ASP A 1 652 ? 4.433 1.370 21.680 1.00 88.00 652 ASP A CA 1
ATOM 5225 C C . ASP A 1 652 ? 5.011 1.897 23.009 1.00 88.00 652 ASP A C 1
ATOM 5227 O O . ASP A 1 652 ? 4.924 1.233 24.043 1.00 88.00 652 ASP A O 1
ATOM 5231 N N . HIS A 1 653 ? 5.575 3.106 23.005 1.00 87.44 653 HIS A N 1
ATOM 5232 C CA . HIS A 1 653 ? 6.202 3.707 24.182 1.00 87.44 653 HIS A CA 1
ATOM 5233 C C . HIS A 1 653 ? 5.198 4.122 25.274 1.00 87.44 653 HIS A C 1
ATOM 5235 O O . HIS A 1 653 ? 5.581 4.208 26.438 1.00 87.44 653 HIS A O 1
ATOM 5241 N N . HIS A 1 654 ? 3.917 4.310 24.938 1.00 90.19 654 HIS A N 1
ATOM 5242 C CA . HIS A 1 654 ? 2.853 4.598 25.908 1.00 90.19 654 HIS A CA 1
ATOM 5243 C C . HIS A 1 654 ? 2.241 3.334 26.529 1.00 90.19 654 HIS A C 1
ATOM 5245 O O . HIS A 1 654 ? 1.535 3.413 27.536 1.00 90.19 654 HIS A O 1
ATOM 5251 N N . LEU A 1 655 ? 2.492 2.153 25.954 1.00 88.38 655 LEU A N 1
ATOM 5252 C CA . LEU A 1 655 ? 1.856 0.910 26.394 1.00 88.38 655 LEU A CA 1
ATOM 5253 C C . LEU A 1 655 ? 2.219 0.542 27.836 1.00 88.38 655 LEU A C 1
ATOM 5255 O O . LEU A 1 655 ? 1.371 0.024 28.560 1.00 88.38 655 LEU A O 1
ATOM 5259 N N . ALA A 1 656 ? 3.442 0.848 28.277 1.00 84.38 656 ALA A N 1
ATOM 5260 C CA . ALA A 1 656 ? 3.865 0.614 29.656 1.00 84.38 656 ALA A CA 1
ATOM 5261 C C . ALA A 1 656 ? 2.992 1.387 30.663 1.00 84.38 656 ALA A C 1
ATOM 5263 O O . ALA A 1 656 ? 2.520 0.806 31.640 1.00 84.38 656 ALA A O 1
ATOM 5264 N N . ASP A 1 657 ? 2.700 2.662 30.387 1.00 85.00 657 ASP A N 1
ATOM 5265 C CA . ASP A 1 657 ? 1.847 3.502 31.238 1.00 85.00 657 ASP A CA 1
ATOM 5266 C C . ASP A 1 657 ? 0.390 3.028 31.225 1.00 85.00 657 ASP A C 1
ATOM 5268 O O . ASP A 1 657 ? -0.295 3.039 32.253 1.00 85.00 657 ASP A O 1
ATOM 5272 N N . VAL A 1 658 ? -0.088 2.569 30.064 1.00 90.44 658 VAL A N 1
ATOM 5273 C CA . VAL A 1 658 ? -1.431 1.999 29.928 1.00 90.44 658 VAL A CA 1
ATOM 5274 C C . VAL A 1 658 ? -1.547 0.717 30.756 1.00 90.44 658 VAL A C 1
ATOM 5276 O O . VAL A 1 658 ? -2.472 0.598 31.558 1.00 90.44 658 VAL A O 1
ATOM 5279 N N . PHE A 1 659 ? -0.617 -0.231 30.638 1.00 87.81 659 PHE A N 1
ATOM 5280 C CA . PHE A 1 659 ? -0.697 -1.516 31.346 1.00 87.81 659 PHE A CA 1
ATOM 5281 C C . PHE A 1 659 ? -0.192 -1.487 32.794 1.00 87.81 659 PHE A C 1
ATOM 5283 O O . PHE A 1 659 ? -0.404 -2.453 33.526 1.00 87.81 659 PHE A O 1
ATOM 5290 N N . ALA A 1 660 ? 0.360 -0.364 33.266 1.00 82.25 660 ALA A N 1
ATOM 5291 C CA . ALA A 1 660 ? 0.645 -0.153 34.686 1.00 82.25 660 ALA A CA 1
ATOM 5292 C C . ALA A 1 660 ? -0.614 -0.265 35.572 1.00 82.25 660 ALA A C 1
ATOM 5294 O O . ALA A 1 660 ? -0.515 -0.569 36.760 1.00 82.25 660 ALA A O 1
ATOM 5295 N N . GLN A 1 661 ? -1.808 -0.036 35.009 1.00 81.56 661 GLN A N 1
ATOM 5296 C CA . GLN A 1 661 ? -3.079 -0.244 35.705 1.00 81.56 661 GLN A CA 1
ATOM 5297 C C . GLN A 1 661 ? -3.531 -1.710 35.563 1.00 81.56 661 GLN A C 1
ATOM 5299 O O . GLN A 1 661 ? -3.870 -2.124 34.454 1.00 81.56 661 GLN A O 1
ATOM 5304 N N . PRO A 1 662 ? -3.639 -2.492 36.656 1.00 73.94 662 PRO A N 1
ATOM 5305 C CA . PRO A 1 662 ? -3.918 -3.932 36.572 1.00 73.94 662 PRO A CA 1
ATOM 5306 C C . PRO A 1 662 ? -5.223 -4.292 35.845 1.00 73.94 662 PRO A C 1
ATOM 5308 O O . PRO A 1 662 ? -5.298 -5.311 35.161 1.00 73.94 662 PRO A O 1
ATOM 5311 N N . ASN A 1 663 ? -6.245 -3.437 35.946 1.00 88.50 663 ASN A N 1
ATOM 5312 C CA . ASN A 1 663 ? -7.552 -3.679 35.329 1.00 88.50 663 ASN A CA 1
ATOM 5313 C C . ASN A 1 663 ? -7.523 -3.579 33.797 1.00 88.50 663 ASN A C 1
ATOM 5315 O O . ASN A 1 663 ? -8.376 -4.165 33.138 1.00 88.50 663 ASN A O 1
ATOM 5319 N N . ASN A 1 664 ? -6.545 -2.879 33.216 1.00 92.44 664 ASN A N 1
ATOM 5320 C CA . ASN A 1 664 ? -6.485 -2.636 31.774 1.00 92.44 664 ASN A CA 1
ATOM 5321 C C . ASN A 1 664 ? -6.238 -3.921 30.972 1.00 92.44 664 ASN A C 1
ATOM 5323 O O . ASN A 1 664 ? -6.860 -4.108 29.928 1.00 92.44 664 ASN A O 1
ATOM 5327 N N . VAL A 1 665 ? -5.414 -4.838 31.492 1.00 91.88 665 VAL A N 1
ATOM 5328 C CA . VAL A 1 665 ? -5.244 -6.179 30.903 1.00 91.88 665 VAL A CA 1
ATOM 5329 C C . VAL A 1 665 ? -6.578 -6.916 30.897 1.00 91.88 665 VAL A C 1
ATOM 5331 O O . VAL A 1 665 ? -6.969 -7.483 29.882 1.00 91.88 665 VAL A O 1
ATOM 5334 N N . SER A 1 666 ? -7.309 -6.859 32.013 1.00 92.94 666 SER A N 1
ATOM 5335 C CA . SER A 1 666 ? -8.586 -7.553 32.119 1.00 92.94 666 SER A CA 1
ATOM 5336 C C . SER A 1 666 ? -9.637 -6.997 31.157 1.00 92.94 666 SER A C 1
ATOM 5338 O O . SER A 1 666 ? -10.305 -7.774 30.482 1.00 92.94 666 SER A O 1
ATOM 5340 N N . ILE A 1 667 ? -9.753 -5.671 31.041 1.00 95.00 667 ILE A N 1
ATOM 5341 C CA . ILE A 1 667 ? -10.686 -5.025 30.105 1.00 95.00 667 ILE A CA 1
ATOM 5342 C C . ILE A 1 667 ? -10.373 -5.423 28.659 1.00 95.00 667 ILE A C 1
ATOM 5344 O O . ILE A 1 667 ? -11.289 -5.753 27.903 1.00 95.00 667 ILE A O 1
ATOM 5348 N N . LEU A 1 668 ? -9.093 -5.425 28.268 1.00 95.19 668 LEU A N 1
ATOM 5349 C CA . LEU A 1 668 ? -8.695 -5.804 26.914 1.00 95.19 668 LEU A CA 1
ATOM 5350 C C . LEU A 1 668 ? -9.010 -7.276 26.623 1.00 95.19 668 LEU A C 1
ATOM 5352 O O . LEU A 1 668 ? -9.557 -7.576 25.566 1.00 95.19 668 LEU A O 1
ATOM 5356 N N . VAL A 1 669 ? -8.715 -8.184 27.555 1.00 94.00 669 VAL A N 1
ATOM 5357 C CA . VAL A 1 669 ? -9.009 -9.620 27.409 1.00 94.00 669 VAL A CA 1
ATOM 5358 C C . VAL A 1 669 ? -10.518 -9.862 27.332 1.00 94.00 669 VAL A C 1
ATOM 5360 O O . VAL A 1 669 ? -10.970 -10.545 26.421 1.00 94.00 669 VAL A O 1
ATOM 5363 N N . GLN A 1 670 ? -11.314 -9.242 28.210 1.00 94.06 670 GLN A N 1
ATOM 5364 C CA . GLN A 1 670 ? -12.780 -9.330 28.154 1.00 94.06 670 GLN A CA 1
ATOM 5365 C C . GLN A 1 670 ? -13.323 -8.825 26.816 1.00 94.06 670 GLN A C 1
ATOM 5367 O O . GLN A 1 670 ? -14.145 -9.489 26.191 1.00 94.06 670 GLN A O 1
ATOM 5372 N N . SER A 1 671 ? -12.829 -7.676 26.350 1.00 95.19 671 SER A N 1
ATOM 5373 C CA . SER A 1 671 ? -13.227 -7.121 25.053 1.00 95.19 671 SER A CA 1
ATOM 5374 C C . SER A 1 671 ? -12.834 -8.061 23.908 1.00 95.19 671 SER A C 1
ATOM 5376 O O . SER A 1 671 ? -13.637 -8.294 23.015 1.00 95.19 671 SER A O 1
ATOM 5378 N N . SER A 1 672 ? -11.643 -8.662 23.961 1.00 94.31 672 SER A N 1
ATOM 5379 C CA . SER A 1 672 ? -11.151 -9.598 22.937 1.00 94.31 672 SER A CA 1
ATOM 5380 C C . SER A 1 672 ? -12.000 -10.868 22.858 1.00 94.31 672 SER A C 1
ATOM 5382 O O . SER A 1 672 ? -12.335 -11.303 21.759 1.00 94.31 672 SER A O 1
ATOM 5384 N N . ILE A 1 673 ? -12.408 -11.415 24.009 1.00 91.69 673 ILE A N 1
ATOM 5385 C CA . ILE A 1 673 ? -13.345 -12.544 24.079 1.00 91.69 673 ILE A CA 1
ATOM 5386 C C . ILE A 1 673 ? -14.669 -12.151 23.416 1.00 91.69 673 ILE A C 1
ATOM 5388 O O . ILE A 1 673 ? -15.123 -12.846 22.517 1.00 91.69 673 ILE A O 1
ATOM 5392 N N . VAL A 1 674 ? -15.257 -11.007 23.786 1.00 91.19 674 VAL A N 1
ATOM 5393 C CA . VAL A 1 674 ? -16.545 -10.556 23.224 1.00 91.19 674 VAL A CA 1
ATOM 5394 C C . VAL A 1 674 ? -16.474 -10.354 21.707 1.00 91.19 674 VAL A C 1
ATOM 5396 O O . VAL A 1 674 ? -17.399 -10.750 20.998 1.00 91.19 674 VAL A O 1
ATOM 5399 N N . VAL A 1 675 ? -15.379 -9.784 21.190 1.00 90.50 675 VAL A N 1
ATOM 5400 C CA . VAL A 1 675 ? -15.162 -9.649 19.739 1.00 90.50 675 VAL A CA 1
ATOM 5401 C C . VAL A 1 675 ? -15.144 -11.022 19.071 1.00 90.50 675 VAL A C 1
ATOM 5403 O O . VAL A 1 675 ? -15.908 -11.252 18.134 1.00 90.50 675 VAL A O 1
ATOM 5406 N N . GLN A 1 676 ? -14.333 -11.951 19.583 1.00 87.50 676 GLN A N 1
ATOM 5407 C CA . GLN A 1 676 ? -14.201 -13.293 19.019 1.00 87.50 676 GLN A CA 1
ATOM 5408 C C . GLN A 1 676 ? -15.516 -14.085 19.072 1.00 87.50 676 GLN A C 1
ATOM 5410 O O . GLN A 1 676 ? -15.875 -14.784 18.121 1.00 87.50 676 GLN A O 1
ATOM 5415 N N . GLU A 1 677 ? -16.270 -13.963 20.165 1.00 84.19 677 GLU A N 1
ATOM 5416 C CA . GLU A 1 677 ? -17.587 -14.583 20.308 1.00 84.19 677 GLU A CA 1
ATOM 5417 C C . GLU A 1 677 ? -18.591 -14.009 19.294 1.00 84.19 677 GLU A C 1
ATOM 5419 O O . GLU A 1 677 ? -19.312 -14.776 18.645 1.00 84.19 677 GLU A O 1
ATOM 5424 N N . GLY A 1 678 ? -18.588 -12.686 19.097 1.00 80.50 678 GLY A N 1
ATOM 5425 C CA . GLY A 1 678 ? -19.434 -11.992 18.126 1.00 80.50 678 GLY A CA 1
ATOM 5426 C C . GLY A 1 678 ? -19.133 -12.364 16.671 1.00 80.50 678 GLY A C 1
ATOM 5427 O O . GLY A 1 678 ? -20.059 -12.653 15.908 1.00 80.50 678 GLY A O 1
ATOM 5428 N N . GLU A 1 679 ? -17.853 -12.444 16.286 1.00 76.62 679 GLU A N 1
ATOM 5429 C CA . GLU A 1 679 ? -17.450 -12.870 14.935 1.00 76.62 679 GLU A CA 1
ATOM 5430 C C . GLU A 1 679 ? -17.971 -14.271 14.594 1.00 76.62 679 GLU A C 1
ATOM 5432 O O . GLU A 1 679 ? -18.425 -14.545 13.479 1.00 76.62 679 GLU A O 1
ATOM 5437 N N . GLN A 1 680 ? -17.915 -15.170 15.574 1.00 70.62 680 GLN A N 1
ATOM 5438 C CA . GLN A 1 680 ? -18.335 -16.555 15.435 1.00 70.62 680 GLN A CA 1
ATOM 5439 C C . GLN A 1 680 ? -19.855 -16.748 15.393 1.00 70.62 680 GLN A C 1
ATOM 5441 O O . GLN A 1 680 ? -20.309 -17.795 14.909 1.00 70.62 680 GLN A O 1
ATOM 5446 N N . ALA A 1 681 ? -20.619 -15.805 15.946 1.00 63.91 681 ALA A N 1
ATOM 5447 C CA . ALA A 1 681 ? -22.077 -15.809 15.917 1.00 63.91 681 ALA A CA 1
ATOM 5448 C C . ALA A 1 681 ? -22.614 -15.317 14.562 1.00 63.91 681 ALA A C 1
ATOM 5450 O O . ALA A 1 681 ? -23.595 -15.866 14.058 1.00 63.91 681 ALA A O 1
ATOM 5451 N N . HIS A 1 682 ? -21.933 -14.352 13.928 1.00 63.84 682 HIS A N 1
ATOM 5452 C CA . HIS A 1 682 ? -22.412 -13.694 12.707 1.00 63.84 682 HIS A CA 1
ATOM 5453 C C . HIS A 1 682 ? -21.331 -13.558 11.615 1.00 63.84 682 HIS A C 1
ATOM 5455 O O . HIS A 1 682 ? -20.968 -12.446 11.231 1.00 63.84 682 HIS A O 1
ATOM 5461 N N . PRO A 1 683 ? -20.851 -14.672 11.026 1.00 55.81 683 PRO A N 1
ATOM 5462 C CA . PRO A 1 683 ? -19.775 -14.635 10.031 1.00 55.81 683 PRO A CA 1
ATOM 5463 C C . PRO A 1 683 ? -20.143 -13.887 8.735 1.00 55.81 683 PRO A C 1
ATOM 5465 O O . PRO A 1 683 ? -19.254 -13.370 8.063 1.00 55.81 683 PRO A O 1
ATOM 5468 N N . ASN A 1 684 ? -21.438 -13.794 8.398 1.00 46.00 684 ASN A N 1
ATOM 5469 C CA . ASN A 1 684 ? -21.928 -13.230 7.131 1.00 46.00 684 ASN A CA 1
ATOM 5470 C C . ASN A 1 684 ? -22.376 -11.755 7.214 1.00 46.00 684 ASN A C 1
ATOM 5472 O O . ASN A 1 684 ? -22.707 -11.174 6.184 1.00 46.00 684 ASN A O 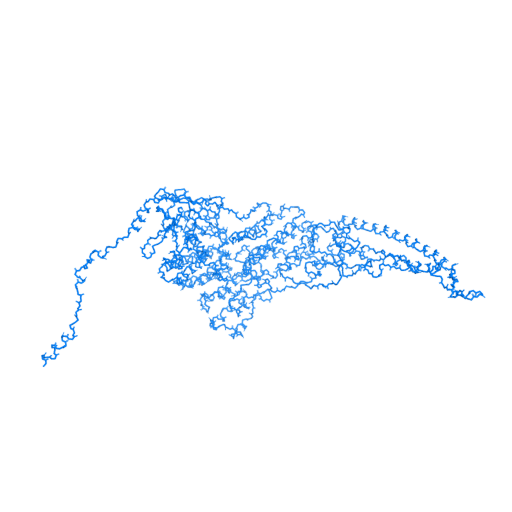1
ATOM 5476 N N . HIS A 1 685 ? -22.393 -11.141 8.403 1.00 47.88 685 HIS A N 1
ATOM 5477 C CA . HIS A 1 685 ? -22.819 -9.749 8.612 1.00 47.88 685 HIS A CA 1
ATOM 5478 C C . HIS A 1 685 ? -21.623 -8.858 8.975 1.00 47.88 685 HIS A C 1
ATOM 5480 O O . HIS A 1 685 ? -21.543 -8.320 10.077 1.00 47.88 685 HIS A O 1
ATOM 5486 N N . ARG A 1 686 ? -20.665 -8.703 8.053 1.00 55.53 686 ARG A N 1
ATOM 5487 C CA . ARG A 1 686 ? -19.580 -7.722 8.210 1.00 55.53 686 ARG A CA 1
ATOM 5488 C C . ARG A 1 686 ? -19.842 -6.520 7.313 1.00 55.53 686 ARG A C 1
ATOM 5490 O O . ARG A 1 686 ? -19.665 -6.586 6.100 1.00 55.53 686 ARG A O 1
ATOM 5497 N N . GLU A 1 687 ? -20.255 -5.411 7.915 1.00 60.19 687 GLU A N 1
ATOM 5498 C CA . GLU A 1 687 ? -20.218 -4.112 7.247 1.00 60.19 687 GLU A CA 1
ATOM 5499 C C . GLU A 1 687 ? -18.760 -3.714 6.958 1.00 60.19 687 GLU A C 1
ATOM 5501 O O . GLU A 1 687 ? -17.836 -4.133 7.660 1.00 60.19 687 GLU A O 1
ATOM 5506 N N . ARG A 1 688 ? -18.521 -2.863 5.949 1.00 59.06 688 ARG A N 1
ATOM 5507 C CA . ARG A 1 688 ? -17.160 -2.404 5.587 1.00 59.06 688 ARG A CA 1
ATOM 5508 C C . ARG A 1 688 ? -16.400 -1.792 6.774 1.00 59.06 688 ARG A C 1
ATOM 5510 O O . ARG A 1 688 ? -15.203 -2.016 6.929 1.00 59.06 688 ARG A O 1
ATOM 5517 N N . HIS A 1 689 ? -17.099 -1.074 7.654 1.00 59.59 689 HIS A N 1
ATOM 5518 C CA . HIS A 1 689 ? -16.527 -0.490 8.871 1.00 59.59 689 HIS A CA 1
ATOM 5519 C C . HIS A 1 689 ? -16.027 -1.539 9.871 1.00 59.59 689 HIS A C 1
ATOM 5521 O O . HIS A 1 689 ? -15.065 -1.274 10.594 1.00 59.59 689 HIS A O 1
ATOM 5527 N N . SER A 1 690 ? -16.642 -2.722 9.895 1.00 68.19 690 SER A N 1
ATOM 5528 C CA . SER A 1 690 ? -16.224 -3.841 10.741 1.00 68.19 690 SER A CA 1
ATOM 5529 C C . SER A 1 690 ? -14.910 -4.453 10.253 1.00 68.19 690 SER A C 1
ATOM 5531 O O . SER A 1 690 ? -14.117 -4.889 11.076 1.00 68.19 690 SER A O 1
ATOM 5533 N N . ILE A 1 691 ? -14.622 -4.410 8.944 1.00 76.06 691 ILE A N 1
ATOM 5534 C CA . ILE A 1 691 ? -13.352 -4.894 8.365 1.00 76.06 691 ILE A CA 1
ATOM 5535 C C . ILE A 1 691 ? -12.172 -4.009 8.800 1.00 76.06 691 ILE A C 1
ATOM 5537 O O . ILE A 1 691 ? -11.109 -4.516 9.158 1.00 76.06 691 ILE A O 1
ATOM 5541 N N . LEU A 1 692 ? -12.355 -2.681 8.796 1.00 83.12 692 LEU A N 1
ATOM 5542 C CA . LEU A 1 692 ? -11.333 -1.731 9.259 1.00 83.12 692 LEU A CA 1
ATOM 5543 C C . LEU A 1 692 ? -10.984 -1.967 10.735 1.00 83.12 692 LEU A C 1
ATOM 5545 O O . LEU A 1 692 ? -9.812 -2.075 11.097 1.00 83.12 692 LEU A O 1
ATOM 5549 N N . LEU A 1 693 ? -12.016 -2.065 11.578 1.00 83.06 693 LEU A N 1
ATOM 5550 C CA . LEU A 1 693 ? -11.868 -2.269 13.016 1.00 83.06 693 LEU A CA 1
ATOM 5551 C C . LEU A 1 693 ? -11.260 -3.626 13.362 1.00 83.06 693 LEU A C 1
ATOM 5553 O O . LEU A 1 693 ? -10.381 -3.685 14.217 1.00 83.06 693 LEU A O 1
ATOM 5557 N N . ASP A 1 694 ? -11.686 -4.690 12.685 1.00 85.50 694 ASP A N 1
ATOM 5558 C CA . ASP A 1 694 ? -11.143 -6.034 12.874 1.00 85.50 694 ASP A CA 1
ATOM 5559 C C . ASP A 1 694 ? -9.638 -6.074 12.573 1.00 85.50 694 ASP A C 1
ATOM 5561 O O . ASP A 1 694 ? -8.849 -6.568 13.380 1.00 85.50 694 ASP A O 1
ATOM 5565 N N . LEU A 1 695 ? -9.191 -5.460 11.470 1.00 89.00 695 LEU A N 1
ATOM 5566 C CA . LEU A 1 695 ? -7.760 -5.421 11.180 1.00 89.00 695 LEU A CA 1
ATOM 5567 C C . LEU A 1 695 ? -6.980 -4.614 12.229 1.00 89.00 695 LEU A C 1
ATOM 5569 O O . LEU A 1 695 ? -5.903 -5.049 12.633 1.00 89.00 695 LEU A O 1
ATOM 5573 N N . ARG A 1 696 ? -7.502 -3.473 12.704 1.00 90.88 696 ARG A N 1
ATOM 5574 C CA . ARG A 1 696 ? -6.872 -2.717 13.805 1.00 90.88 696 ARG A CA 1
ATOM 5575 C C . ARG A 1 696 ? -6.798 -3.537 15.091 1.00 90.88 696 ARG A C 1
ATOM 5577 O O . ARG A 1 696 ? -5.759 -3.540 15.743 1.00 90.88 696 ARG A O 1
ATOM 5584 N N . PHE A 1 697 ? -7.855 -4.273 15.418 1.00 92.50 697 PHE A N 1
ATOM 5585 C CA . PHE A 1 697 ? -7.905 -5.159 16.577 1.00 92.50 697 PHE A CA 1
ATOM 5586 C C . PHE A 1 697 ? -6.854 -6.274 16.494 1.00 92.50 697 PHE A C 1
ATOM 5588 O O . PHE A 1 697 ? -6.038 -6.415 17.406 1.00 92.50 697 PHE A O 1
ATOM 5595 N N . ARG A 1 698 ? -6.781 -6.997 15.368 1.00 91.44 698 ARG A N 1
ATOM 5596 C CA . ARG A 1 698 ? -5.731 -8.007 15.123 1.00 91.44 698 ARG A CA 1
ATOM 5597 C C . ARG A 1 698 ? -4.337 -7.388 15.221 1.00 91.44 698 ARG A C 1
ATOM 5599 O O . ARG A 1 698 ? -3.429 -7.977 15.811 1.00 91.44 698 ARG A O 1
ATOM 5606 N N . ARG A 1 699 ? -4.177 -6.169 14.686 1.00 90.56 699 ARG A N 1
ATOM 5607 C CA . ARG A 1 699 ? -2.915 -5.427 14.743 1.00 90.56 699 ARG A CA 1
ATOM 5608 C C . ARG A 1 699 ? -2.493 -5.087 16.162 1.00 90.56 699 ARG A C 1
ATOM 5610 O O . ARG A 1 699 ? -1.336 -5.273 16.541 1.00 90.56 699 ARG A O 1
ATOM 5617 N N . LEU A 1 700 ? -3.439 -4.629 16.959 1.00 92.38 700 LEU A N 1
ATOM 5618 C CA . LEU A 1 700 ? -3.227 -4.337 18.358 1.00 92.38 700 LEU A CA 1
ATOM 5619 C C . LEU A 1 700 ? -2.842 -5.602 19.138 1.00 92.38 700 LEU A C 1
ATOM 5621 O O . LEU A 1 700 ? -1.816 -5.602 19.812 1.00 92.38 700 LEU A O 1
ATOM 5625 N N . LEU A 1 701 ? -3.594 -6.699 19.009 1.00 92.88 701 LEU A N 1
ATOM 5626 C CA . LEU A 1 701 ? -3.295 -7.941 19.730 1.00 92.88 701 LEU A CA 1
ATOM 5627 C C . LEU A 1 701 ? -1.904 -8.492 19.406 1.00 92.88 701 LEU A C 1
ATOM 5629 O O . LEU A 1 701 ? -1.166 -8.874 20.314 1.00 92.88 701 LEU A O 1
ATOM 5633 N N . TYR A 1 702 ? -1.482 -8.445 18.142 1.00 91.38 702 TYR A N 1
ATOM 5634 C CA . TYR A 1 702 ? -0.123 -8.844 17.771 1.00 91.38 702 TYR A CA 1
ATOM 5635 C C . TYR A 1 702 ? 0.969 -7.943 18.372 1.00 91.38 702 TYR A C 1
ATOM 5637 O O . TYR A 1 702 ? 2.043 -8.420 18.736 1.00 91.38 702 TYR A O 1
ATOM 5645 N N . ARG A 1 703 ? 0.724 -6.639 18.520 1.00 90.19 703 ARG A N 1
ATOM 5646 C CA . ARG A 1 703 ? 1.667 -5.749 19.221 1.00 90.19 703 ARG A CA 1
ATOM 5647 C C . ARG A 1 703 ? 1.723 -6.055 20.718 1.00 90.19 703 ARG A C 1
ATOM 5649 O O . ARG A 1 703 ? 2.774 -5.905 21.337 1.00 90.19 703 ARG A O 1
ATOM 5656 N N . LEU A 1 704 ? 0.607 -6.508 21.289 1.00 90.69 704 LEU A N 1
ATOM 5657 C CA . LEU A 1 704 ? 0.434 -6.651 22.729 1.00 90.69 704 LEU A CA 1
ATOM 5658 C C . LEU A 1 704 ? 0.665 -8.053 23.287 1.00 90.69 704 LEU A C 1
ATOM 5660 O O . LEU A 1 704 ? 0.925 -8.145 24.483 1.00 90.69 704 LEU A O 1
ATOM 5664 N N . TYR A 1 705 ? 0.606 -9.135 22.504 1.00 90.50 705 TYR A N 1
ATOM 5665 C CA . TYR A 1 705 ? 0.576 -10.492 23.077 1.00 90.50 705 TYR A CA 1
ATOM 5666 C C . TYR A 1 705 ? 1.754 -10.779 24.020 1.00 90.50 705 TYR A C 1
ATOM 5668 O O . TYR A 1 705 ? 1.554 -11.303 25.112 1.00 90.50 705 TYR A O 1
ATOM 5676 N N . LYS A 1 706 ? 2.974 -10.345 23.672 1.00 89.31 706 LYS A N 1
ATOM 5677 C CA . LYS A 1 706 ? 4.154 -10.525 24.538 1.00 89.31 706 LYS A CA 1
ATOM 5678 C C . LYS A 1 706 ? 4.073 -9.740 25.842 1.00 89.31 706 LYS A C 1
ATOM 5680 O O . LYS A 1 706 ? 4.661 -10.157 26.835 1.00 89.31 706 LYS A O 1
ATOM 5685 N N . ILE A 1 707 ? 3.396 -8.593 25.829 1.00 88.19 707 ILE A N 1
ATOM 5686 C CA . ILE A 1 707 ? 3.137 -7.793 27.027 1.00 88.19 707 ILE A CA 1
ATOM 5687 C C . ILE A 1 707 ? 2.064 -8.501 27.856 1.00 88.19 707 ILE A C 1
ATOM 5689 O O . ILE A 1 707 ? 2.272 -8.737 29.038 1.00 88.19 707 ILE A O 1
ATOM 5693 N N . LEU A 1 708 ? 0.957 -8.921 27.237 1.00 88.00 708 LEU A N 1
ATOM 5694 C CA . LEU A 1 708 ? -0.156 -9.595 27.915 1.00 88.00 708 LEU A CA 1
ATOM 5695 C C . LEU A 1 708 ? 0.267 -10.898 28.602 1.00 88.00 708 LEU A C 1
ATOM 5697 O O . LEU A 1 708 ? -0.158 -11.151 29.729 1.00 88.00 708 LEU A O 1
ATOM 5701 N N . ALA A 1 709 ? 1.166 -11.668 27.983 1.00 87.56 709 ALA A N 1
ATOM 5702 C CA . ALA A 1 709 ? 1.736 -12.882 28.567 1.00 87.56 709 ALA A CA 1
ATOM 5703 C C . ALA A 1 709 ? 2.457 -12.641 29.912 1.00 87.56 709 ALA A C 1
ATOM 5705 O O . ALA A 1 709 ? 2.602 -13.567 30.705 1.00 87.56 709 ALA A O 1
ATOM 5706 N N . GLN A 1 710 ? 2.882 -11.404 30.206 1.00 86.69 710 GLN A N 1
ATOM 5707 C CA . GLN A 1 710 ? 3.563 -11.038 31.456 1.00 86.69 710 GLN A CA 1
ATOM 5708 C C . GLN A 1 710 ? 2.594 -10.702 32.605 1.00 86.69 710 GLN A C 1
ATOM 5710 O O . GLN A 1 710 ? 3.034 -10.542 33.744 1.00 86.69 710 GLN A O 1
ATOM 5715 N N . TYR A 1 711 ? 1.283 -10.610 32.345 1.00 84.69 711 TYR A N 1
ATOM 5716 C CA . TYR A 1 711 ? 0.274 -10.192 33.329 1.00 84.69 711 TYR A CA 1
ATOM 5717 C C . TYR A 1 711 ? -0.819 -11.256 33.558 1.00 84.69 711 TYR A C 1
ATOM 5719 O O . TYR A 1 711 ? -2.005 -10.991 33.334 1.00 84.69 711 TYR A O 1
ATOM 5727 N N . PRO A 1 712 ? -0.471 -12.444 34.088 1.00 82.69 712 PRO A N 1
ATOM 5728 C CA . PRO A 1 712 ? -1.395 -13.578 34.208 1.00 82.69 712 PRO A CA 1
ATOM 5729 C C . PRO A 1 712 ? -2.608 -13.294 35.110 1.00 82.69 712 PRO A C 1
ATOM 5731 O O . PRO A 1 712 ? -3.711 -13.750 34.833 1.00 82.69 712 PRO A O 1
ATOM 5734 N N . ARG A 1 713 ? -2.460 -12.446 36.137 1.00 84.44 713 ARG A N 1
ATOM 5735 C CA . ARG A 1 713 ? -3.586 -12.043 37.007 1.00 84.44 713 ARG A CA 1
ATOM 5736 C C . ARG A 1 713 ? -4.688 -11.286 36.259 1.00 84.44 713 ARG A C 1
ATOM 5738 O O . ARG A 1 713 ? -5.846 -11.311 36.674 1.00 84.44 713 ARG A O 1
ATOM 5745 N N . GLY A 1 714 ? -4.331 -10.583 35.182 1.00 85.25 714 GLY A N 1
ATOM 5746 C CA . GLY A 1 714 ? -5.301 -9.899 34.331 1.00 85.25 714 GLY A CA 1
ATOM 5747 C C . GLY A 1 714 ? -6.181 -10.883 33.557 1.00 85.25 714 GLY A C 1
ATOM 5748 O O . GLY A 1 714 ? -7.380 -10.633 33.420 1.00 85.25 714 GLY A O 1
ATOM 5749 N N . LEU A 1 715 ? -5.604 -12.017 33.131 1.00 87.75 715 LEU A N 1
ATOM 5750 C CA . LEU A 1 715 ? -6.326 -13.126 32.497 1.00 87.75 715 LEU A CA 1
ATOM 5751 C C . LEU A 1 715 ? -7.318 -13.751 33.480 1.00 87.75 715 LEU A C 1
ATOM 5753 O O . LEU A 1 715 ? -8.493 -13.878 33.144 1.00 87.75 715 LEU A O 1
ATOM 5757 N N . ASP A 1 716 ? -6.889 -14.027 34.717 1.00 88.38 716 ASP A N 1
ATOM 5758 C CA . ASP A 1 716 ? -7.772 -14.582 35.753 1.00 88.38 716 ASP A CA 1
ATOM 5759 C C . ASP A 1 716 ? -9.009 -13.713 35.973 1.00 88.38 716 ASP A C 1
ATOM 5761 O O . ASP A 1 716 ? -10.138 -14.203 35.980 1.00 88.38 716 ASP A O 1
ATOM 5765 N N . HIS A 1 717 ? -8.805 -12.404 36.152 1.00 85.94 717 HIS A N 1
ATOM 5766 C CA . HIS A 1 717 ? -9.916 -11.489 36.386 1.00 85.94 717 HIS A CA 1
ATOM 5767 C C . HIS A 1 717 ? -10.859 -11.429 35.180 1.00 85.94 717 HIS A C 1
ATOM 5769 O O . HIS A 1 717 ? -12.071 -11.481 35.361 1.00 85.94 717 HIS A O 1
ATOM 5775 N N . ALA A 1 718 ? -10.323 -11.366 33.957 1.00 88.38 718 ALA A N 1
ATOM 5776 C CA . ALA A 1 718 ? -11.133 -11.298 32.742 1.00 88.38 718 ALA A CA 1
ATOM 5777 C C . ALA A 1 718 ? -11.965 -12.557 32.494 1.00 88.38 718 ALA A C 1
ATOM 5779 O O . ALA A 1 718 ? -13.144 -12.472 32.141 1.00 88.38 718 ALA A O 1
ATOM 5780 N N . ILE A 1 719 ? -11.355 -13.725 32.686 1.00 88.12 719 ILE A N 1
ATOM 5781 C CA . ILE A 1 719 ? -12.009 -15.002 32.419 1.00 88.12 719 ILE A CA 1
ATOM 5782 C C . ILE A 1 719 ? -13.080 -15.266 33.469 1.00 88.12 719 ILE A C 1
ATOM 5784 O O . ILE A 1 719 ? -14.170 -15.671 33.085 1.00 88.12 719 ILE A O 1
ATOM 5788 N N . ARG A 1 720 ? -12.869 -14.899 34.742 1.00 87.12 720 ARG A N 1
ATOM 5789 C CA . ARG A 1 720 ? -13.939 -14.924 35.758 1.00 87.12 720 ARG A CA 1
ATOM 5790 C C . ARG A 1 720 ? -15.167 -14.095 35.370 1.00 87.12 720 ARG A C 1
ATOM 5792 O O . ARG A 1 720 ? -16.285 -14.493 35.675 1.00 87.12 720 ARG A O 1
ATOM 5799 N N . GLN A 1 721 ? -14.987 -12.958 34.692 1.00 82.94 721 GLN A N 1
ATOM 5800 C CA . GLN A 1 721 ? -16.121 -12.145 34.223 1.00 82.94 721 GLN A CA 1
ATOM 5801 C C . GLN A 1 721 ? -16.861 -12.787 33.039 1.00 82.94 721 GLN A C 1
ATOM 5803 O O . GLN A 1 721 ? -18.069 -12.613 32.897 1.00 82.94 721 GLN A O 1
ATOM 5808 N N . SER A 1 722 ? -16.156 -13.548 32.197 1.00 78.56 722 SER A N 1
ATOM 5809 C CA . SER A 1 722 ? -16.741 -14.226 31.025 1.00 78.56 722 SER A CA 1
ATOM 5810 C C . SER A 1 722 ? -17.274 -15.632 31.341 1.00 78.56 722 SER A C 1
ATOM 5812 O O . SER A 1 722 ? -18.155 -16.144 30.648 1.00 78.56 722 SER A O 1
ATOM 5814 N N . TRP A 1 723 ? -16.748 -16.256 32.393 1.00 78.12 723 TRP A N 1
ATOM 5815 C CA . TRP A 1 723 ? -17.095 -17.575 32.902 1.00 78.12 723 TRP A CA 1
ATOM 5816 C C . TRP A 1 723 ? -17.050 -17.538 34.435 1.00 78.12 723 TRP A C 1
ATOM 5818 O O . TRP A 1 723 ? -16.010 -17.730 35.057 1.00 78.12 723 TRP A O 1
ATOM 5828 N N . SER A 1 724 ? -18.202 -17.295 35.061 1.00 74.62 724 SER A N 1
ATOM 5829 C CA . SER A 1 724 ? -18.305 -17.065 36.511 1.00 74.62 724 SER A CA 1
ATOM 5830 C C . SER A 1 724 ? -17.911 -18.258 37.385 1.00 74.62 724 SER A C 1
ATOM 5832 O O . SER A 1 724 ? -17.613 -18.066 38.557 1.00 74.62 724 SER A O 1
ATOM 5834 N N . ALA A 1 725 ? -17.926 -19.479 36.840 1.00 71.88 725 ALA A N 1
ATOM 5835 C CA . ALA A 1 725 ? -17.503 -20.692 37.543 1.00 71.88 725 ALA A CA 1
ATOM 5836 C C . ALA A 1 725 ? -15.998 -20.988 37.392 1.00 71.88 725 ALA A C 1
ATOM 5838 O O . ALA A 1 725 ? -15.515 -21.982 37.928 1.00 71.88 725 ALA A O 1
ATOM 5839 N N . PHE A 1 726 ? -15.256 -20.152 36.658 1.00 80.75 726 PHE A N 1
ATOM 5840 C CA . PHE A 1 726 ? -13.815 -20.296 36.520 1.00 80.75 726 PHE A CA 1
ATOM 5841 C C . PHE A 1 726 ? -13.112 -19.995 37.846 1.00 80.75 726 PHE A C 1
ATOM 5843 O O . PHE A 1 726 ? -13.100 -18.857 38.317 1.00 80.75 726 PHE A O 1
ATOM 5850 N N . GLU A 1 727 ? -12.448 -21.004 38.398 1.00 81.00 727 GLU A N 1
ATOM 5851 C CA . GLU A 1 727 ? -11.467 -20.820 39.460 1.00 81.00 727 GLU A CA 1
ATOM 5852 C C . GLU A 1 727 ? -10.085 -21.231 38.941 1.00 81.00 727 GLU A C 1
ATOM 5854 O O . GLU A 1 727 ? -9.905 -22.394 38.572 1.00 81.00 727 GLU A O 1
ATOM 5859 N N . PRO A 1 728 ? -9.111 -20.305 38.876 1.00 79.44 728 PRO A N 1
ATOM 5860 C CA . PRO A 1 728 ? -7.766 -20.611 38.421 1.00 79.44 728 PRO A CA 1
ATOM 5861 C C . PRO A 1 728 ? -7.075 -21.556 39.406 1.00 79.44 728 PRO A C 1
ATOM 5863 O O . PRO A 1 728 ? -7.174 -21.393 40.626 1.00 79.44 728 PRO A O 1
ATOM 5866 N N . GLY A 1 729 ? -6.362 -22.545 38.874 1.00 78.25 729 GLY A N 1
ATOM 5867 C CA . GLY A 1 729 ? -5.514 -23.435 39.655 1.00 78.25 729 GLY A CA 1
ATOM 5868 C C . GLY A 1 729 ? -4.295 -22.717 40.234 1.00 78.25 729 GLY A C 1
ATOM 5869 O O . GLY A 1 729 ? -3.968 -21.582 39.882 1.00 78.25 729 GLY A O 1
ATOM 5870 N N . CYS A 1 730 ? -3.597 -23.395 41.145 1.00 76.62 730 CYS A N 1
ATOM 5871 C CA . CYS A 1 730 ? -2.470 -22.812 41.877 1.00 76.62 730 CYS A CA 1
ATOM 5872 C C . CYS A 1 730 ? -1.260 -22.470 40.989 1.00 76.62 730 CYS A C 1
ATOM 5874 O O . CYS A 1 730 ? -0.479 -21.595 41.359 1.00 76.62 730 CYS A O 1
ATOM 5876 N N . ASP A 1 731 ? -1.125 -23.126 39.834 1.00 78.38 731 ASP A N 1
ATOM 5877 C CA . ASP A 1 731 ? 0.025 -22.984 38.932 1.00 78.38 731 ASP A CA 1
ATOM 5878 C C . ASP A 1 731 ? -0.063 -21.748 38.015 1.00 78.38 731 ASP A C 1
ATOM 5880 O O . ASP A 1 731 ? 0.933 -21.344 37.413 1.00 78.38 731 ASP A O 1
ATOM 5884 N N . GLY A 1 732 ? -1.230 -21.094 37.950 1.00 84.62 732 GLY A N 1
ATOM 5885 C CA . GLY A 1 732 ? -1.449 -19.889 37.148 1.00 84.62 732 GLY A CA 1
ATOM 5886 C C . GLY A 1 732 ? -1.367 -20.127 35.635 1.00 84.62 732 GLY A C 1
ATOM 5887 O O . GLY A 1 732 ? -1.509 -21.251 35.153 1.00 84.62 732 GLY A O 1
ATOM 5888 N N . TRP A 1 733 ? -1.183 -19.045 34.872 1.00 89.19 733 TRP A N 1
ATOM 5889 C CA . TRP A 1 733 ? -1.071 -19.094 33.410 1.00 89.19 733 TRP A CA 1
ATOM 5890 C C . TRP A 1 733 ? 0.376 -19.261 32.962 1.00 89.19 733 TRP A C 1
ATOM 5892 O O . TRP A 1 733 ? 1.261 -18.536 33.420 1.00 89.19 733 TRP A O 1
ATOM 5902 N N . SER A 1 734 ? 0.593 -20.143 31.992 1.00 88.88 734 SER A N 1
ATOM 5903 C CA . SER A 1 734 ? 1.887 -20.342 31.339 1.00 88.88 734 SER A CA 1
ATOM 5904 C C . SER A 1 734 ? 1.728 -20.457 29.819 1.00 88.88 734 SER A C 1
ATOM 5906 O O . SER A 1 734 ? 0.642 -20.803 29.356 1.00 88.88 734 SER A O 1
ATOM 5908 N N . PRO A 1 735 ? 2.759 -20.136 29.020 1.00 88.69 735 PRO A N 1
ATOM 5909 C CA . PRO A 1 735 ? 2.746 -20.441 27.592 1.00 88.69 735 PRO A CA 1
ATOM 5910 C C . PRO A 1 735 ? 2.672 -21.956 27.351 1.00 88.69 735 PRO A C 1
ATOM 5912 O O . PRO A 1 735 ? 3.334 -22.721 28.050 1.00 88.69 735 PRO A O 1
ATOM 5915 N N . ASP A 1 736 ? 1.893 -22.374 26.356 1.00 86.00 736 ASP A N 1
ATOM 5916 C CA . ASP A 1 736 ? 1.796 -23.771 25.916 1.00 86.00 736 ASP A CA 1
ATOM 5917 C C . ASP A 1 736 ? 2.867 -24.083 24.840 1.00 86.00 736 ASP A C 1
ATOM 5919 O O . ASP A 1 736 ? 3.957 -23.506 24.840 1.00 86.00 736 ASP A O 1
ATOM 5923 N N . ALA A 1 737 ? 2.576 -24.968 23.881 1.00 84.75 737 ALA A N 1
ATOM 5924 C CA . ALA A 1 737 ? 3.461 -25.317 22.768 1.00 84.75 737 ALA A CA 1
ATOM 5925 C C . ALA A 1 737 ? 3.916 -24.110 21.919 1.00 84.75 737 ALA A C 1
ATOM 5927 O O . ALA A 1 737 ? 4.930 -24.194 21.222 1.00 84.75 737 ALA A O 1
ATOM 5928 N N . VAL A 1 738 ? 3.176 -22.997 21.958 1.00 87.19 738 VAL A N 1
ATOM 5929 C CA . VAL A 1 738 ? 3.488 -21.741 21.261 1.00 87.19 738 VAL A CA 1
ATOM 5930 C C . VAL A 1 738 ? 3.239 -20.545 22.189 1.00 87.19 738 VAL A C 1
ATOM 5932 O O . VAL A 1 738 ? 2.331 -20.571 23.016 1.00 87.19 738 VAL A O 1
ATOM 5935 N N . ASP A 1 739 ? 4.028 -19.477 22.046 1.00 86.25 739 ASP A N 1
ATOM 5936 C CA . ASP A 1 739 ? 4.143 -18.383 23.029 1.00 86.25 739 ASP A CA 1
ATOM 5937 C C . ASP A 1 739 ? 2.927 -17.444 23.130 1.00 86.25 739 ASP A C 1
ATOM 5939 O O . ASP A 1 739 ? 2.827 -16.657 24.070 1.00 86.25 739 ASP A O 1
ATOM 5943 N N . TYR A 1 740 ? 1.995 -17.529 22.184 1.00 88.69 740 TYR A N 1
ATOM 5944 C CA . TYR A 1 740 ? 0.755 -16.750 22.166 1.00 88.69 740 TYR A CA 1
ATOM 5945 C C . TYR A 1 740 ? -0.491 -17.552 22.574 1.00 88.69 740 TYR A C 1
ATOM 5947 O O . TYR A 1 740 ? -1.584 -16.988 22.615 1.00 88.69 740 TYR A O 1
ATOM 5955 N N . TRP A 1 741 ? -0.345 -18.841 22.887 1.00 91.81 741 TRP A N 1
ATOM 5956 C CA . TRP A 1 741 ? -1.386 -19.628 23.544 1.00 91.81 741 TRP A CA 1
ATOM 5957 C C . TRP A 1 741 ? -1.022 -19.783 25.016 1.00 91.81 741 TRP A C 1
ATOM 5959 O O . TRP A 1 741 ? -0.045 -20.443 25.362 1.00 91.81 741 TRP A O 1
ATOM 5969 N N . MET A 1 742 ? -1.813 -19.156 25.881 1.00 92.19 742 MET A N 1
ATOM 5970 C CA . MET A 1 742 ? -1.671 -19.281 27.327 1.00 92.19 742 MET A CA 1
ATOM 5971 C C . MET A 1 742 ? -2.544 -20.432 27.810 1.00 92.19 742 MET A C 1
ATOM 5973 O O . MET A 1 742 ? -3.686 -20.555 27.371 1.00 92.19 742 MET A O 1
ATOM 5977 N N . THR A 1 743 ? -2.032 -21.246 28.725 1.00 91.50 743 THR A N 1
ATOM 5978 C CA . THR A 1 743 ? -2.733 -22.392 29.302 1.00 91.50 743 THR A CA 1
ATOM 5979 C C . THR A 1 743 ? -2.699 -22.351 30.828 1.00 91.50 743 THR A C 1
ATOM 5981 O O . THR A 1 743 ? -1.730 -21.878 31.433 1.00 91.50 743 THR A O 1
ATOM 5984 N N . THR A 1 744 ? -3.778 -22.813 31.451 1.00 90.94 744 THR A N 1
ATOM 5985 C CA . THR A 1 744 ? -3.886 -23.035 32.897 1.00 90.94 744 THR A CA 1
ATOM 5986 C C . THR A 1 744 ? -4.819 -24.212 33.176 1.00 90.94 744 THR A C 1
ATOM 5988 O O . THR A 1 744 ? -5.612 -24.603 32.317 1.00 90.94 744 THR A O 1
ATOM 5991 N N . GLU A 1 745 ? -4.751 -24.775 34.378 1.00 87.88 745 GLU A N 1
ATOM 5992 C CA . GLU A 1 745 ? -5.719 -25.764 34.851 1.00 87.88 745 GLU A CA 1
ATOM 5993 C C . GLU A 1 745 ? -6.637 -25.124 35.891 1.00 87.88 745 GLU A C 1
ATOM 5995 O O . GLU A 1 745 ? -6.183 -24.358 36.741 1.00 87.88 745 GLU A O 1
ATOM 6000 N N . THR A 1 746 ? -7.939 -25.402 35.824 1.00 83.25 746 THR A N 1
ATOM 6001 C CA . THR A 1 746 ? -8.881 -24.926 36.842 1.00 83.25 746 THR A CA 1
ATOM 6002 C C . THR A 1 746 ? -8.655 -25.640 38.169 1.00 83.25 746 THR A C 1
ATOM 6004 O O . THR A 1 746 ? -8.183 -26.780 38.214 1.00 83.25 746 THR A O 1
ATOM 6007 N N . ALA A 1 747 ? -9.071 -25.010 39.268 1.00 79.00 747 ALA A N 1
ATOM 6008 C CA . ALA A 1 747 ? -9.222 -25.712 40.533 1.00 79.00 747 ALA A CA 1
ATOM 6009 C C . ALA A 1 747 ? -10.141 -26.940 40.336 1.00 79.00 747 ALA A C 1
ATOM 6011 O O . ALA A 1 747 ? -11.131 -26.849 39.602 1.00 79.00 747 ALA A O 1
ATOM 6012 N N . PRO A 1 748 ? -9.825 -28.095 40.949 1.00 68.44 748 PRO A N 1
ATOM 6013 C CA . PRO A 1 748 ? -10.592 -29.312 40.739 1.00 68.44 748 PRO A CA 1
ATOM 6014 C C . PRO A 1 748 ? -12.011 -29.156 41.293 1.00 68.44 748 PRO A C 1
ATOM 6016 O O . PRO A 1 748 ? -12.205 -28.970 42.496 1.00 68.44 748 PRO A O 1
ATOM 6019 N N . VAL A 1 749 ? -13.011 -29.285 40.422 1.00 61.22 749 VAL A N 1
ATOM 6020 C CA . VAL A 1 749 ? -14.429 -29.315 40.800 1.00 61.22 749 VAL A CA 1
ATOM 6021 C C . VAL A 1 749 ? -14.879 -30.769 40.730 1.00 61.22 749 VAL A C 1
ATOM 6023 O O . VAL A 1 749 ? -14.781 -31.404 39.687 1.00 61.22 749 VAL A O 1
ATOM 6026 N N . GLN A 1 750 ? -15.311 -31.335 41.862 1.00 56.84 750 GLN A N 1
ATOM 6027 C CA . GLN A 1 750 ? -15.710 -32.751 41.969 1.00 56.84 750 GLN A CA 1
ATOM 6028 C C . GLN A 1 750 ? -14.625 -33.762 41.520 1.00 56.84 750 GLN A C 1
ATOM 6030 O O . GLN A 1 750 ? -14.932 -34.879 41.116 1.00 56.84 750 GLN A O 1
ATOM 6035 N N . GLY A 1 751 ? -13.343 -33.392 41.641 1.00 58.19 751 GLY A N 1
ATOM 6036 C CA . GLY A 1 751 ? -12.199 -34.283 41.397 1.00 58.19 751 GLY A CA 1
ATOM 6037 C C . GLY A 1 751 ? -11.584 -34.215 39.996 1.00 58.19 751 GLY A C 1
ATOM 6038 O O . GLY A 1 751 ? -10.572 -34.876 39.777 1.00 58.19 751 GLY A O 1
ATOM 6039 N N . ALA A 1 752 ? -12.126 -33.404 39.082 1.00 65.50 752 ALA A N 1
ATOM 6040 C CA . ALA A 1 752 ? -11.545 -33.158 37.761 1.00 65.50 752 ALA A CA 1
ATOM 6041 C C . ALA A 1 752 ? -11.109 -31.689 37.620 1.00 65.50 752 ALA A C 1
ATOM 6043 O O . ALA A 1 752 ? -11.870 -30.778 37.952 1.00 65.50 752 ALA A O 1
ATOM 6044 N N . SER A 1 753 ? -9.877 -31.462 37.154 1.00 74.69 753 SER A N 1
ATOM 6045 C CA . SER A 1 753 ? -9.429 -30.161 36.647 1.00 74.69 753 SER A CA 1
ATOM 6046 C C . SER A 1 753 ? -9.714 -30.077 35.150 1.00 74.69 753 SER A C 1
ATOM 6048 O O . SER A 1 753 ? -9.713 -31.091 34.450 1.00 74.69 753 SER A O 1
ATOM 6050 N N . MET A 1 754 ? -9.968 -28.867 34.662 1.00 79.00 754 MET A N 1
ATOM 6051 C CA . MET A 1 754 ? -10.170 -28.593 33.243 1.00 79.00 754 MET A CA 1
ATOM 6052 C C . MET A 1 754 ? -9.019 -27.753 32.720 1.00 79.00 754 MET A C 1
ATOM 6054 O O . MET A 1 754 ? -8.559 -26.835 33.406 1.00 79.00 754 MET A O 1
ATOM 6058 N N . ARG A 1 755 ? -8.573 -28.020 31.494 1.00 85.38 755 ARG A N 1
ATOM 6059 C CA . ARG A 1 755 ? -7.502 -27.242 30.873 1.00 85.38 755 ARG A CA 1
ATOM 6060 C C . ARG A 1 755 ? -8.077 -26.082 30.076 1.00 85.38 755 ARG A C 1
ATOM 6062 O O . ARG A 1 755 ? -8.811 -26.280 29.110 1.00 85.38 755 ARG A O 1
ATOM 6069 N N . VAL A 1 756 ? -7.710 -24.864 30.446 1.00 88.25 756 VAL A N 1
ATOM 6070 C CA . VAL A 1 756 ? -8.185 -23.637 29.804 1.00 88.25 756 VAL A CA 1
ATOM 6071 C C . VAL A 1 756 ? -7.082 -23.071 28.928 1.00 88.25 756 VAL A C 1
ATOM 6073 O O . VAL A 1 756 ? -5.972 -22.863 29.407 1.00 88.25 756 VAL A O 1
ATOM 6076 N N . HIS A 1 757 ? -7.395 -22.792 27.664 1.00 90.69 757 HIS A N 1
ATOM 6077 C CA . HIS A 1 757 ? -6.479 -22.150 26.727 1.00 90.69 757 HIS A CA 1
ATOM 6078 C C . HIS A 1 757 ? -7.028 -20.789 26.309 1.00 90.69 757 HIS A C 1
ATOM 6080 O O . HIS A 1 757 ? -8.213 -20.662 25.998 1.00 90.69 757 HIS A O 1
ATOM 6086 N N . TYR A 1 758 ? -6.162 -19.783 26.263 1.00 92.06 758 TYR A N 1
ATOM 6087 C CA . TYR A 1 758 ? -6.482 -18.456 25.758 1.00 92.06 758 TYR A CA 1
ATOM 6088 C C . TYR A 1 758 ? -5.486 -18.038 24.677 1.00 92.06 758 TYR A C 1
ATOM 6090 O O . TYR A 1 758 ? -4.274 -18.026 24.907 1.00 92.06 758 TYR A O 1
ATOM 6098 N N . ASN A 1 759 ? -5.996 -17.682 23.501 1.00 92.00 759 ASN A N 1
ATOM 6099 C CA . ASN A 1 759 ? -5.191 -17.199 22.389 1.00 92.00 759 ASN A CA 1
ATOM 6100 C C . ASN A 1 759 ? -5.038 -15.678 22.463 1.00 92.00 759 ASN A C 1
ATOM 6102 O O . ASN A 1 759 ? -5.993 -14.926 22.261 1.00 92.00 759 ASN A O 1
ATOM 6106 N N . LEU A 1 760 ? -3.812 -15.217 22.689 1.00 92.31 760 LEU A N 1
ATOM 6107 C CA . LEU A 1 760 ? -3.488 -13.798 22.808 1.00 92.31 760 LEU A CA 1
ATOM 6108 C C . LEU A 1 760 ? -3.581 -13.023 21.478 1.00 92.31 760 LEU A C 1
ATOM 6110 O O . LEU A 1 760 ? -3.561 -11.796 21.511 1.00 92.31 760 LEU A O 1
ATOM 6114 N N . LEU A 1 761 ? -3.669 -13.703 20.327 1.00 90.81 761 LEU A N 1
ATOM 6115 C CA . LEU A 1 761 ? -3.756 -13.087 18.993 1.00 90.81 761 LEU A CA 1
ATOM 6116 C C . LEU A 1 761 ? -5.182 -12.997 18.445 1.00 90.81 761 LEU A C 1
ATOM 6118 O O . LEU A 1 761 ? -5.447 -12.118 17.628 1.00 90.81 761 LEU A O 1
ATOM 6122 N N . SER A 1 762 ? -6.077 -13.896 18.861 1.00 88.56 762 SER A N 1
ATOM 6123 C CA . SER A 1 762 ? -7.472 -13.928 18.394 1.00 88.56 762 SER A CA 1
ATOM 6124 C C . SER A 1 762 ? -8.498 -13.610 19.481 1.00 88.56 762 SER A C 1
ATOM 6126 O O . SER A 1 762 ? -9.642 -13.318 19.156 1.00 88.56 762 SER A O 1
ATOM 6128 N N . GLY A 1 763 ? -8.125 -13.670 20.763 1.00 90.50 763 GLY A N 1
ATOM 6129 C CA . GLY A 1 763 ? -9.079 -13.578 21.872 1.00 90.50 763 GLY A CA 1
ATOM 6130 C C . GLY A 1 763 ? -9.881 -14.862 22.106 1.00 90.50 763 GLY A C 1
ATOM 6131 O O . GLY A 1 763 ? -10.847 -14.855 22.866 1.00 90.50 763 GLY A O 1
ATOM 6132 N N . GLU A 1 764 ? -9.507 -15.968 21.458 1.00 90.56 764 GLU A N 1
ATOM 6133 C CA . GLU A 1 764 ? -10.195 -17.249 21.598 1.00 90.56 764 GLU A CA 1
ATOM 6134 C C . GLU A 1 764 ? -9.966 -17.878 22.972 1.00 90.56 764 GLU A C 1
ATOM 6136 O O . GLU A 1 764 ? -8.828 -18.044 23.410 1.00 90.56 764 GLU A O 1
ATOM 6141 N N . LEU A 1 765 ? -11.066 -18.253 23.630 1.00 90.19 765 LEU A N 1
ATOM 6142 C CA . LEU A 1 765 ? -11.081 -18.916 24.929 1.00 90.19 765 LEU A CA 1
ATOM 6143 C C . LEU A 1 765 ? -11.657 -20.329 24.787 1.00 90.19 765 LEU A C 1
ATOM 6145 O O . LEU A 1 765 ? -12.815 -20.503 24.393 1.00 90.19 765 LEU A O 1
ATOM 6149 N N . LEU A 1 766 ? -10.851 -21.325 25.147 1.00 87.94 766 LEU A N 1
ATOM 6150 C CA . LEU A 1 766 ? -11.189 -22.743 25.072 1.00 87.94 766 LEU A CA 1
ATOM 6151 C C . LEU A 1 766 ? -11.111 -23.389 26.455 1.00 87.94 766 LEU A C 1
ATOM 6153 O O . LEU A 1 766 ? -10.181 -23.118 27.211 1.00 87.94 766 LEU A O 1
ATOM 6157 N N . ALA A 1 767 ? -12.024 -24.311 26.744 1.00 84.50 767 ALA A N 1
ATOM 6158 C CA . ALA A 1 767 ? -11.928 -25.239 27.867 1.00 84.50 767 ALA A CA 1
ATOM 6159 C C . ALA A 1 767 ? -11.909 -26.672 27.322 1.00 84.50 767 ALA A C 1
ATOM 6161 O O . ALA A 1 767 ? -12.767 -27.036 26.522 1.00 84.50 767 ALA A O 1
ATOM 6162 N N . ASP A 1 768 ? -10.887 -27.449 27.678 1.00 78.44 768 ASP A N 1
ATOM 6163 C CA . ASP A 1 768 ? -10.600 -28.787 27.142 1.00 78.44 768 ASP A CA 1
ATOM 6164 C C . ASP A 1 768 ? -10.619 -28.849 25.602 1.00 78.44 768 ASP A C 1
ATOM 6166 O O . ASP A 1 768 ? -11.050 -29.822 24.986 1.00 78.44 768 ASP A O 1
ATOM 6170 N N . GLY A 1 769 ? -10.141 -27.773 24.966 1.00 77.38 769 GLY A N 1
ATOM 6171 C CA . GLY A 1 769 ? -10.084 -27.634 23.508 1.00 77.38 769 GLY A CA 1
ATOM 6172 C C . GLY A 1 769 ? -11.397 -27.210 22.845 1.00 77.38 769 GLY A C 1
ATOM 6173 O O . GLY A 1 769 ? -11.468 -27.171 21.618 1.00 77.38 769 GLY A O 1
ATOM 6174 N N . LEU A 1 770 ? -12.432 -26.889 23.626 1.00 79.50 770 LEU A N 1
ATOM 6175 C CA . LEU A 1 770 ? -13.762 -26.552 23.128 1.00 79.50 770 LEU A CA 1
ATOM 6176 C C . LEU A 1 770 ? -14.120 -25.083 23.417 1.00 79.50 770 LEU A C 1
ATOM 6178 O O . LEU A 1 770 ? -13.886 -24.610 24.532 1.00 79.50 770 LEU A O 1
ATOM 6182 N N . PRO A 1 771 ? -14.705 -24.351 22.449 1.00 81.00 771 PRO A N 1
ATOM 6183 C CA . PRO A 1 771 ? -15.165 -22.981 22.667 1.00 81.00 771 PRO A CA 1
ATOM 6184 C C . PRO A 1 771 ? -16.286 -22.900 23.708 1.00 81.00 771 PRO A C 1
ATOM 6186 O O . PRO A 1 771 ? -17.224 -23.696 23.687 1.00 81.00 771 PRO A O 1
ATOM 6189 N N . LEU A 1 772 ? -16.230 -21.891 24.578 1.00 78.56 772 LEU A N 1
ATOM 6190 C CA . LEU A 1 772 ? -17.234 -21.664 25.631 1.00 78.56 772 LEU A CA 1
ATOM 6191 C C . LEU A 1 772 ? -18.477 -20.887 25.153 1.00 78.56 772 LEU A C 1
ATOM 6193 O O . LEU A 1 772 ? -19.439 -20.690 25.889 1.00 78.56 772 LEU A O 1
ATOM 6197 N N . ASN A 1 773 ? -18.487 -20.390 23.925 1.00 75.38 773 ASN A N 1
ATOM 6198 C CA . ASN A 1 773 ? -19.553 -19.516 23.428 1.00 75.38 773 ASN A CA 1
ATOM 6199 C C . ASN A 1 773 ? -20.700 -20.260 22.736 1.00 75.38 773 ASN A C 1
ATOM 6201 O O . ASN A 1 773 ? -21.777 -19.698 22.564 1.00 75.38 773 ASN A O 1
ATOM 6205 N N . LYS A 1 774 ? -20.489 -21.514 22.323 1.00 75.06 774 LYS A N 1
ATOM 6206 C CA . LYS A 1 774 ? -21.515 -22.339 21.676 1.00 75.06 774 LYS A CA 1
ATOM 6207 C C . LYS A 1 774 ? -21.186 -23.824 21.784 1.00 75.06 774 LYS A C 1
ATOM 6209 O O . LYS A 1 774 ? -20.017 -24.194 21.684 1.00 75.06 774 LYS A O 1
ATOM 6214 N N . PRO A 1 775 ? -22.197 -24.699 21.879 1.00 75.19 775 PRO A N 1
ATOM 6215 C CA . PRO A 1 775 ? -21.947 -26.124 21.870 1.00 75.19 775 PRO A CA 1
ATOM 6216 C C . PRO A 1 775 ? -21.467 -26.596 20.487 1.00 75.19 775 PRO A C 1
ATOM 6218 O O . PRO A 1 775 ? -21.747 -25.956 19.453 1.00 75.19 775 PRO A O 1
ATOM 6221 N N . PRO A 1 776 ? -20.762 -27.741 20.432 1.00 79.38 776 PRO A N 1
ATOM 6222 C CA . PRO A 1 776 ? -20.289 -28.318 19.182 1.00 79.38 776 PRO A CA 1
ATOM 6223 C C . PRO A 1 776 ? -21.418 -28.536 18.162 1.00 79.38 776 PRO A C 1
ATOM 6225 O O . PRO A 1 776 ? -22.600 -28.648 18.496 1.00 79.38 776 PRO A O 1
ATOM 6228 N N . LYS A 1 777 ? -21.067 -28.556 16.869 1.00 77.69 777 LYS A N 1
ATOM 6229 C CA . LYS A 1 777 ? -22.049 -28.531 15.766 1.00 77.69 777 LYS A CA 1
ATOM 6230 C C . LYS A 1 777 ? -23.064 -29.680 15.831 1.00 77.69 777 LYS A C 1
ATOM 6232 O O . LYS A 1 777 ? -24.220 -29.450 15.505 1.00 77.69 777 LYS A O 1
ATOM 6237 N N . ASN A 1 778 ? -22.650 -30.867 16.273 1.00 78.56 778 ASN A N 1
ATOM 6238 C CA . ASN A 1 778 ? -23.513 -32.042 16.438 1.00 78.56 778 ASN A CA 1
ATOM 6239 C C . ASN A 1 778 ? -24.683 -31.802 17.413 1.00 78.56 778 ASN A C 1
ATOM 6241 O O . ASN A 1 778 ? -25.782 -32.275 17.137 1.00 78.56 778 ASN A O 1
ATOM 6245 N N . TYR A 1 779 ? -24.486 -31.023 18.484 1.00 81.19 779 TYR A N 1
ATOM 6246 C CA . TYR A 1 779 ? -25.573 -30.600 19.378 1.00 81.19 779 TYR A CA 1
ATOM 6247 C C . TYR A 1 779 ? -26.522 -29.643 18.669 1.00 81.19 779 TYR A C 1
ATOM 6249 O O . TYR A 1 779 ? -27.728 -29.862 18.644 1.00 81.19 779 TYR A O 1
ATOM 6257 N N . ARG A 1 780 ? -25.966 -28.599 18.041 1.00 79.75 780 ARG A N 1
ATOM 6258 C CA . ARG A 1 780 ? -26.750 -27.540 17.385 1.00 79.75 780 ARG A CA 1
ATOM 6259 C C . ARG A 1 780 ? -27.570 -28.048 16.200 1.00 79.75 780 ARG A C 1
ATOM 6261 O O . ARG A 1 780 ? -28.623 -27.496 15.912 1.00 79.75 780 ARG A O 1
ATOM 6268 N N . SER A 1 781 ? -27.103 -29.091 15.514 1.00 80.44 781 SER A N 1
ATOM 6269 C CA . SER A 1 781 ? -27.848 -29.744 14.431 1.00 80.44 781 SER A CA 1
ATOM 6270 C C . SER A 1 781 ? -28.938 -30.702 14.917 1.00 80.44 781 SER A C 1
ATOM 6272 O O . SER A 1 781 ? -29.724 -31.178 14.102 1.00 80.44 781 SER A O 1
ATOM 6274 N N . HIS A 1 782 ? -28.977 -31.034 16.210 1.00 84.19 782 HIS A N 1
ATOM 6275 C CA . HIS A 1 782 ? -29.950 -31.975 16.746 1.00 84.19 782 HIS A CA 1
ATOM 6276 C C . HIS A 1 782 ? -31.336 -31.324 16.863 1.00 84.19 782 HIS A C 1
ATOM 6278 O O . HIS A 1 782 ? -31.472 -30.206 17.359 1.00 84.19 782 HIS A O 1
ATOM 6284 N N . ALA A 1 783 ? -32.394 -32.039 16.468 1.00 83.38 783 ALA A N 1
ATOM 6285 C CA . ALA A 1 783 ? -33.754 -31.489 16.431 1.00 83.38 783 ALA A CA 1
ATOM 6286 C C . ALA A 1 783 ? -34.256 -31.001 17.806 1.00 83.38 783 ALA A C 1
ATOM 6288 O O . ALA A 1 783 ? -34.966 -30.000 17.886 1.00 83.38 783 ALA A O 1
ATOM 6289 N N . LEU A 1 784 ? -33.855 -31.673 18.896 1.00 83.50 784 LEU A N 1
ATOM 6290 C CA . LEU A 1 784 ? -34.194 -31.248 20.263 1.00 83.50 784 LEU A CA 1
ATOM 6291 C C . LEU A 1 784 ? -33.554 -29.911 20.642 1.00 83.50 784 LEU A C 1
ATOM 6293 O O . LEU A 1 784 ? -34.182 -29.136 21.354 1.00 83.50 784 LEU A O 1
ATOM 6297 N N . TYR A 1 785 ? -32.348 -29.623 20.144 1.00 83.25 785 TYR A N 1
ATOM 6298 C CA . TYR A 1 785 ? -31.674 -28.360 20.429 1.00 83.25 785 TYR A CA 1
ATOM 6299 C C . TYR A 1 785 ? -32.475 -27.192 19.846 1.00 83.25 785 TYR A C 1
ATOM 6301 O O . TYR A 1 785 ? -32.821 -26.265 20.569 1.00 83.25 785 TYR A O 1
ATOM 6309 N N . GLY A 1 786 ? -32.866 -27.287 18.569 1.00 77.81 786 GLY A N 1
ATOM 6310 C CA . GLY A 1 786 ? -33.706 -26.272 17.924 1.00 77.81 786 GLY A CA 1
ATOM 6311 C C . GLY A 1 786 ? -35.111 -26.165 18.528 1.00 77.81 786 GLY A C 1
ATOM 6312 O O . GLY A 1 786 ? -35.694 -25.089 18.541 1.00 77.81 786 GLY A O 1
ATOM 6313 N N . ARG A 1 787 ? -35.661 -27.255 19.081 1.00 80.38 787 ARG A N 1
ATOM 6314 C CA . ARG A 1 787 ? -36.962 -27.222 19.769 1.00 80.38 787 ARG A CA 1
ATOM 6315 C C . ARG A 1 787 ? -36.886 -26.558 21.150 1.00 80.38 787 ARG A C 1
ATOM 6317 O O . ARG A 1 787 ? -37.834 -25.878 21.521 1.00 80.38 787 ARG A O 1
ATOM 6324 N N . LEU A 1 788 ? -35.801 -26.767 21.899 1.00 79.81 788 LEU A N 1
ATOM 6325 C CA . LEU A 1 788 ? -35.630 -26.217 23.250 1.00 79.81 788 LEU A CA 1
ATOM 6326 C C . LEU A 1 788 ? -35.140 -24.763 23.225 1.00 79.81 788 LEU A C 1
ATOM 6328 O O . LEU A 1 788 ? -35.603 -23.943 24.010 1.00 79.81 788 LEU A O 1
ATOM 6332 N N . PHE A 1 789 ? -34.214 -24.452 22.316 1.00 75.75 789 PHE A N 1
ATOM 6333 C CA . PHE A 1 789 ? -33.513 -23.168 22.270 1.00 75.75 789 PHE A CA 1
ATOM 6334 C C . PHE A 1 789 ? -33.853 -22.314 21.041 1.00 75.75 789 PHE A C 1
ATOM 6336 O O . PHE A 1 789 ? -33.385 -21.184 20.943 1.00 75.75 789 PHE A O 1
ATOM 6343 N N . GLY A 1 790 ? -34.652 -22.812 20.094 1.00 72.38 790 GLY A N 1
ATOM 6344 C CA . GLY A 1 790 ? -34.968 -22.070 18.871 1.00 72.38 790 GLY A CA 1
ATOM 6345 C C . GLY A 1 790 ? -33.726 -21.820 18.010 1.00 72.38 790 GLY A C 1
ATOM 6346 O O . GLY A 1 790 ? -32.912 -22.721 17.793 1.00 72.38 790 GLY A O 1
ATOM 6347 N N . SER A 1 791 ? -33.583 -20.583 17.526 1.00 66.12 791 SER A N 1
ATOM 6348 C CA . SER A 1 791 ? -32.393 -20.105 16.805 1.00 66.12 791 SER A CA 1
ATOM 6349 C C . SER A 1 791 ? -31.339 -19.459 17.714 1.00 66.12 791 SER A C 1
ATOM 6351 O O . SER A 1 791 ? -30.286 -19.051 17.221 1.00 66.12 791 SER A O 1
ATOM 6353 N N . SER A 1 792 ? -31.577 -19.392 19.029 1.00 63.62 792 SER A N 1
ATOM 6354 C CA . SER A 1 792 ? -30.653 -18.780 19.987 1.00 63.62 792 SER A CA 1
ATOM 6355 C C . SER A 1 792 ? -29.299 -19.504 20.050 1.00 63.62 792 SER A C 1
ATOM 6357 O O . SER A 1 792 ? -29.206 -20.734 20.154 1.00 63.62 792 SER A O 1
ATOM 6359 N N . VAL A 1 793 ? -28.219 -18.718 20.081 1.00 67.25 793 VAL A N 1
ATOM 6360 C CA . VAL A 1 793 ? -26.889 -19.202 20.472 1.00 67.25 793 VAL A CA 1
ATOM 6361 C C . VAL A 1 793 ? -26.863 -19.327 21.994 1.00 67.25 793 VAL A C 1
ATOM 6363 O O . VAL A 1 793 ? -27.051 -18.342 22.702 1.00 67.25 793 VAL A O 1
ATOM 6366 N N . VAL A 1 794 ? -26.662 -20.544 22.498 1.00 73.69 794 VAL A N 1
ATOM 6367 C CA . VAL A 1 794 ? -26.589 -20.815 23.937 1.00 73.69 794 VAL A CA 1
ATOM 6368 C C . VAL A 1 794 ? -25.128 -20.940 24.327 1.00 73.69 794 VAL A C 1
ATOM 6370 O O . VAL A 1 794 ? -24.423 -21.814 23.821 1.00 73.69 794 VAL A O 1
ATOM 6373 N N . GLU A 1 795 ? -24.678 -20.077 25.232 1.00 76.62 795 GLU A N 1
ATOM 6374 C CA . GLU A 1 795 ? -23.339 -20.181 25.803 1.00 76.62 795 GLU A CA 1
ATOM 6375 C C . GLU A 1 795 ? -23.259 -21.386 26.744 1.00 76.62 795 GLU A C 1
ATOM 6377 O O . GLU A 1 795 ? -24.094 -21.564 27.640 1.00 76.62 795 GLU A O 1
ATOM 6382 N N . VAL A 1 796 ? -22.226 -22.205 26.560 1.00 77.19 796 VAL A N 1
ATOM 6383 C CA . VAL A 1 796 ? -22.042 -23.450 27.304 1.00 77.19 796 VAL A CA 1
ATOM 6384 C C . VAL A 1 796 ? -20.703 -23.471 28.022 1.00 77.19 796 VAL A C 1
ATOM 6386 O O . VAL A 1 796 ? -19.723 -22.870 27.601 1.00 77.19 796 VAL A O 1
ATOM 6389 N N . MET A 1 797 ? -20.664 -24.195 29.124 1.00 74.50 797 MET A N 1
ATOM 6390 C CA . MET A 1 797 ? -19.458 -24.574 29.840 1.00 74.50 797 MET A CA 1
ATOM 6391 C C . MET A 1 797 ? -19.419 -26.097 29.952 1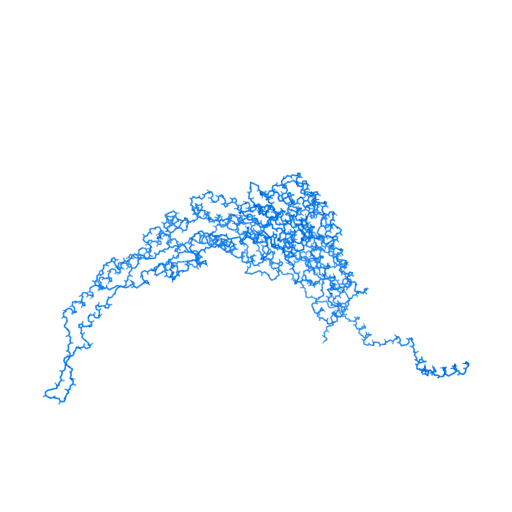.00 74.50 797 MET A C 1
ATOM 6393 O O . MET A 1 797 ? -20.476 -26.724 29.919 1.00 74.50 797 MET A O 1
ATOM 6397 N N . PRO A 1 798 ? -18.246 -26.723 30.066 1.00 74.00 798 PRO A N 1
ATOM 6398 C CA . PRO A 1 798 ? -18.175 -28.149 30.361 1.00 74.00 798 PRO A CA 1
ATOM 6399 C C . PRO A 1 798 ? -18.912 -28.495 31.663 1.00 74.00 798 PRO A C 1
ATOM 6401 O O . PRO A 1 798 ? -18.903 -27.708 32.615 1.00 74.00 798 PRO A O 1
ATOM 6404 N N . SER A 1 799 ? -19.600 -29.640 31.680 1.00 74.94 799 SER A N 1
ATOM 6405 C CA . SER A 1 799 ? -20.320 -30.119 32.867 1.00 74.94 799 SER A CA 1
ATOM 6406 C C . SER A 1 799 ? -19.497 -31.147 33.641 1.00 74.94 799 SER A C 1
ATOM 6408 O O . SER A 1 799 ? -18.810 -31.983 33.060 1.00 74.94 799 SER A O 1
ATOM 6410 N N . ALA A 1 800 ? -19.600 -31.098 34.970 1.00 66.62 800 ALA A N 1
ATOM 6411 C CA . ALA A 1 800 ? -19.074 -32.130 35.861 1.00 66.62 800 ALA A CA 1
ATOM 6412 C C . ALA A 1 800 ? -20.086 -33.270 36.103 1.00 66.62 800 ALA A C 1
ATOM 6414 O O . ALA A 1 800 ? -19.748 -34.262 36.751 1.00 66.62 800 ALA A O 1
ATOM 6415 N N . SER A 1 801 ? -21.315 -33.153 35.591 1.00 71.19 801 SER A N 1
ATOM 6416 C CA . SER A 1 801 ? -22.385 -34.124 35.820 1.00 71.19 801 SER A CA 1
ATOM 6417 C C . SER A 1 801 ? -22.217 -35.373 34.942 1.00 71.19 801 SER A C 1
ATOM 6419 O O . SER A 1 801 ? -22.011 -35.254 33.731 1.00 71.19 801 SER A O 1
ATOM 6421 N N . PRO A 1 802 ? -22.329 -36.591 35.508 1.00 69.25 802 PRO A N 1
ATOM 6422 C CA . PRO A 1 802 ? -22.132 -37.823 34.750 1.00 69.25 802 PRO A CA 1
ATOM 6423 C C . PRO A 1 802 ? -23.073 -37.940 33.542 1.00 69.25 802 PRO A C 1
ATOM 6425 O O . PRO A 1 802 ? -24.292 -37.828 33.662 1.00 69.25 802 PRO A O 1
ATOM 6428 N N . GLY A 1 803 ? -22.504 -38.198 32.361 1.00 71.00 803 GLY A N 1
ATOM 6429 C CA . GLY A 1 803 ? -23.261 -38.344 31.115 1.00 71.00 803 GLY A CA 1
ATOM 6430 C C . GLY A 1 803 ? -23.689 -37.045 30.428 1.00 71.00 803 GLY A C 1
ATOM 6431 O O . GLY A 1 803 ? -24.447 -37.115 29.459 1.00 71.00 803 GLY A O 1
ATOM 6432 N N . PHE A 1 804 ? -23.212 -35.891 30.899 1.00 77.69 804 PHE A N 1
ATOM 6433 C CA . PHE A 1 804 ? -23.397 -34.594 30.254 1.00 77.69 804 PHE A CA 1
ATOM 6434 C C . PHE A 1 804 ? -22.032 -33.977 29.958 1.00 77.69 804 PHE A C 1
ATOM 6436 O O . PHE A 1 804 ? -21.216 -33.814 30.858 1.00 77.69 804 PHE A O 1
ATOM 6443 N N . GLN A 1 805 ? -21.770 -33.630 28.697 1.00 75.81 805 GLN A N 1
ATOM 6444 C CA . GLN A 1 805 ? -20.511 -32.980 28.323 1.00 75.81 805 GLN A CA 1
ATOM 6445 C C . GLN A 1 805 ? -20.558 -31.463 28.562 1.00 75.81 805 GLN A C 1
ATOM 6447 O O . GLN A 1 805 ? -19.525 -30.849 28.817 1.00 75.81 805 GLN A O 1
ATOM 6452 N N . PHE A 1 806 ? -21.744 -30.846 28.514 1.00 79.50 806 PHE A N 1
ATOM 6453 C CA . PHE A 1 806 ? -21.897 -29.399 28.669 1.00 79.50 806 PHE A CA 1
ATOM 6454 C C . PHE A 1 806 ? -23.030 -29.029 29.625 1.00 79.50 806 PHE A C 1
ATOM 6456 O O . PHE A 1 806 ? -23.970 -29.786 29.834 1.00 79.50 806 PHE A O 1
ATOM 6463 N N . SER A 1 807 ? -22.956 -27.828 30.174 1.00 80.31 807 SER A N 1
ATOM 6464 C CA . SER A 1 807 ? -23.981 -27.152 30.956 1.00 80.31 807 SER A CA 1
ATOM 6465 C C . SER A 1 807 ? -24.102 -25.715 30.460 1.00 80.31 807 SER A C 1
ATOM 6467 O O . SER A 1 807 ? -23.138 -25.143 29.948 1.00 80.31 807 SER A O 1
ATOM 6469 N N . THR A 1 808 ? -25.279 -25.110 30.548 1.00 78.19 808 THR A N 1
ATOM 6470 C CA . THR A 1 808 ? -25.450 -23.709 30.155 1.00 78.19 808 THR A CA 1
ATOM 6471 C C . THR A 1 808 ? -24.739 -22.788 31.143 1.00 78.19 808 THR A C 1
ATOM 6473 O O . THR A 1 808 ? -24.866 -22.949 32.355 1.00 78.19 808 THR A O 1
ATOM 6476 N N . LYS A 1 809 ? -24.014 -21.771 30.649 1.00 75.06 809 LYS A N 1
ATOM 6477 C CA . LYS A 1 809 ? -23.337 -20.800 31.538 1.00 75.06 809 LYS A CA 1
ATOM 6478 C C . LYS A 1 809 ? -24.312 -20.023 32.428 1.00 75.06 809 LYS A C 1
ATOM 6480 O O . LYS A 1 809 ? -23.934 -19.528 33.487 1.00 75.06 809 LYS A O 1
ATOM 6485 N N . ARG A 1 810 ? -25.553 -19.854 31.967 1.00 69.25 810 ARG A N 1
ATOM 6486 C CA . ARG A 1 810 ? -26.640 -19.168 32.673 1.00 69.25 810 ARG A CA 1
ATOM 6487 C C . ARG A 1 810 ? -27.916 -20.000 32.603 1.00 69.25 810 ARG A C 1
ATOM 6489 O O . ARG A 1 810 ? -28.050 -20.878 31.750 1.00 69.25 810 ARG A O 1
ATOM 6496 N N . ALA A 1 811 ? -28.849 -19.713 33.505 1.00 69.81 811 ALA A N 1
ATOM 6497 C CA . ALA A 1 811 ? -30.148 -20.365 33.526 1.00 69.81 811 ALA A CA 1
ATOM 6498 C C . ALA A 1 811 ? -30.968 -20.004 32.273 1.00 69.81 811 ALA A C 1
ATOM 6500 O O . ALA A 1 811 ? -31.095 -18.831 31.923 1.00 69.81 811 ALA A O 1
ATOM 6501 N N . PHE A 1 812 ? -31.555 -21.005 31.627 1.00 70.00 812 PHE A N 1
ATOM 6502 C CA . PHE A 1 812 ? 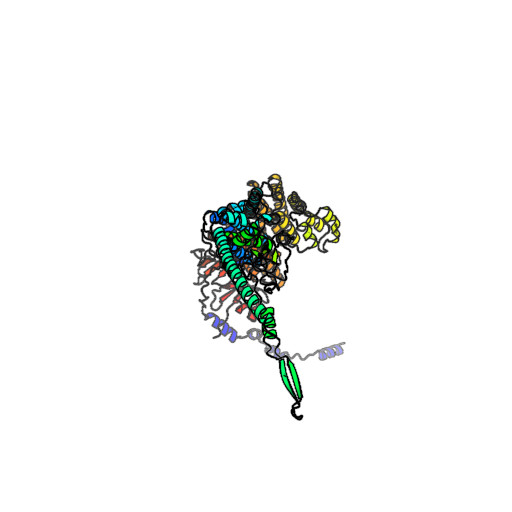-32.510 -20.857 30.537 1.00 70.00 812 PHE A CA 1
ATOM 6503 C C . PHE A 1 812 ? -33.917 -21.121 31.081 1.00 70.00 812 PHE A C 1
ATOM 6505 O O . PHE A 1 812 ? -34.176 -22.174 31.659 1.00 70.00 812 PHE A O 1
ATOM 6512 N N . GLY A 1 813 ? -34.817 -20.137 30.981 1.00 70.75 813 GLY A N 1
ATOM 6513 C CA . GLY A 1 813 ? -36.155 -20.239 31.581 1.00 70.75 813 GLY A CA 1
ATOM 6514 C C . GLY A 1 813 ? -36.142 -20.450 33.104 1.00 70.75 813 GLY A C 1
ATOM 6515 O O . GLY A 1 813 ? -37.043 -21.085 33.634 1.00 70.75 813 GLY A O 1
ATOM 6516 N N . GLY A 1 814 ? -35.106 -19.968 33.803 1.00 72.56 814 GLY A N 1
ATOM 6517 C CA . GLY A 1 814 ? -34.926 -20.169 35.248 1.00 72.56 814 GLY A CA 1
ATOM 6518 C C . GLY A 1 814 ? -34.233 -21.480 35.646 1.00 72.56 814 GLY A C 1
ATOM 6519 O O . GLY A 1 814 ? -33.979 -21.681 36.831 1.00 72.56 814 GLY A O 1
ATOM 6520 N N . HIS A 1 815 ? -33.861 -22.334 34.686 1.00 77.75 815 HIS A N 1
ATOM 6521 C CA . HIS A 1 815 ? -33.220 -23.627 34.940 1.00 77.75 815 HIS A CA 1
ATOM 6522 C C . HIS A 1 815 ? -31.820 -23.719 34.325 1.00 77.75 815 HIS A C 1
ATOM 6524 O O . HIS A 1 815 ? -31.592 -23.270 33.204 1.00 77.75 815 HIS A O 1
ATOM 6530 N N . THR A 1 816 ? -30.874 -24.339 35.028 1.00 80.75 816 THR A N 1
ATOM 6531 C CA . THR A 1 816 ? -29.596 -24.758 34.430 1.00 80.75 816 THR A CA 1
ATOM 6532 C C . THR A 1 816 ? -29.850 -25.966 33.536 1.00 80.75 816 THR A C 1
ATOM 6534 O O . THR A 1 816 ? -30.451 -26.939 33.990 1.00 80.75 816 THR A O 1
ATOM 6537 N N . VAL A 1 817 ? -29.422 -25.910 32.273 1.00 83.38 817 VAL A N 1
ATOM 6538 C CA . VAL A 1 817 ? -29.645 -27.002 31.316 1.00 83.38 817 VAL A CA 1
ATOM 6539 C C . VAL A 1 817 ? -28.335 -27.732 31.066 1.00 83.38 817 VAL A C 1
ATOM 6541 O O . VAL A 1 817 ? -27.341 -27.119 30.686 1.00 83.38 817 VAL A O 1
ATOM 6544 N N . GLU A 1 818 ? -28.340 -29.049 31.244 1.00 83.69 818 GLU A N 1
ATOM 6545 C CA . GLU A 1 818 ? -27.197 -29.909 30.941 1.00 83.69 818 GLU A CA 1
ATOM 6546 C C . GLU A 1 818 ? -27.405 -30.628 29.605 1.00 83.69 818 GLU A C 1
ATOM 6548 O O . GLU A 1 818 ? -28.486 -31.137 29.304 1.00 83.69 818 GLU A O 1
ATOM 6553 N N . LEU A 1 819 ? -26.364 -30.647 28.778 1.00 82.88 819 LEU A N 1
ATOM 6554 C CA . LEU A 1 819 ? -26.370 -31.198 27.430 1.00 82.88 819 LEU A CA 1
ATOM 6555 C C . LEU A 1 819 ? -25.435 -32.406 27.377 1.00 82.88 819 LEU A C 1
ATOM 6557 O O . LEU A 1 819 ? -24.230 -32.295 27.605 1.00 82.88 819 LEU A O 1
ATOM 6561 N N . GLY A 1 820 ? -26.009 -33.556 27.039 1.00 81.62 820 GLY A N 1
ATOM 6562 C CA . GLY A 1 820 ? -25.291 -34.806 26.839 1.00 81.62 820 GLY A CA 1
ATOM 6563 C C . GLY A 1 820 ? -25.783 -35.487 25.573 1.00 81.62 820 GLY A C 1
ATOM 6564 O O . GLY A 1 820 ? -26.990 -35.544 25.328 1.00 81.62 820 GLY A O 1
ATOM 6565 N N . MET A 1 821 ? -24.859 -35.985 24.756 1.00 75.62 821 MET A N 1
ATOM 6566 C CA . MET A 1 821 ? -25.206 -36.841 23.620 1.00 75.62 821 MET A CA 1
ATOM 6567 C C . MET A 1 821 ? -25.114 -38.297 24.061 1.00 75.62 821 MET A C 1
ATOM 6569 O O . MET A 1 821 ? -24.069 -38.738 24.535 1.00 75.62 821 MET A O 1
ATOM 6573 N N . ALA A 1 822 ? -26.202 -39.050 23.892 1.00 66.81 822 ALA A N 1
ATOM 6574 C CA . ALA A 1 822 ? -26.154 -40.494 24.066 1.00 66.81 822 ALA A CA 1
ATOM 6575 C C . ALA A 1 822 ? -25.228 -41.090 22.996 1.00 66.81 822 ALA A C 1
ATOM 6577 O O . ALA A 1 822 ? -25.406 -40.838 21.801 1.00 66.81 822 ALA A O 1
ATOM 6578 N N . ILE A 1 823 ? -24.238 -41.870 23.424 1.00 53.31 823 ILE A N 1
ATOM 6579 C CA . ILE A 1 823 ? -23.425 -42.674 22.514 1.00 53.31 823 ILE A CA 1
ATOM 6580 C C . ILE A 1 823 ? -24.359 -43.763 21.970 1.00 53.31 823 ILE A C 1
ATOM 6582 O O . ILE A 1 823 ? -24.997 -44.445 22.778 1.00 53.31 823 ILE A O 1
ATOM 6586 N N . PRO A 1 824 ? -24.506 -43.926 20.644 1.00 37.66 824 PRO A N 1
ATOM 6587 C CA . PRO A 1 824 ? -25.213 -45.084 20.124 1.00 37.66 824 PRO A CA 1
ATOM 6588 C C . PRO A 1 824 ? -24.463 -46.337 20.594 1.00 37.66 824 PRO A C 1
ATOM 6590 O O . PRO A 1 824 ? -23.265 -46.459 20.339 1.00 37.66 824 PRO A O 1
ATOM 6593 N N . LEU A 1 825 ? -25.167 -47.189 21.344 1.00 32.47 825 LEU A N 1
ATOM 6594 C CA . LEU A 1 825 ? -24.682 -48.483 21.834 1.00 32.47 825 LEU A CA 1
ATOM 6595 C C . LEU A 1 825 ? -24.155 -49.370 20.703 1.00 32.47 825 LEU A C 1
ATOM 6597 O O . LEU A 1 825 ? -24.796 -49.388 19.623 1.00 32.47 825 LEU A O 1
#

Organism: NCBI:txid1507870

pLDDT: mean 87.95, std 10.61, range [32.47, 98.75]

Radius of gyration: 42.2 Å; chains: 1; bounding box: 134×76×140 Å